Protein AF-A0A369H3X3-F1 (afdb_monomer)

Radius of gyration: 37.8 Å; Cα contacts (8 Å, |Δi|>4): 1428; chains: 1; bounding box: 108×85×91 Å

pLDDT: mean 88.39, std 18.22, range [22.45, 98.88]

Structure (mmCIF, N/CA/C/O backbone):
data_AF-A0A369H3X3-F1
#
_entry.id   AF-A0A369H3X3-F1
#
loop_
_atom_site.group_PDB
_atom_site.id
_atom_site.type_symbol
_atom_site.label_atom_id
_atom_site.label_alt_id
_atom_site.label_comp_id
_atom_site.label_asym_id
_atom_site.label_entity_id
_atom_site.label_seq_id
_atom_site.pdbx_PDB_ins_code
_atom_site.Cartn_x
_atom_site.Cartn_y
_atom_site.Cartn_z
_atom_site.occupancy
_atom_site.B_iso_or_equiv
_atom_site.auth_seq_id
_atom_site.auth_comp_id
_atom_site.auth_asym_id
_atom_site.auth_atom_id
_atom_site.pdbx_PDB_model_num
ATOM 1 N N . MET A 1 1 ? 18.665 -21.069 -15.492 1.00 64.50 1 MET A N 1
ATOM 2 C CA . MET A 1 1 ? 18.252 -19.798 -14.853 1.00 64.50 1 MET A CA 1
ATOM 3 C C . MET A 1 1 ? 17.034 -20.064 -13.994 1.00 64.50 1 MET A C 1
ATOM 5 O O . MET A 1 1 ? 16.116 -20.721 -14.472 1.00 64.50 1 MET A O 1
ATOM 9 N N . ASN A 1 2 ? 17.037 -19.568 -12.759 1.00 84.69 2 ASN A N 1
ATOM 10 C CA . ASN A 1 2 ? 15.910 -19.628 -11.833 1.00 84.69 2 ASN A CA 1
ATOM 11 C C . ASN A 1 2 ? 14.777 -18.683 -12.286 1.00 84.69 2 ASN A C 1
ATOM 13 O O . ASN A 1 2 ? 14.665 -17.558 -11.806 1.00 84.69 2 ASN A O 1
ATOM 17 N N . SER A 1 3 ? 13.961 -19.105 -13.256 1.00 85.12 3 SER A N 1
ATOM 18 C CA . SER A 1 3 ? 12.925 -18.252 -13.868 1.00 85.12 3 SER A CA 1
ATOM 19 C C . SER A 1 3 ? 11.786 -17.878 -12.917 1.00 85.12 3 SER A C 1
ATOM 21 O O . SER A 1 3 ? 11.139 -16.856 -13.122 1.00 85.12 3 SER A O 1
ATOM 23 N N . LEU A 1 4 ? 11.549 -18.686 -11.881 1.00 92.25 4 LEU A N 1
ATOM 24 C CA . LEU A 1 4 ? 10.555 -18.408 -10.842 1.00 92.25 4 LEU A CA 1
ATOM 25 C C . LEU A 1 4 ? 11.099 -17.494 -9.737 1.00 92.25 4 LEU A C 1
ATOM 27 O O . LEU A 1 4 ? 10.323 -17.048 -8.898 1.00 92.25 4 LEU A O 1
ATOM 31 N N . ASN A 1 5 ? 12.409 -17.220 -9.737 1.00 92.38 5 ASN A N 1
ATOM 32 C CA . ASN A 1 5 ? 13.097 -16.425 -8.721 1.00 92.38 5 ASN A CA 1
ATOM 33 C C . ASN A 1 5 ? 12.891 -16.960 -7.285 1.00 92.38 5 ASN A C 1
ATOM 35 O O . ASN A 1 5 ? 12.689 -16.193 -6.347 1.00 92.38 5 ASN A O 1
ATOM 39 N N . VAL A 1 6 ? 12.908 -18.289 -7.116 1.00 94.81 6 VAL A N 1
ATOM 40 C CA . VAL A 1 6 ? 12.736 -18.970 -5.819 1.00 94.81 6 VAL A CA 1
ATOM 41 C C . VAL A 1 6 ? 14.028 -19.690 -5.436 1.00 94.81 6 VAL A C 1
ATOM 43 O O . VAL A 1 6 ? 14.510 -20.517 -6.204 1.00 94.81 6 VAL A O 1
ATOM 46 N N . TYR A 1 7 ? 14.566 -19.419 -4.248 1.00 94.12 7 TYR A N 1
ATOM 47 C CA . TYR A 1 7 ? 15.800 -20.026 -3.727 1.00 94.12 7 TYR A CA 1
ATOM 48 C C . TYR A 1 7 ? 15.452 -20.944 -2.548 1.00 94.12 7 TYR A C 1
ATOM 50 O O . TYR A 1 7 ? 14.625 -20.577 -1.711 1.00 94.12 7 TYR A O 1
ATOM 58 N N . LYS A 1 8 ? 16.010 -22.159 -2.496 1.00 94.56 8 LYS A N 1
ATOM 59 C CA . LYS A 1 8 ? 15.656 -23.181 -1.492 1.00 94.56 8 LYS A CA 1
ATOM 60 C C . LYS A 1 8 ? 16.890 -23.932 -1.010 1.00 94.56 8 LYS A C 1
ATOM 62 O O . LYS A 1 8 ? 17.838 -24.109 -1.762 1.00 94.56 8 LYS A O 1
ATOM 67 N N . GLY A 1 9 ? 16.810 -24.454 0.210 1.00 95.31 9 GLY A N 1
ATOM 68 C CA . GLY A 1 9 ? 17.857 -25.279 0.807 1.00 95.31 9 GLY A CA 1
ATOM 69 C C . GLY A 1 9 ? 18.909 -24.476 1.581 1.00 95.31 9 GLY A C 1
ATOM 70 O O . GLY A 1 9 ? 18.766 -23.261 1.733 1.00 95.31 9 GLY A O 1
ATOM 71 N N . PRO A 1 10 ? 19.944 -25.157 2.101 1.00 92.62 10 PRO A N 1
ATOM 72 C CA . PRO A 1 10 ? 20.971 -24.548 2.951 1.00 92.62 10 PRO A CA 1
ATOM 73 C C . PRO A 1 10 ? 21.755 -23.413 2.276 1.00 92.62 10 PRO A C 1
ATOM 75 O O . PRO A 1 10 ? 22.127 -22.453 2.944 1.00 92.62 10 PRO A O 1
ATOM 78 N N . ASP A 1 11 ? 21.940 -23.481 0.955 1.00 90.94 11 ASP A N 1
ATOM 79 C CA . ASP A 1 11 ? 22.675 -22.481 0.169 1.00 90.94 11 ASP A CA 1
ATOM 80 C C . ASP A 1 11 ? 21.780 -21.377 -0.425 1.00 90.94 11 ASP A C 1
ATOM 82 O O . ASP A 1 11 ? 22.256 -20.543 -1.192 1.00 90.94 11 ASP A O 1
ATOM 86 N N . ALA A 1 12 ? 20.496 -21.299 -0.050 1.00 94.81 12 ALA A N 1
ATOM 87 C CA . ALA A 1 12 ? 19.540 -20.375 -0.672 1.00 94.81 12 ALA A CA 1
ATOM 88 C C . ALA A 1 12 ? 19.992 -18.902 -0.657 1.00 94.81 12 ALA A C 1
ATOM 90 O O . ALA A 1 12 ? 19.755 -18.175 -1.618 1.00 94.81 12 ALA A O 1
ATOM 91 N N . ILE A 1 13 ? 20.656 -18.453 0.415 1.00 94.12 13 ILE A N 1
ATOM 92 C CA . ILE A 1 13 ? 21.187 -17.085 0.495 1.00 94.12 13 ILE A CA 1
ATOM 93 C C . ILE A 1 13 ? 22.413 -16.910 -0.409 1.00 94.12 13 ILE A C 1
ATOM 95 O O . ILE A 1 13 ? 22.545 -15.872 -1.051 1.00 94.12 13 ILE A O 1
ATOM 99 N N . ARG A 1 14 ? 23.289 -17.917 -0.509 1.00 91.88 14 ARG A N 1
ATOM 100 C CA . ARG A 1 14 ? 24.436 -17.894 -1.429 1.00 91.88 14 ARG A CA 1
ATOM 101 C C . ARG A 1 14 ? 23.948 -17.777 -2.873 1.00 91.88 14 ARG A C 1
ATOM 103 O O . ARG A 1 14 ? 24.397 -16.884 -3.587 1.00 91.88 14 ARG A O 1
ATOM 110 N N . ASP A 1 15 ? 22.970 -18.594 -3.255 1.00 93.31 15 ASP A N 1
ATOM 111 C CA . ASP A 1 15 ? 22.365 -18.570 -4.590 1.00 93.31 15 ASP A CA 1
ATOM 112 C C . ASP A 1 15 ? 21.629 -17.251 -4.873 1.00 93.31 15 ASP A C 1
ATOM 114 O O . ASP A 1 15 ? 21.667 -16.748 -5.994 1.00 93.31 15 ASP A O 1
ATOM 118 N N . TYR A 1 16 ? 20.990 -16.653 -3.860 1.00 94.75 16 TYR A N 1
ATOM 119 C CA . TYR A 1 16 ? 20.330 -15.349 -3.985 1.00 94.75 16 TYR A CA 1
ATOM 120 C C . TYR A 1 16 ? 21.316 -14.218 -4.315 1.00 94.75 16 TYR A C 1
ATOM 122 O O . TYR A 1 16 ? 20.969 -13.284 -5.037 1.00 94.75 16 TYR A O 1
ATOM 130 N N . TYR A 1 17 ? 22.554 -14.300 -3.818 1.00 93.88 17 TYR A N 1
ATOM 131 C CA . TYR A 1 17 ? 23.617 -13.338 -4.121 1.00 93.88 17 TYR A CA 1
ATOM 132 C C . TYR A 1 17 ? 24.414 -13.662 -5.389 1.00 93.88 17 TYR A C 1
ATOM 134 O O . TYR A 1 17 ? 25.068 -12.757 -5.910 1.00 93.88 17 TYR A O 1
ATOM 142 N N . ASP A 1 18 ? 24.353 -14.891 -5.912 1.00 92.00 18 ASP A N 1
ATOM 143 C CA . ASP A 1 18 ? 25.044 -15.274 -7.145 1.00 92.00 18 ASP A CA 1
ATOM 144 C C . ASP A 1 18 ? 24.314 -14.725 -8.395 1.00 92.00 18 ASP A C 1
ATOM 146 O O . ASP A 1 18 ? 23.192 -15.151 -8.715 1.00 92.00 18 ASP A O 1
ATOM 150 N N . PRO A 1 19 ? 24.946 -13.822 -9.175 1.00 92.00 19 PRO A N 1
ATOM 151 C CA . PRO A 1 19 ? 24.354 -13.283 -10.398 1.00 92.00 19 PRO A CA 1
ATOM 152 C C . PRO A 1 19 ? 24.110 -14.334 -11.490 1.00 92.00 19 PRO A C 1
ATOM 154 O O . PRO A 1 19 ? 23.346 -14.066 -12.417 1.00 92.00 19 PRO A O 1
ATOM 157 N N . ASN A 1 20 ? 24.754 -15.505 -11.416 1.00 91.00 20 ASN A N 1
ATOM 158 C CA . ASN A 1 20 ? 24.561 -16.600 -12.370 1.00 91.00 20 ASN A CA 1
ATOM 159 C C . ASN A 1 20 ? 23.358 -17.491 -12.020 1.00 91.00 20 ASN A C 1
ATOM 161 O O . ASN A 1 20 ? 22.746 -18.084 -12.915 1.00 91.00 20 ASN A O 1
ATOM 165 N N . ALA A 1 21 ? 23.014 -17.586 -10.733 1.00 90.50 21 ALA A N 1
ATOM 166 C CA . ALA A 1 21 ? 21.851 -18.330 -10.255 1.00 90.50 21 ALA A CA 1
ATOM 167 C C . ALA A 1 21 ? 20.553 -17.512 -10.396 1.00 90.50 21 ALA A C 1
ATOM 169 O O . ALA A 1 21 ? 19.482 -18.073 -10.660 1.00 90.50 21 ALA A O 1
ATOM 170 N N . SER A 1 22 ? 20.665 -16.185 -10.287 1.00 88.12 22 SER A N 1
ATOM 171 C CA . SER A 1 22 ? 19.552 -15.235 -10.335 1.00 88.12 22 SER A CA 1
ATOM 172 C C . SER A 1 22 ? 19.067 -14.912 -11.761 1.00 88.12 22 SER A C 1
ATOM 174 O O . SER A 1 22 ? 19.849 -14.943 -12.718 1.00 88.12 22 SER A O 1
ATOM 176 N N . PRO A 1 23 ? 17.778 -14.566 -11.954 1.00 91.50 23 PRO A N 1
ATOM 177 C CA . PRO A 1 23 ? 17.323 -13.981 -13.211 1.00 91.50 23 PRO A CA 1
ATOM 178 C C . PRO A 1 23 ? 17.985 -12.611 -13.455 1.00 91.50 23 PRO A C 1
ATOM 180 O O . PRO A 1 23 ? 18.415 -11.947 -12.507 1.00 91.50 23 PRO A O 1
ATOM 183 N N . PRO A 1 24 ? 18.058 -12.147 -14.718 1.00 93.62 24 PRO A N 1
ATOM 184 C CA . PRO A 1 24 ? 18.587 -10.829 -15.017 1.00 93.62 24 PRO A CA 1
ATOM 185 C C . PRO A 1 24 ? 17.888 -9.705 -14.252 1.00 93.62 24 PRO A C 1
ATOM 187 O O . PRO A 1 24 ? 16.658 -9.665 -14.213 1.00 93.62 24 PRO A O 1
ATOM 190 N N . LEU A 1 25 ? 18.656 -8.752 -13.713 1.00 96.31 25 LEU A N 1
ATOM 191 C CA . LEU A 1 25 ? 18.051 -7.576 -13.085 1.00 96.31 25 LEU A CA 1
ATOM 192 C C . LEU A 1 25 ? 17.230 -6.778 -14.107 1.00 96.31 25 LEU A C 1
ATOM 194 O O . LEU A 1 25 ? 17.640 -6.711 -15.276 1.00 96.31 25 LEU A O 1
ATOM 198 N N . PRO A 1 26 ? 16.129 -6.126 -13.695 1.00 97.88 26 PRO A N 1
ATOM 199 C CA . PRO A 1 26 ? 15.280 -5.381 -14.615 1.00 97.88 26 PRO A CA 1
ATOM 200 C C . PRO A 1 26 ? 16.050 -4.332 -15.427 1.00 97.88 26 PRO A C 1
ATOM 202 O O . PRO A 1 26 ? 16.914 -3.618 -14.909 1.00 97.88 26 PRO A O 1
ATOM 205 N N . LEU A 1 27 ? 15.713 -4.255 -16.711 1.00 98.44 27 LEU A N 1
ATOM 206 C CA . LEU A 1 27 ? 16.080 -3.177 -17.620 1.00 98.44 27 LEU A CA 1
ATOM 207 C C . LEU A 1 27 ? 14.763 -2.554 -18.081 1.00 98.44 27 LEU A C 1
ATOM 209 O O . LEU A 1 27 ? 13.955 -3.233 -18.708 1.00 98.44 27 LEU A O 1
ATOM 213 N N . VAL A 1 28 ? 14.510 -1.314 -17.673 1.00 98.44 28 VAL A N 1
ATOM 214 C CA . VAL A 1 28 ? 13.182 -0.698 -17.762 1.00 98.44 28 VAL A CA 1
ATOM 215 C C . VAL A 1 28 ? 13.254 0.518 -18.660 1.00 98.44 28 VAL A C 1
ATOM 217 O O . VAL A 1 28 ? 13.978 1.459 -18.357 1.00 98.44 28 VAL A O 1
ATOM 220 N N . GLU A 1 29 ? 12.499 0.526 -19.750 1.00 98.31 29 GLU A N 1
ATOM 221 C CA . GLU A 1 29 ? 12.371 1.727 -20.568 1.00 98.31 29 GLU A CA 1
ATOM 222 C C . GLU A 1 29 ? 11.602 2.814 -19.804 1.00 98.31 29 GLU A C 1
ATOM 224 O O . GLU A 1 29 ? 10.524 2.552 -19.264 1.00 98.31 29 GLU A O 1
ATOM 229 N N . ILE A 1 30 ? 12.144 4.032 -19.738 1.00 97.62 30 ILE A N 1
ATOM 230 C CA . ILE A 1 30 ? 11.473 5.132 -19.039 1.00 97.62 30 ILE A CA 1
ATOM 231 C C . ILE A 1 30 ? 10.346 5.719 -19.918 1.00 97.62 30 ILE A C 1
ATOM 233 O O . ILE A 1 30 ? 10.496 5.833 -21.142 1.00 97.62 30 ILE A O 1
ATOM 237 N N . PRO A 1 31 ? 9.199 6.094 -19.321 1.00 94.06 31 PRO A N 1
ATOM 238 C CA . PRO A 1 31 ? 8.046 6.606 -20.061 1.00 94.06 31 PRO A CA 1
ATOM 239 C C . PRO A 1 31 ? 8.319 7.984 -20.679 1.00 94.06 31 PRO A C 1
ATOM 241 O O . PRO A 1 31 ? 9.205 8.702 -20.231 1.00 94.06 31 PRO A O 1
ATOM 244 N N . ASP A 1 32 ? 7.499 8.394 -21.648 1.00 92.69 32 ASP A N 1
ATOM 245 C CA . ASP A 1 32 ? 7.627 9.648 -22.420 1.00 92.69 32 ASP A CA 1
ATOM 246 C C . ASP A 1 32 ? 7.758 10.889 -21.536 1.00 92.69 32 ASP A C 1
ATOM 248 O O . ASP A 1 32 ? 8.605 11.742 -21.772 1.00 92.69 32 ASP A O 1
ATOM 252 N N . ARG A 1 33 ? 6.982 10.941 -20.448 1.00 94.00 33 ARG A N 1
ATOM 253 C CA . ARG A 1 33 ? 7.038 12.011 -19.437 1.00 94.00 33 ARG A CA 1
ATOM 254 C C . ARG A 1 33 ? 8.411 12.172 -18.768 1.00 94.00 33 ARG A C 1
ATOM 256 O O . ARG A 1 33 ? 8.690 13.224 -18.215 1.00 94.00 33 ARG A O 1
ATOM 263 N N . LEU A 1 34 ? 9.248 11.135 -18.815 1.00 96.12 34 LEU A N 1
ATOM 264 C CA . LEU A 1 34 ? 10.629 11.125 -18.329 1.00 96.12 34 LEU A CA 1
ATOM 265 C C . LEU A 1 34 ? 11.662 11.056 -19.468 1.00 96.12 34 LEU A C 1
ATOM 267 O O . LEU A 1 34 ? 12.855 11.113 -19.194 1.00 96.12 34 LEU A O 1
ATOM 271 N N . ASN A 1 35 ? 11.242 10.913 -20.729 1.00 97.69 35 ASN A N 1
ATOM 272 C CA . ASN A 1 35 ? 12.119 10.867 -21.898 1.00 97.69 35 ASN A CA 1
ATOM 273 C C . ASN A 1 35 ? 11.710 11.948 -22.914 1.00 97.69 35 ASN A C 1
ATOM 275 O O . ASN A 1 35 ? 10.946 11.662 -23.843 1.00 97.69 35 ASN A O 1
ATOM 279 N N . PRO A 1 36 ? 12.270 13.167 -22.812 1.00 97.00 36 PRO A N 1
ATOM 280 C CA . PRO A 1 36 ? 11.958 14.248 -23.747 1.00 97.00 36 PRO A CA 1
ATOM 281 C C . PRO A 1 36 ? 12.526 14.013 -25.162 1.00 97.00 36 PRO A C 1
ATOM 283 O O . PRO A 1 36 ? 12.227 14.768 -26.087 1.00 97.00 36 PRO A O 1
ATOM 286 N N . TYR A 1 37 ? 13.329 12.963 -25.367 1.00 97.88 37 TYR A N 1
ATOM 287 C CA . TYR A 1 37 ? 14.036 12.685 -26.620 1.00 97.88 37 TYR A CA 1
ATOM 288 C C . TYR A 1 37 ? 13.394 11.594 -27.474 1.00 97.88 37 TYR A C 1
ATOM 290 O O . TYR A 1 37 ? 13.881 11.327 -28.572 1.00 97.88 37 TYR A O 1
ATOM 298 N N . ARG A 1 38 ? 12.276 11.001 -27.035 1.00 96.19 38 ARG A N 1
ATOM 299 C CA . ARG A 1 38 ? 11.594 9.939 -27.793 1.00 96.19 38 ARG A CA 1
ATOM 300 C C . ARG A 1 38 ? 11.219 10.376 -29.212 1.00 96.19 38 ARG A C 1
ATOM 302 O O . ARG A 1 38 ? 11.440 9.629 -30.155 1.00 96.19 38 ARG A O 1
ATOM 309 N N . GLY A 1 39 ? 10.745 11.614 -29.379 1.00 95.12 39 GLY A N 1
ATOM 310 C CA . GLY A 1 39 ? 10.425 12.186 -30.696 1.00 95.12 39 GLY A CA 1
ATOM 311 C C . GLY A 1 39 ? 11.629 12.370 -31.632 1.00 95.12 39 GLY A C 1
ATOM 312 O O . GLY A 1 39 ? 11.440 12.624 -32.814 1.00 95.12 39 GLY A O 1
ATOM 313 N N . HIS A 1 40 ? 12.855 12.225 -31.121 1.00 96.06 40 HIS A N 1
ATOM 314 C CA . HIS A 1 40 ? 14.099 12.281 -31.893 1.00 96.06 40 HIS A CA 1
ATOM 315 C C . HIS A 1 40 ? 14.688 10.881 -32.158 1.00 96.06 40 HIS A C 1
ATOM 317 O O . HIS A 1 40 ? 15.847 10.783 -32.557 1.00 96.06 40 HIS A O 1
ATOM 323 N N . GLY A 1 41 ? 13.918 9.811 -31.915 1.00 96.81 41 GLY A N 1
ATOM 324 C CA . GLY A 1 41 ? 14.362 8.421 -32.076 1.00 96.81 41 GLY A CA 1
ATOM 325 C C . GLY A 1 41 ? 15.158 7.874 -30.888 1.00 96.81 41 GLY A C 1
ATOM 326 O O . GLY A 1 41 ? 15.812 6.848 -31.012 1.00 96.81 41 GLY A O 1
ATOM 327 N N . VAL A 1 42 ? 15.155 8.537 -29.722 1.00 98.62 42 VAL A N 1
ATOM 328 C CA . VAL A 1 42 ? 15.941 8.084 -28.560 1.00 98.62 42 VAL A CA 1
ATOM 329 C C . VAL A 1 42 ? 15.086 7.264 -27.593 1.00 98.62 42 VAL A C 1
ATOM 331 O O . VAL A 1 42 ? 14.113 7.760 -27.018 1.00 98.62 42 VAL A O 1
ATOM 334 N N . ARG A 1 43 ? 15.494 6.019 -27.342 1.00 98.56 43 ARG A N 1
ATOM 335 C CA . ARG A 1 43 ? 14.914 5.103 -26.349 1.00 98.56 43 ARG A CA 1
ATOM 336 C C . ARG A 1 43 ? 15.831 5.065 -25.128 1.00 98.56 43 ARG A C 1
ATOM 338 O O . ARG A 1 43 ? 17.022 4.809 -25.269 1.00 98.56 43 ARG A O 1
ATOM 345 N N . ILE A 1 44 ? 15.313 5.330 -23.927 1.00 98.81 44 ILE A N 1
ATOM 346 C CA . ILE A 1 44 ? 16.135 5.402 -22.706 1.00 98.81 44 ILE A CA 1
ATOM 347 C C . ILE A 1 44 ? 15.698 4.330 -21.713 1.00 98.81 44 ILE A C 1
ATOM 349 O O . ILE A 1 44 ? 14.535 4.276 -21.319 1.00 98.81 44 ILE A O 1
ATOM 353 N N . TYR A 1 45 ? 16.650 3.514 -21.269 1.00 98.81 45 TYR A N 1
ATOM 354 C CA . TYR A 1 45 ? 16.432 2.400 -20.359 1.00 98.81 45 TYR A CA 1
ATOM 355 C C . TYR A 1 45 ? 17.206 2.584 -19.049 1.00 98.81 45 TYR A C 1
ATOM 357 O O . TYR A 1 45 ? 18.416 2.818 -19.034 1.00 98.81 45 TYR A O 1
ATOM 365 N N . ALA A 1 46 ? 16.502 2.419 -17.937 1.00 98.62 46 ALA A N 1
ATOM 366 C CA . ALA A 1 46 ? 17.027 2.353 -16.586 1.00 98.62 46 ALA A CA 1
ATOM 367 C C . ALA A 1 46 ? 17.447 0.915 -16.252 1.00 98.62 46 ALA A C 1
ATOM 369 O O . ALA A 1 46 ? 16.619 -0.000 -16.197 1.00 98.62 46 ALA A O 1
ATOM 370 N N . LYS A 1 47 ? 18.739 0.695 -16.001 1.00 98.69 47 LYS A N 1
ATOM 371 C CA . LYS A 1 47 ? 19.248 -0.592 -15.519 1.00 98.69 47 LYS A CA 1
ATOM 372 C C . LYS A 1 47 ? 19.191 -0.639 -13.991 1.00 98.69 47 LYS A C 1
ATOM 374 O O . LYS A 1 47 ? 19.996 0.009 -13.322 1.00 98.69 47 LYS A O 1
ATOM 379 N N . MET A 1 48 ? 18.263 -1.422 -13.441 1.00 98.12 48 MET A N 1
ATOM 380 C CA . MET A 1 48 ? 17.905 -1.416 -12.015 1.00 98.12 48 MET A CA 1
ATOM 381 C C . MET A 1 48 ? 18.901 -2.188 -11.139 1.00 98.12 48 MET A C 1
ATOM 383 O O . MET A 1 48 ? 18.587 -3.257 -10.622 1.00 98.12 48 MET A O 1
ATOM 387 N N . MET A 1 49 ? 20.107 -1.647 -10.937 1.00 97.44 49 MET A N 1
ATOM 388 C CA . MET A 1 49 ? 21.130 -2.262 -10.073 1.00 97.44 49 MET A CA 1
ATOM 389 C C . MET A 1 49 ? 20.753 -2.244 -8.587 1.00 97.44 49 MET A C 1
ATOM 391 O O . MET A 1 49 ? 21.277 -3.037 -7.806 1.00 97.44 49 MET A O 1
ATOM 395 N N . SER A 1 50 ? 19.815 -1.381 -8.193 1.00 95.31 50 SER A N 1
ATOM 396 C CA . SER A 1 50 ? 19.195 -1.387 -6.865 1.00 95.31 50 SER A CA 1
ATOM 397 C C . SER A 1 50 ? 18.367 -2.644 -6.567 1.00 95.31 50 SER A C 1
ATOM 399 O O . SER A 1 50 ? 17.918 -2.791 -5.442 1.00 95.31 50 SER A O 1
ATOM 401 N N . MET A 1 51 ? 18.184 -3.554 -7.531 1.00 96.25 51 MET A N 1
ATOM 402 C CA . MET A 1 51 ? 17.470 -4.828 -7.348 1.00 96.25 51 MET A CA 1
ATOM 403 C C . MET A 1 51 ? 18.397 -6.003 -7.001 1.00 96.25 51 MET A C 1
ATOM 405 O O . MET A 1 51 ? 17.943 -7.139 -6.895 1.00 96.25 51 MET A O 1
ATOM 409 N N . HIS A 1 52 ? 19.702 -5.763 -6.832 1.00 96.25 52 HIS A N 1
ATOM 410 C CA . HIS A 1 52 ? 20.561 -6.746 -6.173 1.00 96.25 52 HIS A CA 1
ATOM 411 C C . HIS A 1 52 ? 20.101 -6.986 -4.725 1.00 96.25 52 HIS A C 1
ATOM 413 O O . HIS A 1 52 ? 19.555 -6.071 -4.118 1.00 96.25 52 HIS A O 1
ATOM 419 N N . PRO A 1 53 ? 20.420 -8.137 -4.110 1.00 95.25 53 PRO A N 1
ATOM 420 C CA . PRO A 1 53 ? 20.094 -8.418 -2.707 1.00 95.25 53 PRO A CA 1
ATOM 421 C C . PRO A 1 53 ? 20.497 -7.340 -1.692 1.00 95.25 53 PRO A C 1
ATOM 423 O O . PRO A 1 53 ? 19.774 -7.086 -0.735 1.00 95.25 53 PRO A O 1
ATOM 426 N N . ALA A 1 54 ? 21.641 -6.674 -1.903 1.00 94.62 54 ALA A N 1
ATOM 427 C CA . ALA A 1 54 ? 22.098 -5.561 -1.060 1.00 94.62 54 ALA A CA 1
ATOM 428 C C . ALA A 1 54 ? 21.475 -4.200 -1.445 1.00 94.62 54 ALA A C 1
ATOM 430 O O . ALA A 1 54 ? 21.891 -3.152 -0.950 1.00 94.62 54 ALA A O 1
ATOM 431 N N . ASN A 1 55 ? 20.512 -4.200 -2.363 1.00 95.62 55 ASN A N 1
ATOM 432 C CA . ASN A 1 55 ? 19.797 -3.053 -2.911 1.00 95.62 55 ASN A CA 1
ATOM 433 C C . ASN A 1 55 ? 20.668 -1.966 -3.557 1.00 95.62 55 ASN A C 1
ATOM 435 O O . ASN A 1 55 ? 20.313 -0.783 -3.574 1.00 95.62 55 ASN A O 1
ATOM 439 N N . ASN A 1 56 ? 21.840 -2.339 -4.075 1.00 95.56 56 ASN A N 1
ATOM 440 C CA . ASN A 1 56 ? 22.742 -1.397 -4.719 1.00 95.56 56 ASN A CA 1
ATOM 441 C C . ASN A 1 56 ? 23.748 -2.073 -5.668 1.00 95.56 56 ASN A C 1
ATOM 443 O O . ASN A 1 56 ? 24.078 -3.252 -5.541 1.00 95.56 56 ASN A O 1
ATOM 447 N N . VAL A 1 57 ? 24.318 -1.274 -6.569 1.00 95.56 57 VAL A N 1
ATOM 448 C CA . VAL A 1 57 ? 25.296 -1.673 -7.589 1.00 95.56 57 VAL A CA 1
ATOM 449 C C . VAL A 1 57 ? 26.597 -2.228 -7.012 1.00 95.56 57 VAL A C 1
ATOM 451 O O . VAL A 1 57 ? 27.284 -2.984 -7.692 1.00 95.56 57 VAL A O 1
ATOM 454 N N . LYS A 1 58 ? 26.959 -1.868 -5.773 1.00 95.81 58 LYS A N 1
ATOM 455 C CA . LYS A 1 58 ? 28.194 -2.322 -5.122 1.00 95.81 58 LYS A CA 1
ATOM 456 C C . LYS A 1 58 ? 28.102 -3.756 -4.600 1.00 95.81 58 LYS A C 1
ATOM 458 O O . LYS A 1 58 ? 29.144 -4.300 -4.254 1.00 95.81 58 LYS A O 1
ATOM 463 N N . ALA A 1 59 ? 26.929 -4.395 -4.650 1.00 96.31 59 ALA A N 1
ATOM 464 C CA . ALA A 1 59 ? 26.785 -5.831 -4.404 1.00 96.31 59 ALA A CA 1
ATOM 465 C C . ALA A 1 59 ? 27.719 -6.665 -5.295 1.00 96.31 59 ALA A C 1
ATOM 467 O O . ALA A 1 59 ? 28.369 -7.590 -4.824 1.00 96.31 59 ALA A O 1
ATOM 468 N N . ILE A 1 60 ? 27.830 -6.283 -6.570 1.00 95.81 60 ILE A N 1
ATOM 469 C CA . ILE A 1 60 ? 28.623 -6.990 -7.577 1.00 95.81 60 ILE A CA 1
ATOM 470 C C . ILE A 1 60 ? 30.136 -6.901 -7.331 1.00 95.81 60 ILE A C 1
ATOM 472 O O . ILE A 1 60 ? 30.768 -7.949 -7.193 1.00 95.81 60 ILE A O 1
ATOM 476 N N . PRO A 1 61 ? 30.748 -5.705 -7.232 1.00 96.06 61 PRO A N 1
ATOM 477 C CA . PRO A 1 61 ? 32.162 -5.616 -6.901 1.00 96.06 61 PRO A CA 1
ATOM 478 C C . PRO A 1 61 ? 32.453 -6.153 -5.497 1.00 96.06 61 PRO A C 1
ATOM 480 O O . PRO A 1 61 ? 33.468 -6.808 -5.327 1.00 96.06 61 PRO A O 1
ATOM 483 N N . ALA A 1 62 ? 31.575 -5.958 -4.502 1.00 97.31 62 ALA A N 1
ATOM 484 C CA . ALA A 1 62 ? 31.785 -6.534 -3.171 1.00 97.31 62 ALA A CA 1
ATOM 485 C C . ALA A 1 62 ? 31.843 -8.069 -3.211 1.00 97.31 62 ALA A C 1
ATOM 487 O O . ALA A 1 62 ? 32.713 -8.651 -2.573 1.00 97.31 62 ALA A O 1
ATOM 488 N N . LEU A 1 63 ? 30.972 -8.718 -3.991 1.00 96.62 63 LEU A N 1
ATOM 489 C CA . LEU A 1 63 ? 30.996 -10.170 -4.169 1.00 96.62 63 LEU A CA 1
ATOM 490 C C . LEU A 1 63 ? 32.338 -10.654 -4.729 1.00 96.62 63 LEU A C 1
ATOM 492 O O . LEU A 1 63 ? 32.908 -11.602 -4.197 1.00 96.62 63 LEU A O 1
ATOM 496 N N . ASN A 1 64 ? 32.845 -9.996 -5.776 1.00 96.88 64 ASN A N 1
ATOM 497 C CA . ASN A 1 64 ? 34.094 -10.403 -6.419 1.00 96.88 64 ASN A CA 1
ATOM 498 C C . ASN A 1 64 ? 35.320 -10.112 -5.540 1.00 96.88 64 ASN A C 1
ATOM 500 O O . ASN A 1 64 ? 36.144 -10.991 -5.323 1.00 96.88 64 ASN A O 1
ATOM 504 N N . LEU A 1 65 ? 35.388 -8.909 -4.962 1.00 97.19 65 LEU A N 1
ATOM 505 C CA . LEU A 1 65 ? 36.483 -8.492 -4.087 1.00 97.19 65 LEU A CA 1
ATOM 506 C C . LEU A 1 65 ? 36.598 -9.380 -2.841 1.00 97.19 65 LEU A C 1
ATOM 508 O O . LEU A 1 65 ? 37.700 -9.725 -2.431 1.00 97.19 65 LEU A O 1
ATOM 512 N N . LEU A 1 66 ? 35.472 -9.768 -2.232 1.00 97.19 66 LEU A N 1
ATOM 513 C CA . LEU A 1 66 ? 35.489 -10.663 -1.073 1.00 97.19 66 LEU A CA 1
ATOM 514 C C . LEU A 1 66 ? 35.863 -12.098 -1.446 1.00 97.19 66 LEU A C 1
ATOM 516 O O . LEU A 1 66 ? 36.538 -12.750 -0.660 1.00 97.19 66 LEU A O 1
ATOM 520 N N . ALA A 1 67 ? 35.458 -12.579 -2.625 1.00 95.44 67 ALA A N 1
ATOM 521 C CA . ALA A 1 67 ? 35.857 -13.902 -3.106 1.00 95.44 67 ALA A CA 1
ATOM 522 C C . ALA A 1 67 ? 37.374 -14.013 -3.333 1.00 95.44 67 ALA A C 1
ATOM 524 O O . ALA A 1 67 ? 37.934 -15.091 -3.169 1.00 95.44 67 ALA A O 1
ATOM 525 N N . GLU A 1 68 ? 38.028 -12.909 -3.700 1.00 94.56 68 GLU A N 1
ATOM 526 C CA . GLU A 1 68 ? 39.485 -12.828 -3.849 1.00 94.56 68 GLU A CA 1
ATOM 527 C C . GLU A 1 68 ? 40.203 -12.623 -2.506 1.00 94.56 68 GLU A C 1
ATOM 529 O O . GLU A 1 68 ? 41.296 -13.146 -2.313 1.00 94.56 68 GLU A O 1
ATOM 534 N N . ALA A 1 69 ? 39.607 -11.850 -1.590 1.00 94.62 69 ALA A N 1
ATOM 535 C CA . ALA A 1 69 ? 40.265 -11.427 -0.355 1.00 94.62 69 ALA A CA 1
ATOM 536 C C . ALA A 1 69 ? 40.089 -12.393 0.827 1.00 94.62 69 ALA A C 1
ATOM 538 O O . ALA A 1 69 ? 40.982 -12.478 1.664 1.00 94.62 69 ALA A O 1
ATOM 539 N N . ILE A 1 70 ? 38.942 -13.069 0.957 1.00 95.94 70 ILE A N 1
ATOM 540 C CA . ILE A 1 70 ? 38.645 -13.904 2.129 1.00 95.94 70 ILE A CA 1
ATOM 541 C C . ILE A 1 70 ? 39.259 -15.297 1.969 1.00 95.94 70 ILE A C 1
ATOM 543 O O . ILE A 1 70 ? 38.943 -16.025 1.031 1.00 95.94 70 ILE A O 1
ATOM 547 N N . GLU A 1 71 ? 40.028 -15.716 2.974 1.00 94.69 71 GLU A N 1
ATOM 548 C CA . GLU A 1 71 ? 40.440 -17.104 3.175 1.00 94.69 71 GLU A CA 1
ATOM 549 C C . GLU A 1 71 ? 39.526 -17.766 4.228 1.00 94.69 71 GLU A C 1
ATOM 551 O O . GLU A 1 71 ? 39.615 -17.434 5.419 1.00 94.69 71 GLU A O 1
ATOM 556 N N . PRO A 1 72 ? 38.638 -18.707 3.841 1.00 90.50 72 PRO A N 1
ATOM 557 C CA . PRO A 1 72 ? 37.714 -19.351 4.773 1.00 90.50 72 PRO A CA 1
ATOM 558 C C . PRO A 1 72 ? 38.428 -20.002 5.963 1.00 90.50 72 PRO A C 1
ATOM 560 O O . PRO A 1 72 ? 39.372 -20.771 5.793 1.00 90.50 72 PRO A O 1
ATOM 563 N N . GLY A 1 73 ? 37.964 -19.699 7.177 1.00 88.31 73 GLY A N 1
ATOM 564 C CA . GLY A 1 73 ? 38.542 -20.216 8.423 1.00 88.31 73 GLY A CA 1
ATOM 565 C C . GLY A 1 73 ? 39.827 -19.521 8.889 1.00 88.31 73 GLY A C 1
ATOM 566 O O . GLY A 1 73 ? 40.336 -19.884 9.946 1.00 88.31 73 GLY A O 1
ATOM 567 N N . LYS A 1 74 ? 40.342 -18.534 8.142 1.00 94.69 74 LYS A N 1
ATOM 568 C CA . LYS A 1 74 ? 41.488 -17.701 8.549 1.00 94.69 74 LYS A CA 1
ATOM 569 C C . LYS A 1 74 ? 41.146 -16.220 8.650 1.00 94.69 74 LYS A C 1
ATOM 571 O O . LYS A 1 74 ? 41.636 -15.543 9.546 1.00 94.69 74 LYS A O 1
ATOM 576 N N . THR A 1 75 ? 40.340 -15.709 7.723 1.00 97.31 75 THR A N 1
ATOM 577 C CA . THR A 1 75 ? 39.892 -14.318 7.771 1.00 97.31 75 THR A CA 1
ATOM 578 C C . THR A 1 75 ? 38.821 -14.158 8.843 1.00 97.31 75 THR A C 1
ATOM 580 O O . THR A 1 75 ? 37.780 -14.809 8.789 1.00 97.31 75 THR A O 1
ATOM 583 N N . GLU A 1 76 ? 39.065 -13.257 9.786 1.00 97.00 76 GLU A N 1
ATOM 584 C CA . GLU A 1 76 ? 38.152 -12.927 10.883 1.00 97.00 76 GLU A CA 1
ATOM 585 C C . GLU A 1 76 ? 37.525 -11.546 10.699 1.00 97.00 76 GLU A C 1
ATOM 587 O O . GLU A 1 76 ? 36.371 -11.351 11.078 1.00 97.00 76 GLU A O 1
ATOM 592 N N . THR A 1 77 ? 38.252 -10.612 10.074 1.00 98.00 77 THR A N 1
ATOM 593 C CA . THR A 1 77 ? 37.828 -9.216 9.933 1.00 98.00 77 THR A CA 1
ATOM 594 C C . THR A 1 77 ? 37.954 -8.735 8.489 1.00 98.00 77 THR A C 1
ATOM 596 O O . THR A 1 77 ? 38.992 -8.896 7.846 1.00 98.00 77 THR A O 1
ATOM 599 N N . VAL A 1 78 ? 36.915 -8.062 7.989 1.00 98.12 78 VAL A N 1
ATOM 600 C CA . VAL A 1 78 ? 36.968 -7.280 6.743 1.00 98.12 78 VAL A CA 1
ATOM 601 C C . VAL A 1 78 ? 36.979 -5.799 7.096 1.00 98.12 78 VAL A C 1
ATOM 603 O O . VAL A 1 78 ? 36.063 -5.319 7.757 1.00 98.12 78 VAL A O 1
ATOM 606 N N . VAL A 1 79 ? 37.972 -5.051 6.621 1.00 97.38 79 VAL A N 1
ATOM 607 C CA . VAL A 1 79 ? 38.055 -3.598 6.822 1.00 97.38 79 VAL A CA 1
ATOM 608 C C . VAL A 1 79 ? 38.058 -2.863 5.487 1.00 97.38 79 VAL A C 1
ATOM 610 O O . VAL A 1 79 ? 38.761 -3.244 4.556 1.00 97.38 79 VAL A O 1
ATOM 613 N N . GLU A 1 80 ? 37.280 -1.789 5.366 1.00 96.25 80 GLU A N 1
ATOM 614 C CA . GLU A 1 8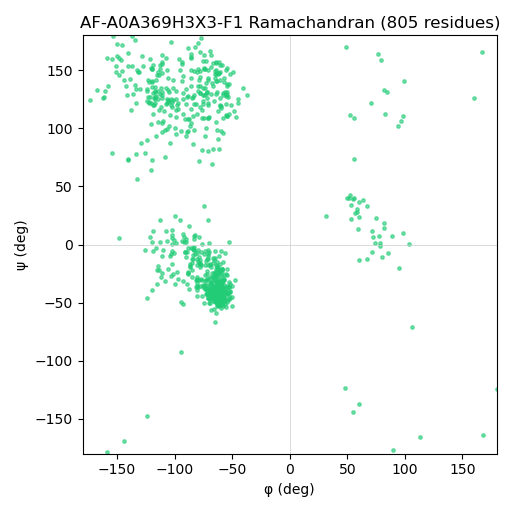0 ? 37.233 -0.974 4.146 1.00 96.25 80 GLU A CA 1
ATOM 615 C C . GLU A 1 80 ? 37.014 0.511 4.458 1.00 96.25 80 GLU A C 1
ATOM 617 O O . GLU A 1 80 ? 36.328 0.874 5.413 1.00 96.25 80 GLU A O 1
ATOM 622 N N . TYR A 1 81 ? 37.551 1.399 3.619 1.00 92.94 81 TYR A N 1
ATOM 623 C CA . TYR A 1 81 ? 37.102 2.785 3.604 1.00 92.94 81 TYR A CA 1
ATOM 624 C C . TYR A 1 81 ? 35.857 2.915 2.731 1.00 92.94 81 TYR A C 1
ATOM 626 O O . TYR A 1 81 ? 35.917 2.827 1.500 1.00 92.94 81 TYR A O 1
ATOM 634 N N . SER A 1 82 ? 34.710 3.178 3.345 1.00 89.56 82 SER A N 1
ATOM 635 C CA . SER A 1 82 ? 33.474 3.437 2.616 1.00 89.56 82 SER A CA 1
ATOM 636 C C . SER A 1 82 ? 32.466 4.150 3.500 1.00 89.56 82 SER A C 1
ATOM 638 O O . SER A 1 82 ? 32.173 3.722 4.609 1.00 89.56 82 SER A O 1
ATOM 640 N N . SER A 1 83 ? 31.870 5.214 2.971 1.00 72.75 83 SER A N 1
ATOM 641 C CA . SER A 1 83 ? 30.786 5.937 3.632 1.00 72.75 83 SER A CA 1
ATOM 642 C C . SER A 1 83 ? 29.402 5.468 3.173 1.00 72.75 83 SER A C 1
ATOM 644 O O . SER A 1 83 ? 28.457 6.248 3.248 1.00 72.75 83 SER A O 1
ATOM 646 N N . GLY A 1 84 ? 29.248 4.258 2.617 1.00 83.06 84 GLY A N 1
ATOM 647 C CA . GLY A 1 84 ? 27.956 3.808 2.085 1.00 83.06 84 GLY A CA 1
ATOM 648 C C . GLY A 1 84 ? 27.945 2.403 1.483 1.00 83.06 84 GLY A C 1
ATOM 649 O O . GLY A 1 84 ? 28.257 1.421 2.145 1.00 83.06 84 GLY A O 1
ATOM 650 N N . SER A 1 85 ? 27.523 2.302 0.223 1.00 91.31 85 SER A N 1
ATOM 651 C CA . SER A 1 85 ? 27.011 1.063 -0.374 1.00 91.31 85 SER A CA 1
ATOM 652 C C . SER A 1 85 ? 28.031 -0.080 -0.494 1.00 91.31 85 SER A C 1
ATOM 654 O O . SER A 1 85 ? 27.640 -1.245 -0.441 1.00 91.31 85 SER A O 1
ATOM 656 N N . THR A 1 86 ? 29.331 0.218 -0.614 1.00 93.50 86 THR A N 1
ATOM 657 C CA . THR A 1 86 ? 30.379 -0.817 -0.703 1.00 93.50 86 THR A CA 1
ATOM 658 C C . THR A 1 86 ? 30.486 -1.619 0.592 1.00 93.50 86 THR A C 1
ATOM 660 O O . THR A 1 86 ? 30.331 -2.835 0.551 1.00 93.50 86 THR A O 1
ATOM 663 N N . VAL A 1 87 ? 30.685 -0.961 1.743 1.00 94.81 87 VAL A N 1
ATOM 664 C CA . VAL A 1 87 ? 30.857 -1.677 3.021 1.00 94.81 87 VAL A CA 1
ATOM 665 C C . VAL A 1 87 ? 29.555 -2.300 3.523 1.00 94.81 87 VAL A C 1
ATOM 667 O O . VAL A 1 87 ? 29.582 -3.377 4.103 1.00 94.81 87 VAL A O 1
ATOM 670 N N . LEU A 1 88 ? 28.402 -1.700 3.202 1.00 95.56 88 LEU A N 1
ATOM 671 C CA . LEU A 1 88 ? 27.090 -2.328 3.405 1.00 95.56 88 LEU A CA 1
ATOM 672 C C . LEU A 1 88 ? 26.980 -3.661 2.657 1.00 95.56 88 LEU A C 1
ATOM 674 O O . LEU A 1 88 ? 26.615 -4.679 3.242 1.00 95.56 88 LEU A O 1
ATOM 678 N N . SER A 1 89 ? 27.348 -3.666 1.374 1.00 96.94 89 SER A N 1
ATOM 679 C CA . SER A 1 89 ? 27.340 -4.883 0.559 1.00 96.94 89 SER A CA 1
ATOM 680 C C . SER A 1 89 ? 28.348 -5.908 1.073 1.00 96.94 89 SER A C 1
ATOM 682 O O . SER A 1 89 ? 28.021 -7.089 1.151 1.00 96.94 89 SER A O 1
ATOM 684 N N . MET A 1 90 ? 29.543 -5.460 1.474 1.00 97.44 90 MET A N 1
ATOM 685 C CA . MET A 1 90 ? 30.554 -6.338 2.059 1.00 97.44 90 MET A CA 1
ATOM 686 C C . MET A 1 90 ? 30.082 -6.957 3.375 1.00 97.44 90 MET A C 1
ATOM 688 O O . MET A 1 90 ? 30.235 -8.158 3.531 1.00 97.44 90 MET A O 1
ATOM 692 N N . SER A 1 91 ? 29.453 -6.196 4.278 1.00 97.06 91 SER A N 1
ATOM 693 C CA . SER A 1 91 ? 28.939 -6.722 5.556 1.00 97.06 91 SER A CA 1
ATOM 694 C C . SER A 1 91 ? 27.929 -7.848 5.351 1.00 97.06 91 SER A C 1
ATOM 696 O O . SER A 1 91 ? 28.014 -8.897 5.990 1.00 97.06 91 SER A O 1
ATOM 698 N N . LEU A 1 92 ? 26.990 -7.655 4.420 1.00 96.75 92 LEU A N 1
ATOM 699 C CA . LEU A 1 92 ? 25.985 -8.667 4.105 1.00 96.75 92 LEU A CA 1
ATOM 700 C C . LEU A 1 92 ? 26.621 -9.916 3.484 1.00 96.75 92 LEU A C 1
ATOM 702 O O . LEU A 1 92 ? 26.348 -11.026 3.931 1.00 96.75 92 LEU A O 1
ATOM 706 N N . ILE A 1 93 ? 27.487 -9.737 2.483 1.00 96.88 93 ILE A N 1
ATOM 707 C CA . ILE A 1 93 ? 28.093 -10.844 1.732 1.00 96.88 93 ILE A CA 1
ATOM 708 C C . ILE A 1 93 ? 29.107 -11.614 2.585 1.00 96.88 93 ILE A C 1
ATOM 710 O O . ILE A 1 93 ? 29.062 -12.841 2.611 1.00 96.88 93 ILE A O 1
ATOM 714 N N . ALA A 1 94 ? 29.994 -10.921 3.305 1.00 96.75 94 ALA A N 1
ATOM 715 C CA . ALA A 1 94 ? 31.002 -11.527 4.176 1.00 96.75 94 ALA A CA 1
ATOM 716 C C . ALA A 1 94 ? 30.346 -12.447 5.215 1.00 96.75 94 ALA A C 1
ATOM 718 O O . ALA A 1 94 ? 30.732 -13.607 5.369 1.00 96.75 94 ALA A O 1
ATOM 719 N N . ARG A 1 95 ? 29.270 -11.964 5.844 1.00 93.88 95 ARG A N 1
ATOM 720 C CA . ARG A 1 95 ? 28.509 -12.723 6.835 1.00 93.88 95 ARG A CA 1
ATOM 721 C C . ARG A 1 95 ? 27.747 -13.885 6.205 1.00 93.88 95 ARG A C 1
ATOM 723 O O . ARG A 1 95 ? 27.819 -15.000 6.708 1.00 93.88 95 ARG A O 1
ATOM 730 N N . ALA A 1 96 ? 27.034 -13.634 5.109 1.00 92.31 96 ALA A N 1
ATOM 731 C CA . ALA A 1 96 ? 26.144 -14.618 4.503 1.00 92.31 96 ALA A CA 1
ATOM 732 C C . ALA A 1 96 ? 26.877 -15.751 3.769 1.00 92.31 96 ALA A C 1
ATOM 734 O O . ALA A 1 96 ? 26.417 -16.889 3.804 1.00 92.31 96 ALA A O 1
ATOM 735 N N . LEU A 1 97 ? 27.987 -15.458 3.085 1.00 93.81 97 LEU A N 1
ATOM 736 C CA . LEU A 1 97 ? 28.680 -16.430 2.228 1.00 93.81 97 LEU A CA 1
ATOM 737 C C . LEU A 1 97 ? 29.921 -17.038 2.888 1.00 93.81 97 LEU A C 1
ATOM 739 O O . LEU A 1 97 ? 30.303 -18.155 2.526 1.00 93.81 97 LEU A O 1
ATOM 743 N N . TYR A 1 98 ? 30.535 -16.321 3.835 1.00 94.69 98 TYR A N 1
ATOM 744 C CA . TYR A 1 98 ? 31.823 -16.697 4.424 1.00 94.69 98 TYR A CA 1
ATOM 745 C C . TYR A 1 98 ? 31.810 -16.783 5.956 1.00 94.69 98 TYR A C 1
ATOM 747 O O . TYR A 1 98 ? 32.807 -17.192 6.541 1.00 94.69 98 TYR A O 1
ATOM 755 N N . GLY A 1 99 ? 30.705 -16.421 6.620 1.00 93.38 99 GLY A N 1
ATOM 756 C CA . GLY A 1 99 ? 30.604 -16.450 8.084 1.00 93.38 99 GLY A CA 1
ATOM 757 C C . GLY A 1 99 ? 31.425 -15.371 8.800 1.00 93.38 99 GLY A C 1
ATOM 758 O O . GLY A 1 99 ? 31.560 -15.419 10.019 1.00 93.38 99 GLY A O 1
ATOM 759 N N . VAL A 1 100 ? 31.952 -14.383 8.070 1.00 96.69 100 VAL A N 1
ATOM 760 C CA . VAL A 1 100 ? 32.770 -13.299 8.629 1.00 96.69 100 VAL A CA 1
ATOM 761 C C . VAL A 1 100 ? 31.852 -12.175 9.111 1.00 96.69 100 VAL A C 1
ATOM 763 O O . VAL A 1 100 ? 31.300 -11.420 8.311 1.00 96.69 100 VAL A O 1
ATOM 766 N N . ALA A 1 101 ? 31.634 -12.103 10.426 1.00 95.06 101 ALA A N 1
ATOM 767 C CA . ALA A 1 101 ? 30.700 -11.154 11.037 1.00 95.06 101 ALA A CA 1
ATOM 768 C C . ALA A 1 101 ? 31.328 -9.794 11.393 1.00 95.06 101 ALA A C 1
ATOM 770 O O . ALA A 1 101 ? 30.594 -8.806 11.457 1.00 95.06 101 ALA A O 1
ATOM 771 N N . ASP A 1 10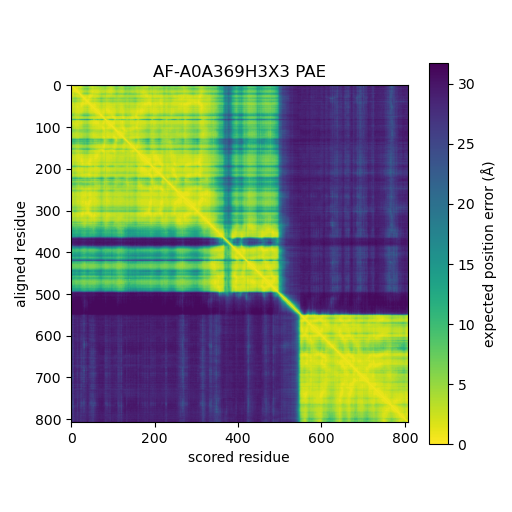2 ? 32.644 -9.743 11.626 1.00 97.50 102 ASP A N 1
ATOM 772 C CA . ASP A 1 102 ? 33.371 -8.512 11.950 1.00 97.50 102 ASP A CA 1
ATOM 773 C C . ASP A 1 102 ? 33.723 -7.754 10.663 1.00 97.50 102 ASP A C 1
ATOM 775 O O . ASP A 1 102 ? 34.677 -8.073 9.949 1.00 97.50 102 ASP A O 1
ATOM 779 N N . VAL A 1 103 ? 32.902 -6.755 10.341 1.00 97.88 103 VAL A N 1
ATOM 780 C CA . VAL A 1 103 ? 33.103 -5.872 9.191 1.00 97.88 103 VAL A CA 1
ATOM 781 C C . VAL A 1 103 ? 33.230 -4.444 9.693 1.00 97.88 103 VAL A C 1
ATOM 783 O O . VAL A 1 103 ? 32.310 -3.914 10.318 1.00 97.88 103 VAL A O 1
ATOM 786 N N . ARG A 1 104 ? 34.360 -3.807 9.382 1.00 97.31 104 ARG A N 1
ATOM 787 C CA . ARG A 1 104 ? 34.724 -2.476 9.871 1.00 97.31 104 ARG A CA 1
ATOM 788 C C . ARG A 1 104 ? 34.820 -1.463 8.739 1.00 97.31 104 ARG A C 1
ATOM 790 O O . ARG A 1 104 ? 35.314 -1.760 7.650 1.00 97.31 104 ARG A O 1
ATOM 797 N N . ALA A 1 105 ? 34.373 -0.244 9.005 1.00 96.06 105 ALA A N 1
ATOM 798 C CA . ALA A 1 105 ? 34.343 0.853 8.053 1.00 96.06 105 ALA A CA 1
ATOM 799 C C . ALA A 1 105 ? 35.115 2.068 8.570 1.00 96.06 105 ALA A C 1
ATOM 801 O O . ALA A 1 105 ? 34.798 2.613 9.627 1.00 96.06 105 ALA A O 1
ATOM 802 N N . PHE A 1 106 ? 36.054 2.565 7.766 1.00 94.19 106 PHE A N 1
ATOM 803 C CA . PHE A 1 106 ? 36.552 3.933 7.899 1.00 94.19 106 PHE A CA 1
ATOM 804 C C . PHE A 1 106 ? 35.716 4.875 7.028 1.00 94.19 106 PHE A C 1
ATOM 806 O O . PHE A 1 106 ? 35.476 4.605 5.849 1.00 94.19 106 PHE A O 1
ATOM 813 N N . LEU A 1 107 ? 35.296 6.016 7.577 1.00 92.12 107 LEU A N 1
ATOM 814 C CA . LEU A 1 107 ? 34.574 7.040 6.816 1.00 92.12 107 LEU A CA 1
ATOM 815 C C . LEU A 1 107 ? 34.735 8.440 7.404 1.00 92.12 107 LEU A C 1
ATOM 817 O O . LEU A 1 107 ? 35.060 8.613 8.571 1.00 92.12 107 LEU A O 1
ATOM 821 N N . SER A 1 108 ? 34.491 9.462 6.583 1.00 89.81 108 SER A N 1
ATOM 822 C CA . SER A 1 108 ? 34.584 10.862 7.010 1.00 89.81 108 SER A CA 1
ATOM 823 C C . SER A 1 108 ? 33.561 11.210 8.098 1.00 89.81 108 SER A C 1
ATOM 825 O O . SER A 1 108 ? 32.385 10.850 7.990 1.00 89.81 108 SER A O 1
ATOM 827 N N . ASN A 1 109 ? 33.981 12.020 9.073 1.00 89.25 109 ASN A N 1
ATOM 828 C CA . ASN A 1 109 ? 33.124 12.648 10.084 1.00 89.25 109 ASN A CA 1
ATOM 829 C C . ASN A 1 109 ? 32.056 13.603 9.506 1.00 89.25 109 ASN A C 1
ATOM 831 O O . ASN A 1 109 ? 31.158 14.018 10.226 1.00 89.25 109 ASN A O 1
ATOM 835 N N . LYS A 1 110 ? 32.124 13.929 8.208 1.00 87.31 110 LYS A N 1
ATOM 836 C CA . LYS A 1 110 ? 31.100 14.692 7.466 1.00 87.31 110 LYS A CA 1
ATOM 837 C C . LYS A 1 110 ? 29.935 13.822 6.970 1.00 87.31 110 LYS A C 1
ATOM 839 O O . LYS A 1 110 ? 29.097 14.287 6.198 1.00 87.31 110 LYS A O 1
ATOM 844 N N . THR A 1 111 ? 29.911 12.540 7.328 1.00 87.44 111 THR A N 1
ATOM 845 C CA . THR A 1 111 ? 28.812 11.627 6.992 1.00 87.44 111 THR A CA 1
ATOM 846 C C . THR A 1 111 ? 27.631 11.882 7.925 1.00 87.44 111 THR A C 1
ATOM 848 O O . THR A 1 111 ? 27.824 12.035 9.127 1.00 87.44 111 THR A O 1
ATOM 851 N N . SER A 1 112 ? 26.411 11.924 7.386 1.00 86.06 112 SER A N 1
ATOM 852 C CA . SER A 1 112 ? 25.210 12.191 8.182 1.00 86.06 112 SER A CA 1
ATOM 853 C C . SER A 1 112 ? 24.973 11.110 9.241 1.00 86.06 112 SER A C 1
ATOM 855 O O . SER A 1 112 ? 25.253 9.926 9.026 1.00 86.06 112 SER A O 1
ATOM 857 N N . LEU A 1 113 ? 24.399 11.509 10.380 1.00 88.38 113 LEU A N 1
ATOM 858 C CA . LEU A 1 113 ? 24.088 10.578 11.464 1.00 88.38 113 LEU A CA 1
ATOM 859 C C . LEU A 1 113 ? 23.127 9.474 11.006 1.00 88.38 113 LEU A C 1
ATOM 861 O O . LEU A 1 113 ? 23.326 8.318 11.361 1.00 88.38 113 LEU A O 1
ATOM 865 N N . ALA A 1 114 ? 22.139 9.804 10.169 1.00 86.44 114 ALA A N 1
ATOM 866 C CA . ALA A 1 114 ? 21.215 8.824 9.598 1.00 86.44 114 ALA A CA 1
ATOM 867 C C . ALA A 1 114 ? 21.959 7.704 8.851 1.00 86.44 114 ALA A C 1
ATOM 869 O O . ALA A 1 114 ? 21.669 6.524 9.041 1.00 86.44 114 ALA A O 1
ATOM 870 N N . LYS A 1 115 ? 22.983 8.055 8.066 1.00 87.88 115 LYS A N 1
ATOM 871 C CA . LYS A 1 115 ? 23.786 7.080 7.323 1.00 87.88 115 LYS A CA 1
ATOM 872 C C . LYS A 1 115 ? 24.695 6.255 8.235 1.00 87.88 115 LYS A C 1
ATOM 874 O O . LYS A 1 115 ? 24.840 5.056 8.018 1.00 87.88 115 LYS A O 1
ATOM 879 N N . ILE A 1 116 ? 25.259 6.870 9.278 1.00 91.69 116 ILE A N 1
ATOM 880 C CA . ILE A 1 116 ? 26.019 6.165 10.324 1.00 91.69 116 ILE A CA 1
ATOM 881 C C . ILE A 1 116 ? 25.125 5.137 11.028 1.00 91.69 116 ILE A C 1
ATOM 883 O O . ILE A 1 116 ? 25.496 3.970 11.124 1.00 91.69 116 ILE A O 1
ATOM 887 N N . ARG A 1 117 ? 23.918 5.536 11.452 1.00 93.12 117 ARG A N 1
ATOM 888 C CA . ARG A 1 117 ? 22.943 4.635 12.085 1.00 93.12 117 ARG A CA 1
ATOM 889 C C . ARG A 1 117 ? 22.496 3.516 11.150 1.00 93.12 117 ARG A C 1
ATOM 891 O O . ARG A 1 117 ? 22.371 2.383 11.599 1.00 93.12 117 ARG A O 1
ATOM 898 N N . LEU A 1 118 ? 22.334 3.803 9.858 1.00 91.44 118 LEU A N 1
ATOM 899 C CA . LEU A 1 118 ? 22.056 2.777 8.856 1.00 91.44 118 LEU A CA 1
ATOM 900 C C . LEU A 1 118 ? 23.179 1.733 8.793 1.00 91.44 118 LEU A C 1
ATOM 902 O O . LEU A 1 118 ? 22.897 0.545 8.790 1.00 91.44 118 LEU A O 1
ATOM 906 N N . MET A 1 119 ? 24.450 2.135 8.785 1.00 93.00 119 MET A N 1
ATOM 907 C CA . MET A 1 119 ? 25.560 1.169 8.789 1.00 93.00 119 MET A CA 1
ATOM 908 C C . MET A 1 119 ? 25.620 0.352 10.089 1.00 93.00 119 MET A C 1
ATOM 910 O O . MET A 1 119 ? 25.822 -0.860 10.026 1.00 93.00 119 MET A O 1
ATOM 914 N N . GLN A 1 120 ? 25.354 0.970 11.246 1.00 94.25 120 GLN A N 1
ATOM 915 C CA . GLN A 1 120 ? 25.248 0.245 12.521 1.00 94.25 120 GLN A CA 1
ATOM 916 C C . GLN A 1 120 ? 24.108 -0.780 12.515 1.00 94.25 120 GLN A C 1
ATOM 918 O O . GLN A 1 120 ? 24.280 -1.881 13.031 1.00 94.25 120 GLN A O 1
ATOM 923 N N . LEU A 1 121 ? 22.970 -0.455 11.888 1.00 94.81 121 LEU A N 1
ATOM 924 C CA . LEU A 1 121 ? 21.852 -1.388 11.713 1.00 94.81 121 LEU A CA 1
ATOM 925 C C . LEU A 1 121 ? 22.284 -2.663 10.969 1.00 94.81 121 LEU A C 1
ATOM 927 O O . LEU A 1 121 ? 21.816 -3.749 11.294 1.00 94.81 121 LEU A O 1
ATOM 931 N N . PHE A 1 122 ? 23.214 -2.549 10.017 1.00 93.81 122 PHE A N 1
ATOM 932 C CA . PHE A 1 122 ? 23.793 -3.685 9.288 1.00 93.81 122 PHE A CA 1
ATOM 933 C C . PHE A 1 122 ? 25.011 -4.317 9.986 1.00 93.81 122 PHE A C 1
ATOM 935 O O . PHE A 1 122 ? 25.759 -5.075 9.362 1.00 93.81 122 PHE A O 1
ATOM 942 N N . GLY A 1 123 ? 25.214 -4.023 11.274 1.00 94.81 123 GLY A N 1
ATOM 943 C CA . GLY A 1 123 ? 26.242 -4.642 12.108 1.00 94.81 123 GLY A CA 1
ATOM 944 C C . GLY A 1 123 ? 27.670 -4.291 11.697 1.00 94.81 123 GLY A C 1
ATOM 945 O O . GLY A 1 123 ? 28.538 -5.152 11.799 1.00 94.81 123 GLY A O 1
ATOM 946 N N . ILE A 1 124 ? 27.887 -3.078 11.181 1.00 97.31 124 ILE A N 1
ATOM 947 C CA . ILE A 1 124 ? 29.204 -2.573 10.778 1.00 97.31 124 ILE A CA 1
ATOM 948 C C . ILE A 1 124 ? 29.827 -1.803 11.943 1.00 97.31 124 ILE A C 1
ATOM 950 O O . ILE A 1 124 ? 29.188 -0.902 12.496 1.00 97.31 124 ILE A O 1
ATOM 954 N N . ASP A 1 125 ? 31.079 -2.119 12.272 1.00 96.81 125 ASP A N 1
ATOM 955 C CA . ASP A 1 125 ? 31.891 -1.336 13.206 1.00 96.81 125 ASP A CA 1
ATOM 956 C C . ASP A 1 125 ? 32.460 -0.100 12.494 1.00 96.81 125 ASP A C 1
ATOM 958 O O . ASP A 1 125 ? 32.961 -0.187 11.374 1.00 96.81 125 ASP A O 1
ATOM 962 N N . ILE A 1 126 ? 32.337 1.079 13.097 1.00 96.31 126 ILE A N 1
ATOM 963 C CA . ILE A 1 126 ? 32.552 2.358 12.414 1.00 96.31 126 ILE A CA 1
ATOM 964 C C . ILE A 1 126 ? 33.638 3.166 13.111 1.00 96.31 126 ILE A C 1
ATOM 966 O O . ILE A 1 126 ? 33.473 3.601 14.249 1.00 96.31 126 ILE A O 1
ATOM 970 N N . THR A 1 127 ? 34.669 3.510 12.342 1.00 95.44 127 THR A N 1
ATOM 971 C CA . THR A 1 127 ? 35.697 4.474 12.732 1.00 95.44 127 THR A CA 1
ATOM 972 C C . THR A 1 127 ? 35.540 5.756 11.921 1.00 95.44 127 THR A C 1
ATOM 974 O O . THR A 1 127 ? 35.716 5.781 10.697 1.00 95.44 127 THR A O 1
ATOM 977 N N . LEU A 1 128 ? 35.212 6.853 12.607 1.00 93.44 128 LEU A N 1
ATOM 978 C CA . LEU A 1 128 ? 35.129 8.171 11.984 1.00 93.44 128 LEU A CA 1
ATOM 979 C C . LEU A 1 128 ? 36.519 8.785 11.822 1.00 93.44 128 LEU A C 1
ATOM 981 O O . LEU A 1 128 ? 37.339 8.786 12.735 1.00 93.44 128 LEU A O 1
ATOM 985 N N . PHE A 1 129 ? 36.749 9.368 10.653 1.00 86.06 129 PHE A N 1
ATOM 986 C CA . PHE A 1 129 ? 37.992 10.019 10.278 1.00 86.06 129 PHE A CA 1
ATOM 987 C C . PHE A 1 129 ? 37.761 11.513 10.014 1.00 86.06 129 PHE A C 1
ATOM 989 O O . PHE A 1 129 ? 36.850 11.891 9.271 1.00 86.06 129 PHE A O 1
ATOM 996 N N . GLY A 1 130 ? 38.594 12.376 10.600 1.00 84.06 130 GLY A N 1
ATOM 997 C CA . GLY A 1 130 ? 38.575 13.816 10.334 1.00 84.06 130 GLY A CA 1
ATOM 998 C C . GLY A 1 130 ? 39.250 14.138 9.001 1.00 84.06 130 GLY A C 1
ATOM 999 O O . GLY A 1 130 ? 40.430 13.862 8.834 1.00 84.06 130 GLY A O 1
ATOM 1000 N N . GLY A 1 131 ? 38.527 14.715 8.037 1.00 81.50 131 GLY A N 1
ATOM 1001 C CA . GLY A 1 131 ? 39.100 14.991 6.714 1.00 81.50 131 GLY A CA 1
ATOM 1002 C C . GLY A 1 131 ? 38.080 15.382 5.639 1.00 81.50 131 GLY A C 1
ATOM 1003 O O . GLY A 1 131 ? 36.946 15.769 5.955 1.00 81.50 131 GLY A O 1
ATOM 1004 N N . PRO A 1 132 ? 38.452 15.339 4.348 1.00 79.81 132 PRO A N 1
ATOM 1005 C CA . PRO A 1 132 ? 37.511 15.562 3.252 1.00 79.81 132 PRO A CA 1
ATOM 1006 C C . PRO A 1 132 ? 36.425 14.473 3.217 1.00 79.81 132 PRO A C 1
ATOM 1008 O O . PRO A 1 132 ? 36.644 13.332 3.620 1.00 79.81 132 PRO A O 1
ATOM 1011 N N . SER A 1 133 ? 35.231 14.837 2.739 1.00 76.69 133 SER A N 1
ATOM 1012 C CA . SER A 1 133 ? 34.094 13.912 2.595 1.00 76.69 133 SER A CA 1
ATOM 1013 C C . SER A 1 133 ? 34.303 12.898 1.465 1.00 76.69 133 SER A C 1
ATOM 1015 O O . SER A 1 133 ? 33.803 11.777 1.540 1.00 76.69 133 SER A O 1
ATOM 1017 N N . GLN A 1 134 ? 35.058 13.285 0.436 1.00 79.31 134 GLN A N 1
ATOM 1018 C CA . GLN A 1 134 ? 35.574 12.417 -0.616 1.00 79.31 134 GLN A CA 1
ATOM 1019 C C . GLN A 1 134 ? 37.102 12.401 -0.494 1.00 79.31 134 GLN A C 1
ATOM 1021 O O . GLN A 1 134 ? 37.731 13.406 -0.820 1.00 79.31 134 GLN A O 1
ATOM 1026 N N . PRO A 1 135 ? 37.717 11.317 0.007 1.00 79.19 135 PRO A N 1
ATOM 1027 C CA . PRO A 1 135 ? 39.163 11.279 0.180 1.00 79.19 135 PRO A CA 1
ATOM 1028 C C . PRO A 1 135 ? 39.854 11.134 -1.169 1.00 79.19 135 PRO A C 1
ATOM 1030 O O . PRO A 1 135 ? 39.310 10.514 -2.091 1.00 79.19 135 PRO A O 1
ATOM 1033 N N . GLU A 1 136 ? 41.064 11.660 -1.254 1.00 83.69 136 GLU A N 1
ATOM 1034 C CA . GLU A 1 136 ? 41.983 11.327 -2.328 1.00 83.69 136 GLU A CA 1
ATOM 1035 C C . GLU A 1 136 ? 42.493 9.885 -2.126 1.00 83.69 136 GLU A C 1
ATOM 1037 O O . GLU A 1 136 ? 42.879 9.541 -1.006 1.00 83.69 136 GLU A O 1
ATOM 1042 N N . PRO A 1 137 ? 42.475 9.020 -3.160 1.00 82.31 137 PRO A N 1
ATOM 1043 C CA . PRO A 1 137 ? 42.870 7.615 -3.017 1.00 82.31 137 PRO A CA 1
ATOM 1044 C C . PRO A 1 137 ? 44.288 7.390 -2.475 1.00 82.31 137 PRO A C 1
ATOM 1046 O O . PRO A 1 137 ? 44.522 6.391 -1.802 1.00 82.31 137 PRO A O 1
ATOM 1049 N N . VAL A 1 138 ? 45.205 8.322 -2.748 1.00 83.50 138 VAL A N 1
ATOM 1050 C CA . VAL A 1 138 ? 46.638 8.217 -2.428 1.00 83.50 138 VAL A CA 1
ATOM 1051 C C . VAL A 1 138 ? 47.063 9.033 -1.197 1.00 83.50 138 VAL A C 1
ATOM 1053 O O . VAL A 1 138 ? 48.251 9.106 -0.895 1.00 83.50 138 VAL A O 1
ATOM 1056 N N . ASP A 1 139 ? 46.129 9.657 -0.468 1.00 86.62 139 ASP A N 1
ATOM 1057 C CA . ASP A 1 139 ? 46.476 10.424 0.737 1.00 86.62 139 ASP A CA 1
ATOM 1058 C C . ASP A 1 139 ? 46.892 9.481 1.876 1.00 86.62 139 ASP A C 1
ATOM 1060 O O . ASP A 1 139 ? 46.057 8.809 2.487 1.00 86.62 139 ASP A O 1
ATOM 1064 N N . GLU A 1 140 ? 48.186 9.473 2.204 1.00 86.06 140 GLU A N 1
ATOM 1065 C CA . GLU A 1 140 ? 48.779 8.651 3.272 1.00 86.06 140 GLU A CA 1
ATOM 1066 C C . GLU A 1 140 ? 48.166 8.915 4.660 1.00 86.06 140 GLU A C 1
ATOM 1068 O O . GLU A 1 140 ? 48.190 8.059 5.555 1.00 86.06 140 GLU A O 1
ATOM 1073 N N . ARG A 1 141 ? 47.572 10.099 4.846 1.00 86.88 141 ARG A N 1
ATOM 1074 C CA . ARG A 1 141 ? 46.880 10.473 6.084 1.00 86.88 141 ARG A CA 1
ATOM 1075 C C . ARG A 1 141 ? 45.436 9.983 6.098 1.00 86.88 141 ARG A C 1
ATOM 1077 O O . ARG A 1 141 ? 44.865 9.873 7.174 1.00 86.88 141 ARG A O 1
ATOM 1084 N N . GLY A 1 142 ? 44.848 9.708 4.934 1.00 86.19 142 GLY A N 1
ATOM 1085 C CA . GLY A 1 142 ? 43.423 9.466 4.750 1.00 86.19 142 GLY A CA 1
ATOM 1086 C C . GLY A 1 142 ? 42.933 8.105 5.250 1.00 86.19 142 GLY A C 1
ATOM 1087 O O . GLY A 1 142 ? 43.689 7.151 5.437 1.00 86.19 142 GLY A O 1
ATOM 1088 N N . GLY A 1 143 ? 41.613 7.991 5.415 1.00 89.31 143 GLY A N 1
ATOM 1089 C CA . GLY A 1 143 ? 40.982 6.764 5.909 1.00 89.31 143 GLY A CA 1
ATOM 1090 C C . GLY A 1 143 ? 41.149 5.537 4.997 1.00 89.31 143 GLY A C 1
ATOM 1091 O O . GLY A 1 143 ? 41.094 4.420 5.498 1.00 89.31 143 GLY A O 1
ATOM 1092 N N . ILE A 1 144 ? 41.390 5.719 3.689 1.00 91.00 144 ILE A N 1
ATOM 1093 C CA . ILE A 1 144 ? 41.723 4.612 2.767 1.00 91.00 144 ILE A CA 1
ATOM 1094 C C . ILE A 1 144 ? 43.027 3.951 3.213 1.00 91.00 144 ILE A C 1
ATOM 1096 O O . ILE A 1 144 ? 43.086 2.736 3.393 1.00 91.00 144 ILE A O 1
ATOM 1100 N N . ARG A 1 145 ? 44.056 4.760 3.481 1.00 91.50 145 ARG A N 1
ATOM 1101 C CA . ARG A 1 145 ? 45.338 4.257 3.958 1.00 91.50 145 ARG A CA 1
ATOM 1102 C C . ARG A 1 145 ? 45.253 3.679 5.367 1.00 91.50 145 ARG A C 1
ATOM 1104 O O . ARG A 1 145 ? 45.919 2.693 5.660 1.00 91.50 145 ARG A O 1
ATOM 1111 N N . ALA A 1 146 ? 44.412 4.249 6.230 1.00 92.19 146 ALA A N 1
ATOM 1112 C CA . ALA A 1 146 ? 44.162 3.696 7.561 1.00 92.19 146 ALA A CA 1
ATOM 1113 C C . ALA A 1 146 ? 43.568 2.276 7.504 1.00 92.19 146 ALA A C 1
ATOM 1115 O O . ALA A 1 146 ? 44.039 1.402 8.227 1.00 92.19 146 ALA A O 1
ATOM 1116 N N . ALA A 1 147 ? 42.608 2.024 6.604 1.00 93.94 147 ALA A N 1
ATOM 1117 C CA . ALA A 1 147 ? 42.060 0.684 6.382 1.00 93.94 147 ALA A CA 1
ATOM 1118 C C . ALA A 1 147 ? 43.135 -0.309 5.902 1.00 93.94 147 ALA A C 1
ATOM 1120 O O . ALA A 1 147 ? 43.199 -1.434 6.391 1.00 93.94 147 ALA A O 1
ATOM 1121 N N . GLN A 1 148 ? 44.018 0.122 4.994 1.00 94.06 148 GLN A N 1
ATOM 1122 C CA . GLN A 1 148 ? 45.142 -0.696 4.525 1.00 94.06 148 GLN A CA 1
ATOM 1123 C C . GLN A 1 148 ? 46.129 -1.030 5.652 1.00 94.06 148 GLN A C 1
ATOM 1125 O O . GLN A 1 148 ? 46.516 -2.186 5.790 1.00 94.06 148 GLN A O 1
ATOM 1130 N N . ARG A 1 149 ? 46.508 -0.045 6.480 1.00 94.25 149 ARG A N 1
ATOM 1131 C CA . ARG A 1 149 ? 47.398 -0.270 7.634 1.00 94.25 149 ARG A CA 1
ATOM 1132 C C . ARG A 1 149 ? 46.794 -1.259 8.628 1.00 94.25 149 ARG A C 1
ATOM 1134 O O . ARG A 1 149 ? 47.473 -2.190 9.034 1.00 94.25 149 ARG A O 1
ATOM 1141 N N . MET A 1 150 ? 45.503 -1.126 8.932 1.00 94.50 150 MET A N 1
ATOM 1142 C CA . MET A 1 150 ? 44.809 -2.051 9.833 1.00 94.50 150 MET A CA 1
ATOM 1143 C C . MET A 1 150 ? 44.837 -3.503 9.329 1.00 94.50 150 MET A C 1
ATOM 1145 O O . MET A 1 150 ? 44.973 -4.428 10.124 1.00 94.50 150 MET A O 1
ATOM 1149 N N . ALA A 1 151 ? 44.734 -3.716 8.013 1.00 94.94 151 ALA A N 1
ATOM 1150 C CA . ALA A 1 151 ? 44.883 -5.047 7.426 1.00 94.94 151 ALA A CA 1
ATOM 1151 C C . ALA A 1 151 ? 46.339 -5.5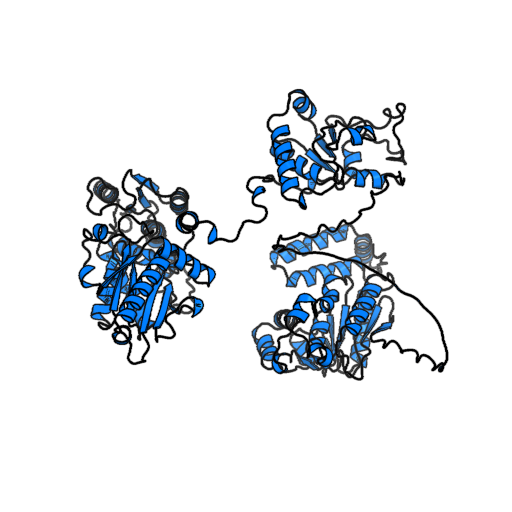50 7.438 1.00 94.94 151 ALA A C 1
ATOM 1153 O O . ALA A 1 151 ? 46.569 -6.744 7.551 1.00 94.94 151 ALA A O 1
ATOM 1154 N N . GLN A 1 152 ? 47.333 -4.663 7.359 1.00 94.31 152 GLN A N 1
ATOM 1155 C CA . GLN A 1 152 ? 48.752 -5.041 7.455 1.00 94.31 152 GLN A CA 1
ATOM 1156 C C . GLN A 1 152 ? 49.176 -5.415 8.884 1.00 94.31 152 GLN A C 1
ATOM 1158 O O . GLN A 1 152 ? 50.122 -6.179 9.062 1.00 94.31 152 GLN A O 1
ATOM 1163 N N . GLU A 1 153 ? 48.490 -4.885 9.897 1.00 93.88 153 GLU A N 1
ATOM 1164 C CA . GLU A 1 153 ? 48.781 -5.125 11.316 1.00 93.88 153 GLU A CA 1
ATOM 1165 C C . GLU A 1 153 ? 48.268 -6.482 11.833 1.00 93.88 153 GLU A C 1
ATOM 1167 O O . GLU A 1 153 ? 48.706 -6.934 12.891 1.00 93.88 153 GLU A O 1
ATOM 1172 N N . SER A 1 154 ? 47.366 -7.153 11.107 1.00 92.75 154 SER A N 1
ATOM 1173 C CA . SER A 1 154 ? 46.774 -8.432 11.519 1.00 92.75 154 SER A CA 1
ATOM 1174 C C . SER A 1 154 ? 46.705 -9.430 10.367 1.00 92.75 154 SER A C 1
ATOM 1176 O O . SER A 1 154 ? 46.132 -9.147 9.321 1.00 92.75 154 SER A O 1
ATOM 1178 N N . ALA A 1 155 ? 47.199 -10.649 10.598 1.00 91.38 155 ALA A N 1
ATOM 1179 C CA . ALA A 1 155 ? 47.135 -11.734 9.619 1.00 91.38 155 ALA A CA 1
ATOM 1180 C C . ALA A 1 155 ? 45.706 -12.268 9.367 1.00 91.38 155 ALA A C 1
ATOM 1182 O O . ALA A 1 155 ? 45.491 -12.941 8.362 1.00 91.38 155 ALA A O 1
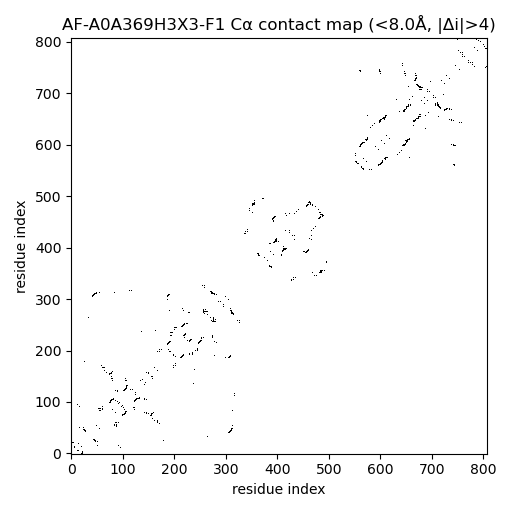ATOM 1183 N N . SER A 1 156 ? 44.739 -11.986 10.253 1.00 96.31 156 SER A N 1
ATOM 1184 C CA . SER A 1 156 ? 43.327 -12.381 10.095 1.00 96.31 156 SER A CA 1
ATOM 1185 C C . SER A 1 156 ? 42.429 -11.255 9.560 1.00 96.31 156 SER A C 1
ATOM 1187 O O . SER A 1 156 ? 41.229 -11.467 9.358 1.00 96.31 156 SER A O 1
ATOM 1189 N N . THR A 1 157 ? 42.991 -10.074 9.278 1.00 97.62 157 THR A N 1
ATOM 1190 C CA . THR A 1 157 ? 42.258 -8.914 8.755 1.00 97.62 157 THR A CA 1
ATOM 1191 C C . THR A 1 157 ? 42.568 -8.698 7.281 1.00 97.62 157 THR A C 1
ATOM 1193 O O . THR A 1 157 ? 43.726 -8.635 6.884 1.00 97.62 157 THR A O 1
ATOM 1196 N N . VAL A 1 158 ? 41.536 -8.496 6.460 1.00 97.56 158 VAL A N 1
ATOM 1197 C CA . VAL A 1 158 ? 41.705 -8.219 5.027 1.00 97.56 158 VAL A CA 1
ATOM 1198 C C . VAL A 1 158 ? 41.117 -6.865 4.648 1.00 97.56 158 VAL A C 1
ATOM 1200 O O . VAL A 1 158 ? 40.041 -6.482 5.114 1.00 97.56 158 VAL A O 1
ATOM 1203 N N . ASN A 1 159 ? 41.811 -6.145 3.763 1.00 97.12 159 ASN A N 1
ATOM 1204 C CA . ASN A 1 159 ? 41.289 -4.949 3.107 1.00 97.12 159 ASN A CA 1
ATOM 1205 C C . ASN A 1 159 ? 41.054 -5.244 1.619 1.00 97.12 159 ASN A C 1
ATOM 1207 O O . ASN A 1 159 ? 42.023 -5.305 0.863 1.00 97.12 159 ASN A O 1
ATOM 1211 N N . PRO A 1 160 ? 39.792 -5.396 1.170 1.00 95.69 160 PRO A N 1
ATOM 1212 C CA . PRO A 1 160 ? 39.503 -5.684 -0.236 1.00 95.69 160 PRO A CA 1
ATOM 1213 C C . PRO A 1 160 ? 39.918 -4.561 -1.207 1.00 95.69 160 PRO A C 1
ATOM 1215 O O . PRO A 1 160 ? 40.117 -4.822 -2.391 1.00 95.69 160 PRO A O 1
ATOM 1218 N N . ASN A 1 161 ? 40.071 -3.330 -0.704 1.00 93.25 161 ASN A N 1
ATOM 1219 C CA . ASN A 1 161 ? 40.599 -2.156 -1.402 1.00 93.25 161 ASN A CA 1
ATOM 1220 C C . ASN A 1 161 ? 39.867 -1.804 -2.710 1.00 93.25 161 ASN A C 1
ATOM 1222 O O . ASN A 1 161 ? 40.402 -1.927 -3.815 1.00 93.25 161 ASN A O 1
ATOM 1226 N N . GLN A 1 162 ? 38.653 -1.262 -2.592 1.00 90.62 162 GLN A N 1
ATOM 1227 C CA . GLN A 1 162 ? 37.819 -0.926 -3.754 1.00 90.62 162 GLN A CA 1
ATOM 1228 C C . GLN A 1 162 ? 38.439 0.055 -4.779 1.00 90.62 162 GLN A C 1
ATOM 1230 O O . GLN A 1 162 ? 37.874 0.196 -5.863 1.00 90.62 162 GLN A O 1
ATOM 1235 N N . TYR A 1 163 ? 39.521 0.776 -4.459 1.00 87.94 163 TYR A N 1
ATOM 1236 C CA . TYR A 1 163 ? 40.143 1.763 -5.360 1.00 87.94 163 TYR A CA 1
ATOM 1237 C C . TYR A 1 163 ? 41.349 1.225 -6.135 1.00 87.94 163 TYR A C 1
ATOM 1239 O O . TYR A 1 163 ? 41.663 1.784 -7.183 1.00 87.94 163 TYR A O 1
ATOM 1247 N N . GLY A 1 164 ? 42.011 0.182 -5.626 1.00 89.12 164 GLY A N 1
ATOM 1248 C CA . GLY A 1 164 ? 43.221 -0.392 -6.228 1.00 89.12 164 GLY A CA 1
ATOM 1249 C C . GLY A 1 164 ? 43.086 -1.853 -6.653 1.00 89.12 164 GLY A C 1
ATOM 1250 O O . GLY A 1 164 ? 44.009 -2.392 -7.245 1.00 89.12 164 GLY A O 1
ATOM 1251 N N . ASN A 1 165 ? 41.963 -2.510 -6.356 1.00 93.19 165 ASN A N 1
ATOM 1252 C CA . ASN A 1 165 ? 41.750 -3.904 -6.730 1.00 93.19 165 ASN A CA 1
ATOM 1253 C C . ASN A 1 165 ? 40.919 -4.030 -8.025 1.00 93.19 165 ASN A C 1
ATOM 1255 O O . ASN A 1 165 ? 39.762 -3.594 -8.087 1.00 93.19 165 ASN A O 1
ATOM 1259 N N . ASP A 1 166 ? 41.507 -4.664 -9.045 1.00 95.69 166 ASP A N 1
ATOM 1260 C CA . ASP A 1 166 ? 40.895 -4.923 -10.353 1.00 95.69 166 ASP A CA 1
ATOM 1261 C C . ASP A 1 166 ? 39.618 -5.768 -10.280 1.00 95.69 166 ASP A C 1
ATOM 1263 O O . ASP A 1 166 ? 38.715 -5.596 -11.110 1.00 95.69 166 ASP A O 1
ATOM 1267 N N . GLY A 1 167 ? 39.474 -6.589 -9.236 1.00 96.12 167 GLY A N 1
ATOM 1268 C CA . GLY A 1 167 ? 38.261 -7.341 -8.947 1.00 96.12 167 GLY A CA 1
ATOM 1269 C C . GLY A 1 167 ? 37.010 -6.456 -8.853 1.00 96.12 167 GLY A C 1
ATOM 1270 O O . GLY A 1 167 ? 35.899 -6.937 -9.086 1.00 96.12 167 GLY A O 1
ATOM 1271 N N . ASN A 1 168 ? 37.157 -5.147 -8.603 1.00 95.75 168 ASN A N 1
ATOM 1272 C CA . ASN A 1 168 ? 36.054 -4.185 -8.647 1.00 95.75 168 ASN A CA 1
ATOM 1273 C C . ASN A 1 168 ? 35.454 -4.058 -10.058 1.00 95.75 168 ASN A C 1
ATOM 1275 O O . ASN A 1 168 ? 34.260 -4.289 -10.264 1.00 95.75 168 ASN A O 1
ATOM 1279 N N . TRP A 1 169 ? 36.265 -3.674 -11.046 1.00 96.62 169 TRP A N 1
ATOM 1280 C CA . TRP A 1 169 ? 35.760 -3.409 -12.394 1.00 96.62 169 TRP A CA 1
ATOM 1281 C C . TRP A 1 169 ? 35.557 -4.696 -13.196 1.00 96.62 169 TRP A C 1
ATOM 1283 O O . TRP A 1 169 ? 34.626 -4.772 -14.003 1.00 96.62 169 TRP A O 1
ATOM 1293 N N . GLN A 1 170 ? 36.355 -5.735 -12.935 1.00 97.69 170 GLN A N 1
ATOM 1294 C CA . GLN A 1 170 ? 36.205 -7.043 -13.575 1.00 97.69 170 GLN A CA 1
ATOM 1295 C C . GLN A 1 170 ? 34.855 -7.693 -13.256 1.00 97.69 170 GLN A C 1
ATOM 1297 O O . GLN A 1 170 ? 34.267 -8.341 -14.122 1.00 97.69 170 GLN A O 1
ATOM 1302 N N . ALA A 1 171 ? 34.285 -7.437 -12.074 1.00 97.31 171 ALA A N 1
ATOM 1303 C CA . ALA A 1 171 ? 32.942 -7.898 -11.728 1.00 97.31 171 ALA A CA 1
ATOM 1304 C C . ALA A 1 171 ? 31.872 -7.390 -12.720 1.00 97.31 171 ALA A C 1
ATOM 1306 O O . ALA A 1 171 ? 30.938 -8.110 -13.085 1.00 97.31 171 ALA A O 1
ATOM 1307 N N . HIS A 1 172 ? 32.023 -6.161 -13.223 1.00 98.19 172 HIS A N 1
ATOM 1308 C CA . HIS A 1 172 ? 31.103 -5.585 -14.205 1.00 98.19 172 HIS A CA 1
ATOM 1309 C C . HIS A 1 172 ? 31.325 -6.118 -15.627 1.00 98.19 172 HIS A C 1
ATOM 1311 O O . HIS A 1 172 ? 30.347 -6.233 -16.369 1.00 98.19 172 HIS A O 1
ATOM 1317 N N . VAL A 1 173 ? 32.557 -6.502 -15.985 1.00 98.31 173 VAL A N 1
ATOM 1318 C CA . VAL A 1 173 ? 32.841 -7.259 -17.222 1.00 98.31 173 VAL A CA 1
ATOM 1319 C C . VAL A 1 173 ? 32.200 -8.641 -17.159 1.00 98.31 173 VAL A C 1
ATOM 1321 O O . VAL A 1 173 ? 31.603 -9.095 -18.129 1.00 98.31 173 VAL A O 1
ATOM 1324 N N . LYS A 1 174 ? 32.297 -9.292 -15.997 1.00 97.25 174 LYS A N 1
ATOM 1325 C CA . LYS A 1 174 ? 31.819 -10.655 -15.772 1.00 97.25 174 LYS A CA 1
ATOM 1326 C C . LYS A 1 174 ? 30.296 -10.763 -15.777 1.00 97.25 174 LYS A C 1
ATOM 1328 O O . LYS A 1 174 ? 29.766 -11.712 -16.344 1.00 97.25 174 LYS A O 1
ATOM 1333 N N . TRP A 1 175 ? 29.592 -9.815 -15.154 1.00 97.44 175 TRP A N 1
ATOM 1334 C CA . TRP A 1 175 ? 28.152 -9.964 -14.910 1.00 97.44 175 TRP A CA 1
ATOM 1335 C C . TRP A 1 175 ? 27.284 -8.839 -15.471 1.00 97.44 175 TRP A C 1
ATOM 1337 O O . TRP A 1 175 ? 26.260 -9.116 -16.091 1.00 97.44 175 TRP A O 1
ATOM 1347 N N . THR A 1 176 ? 27.650 -7.570 -15.277 1.00 98.00 176 THR A N 1
ATOM 1348 C CA . THR A 1 176 ? 26.753 -6.455 -15.637 1.00 98.00 176 THR A CA 1
ATOM 1349 C C . THR A 1 176 ? 26.684 -6.221 -17.147 1.00 98.00 176 THR A C 1
ATOM 1351 O O . THR A 1 176 ? 25.587 -6.158 -17.699 1.00 98.00 176 THR A O 1
ATOM 1354 N N . GLY A 1 177 ? 27.833 -6.121 -17.823 1.00 98.19 177 GLY A N 1
ATOM 1355 C CA . GLY A 1 177 ? 27.911 -5.913 -19.274 1.00 98.19 177 GLY A CA 1
ATOM 1356 C C . GLY A 1 177 ? 27.195 -7.004 -20.084 1.00 98.19 177 GLY A C 1
ATOM 1357 O O . GLY A 1 177 ? 26.297 -6.672 -20.864 1.00 98.19 177 GLY A O 1
ATOM 1358 N N . PRO A 1 178 ? 27.499 -8.299 -19.853 1.00 98.00 178 PRO A N 1
ATOM 1359 C CA . PRO A 1 178 ? 26.820 -9.411 -20.518 1.00 98.00 178 PRO A CA 1
ATOM 1360 C C . PRO A 1 178 ? 25.307 -9.399 -20.334 1.00 98.00 178 PRO A C 1
ATOM 1362 O O . PRO A 1 178 ? 24.561 -9.661 -21.276 1.00 98.00 178 PRO A O 1
ATOM 1365 N N . GLN A 1 179 ? 24.839 -9.062 -19.131 1.00 97.12 179 GLN A N 1
ATOM 1366 C CA . GLN A 1 179 ? 23.415 -9.006 -18.837 1.00 97.12 179 GLN A CA 1
ATOM 1367 C C . GLN A 1 179 ? 22.711 -7.902 -19.637 1.00 97.12 179 GLN A C 1
ATOM 1369 O O . GLN A 1 179 ? 21.651 -8.162 -20.198 1.00 97.12 179 GLN A O 1
ATOM 1374 N N . ILE A 1 180 ? 23.308 -6.708 -19.733 1.00 98.56 180 ILE A N 1
ATOM 1375 C CA . ILE A 1 180 ? 22.758 -5.602 -20.530 1.00 98.56 180 ILE A CA 1
ATOM 1376 C C . ILE A 1 180 ? 22.714 -5.982 -22.013 1.00 98.56 180 ILE A C 1
ATOM 1378 O O . ILE A 1 180 ? 21.651 -5.883 -22.616 1.00 98.56 180 ILE A O 1
ATOM 1382 N N . LEU A 1 181 ? 23.819 -6.475 -22.586 1.00 98.50 181 LEU A N 1
ATOM 1383 C CA . LEU A 1 181 ? 23.859 -6.841 -24.009 1.00 98.50 181 LEU A CA 1
ATOM 1384 C C . LEU A 1 181 ? 22.879 -7.975 -24.342 1.00 98.50 181 LEU A C 1
ATOM 1386 O O . LEU A 1 181 ? 22.276 -7.975 -25.408 1.00 98.50 181 LEU A O 1
ATOM 1390 N N . LYS A 1 182 ? 22.688 -8.928 -23.423 1.00 97.25 182 LYS A N 1
ATOM 1391 C CA . LYS A 1 182 ? 21.701 -10.000 -23.590 1.00 97.25 182 LYS A CA 1
ATOM 1392 C C . LYS A 1 182 ? 20.260 -9.479 -23.563 1.00 97.25 182 LYS A C 1
ATOM 1394 O O . LYS A 1 182 ? 19.414 -10.034 -24.253 1.00 97.25 182 LYS A O 1
ATOM 1399 N N . GLN A 1 183 ? 19.968 -8.481 -22.727 1.00 98.12 183 GLN A N 1
ATOM 1400 C CA . GLN A 1 183 ? 18.625 -7.909 -22.585 1.00 98.12 183 GLN A CA 1
ATOM 1401 C C . GLN A 1 183 ? 18.284 -6.897 -23.680 1.00 98.12 183 GLN A C 1
ATOM 1403 O O . GLN A 1 183 ? 17.110 -6.762 -24.001 1.00 98.12 183 GLN A O 1
ATOM 1408 N N . LEU A 1 184 ? 19.289 -6.199 -24.214 1.00 98.44 184 LEU A N 1
ATOM 1409 C CA . LEU A 1 184 ? 19.139 -5.152 -25.223 1.00 98.44 184 LEU A CA 1
ATOM 1410 C C . LEU A 1 184 ? 20.272 -5.241 -26.265 1.00 98.44 184 LEU A C 1
ATOM 1412 O O . LEU A 1 184 ? 21.210 -4.433 -26.228 1.00 98.44 184 LEU A O 1
ATOM 1416 N N . PRO A 1 185 ? 20.246 -6.242 -27.170 1.00 98.06 185 PRO A N 1
ATOM 1417 C CA . PRO A 1 185 ? 21.250 -6.403 -28.223 1.00 98.06 185 PRO A CA 1
ATOM 1418 C C . PRO A 1 185 ? 21.442 -5.168 -29.108 1.00 98.06 185 PRO A C 1
ATOM 1420 O O . PRO A 1 185 ? 22.524 -4.977 -29.660 1.00 98.06 185 PRO A O 1
ATOM 1423 N N . GLU A 1 186 ? 20.422 -4.326 -29.234 1.00 97.81 186 GLU A N 1
ATOM 1424 C CA . GLU A 1 186 ? 20.345 -3.107 -30.036 1.00 97.81 186 GLU A CA 1
ATOM 1425 C C . GLU A 1 186 ? 21.033 -1.888 -29.402 1.00 97.81 186 GLU A C 1
ATOM 1427 O O . GLU A 1 186 ? 21.300 -0.935 -30.120 1.00 97.81 186 GLU A O 1
ATOM 1432 N N . ILE A 1 187 ? 21.449 -1.949 -28.126 1.00 98.62 187 ILE A N 1
ATOM 1433 C CA . ILE A 1 187 ? 22.087 -0.839 -27.386 1.00 98.62 187 ILE A CA 1
ATOM 1434 C C . ILE A 1 187 ? 23.105 -0.029 -28.214 1.00 98.62 187 ILE A C 1
ATOM 1436 O O . ILE A 1 187 ? 23.986 -0.600 -28.867 1.00 98.62 187 ILE A O 1
ATOM 1440 N N . ASN A 1 188 ? 23.019 1.300 -28.118 1.00 98.62 188 ASN A N 1
ATOM 1441 C CA . ASN A 1 188 ? 23.891 2.266 -28.791 1.00 98.62 188 ASN A CA 1
ATOM 1442 C C . ASN A 1 188 ? 24.727 3.090 -27.810 1.00 98.62 188 ASN A C 1
ATOM 1444 O O . ASN A 1 188 ? 25.859 3.438 -28.126 1.00 98.62 188 ASN A O 1
ATOM 1448 N N . VAL A 1 189 ? 24.195 3.405 -26.624 1.00 98.81 189 VAL A N 1
ATOM 1449 C CA . VAL A 1 189 ? 24.879 4.242 -25.625 1.00 98.81 189 VAL A CA 1
ATOM 1450 C C . VAL A 1 189 ? 24.772 3.604 -24.244 1.00 98.81 189 VAL A C 1
ATOM 1452 O O . VAL A 1 189 ? 23.687 3.213 -23.818 1.00 98.81 189 VAL A O 1
ATOM 1455 N N . ILE A 1 190 ? 25.885 3.540 -23.515 1.00 98.69 190 ILE A N 1
ATOM 1456 C CA . ILE A 1 190 ? 25.929 3.148 -22.103 1.00 98.69 190 ILE A CA 1
ATOM 1457 C C . ILE A 1 190 ? 26.442 4.321 -21.261 1.00 98.69 190 ILE A C 1
ATOM 1459 O O . ILE A 1 190 ? 27.499 4.879 -21.548 1.00 98.69 190 ILE A O 1
ATOM 1463 N N . CYS A 1 191 ? 25.688 4.702 -20.228 1.00 98.44 191 CYS A N 1
ATOM 1464 C CA . CYS A 1 191 ? 25.969 5.853 -19.369 1.00 98.44 191 CYS A CA 1
ATOM 1465 C C . CYS A 1 191 ? 26.103 5.444 -17.897 1.00 98.44 191 CYS A C 1
ATOM 1467 O O . CYS A 1 191 ? 25.154 4.917 -17.308 1.00 98.44 191 CYS A O 1
ATOM 1469 N N . ALA A 1 192 ? 27.248 5.734 -17.273 1.00 97.31 192 ALA A N 1
ATOM 1470 C CA . ALA A 1 192 ? 27.440 5.509 -15.842 1.00 97.31 192 ALA A CA 1
ATOM 1471 C C . ALA A 1 192 ? 28.304 6.584 -15.166 1.00 97.31 192 ALA A C 1
ATOM 1473 O O . ALA A 1 192 ? 29.323 7.042 -15.684 1.00 97.31 192 ALA A O 1
ATOM 1474 N N . GLY A 1 193 ? 27.920 6.934 -13.941 1.00 93.69 193 GLY A N 1
ATOM 1475 C CA . GLY A 1 193 ? 28.640 7.865 -13.086 1.00 93.69 193 GLY A CA 1
ATOM 1476 C C . GLY A 1 193 ? 29.947 7.281 -12.563 1.00 93.69 193 GLY A C 1
ATOM 1477 O O . GLY A 1 193 ? 30.045 6.105 -12.193 1.00 93.69 193 GLY A O 1
ATOM 1478 N N . MET A 1 194 ? 30.968 8.126 -12.498 1.00 91.00 194 MET A N 1
ATOM 1479 C CA . MET A 1 194 ? 32.331 7.731 -12.175 1.00 91.00 194 MET A CA 1
ATOM 1480 C C . MET A 1 194 ? 32.634 8.010 -10.698 1.00 91.00 194 MET A C 1
ATOM 1482 O O . MET A 1 194 ? 32.975 9.122 -10.313 1.00 91.00 194 MET A O 1
ATOM 1486 N N . GLY A 1 195 ? 32.466 6.983 -9.855 1.00 84.00 195 GLY A N 1
ATOM 1487 C CA . GLY A 1 195 ? 32.822 6.995 -8.425 1.00 84.00 195 GLY A CA 1
ATOM 1488 C C . GLY A 1 195 ? 34.216 6.417 -8.173 1.00 84.00 195 GLY A C 1
ATOM 1489 O O . GLY A 1 195 ? 35.211 7.110 -8.309 1.00 84.00 195 GLY A O 1
ATOM 1490 N N . THR A 1 196 ? 34.325 5.113 -7.895 1.00 81.81 196 THR A N 1
ATOM 1491 C CA . THR A 1 196 ? 35.614 4.384 -7.981 1.00 81.81 196 THR A CA 1
ATOM 1492 C C . THR A 1 196 ? 36.087 4.200 -9.429 1.00 81.81 196 THR A C 1
ATOM 1494 O O . THR A 1 196 ? 37.068 3.513 -9.670 1.00 81.81 196 THR A O 1
ATOM 1497 N N . SER A 1 197 ? 35.343 4.720 -10.412 1.00 89.88 197 SER A N 1
ATOM 1498 C CA . SER A 1 197 ? 35.369 4.377 -11.845 1.00 89.88 197 SER A CA 1
ATOM 1499 C C . SER A 1 197 ? 35.038 2.918 -12.205 1.00 89.88 197 SER A C 1
ATOM 1501 O O . SER A 1 197 ? 34.700 2.663 -13.354 1.00 89.88 197 SER A O 1
ATOM 1503 N N . GLY A 1 198 ? 35.006 1.978 -11.250 1.00 93.38 198 GLY A N 1
ATOM 1504 C CA . GLY A 1 198 ? 34.924 0.538 -11.538 1.00 93.38 198 GLY A CA 1
ATOM 1505 C C . GLY A 1 198 ? 33.744 0.098 -12.417 1.00 93.38 198 GLY A C 1
ATOM 1506 O O . GLY A 1 198 ? 33.923 -0.693 -13.340 1.00 93.38 198 GLY A O 1
ATOM 1507 N N . THR A 1 199 ? 32.552 0.664 -12.205 1.00 95.56 199 THR A N 1
ATOM 1508 C CA . THR A 1 199 ? 31.370 0.366 -13.034 1.00 95.56 199 THR A CA 1
ATOM 1509 C C . THR A 1 199 ? 31.561 0.787 -14.488 1.00 95.56 199 THR A C 1
ATOM 1511 O O . THR A 1 199 ? 31.352 -0.024 -15.387 1.00 95.56 199 THR A O 1
ATOM 1514 N N . MET A 1 200 ? 32.009 2.021 -14.729 1.00 96.19 200 MET A N 1
ATOM 1515 C CA . MET A 1 200 ? 32.229 2.517 -16.088 1.00 96.19 200 MET A CA 1
ATOM 1516 C C . MET A 1 200 ? 33.444 1.845 -16.742 1.00 96.19 200 MET A C 1
ATOM 1518 O O . MET A 1 200 ? 33.371 1.475 -17.908 1.00 96.19 200 MET A O 1
ATOM 1522 N N . THR A 1 201 ? 34.521 1.586 -15.994 1.00 96.94 201 THR A N 1
ATOM 1523 C CA . THR A 1 201 ? 35.674 0.823 -16.491 1.00 96.94 201 THR A CA 1
ATOM 1524 C C . THR A 1 201 ? 35.259 -0.561 -16.974 1.00 96.94 201 THR A C 1
ATOM 1526 O O . THR A 1 201 ? 35.600 -0.947 -18.090 1.00 96.94 201 THR A O 1
ATOM 1529 N N . GLY A 1 202 ? 34.498 -1.306 -16.167 1.00 97.81 202 GLY A N 1
ATOM 1530 C CA . GLY A 1 202 ? 34.085 -2.660 -16.521 1.00 97.81 202 GLY A CA 1
ATOM 1531 C C . GLY A 1 202 ? 33.092 -2.700 -17.677 1.00 97.81 202 GLY A C 1
ATOM 1532 O O . GLY A 1 202 ? 33.294 -3.451 -18.628 1.00 97.81 202 GLY A O 1
ATOM 1533 N N . LEU A 1 203 ? 32.061 -1.850 -17.655 1.00 98.06 203 LEU A N 1
ATOM 1534 C CA . LEU A 1 203 ? 31.115 -1.746 -18.771 1.00 98.06 203 LEU A CA 1
ATOM 1535 C C . LEU A 1 203 ? 31.817 -1.318 -20.060 1.00 98.06 203 LEU A C 1
ATOM 1537 O O . LEU A 1 203 ? 31.626 -1.937 -21.103 1.00 98.06 203 LEU A O 1
ATOM 1541 N N . GLY A 1 204 ? 32.662 -0.293 -19.982 1.00 97.62 204 GLY A N 1
ATOM 1542 C CA . GLY A 1 204 ? 33.381 0.233 -21.128 1.00 97.62 204 GLY A CA 1
ATOM 1543 C C . GLY A 1 204 ? 34.376 -0.760 -21.723 1.00 97.62 204 GLY A C 1
ATOM 1544 O O . GLY A 1 204 ? 34.460 -0.864 -22.944 1.00 97.62 204 GLY A O 1
ATOM 1545 N N . THR A 1 205 ? 35.074 -1.530 -20.883 1.00 98.12 205 THR A N 1
ATOM 1546 C CA . THR A 1 205 ? 35.983 -2.605 -21.322 1.00 98.12 205 THR A CA 1
ATOM 1547 C C . THR A 1 205 ? 35.212 -3.750 -21.974 1.00 98.12 205 THR A C 1
ATOM 1549 O O . THR A 1 205 ? 35.602 -4.224 -23.038 1.00 98.12 205 THR A O 1
ATOM 1552 N N . TYR A 1 206 ? 34.090 -4.165 -21.378 1.00 98.56 206 TYR A N 1
ATOM 1553 C CA . TYR A 1 206 ? 33.238 -5.206 -21.948 1.00 98.56 206 TYR A CA 1
ATOM 1554 C C . TYR A 1 206 ? 32.694 -4.798 -23.321 1.00 98.56 206 TYR A C 1
ATOM 1556 O O . TYR A 1 206 ? 32.866 -5.531 -24.292 1.00 98.56 206 TYR A O 1
ATOM 1564 N N . PHE A 1 207 ? 32.080 -3.616 -23.432 1.00 98.38 207 PHE A N 1
ATOM 1565 C CA . PHE A 1 207 ? 31.486 -3.162 -24.690 1.00 98.38 207 PHE A CA 1
ATOM 1566 C C . PHE A 1 207 ? 32.532 -2.856 -25.762 1.00 98.38 207 PHE A C 1
ATOM 1568 O O . PHE A 1 207 ? 32.289 -3.159 -26.924 1.00 98.38 207 PHE A O 1
ATOM 1575 N N . GLN A 1 208 ? 33.725 -2.385 -25.388 1.00 96.75 208 GLN A N 1
ATOM 1576 C CA . GLN A 1 208 ? 34.836 -2.235 -26.333 1.00 96.75 208 GLN A CA 1
ATOM 1577 C C . GLN A 1 208 ? 35.198 -3.544 -27.044 1.00 96.75 208 GLN A C 1
ATOM 1579 O O . GLN A 1 208 ? 35.664 -3.500 -28.177 1.00 96.75 208 GLN A O 1
ATOM 1584 N N . GLN A 1 209 ? 35.002 -4.694 -26.394 1.00 96.75 209 GLN A N 1
ATOM 1585 C CA . GLN A 1 209 ? 35.287 -6.008 -26.970 1.00 96.75 209 GLN A CA 1
ATOM 1586 C C . GLN A 1 209 ? 34.042 -6.637 -27.607 1.00 96.75 209 GLN A C 1
ATOM 1588 O O . GLN A 1 209 ? 34.093 -7.101 -28.741 1.00 96.75 209 GLN A O 1
ATOM 1593 N N . ALA A 1 210 ? 32.920 -6.655 -26.883 1.00 97.81 210 ALA A N 1
ATOM 1594 C CA . ALA A 1 210 ? 31.723 -7.399 -27.266 1.00 97.81 210 ALA A CA 1
ATOM 1595 C C . ALA A 1 210 ? 30.852 -6.679 -28.308 1.00 97.81 210 ALA A C 1
ATOM 1597 O O . ALA A 1 210 ? 30.208 -7.334 -29.124 1.00 97.81 210 ALA A O 1
ATOM 1598 N N . LYS A 1 211 ? 30.803 -5.341 -28.275 1.00 97.50 211 LYS A N 1
ATOM 1599 C CA . LYS A 1 211 ? 30.049 -4.520 -29.234 1.00 97.50 211 LYS A CA 1
ATOM 1600 C C . LYS A 1 211 ? 30.676 -3.117 -29.328 1.00 97.50 211 LYS A C 1
ATOM 1602 O O . LYS A 1 211 ? 30.140 -2.176 -28.740 1.00 97.50 211 LYS A O 1
ATOM 1607 N N . PRO A 1 212 ? 31.796 -2.958 -30.064 1.00 96.62 212 PRO A N 1
ATOM 1608 C CA . PRO A 1 212 ? 32.581 -1.717 -30.083 1.00 96.62 212 PRO A CA 1
ATOM 1609 C C . PRO A 1 212 ? 31.815 -0.481 -30.576 1.00 96.62 212 PRO A C 1
ATOM 1611 O O . PRO A 1 212 ? 32.260 0.639 -30.357 1.00 96.62 212 PRO A O 1
ATOM 1614 N N . SER A 1 213 ? 30.675 -0.676 -31.249 1.00 96.06 213 SER A N 1
ATOM 1615 C CA . SER A 1 213 ? 29.794 0.402 -31.705 1.00 96.06 213 SER A CA 1
ATOM 1616 C C . SER A 1 213 ? 29.036 1.103 -30.572 1.00 96.06 213 SER A C 1
ATOM 1618 O O . SER A 1 213 ? 28.412 2.130 -30.818 1.00 96.06 213 SER A O 1
ATOM 1620 N N . VAL A 1 214 ? 29.022 0.546 -29.356 1.00 98.44 214 VAL A N 1
ATOM 1621 C CA . VAL A 1 214 ? 28.355 1.163 -28.204 1.00 98.44 214 VAL A CA 1
ATOM 1622 C C . VAL A 1 214 ? 29.192 2.327 -27.692 1.00 98.44 214 VAL A C 1
ATOM 1624 O O . VAL A 1 214 ? 30.322 2.134 -27.249 1.00 98.44 214 VAL A O 1
ATOM 1627 N N . PHE A 1 215 ? 28.611 3.522 -27.689 1.00 98.56 215 PHE A N 1
ATOM 1628 C CA . PHE A 1 215 ? 29.222 4.724 -27.143 1.00 98.56 215 PHE A CA 1
ATOM 1629 C C . PHE A 1 215 ? 29.239 4.687 -25.608 1.00 98.56 215 PHE A C 1
ATOM 1631 O O . PHE A 1 215 ? 28.213 4.446 -24.966 1.00 98.56 215 PHE A O 1
ATOM 1638 N N . ARG A 1 216 ? 30.401 4.942 -25.004 1.00 98.31 216 ARG A N 1
ATOM 1639 C CA . ARG A 1 216 ? 30.660 4.771 -23.567 1.00 98.31 216 ARG A CA 1
ATOM 1640 C C . ARG A 1 216 ? 30.771 6.133 -22.887 1.00 98.31 216 ARG A C 1
ATOM 1642 O O . ARG A 1 216 ? 31.821 6.772 -22.931 1.00 98.31 216 ARG A O 1
ATOM 1649 N N . LEU A 1 217 ? 29.685 6.569 -22.252 1.00 98.38 217 LEU A N 1
ATOM 1650 C CA . LEU A 1 217 ? 29.559 7.880 -21.617 1.00 98.38 217 LEU A CA 1
ATOM 1651 C C . LEU A 1 217 ? 29.831 7.805 -20.105 1.00 98.38 217 LEU A C 1
ATOM 1653 O O . LEU A 1 217 ? 29.081 7.180 -19.352 1.00 98.38 217 LEU A O 1
ATOM 1657 N N . GLY A 1 218 ? 30.881 8.491 -19.655 1.00 97.25 218 GLY A N 1
ATOM 1658 C CA . GLY A 1 218 ? 31.173 8.697 -18.237 1.00 97.25 218 GLY A CA 1
ATOM 1659 C C . GLY A 1 218 ? 30.566 9.999 -17.712 1.00 97.25 218 GLY A C 1
ATOM 1660 O O . GLY A 1 218 ? 30.543 11.008 -18.414 1.00 97.25 218 GLY A O 1
ATOM 1661 N N . VAL A 1 219 ? 30.108 10.007 -16.458 1.00 96.00 219 VAL A N 1
ATOM 1662 C CA . VAL A 1 219 ? 29.602 11.228 -15.798 1.00 96.00 219 VAL A CA 1
ATOM 1663 C C . VAL A 1 219 ? 30.416 11.523 -14.536 1.00 96.00 219 VAL A C 1
ATOM 1665 O O . VAL A 1 219 ? 30.545 10.658 -13.666 1.00 96.00 219 VAL A O 1
ATOM 1668 N N . CYS A 1 220 ? 30.948 12.739 -14.419 1.00 94.19 220 CYS A N 1
ATOM 1669 C CA . CYS A 1 220 ? 31.758 13.213 -13.290 1.00 94.19 220 CYS A CA 1
ATOM 1670 C C . CYS A 1 220 ? 31.099 14.409 -12.600 1.00 94.19 220 CYS A C 1
ATOM 1672 O O . CYS A 1 220 ? 30.328 15.149 -13.210 1.00 94.19 220 CYS A O 1
ATOM 1674 N N . THR A 1 221 ? 31.332 14.578 -11.299 1.00 91.12 221 THR A N 1
ATOM 1675 C CA . THR A 1 221 ? 30.744 15.709 -10.567 1.00 91.12 221 THR A CA 1
ATOM 1676 C C . THR A 1 221 ? 31.527 16.977 -10.859 1.00 91.12 221 THR A C 1
ATOM 1678 O O . THR A 1 221 ? 32.758 16.936 -10.951 1.00 91.12 221 THR A O 1
ATOM 1681 N N . ALA A 1 222 ? 30.837 18.113 -10.938 1.00 87.69 222 ALA A N 1
ATOM 1682 C CA . ALA A 1 222 ? 31.515 19.401 -10.985 1.00 87.69 222 ALA A CA 1
ATOM 1683 C C . ALA A 1 222 ? 32.433 19.577 -9.748 1.00 87.69 222 ALA A C 1
ATOM 1685 O O . ALA A 1 222 ? 32.094 19.115 -8.649 1.00 87.69 222 ALA A O 1
ATOM 1686 N N . PRO A 1 223 ? 33.613 20.211 -9.884 1.00 82.50 223 PRO A N 1
ATOM 1687 C CA . PRO A 1 223 ? 34.495 20.470 -8.750 1.00 82.50 223 PRO A CA 1
ATOM 1688 C C . PRO A 1 223 ? 33.776 21.230 -7.626 1.00 82.50 223 PRO A C 1
ATOM 1690 O O . PRO A 1 223 ? 33.152 22.259 -7.860 1.00 82.50 223 PRO A O 1
ATOM 1693 N N . GLY A 1 224 ? 33.864 20.723 -6.394 1.00 79.25 224 GLY A N 1
ATOM 1694 C CA . GLY A 1 224 ? 33.233 21.340 -5.220 1.00 79.25 224 GLY A CA 1
ATOM 1695 C C . GLY A 1 224 ? 31.737 21.049 -5.047 1.00 79.25 224 GLY A C 1
ATOM 1696 O O . GLY A 1 224 ? 31.217 21.284 -3.958 1.00 79.25 224 GLY A O 1
ATOM 1697 N N . ASP A 1 225 ? 31.062 20.472 -6.046 1.00 82.38 225 ASP A N 1
ATOM 1698 C CA . ASP A 1 225 ? 29.647 20.108 -5.963 1.00 82.38 225 ASP A CA 1
ATOM 1699 C C . ASP A 1 225 ? 29.463 18.595 -5.774 1.00 82.38 225 ASP A C 1
ATOM 1701 O O . ASP A 1 225 ? 29.773 17.773 -6.637 1.00 82.38 225 ASP A O 1
ATOM 1705 N N . ARG A 1 226 ? 28.995 18.204 -4.587 1.00 80.06 226 ARG A N 1
ATOM 1706 C CA . ARG A 1 226 ? 28.975 16.804 -4.148 1.00 80.06 226 ARG A CA 1
ATOM 1707 C C . ARG A 1 226 ? 27.690 16.090 -4.563 1.00 80.06 226 ARG A C 1
ATOM 1709 O O . ARG A 1 226 ? 26.605 16.474 -4.133 1.00 80.06 226 ARG A O 1
ATOM 1716 N N . VAL A 1 227 ? 27.856 14.939 -5.218 1.00 81.69 227 VAL A N 1
ATOM 1717 C CA . VAL A 1 227 ? 26.827 13.896 -5.380 1.00 81.69 227 VAL A CA 1
ATOM 1718 C C . VAL A 1 227 ? 27.293 12.610 -4.684 1.00 81.69 227 VAL A C 1
ATOM 1720 O O . VAL A 1 227 ? 28.461 12.235 -4.823 1.00 81.69 227 VAL A O 1
ATOM 1723 N N . PRO A 1 228 ? 26.444 11.909 -3.908 1.00 81.81 228 PRO A N 1
ATOM 1724 C CA . PRO A 1 228 ? 26.823 10.639 -3.294 1.00 81.81 228 PRO A CA 1
ATOM 1725 C C . PRO A 1 228 ? 27.224 9.577 -4.328 1.00 81.81 228 PRO A C 1
ATOM 1727 O O . PRO A 1 228 ? 26.408 9.145 -5.134 1.00 81.81 228 PRO A O 1
ATOM 1730 N N . GLY A 1 229 ? 28.481 9.124 -4.275 1.00 80.69 229 GLY A N 1
ATOM 1731 C CA . GLY A 1 229 ? 29.029 8.090 -5.160 1.00 80.69 229 GLY A CA 1
ATOM 1732 C C . GLY A 1 229 ? 29.981 8.647 -6.227 1.00 80.69 229 GLY A C 1
ATOM 1733 O O . GLY A 1 229 ? 31.182 8.384 -6.111 1.00 80.69 229 GLY A O 1
ATOM 1734 N N . PRO A 1 230 ? 29.490 9.379 -7.247 1.00 85.62 230 PRO A N 1
ATOM 1735 C CA . PRO A 1 230 ? 30.313 10.006 -8.282 1.00 85.62 230 PRO A CA 1
ATOM 1736 C C . PRO A 1 230 ? 31.342 11.007 -7.735 1.00 85.62 230 PRO A C 1
ATOM 1738 O O . PRO A 1 230 ? 31.171 11.578 -6.657 1.00 85.62 230 PRO A O 1
ATOM 1741 N N . ARG A 1 231 ? 32.433 11.207 -8.477 1.00 88.75 231 ARG A N 1
ATOM 1742 C CA . ARG A 1 231 ? 33.565 12.072 -8.120 1.00 88.75 231 ARG A CA 1
ATOM 1743 C C . ARG A 1 231 ? 33.886 13.045 -9.249 1.00 88.75 231 ARG A C 1
ATOM 1745 O O . ARG A 1 231 ? 33.497 12.827 -10.396 1.00 88.75 231 ARG A O 1
ATOM 1752 N N . SER A 1 232 ? 34.626 14.101 -8.920 1.00 90.00 232 SER A N 1
ATOM 1753 C CA . SER A 1 232 ? 35.156 15.021 -9.921 1.00 90.00 232 SER A CA 1
ATOM 1754 C C . SER A 1 232 ? 36.301 14.379 -10.691 1.00 90.00 232 SER A C 1
ATOM 1756 O O . SER A 1 232 ? 36.973 13.471 -10.193 1.00 90.00 232 SER A O 1
ATOM 1758 N N . TYR A 1 233 ? 36.565 14.885 -11.894 1.00 87.00 233 TYR A N 1
ATOM 1759 C CA . TYR A 1 233 ? 37.659 14.390 -12.728 1.00 87.00 233 TYR A CA 1
ATOM 1760 C C . TYR A 1 233 ? 39.012 14.416 -11.993 1.00 87.00 233 TYR A C 1
ATOM 1762 O O . TYR A 1 233 ? 39.766 13.445 -12.037 1.00 87.00 233 TYR A O 1
ATOM 1770 N N . ALA A 1 234 ? 39.289 15.483 -11.235 1.00 85.88 234 ALA A N 1
ATOM 1771 C CA . ALA A 1 234 ? 40.511 15.613 -10.439 1.00 85.88 234 ALA A CA 1
ATOM 1772 C C . ALA A 1 234 ? 40.665 14.495 -9.390 1.00 85.88 234 ALA A C 1
ATOM 1774 O O . ALA A 1 234 ? 41.759 13.976 -9.207 1.00 85.88 234 ALA A O 1
ATOM 1775 N N . LEU A 1 235 ? 39.569 14.073 -8.750 1.00 84.56 235 LEU A N 1
ATOM 1776 C CA . LEU A 1 235 ? 39.580 12.989 -7.759 1.00 84.56 235 LEU A CA 1
ATOM 1777 C C . LEU A 1 235 ? 39.632 11.587 -8.386 1.00 84.56 235 LEU A C 1
ATOM 1779 O O . LEU A 1 235 ? 39.915 10.619 -7.681 1.00 84.56 235 LEU A O 1
ATOM 1783 N N . LEU A 1 236 ? 39.342 11.465 -9.683 1.00 84.44 236 LEU A N 1
ATOM 1784 C CA . LEU A 1 236 ? 39.479 10.223 -10.451 1.00 84.44 236 LEU A CA 1
ATOM 1785 C C . LEU A 1 236 ? 40.874 10.059 -11.049 1.00 84.44 236 LEU A C 1
ATOM 1787 O O . LEU A 1 236 ? 41.293 8.934 -11.317 1.00 84.44 236 LEU A O 1
ATOM 1791 N N . ALA A 1 237 ? 41.593 11.163 -11.267 1.00 83.69 237 ALA A N 1
ATOM 1792 C CA . ALA A 1 237 ? 42.908 11.146 -11.891 1.00 83.69 237 ALA A CA 1
ATOM 1793 C C . ALA A 1 237 ? 43.905 10.168 -11.228 1.00 83.69 237 ALA A C 1
ATOM 1795 O O . ALA A 1 237 ? 44.577 9.478 -12.003 1.00 83.69 237 ALA A O 1
ATOM 1796 N N . PRO A 1 238 ? 43.959 10.040 -9.879 1.00 84.44 238 PRO A N 1
ATOM 1797 C CA . PRO A 1 238 ? 44.849 9.108 -9.178 1.00 84.44 238 PRO A CA 1
ATOM 1798 C C . PRO A 1 238 ? 44.368 7.648 -9.139 1.00 84.44 238 PRO A C 1
ATOM 1800 O O . PRO A 1 238 ? 45.072 6.801 -8.604 1.00 84.44 238 PRO A O 1
ATOM 1803 N N . VAL A 1 239 ? 43.166 7.331 -9.638 1.00 84.69 239 VAL A N 1
ATOM 1804 C CA . VAL A 1 239 ? 42.659 5.947 -9.661 1.00 84.69 239 VAL A CA 1
ATOM 1805 C C . VAL A 1 239 ? 43.359 5.163 -10.774 1.00 84.69 239 VAL A C 1
ATOM 1807 O O . VAL A 1 239 ? 43.360 5.599 -11.928 1.00 84.69 239 VAL A O 1
ATOM 1810 N N . GLU A 1 240 ? 43.911 3.997 -10.430 1.00 87.19 240 GLU A N 1
ATOM 1811 C CA . GLU A 1 240 ? 44.776 3.188 -11.308 1.00 87.19 240 GLU A CA 1
ATOM 1812 C C . GLU A 1 240 ? 44.021 2.385 -12.378 1.00 87.19 240 GLU A C 1
ATOM 1814 O O . GLU A 1 240 ? 44.614 1.958 -13.369 1.00 87.19 240 GLU A O 1
ATOM 1819 N N . PHE A 1 241 ? 42.706 2.204 -12.225 1.00 91.12 241 PHE A N 1
ATOM 1820 C CA . PHE A 1 241 ? 41.891 1.464 -13.189 1.00 91.12 241 PHE A CA 1
ATOM 1821 C C . PHE A 1 241 ? 42.015 2.034 -14.617 1.00 91.12 241 PHE A C 1
ATOM 1823 O O . PHE A 1 241 ? 42.140 3.251 -14.794 1.00 91.12 241 PHE A O 1
ATOM 1830 N N . PRO A 1 242 ? 41.873 1.206 -15.673 1.00 93.19 242 PRO A N 1
ATOM 1831 C CA . PRO A 1 242 ? 42.028 1.633 -17.070 1.00 93.19 242 PRO A CA 1
ATOM 1832 C C . PRO A 1 242 ? 40.843 2.460 -17.618 1.00 93.19 242 PRO A C 1
ATOM 1834 O O . PRO A 1 242 ? 40.526 2.407 -18.808 1.00 93.19 242 PRO A O 1
ATOM 1837 N N . TRP A 1 243 ? 40.188 3.265 -16.777 1.00 92.06 243 TRP A N 1
ATOM 1838 C CA . TRP A 1 243 ? 38.956 3.989 -17.098 1.00 92.06 243 TRP A CA 1
ATOM 1839 C C . TRP A 1 243 ? 39.103 4.940 -18.293 1.00 92.06 243 TRP A C 1
ATOM 1841 O O . TRP A 1 243 ? 38.171 5.074 -19.078 1.00 92.06 243 TRP A O 1
ATOM 1851 N N . ARG A 1 244 ? 40.284 5.544 -18.494 1.00 93.12 244 ARG A N 1
ATOM 1852 C CA . ARG A 1 244 ? 40.556 6.459 -19.624 1.00 93.12 244 ARG A CA 1
ATOM 1853 C C . ARG A 1 244 ? 40.403 5.789 -20.990 1.00 93.12 244 ARG A C 1
ATOM 1855 O O . ARG A 1 244 ? 40.039 6.451 -21.948 1.00 93.12 244 ARG A O 1
ATOM 1862 N N . LYS A 1 245 ? 40.690 4.485 -21.086 1.00 93.75 245 LYS A N 1
ATOM 1863 C CA . LYS A 1 245 ? 40.526 3.702 -22.326 1.00 93.75 245 LYS A CA 1
ATOM 1864 C C . LYS A 1 245 ? 39.107 3.142 -22.482 1.00 93.75 245 LYS A C 1
ATOM 1866 O O . LYS A 1 245 ? 38.707 2.754 -23.580 1.00 93.75 245 LYS A O 1
ATOM 1871 N N . ALA A 1 246 ? 38.367 3.080 -21.378 1.00 94.19 246 ALA A N 1
ATOM 1872 C CA . ALA A 1 246 ? 37.032 2.504 -21.299 1.00 94.19 246 ALA A CA 1
ATOM 1873 C C . ALA A 1 246 ? 35.908 3.530 -21.543 1.00 94.19 246 ALA A C 1
ATOM 1875 O O . ALA A 1 246 ? 34.747 3.140 -21.605 1.00 94.19 246 ALA A O 1
ATOM 1876 N N . VAL A 1 247 ? 36.227 4.819 -21.673 1.00 96.25 247 VAL A N 1
ATOM 1877 C CA . VAL A 1 247 ? 35.255 5.912 -21.821 1.00 96.25 247 VAL A CA 1
ATOM 1878 C C . VAL A 1 247 ? 35.546 6.691 -23.101 1.00 96.25 247 VAL A C 1
ATOM 1880 O O . VAL A 1 247 ? 36.698 7.023 -23.362 1.00 96.25 247 VAL A O 1
ATOM 1883 N N . ASP A 1 248 ? 34.507 6.979 -23.885 1.00 97.38 248 ASP A N 1
ATOM 1884 C CA . ASP A 1 248 ? 34.598 7.772 -25.117 1.00 97.38 248 ASP A CA 1
ATOM 1885 C C . ASP A 1 248 ? 34.456 9.274 -24.840 1.00 97.38 248 ASP A C 1
ATOM 1887 O O . ASP A 1 248 ? 35.143 10.096 -25.443 1.00 97.38 248 ASP A O 1
ATOM 1891 N N . GLU A 1 249 ? 33.578 9.645 -23.906 1.00 96.12 249 GLU A N 1
ATOM 1892 C CA . GLU A 1 249 ? 33.347 11.034 -23.509 1.00 96.12 249 GLU A CA 1
ATOM 1893 C C . GLU A 1 249 ? 32.966 11.115 -22.029 1.00 96.12 249 GLU A C 1
ATOM 1895 O O . GLU A 1 249 ? 32.299 10.227 -21.493 1.00 96.12 249 GLU A O 1
ATOM 1900 N N . ILE A 1 250 ? 33.393 12.193 -21.370 1.00 95.06 250 ILE A N 1
ATOM 1901 C CA . ILE A 1 250 ? 33.036 12.504 -19.986 1.00 95.06 250 ILE A CA 1
ATOM 1902 C C . ILE A 1 250 ? 32.249 13.806 -19.967 1.00 95.06 250 ILE A C 1
ATOM 1904 O O . ILE A 1 250 ? 32.672 14.804 -20.551 1.00 95.06 250 ILE A O 1
ATOM 1908 N N . VAL A 1 251 ? 31.124 13.798 -19.260 1.00 94.50 251 VAL A N 1
ATOM 1909 C CA . VAL A 1 251 ? 30.311 14.990 -19.008 1.00 94.50 251 VAL A CA 1
ATOM 1910 C C . VAL A 1 251 ? 30.294 15.323 -17.523 1.00 94.50 251 VAL A C 1
ATOM 1912 O O . VAL A 1 251 ? 30.318 14.436 -16.668 1.00 94.50 251 VAL A O 1
ATOM 1915 N N . GLU A 1 252 ? 30.246 16.616 -17.218 1.00 93.25 252 GLU A N 1
ATOM 1916 C CA . GLU A 1 252 ? 30.169 17.111 -15.847 1.00 93.25 252 GLU A CA 1
ATOM 1917 C C . GLU A 1 252 ? 28.746 17.536 -15.487 1.00 93.25 252 GLU A C 1
ATOM 1919 O O . GLU A 1 252 ? 28.081 18.241 -16.256 1.00 93.25 252 GLU A O 1
ATOM 1924 N N . MET A 1 253 ? 28.297 17.117 -14.302 1.00 93.56 253 MET A N 1
ATOM 1925 C CA . MET A 1 253 ? 26.967 17.418 -13.772 1.00 93.56 253 MET A CA 1
ATOM 1926 C C . MET A 1 253 ? 27.031 17.916 -12.325 1.00 93.56 253 MET A C 1
ATOM 1928 O O . MET A 1 253 ? 27.906 17.518 -11.548 1.00 93.56 253 MET A O 1
ATOM 1932 N N . GLY A 1 254 ? 26.084 18.786 -11.977 1.00 91.44 254 GLY A N 1
ATOM 1933 C CA . GLY A 1 254 ? 25.883 19.278 -10.617 1.00 91.44 254 GLY A CA 1
ATOM 1934 C C . GLY A 1 254 ? 24.940 18.394 -9.798 1.00 91.44 254 GLY A C 1
ATOM 1935 O O . GLY A 1 254 ? 24.266 17.500 -10.317 1.00 91.44 254 GLY A O 1
ATOM 1936 N N . SER A 1 255 ? 24.882 18.654 -8.496 1.00 92.88 255 SER A N 1
ATOM 1937 C CA . SER A 1 255 ? 24.025 17.930 -7.562 1.00 92.88 255 SER A CA 1
ATOM 1938 C C . SER A 1 255 ? 22.555 18.299 -7.704 1.00 92.88 255 SER A C 1
ATOM 1940 O O . SER A 1 255 ? 21.718 17.411 -7.606 1.00 92.88 255 SER A O 1
ATOM 1942 N N . HIS A 1 256 ? 22.221 19.549 -8.022 1.00 94.88 256 HIS A N 1
ATOM 1943 C CA . HIS A 1 256 ? 20.823 19.953 -8.188 1.00 94.88 256 HIS A CA 1
ATOM 1944 C C . HIS A 1 256 ? 20.091 19.083 -9.232 1.00 94.88 256 HIS A C 1
ATOM 1946 O O . HIS A 1 256 ? 19.106 18.425 -8.901 1.00 94.88 256 HIS A O 1
ATOM 1952 N N . ASP A 1 257 ? 20.629 18.968 -10.452 1.00 94.75 257 ASP A N 1
ATOM 1953 C CA . ASP A 1 257 ? 20.020 18.163 -11.527 1.00 94.75 257 ASP A CA 1
ATOM 1954 C C . ASP A 1 257 ? 19.951 16.670 -11.176 1.00 94.75 257 ASP A C 1
ATOM 1956 O O . ASP A 1 257 ? 18.995 15.974 -11.517 1.00 94.75 257 ASP A O 1
ATOM 1960 N N . SER A 1 258 ? 20.961 16.178 -10.455 1.00 96.50 258 SER A N 1
ATOM 1961 C CA . SER A 1 258 ? 21.021 14.799 -9.971 1.00 96.50 258 SER A CA 1
ATOM 1962 C C . SER A 1 258 ? 19.868 14.465 -9.029 1.00 96.50 258 SER A C 1
ATOM 1964 O O . SER A 1 258 ? 19.221 13.428 -9.200 1.00 96.50 258 SER A O 1
ATOM 1966 N N . PHE A 1 259 ? 19.606 15.327 -8.048 1.00 97.75 259 PHE A N 1
ATOM 1967 C CA . PHE A 1 259 ? 18.520 15.129 -7.094 1.00 97.75 259 PHE A CA 1
ATOM 1968 C C . PHE A 1 259 ? 17.155 15.388 -7.743 1.00 97.75 259 PHE A C 1
ATOM 1970 O O . PHE A 1 259 ? 16.232 14.611 -7.502 1.00 97.75 259 PHE A O 1
ATOM 1977 N N . ALA A 1 260 ? 17.036 16.392 -8.618 1.00 97.50 260 ALA A N 1
ATOM 1978 C CA . ALA A 1 260 ? 15.783 16.737 -9.290 1.00 97.50 260 ALA A CA 1
ATOM 1979 C C . ALA A 1 260 ? 15.294 15.596 -10.195 1.00 97.50 260 ALA A C 1
ATOM 1981 O O . ALA A 1 260 ? 14.195 15.079 -10.006 1.00 97.50 260 ALA A O 1
ATOM 1982 N N . LEU A 1 261 ? 16.146 15.105 -11.103 1.00 97.81 261 LEU A N 1
ATOM 1983 C CA . LEU A 1 261 ? 15.773 14.002 -11.997 1.00 97.81 261 LEU A CA 1
ATOM 1984 C C . LEU A 1 261 ? 15.564 12.685 -11.248 1.00 97.81 261 LEU A C 1
ATOM 1986 O O . LEU A 1 261 ? 14.736 11.867 -11.643 1.00 97.81 261 LEU A O 1
ATOM 1990 N N . SER A 1 262 ? 16.292 12.464 -10.152 1.00 98.31 262 SER A N 1
ATOM 1991 C CA . SER A 1 262 ? 16.032 11.319 -9.282 1.00 98.31 262 SER A CA 1
ATOM 1992 C C . SER A 1 262 ? 14.660 11.421 -8.605 1.00 98.31 262 SER A C 1
ATOM 1994 O O . SER A 1 262 ? 13.943 10.422 -8.558 1.00 98.31 262 SER A O 1
ATOM 1996 N N . LEU A 1 263 ? 14.265 12.606 -8.130 1.00 98.19 263 LEU A N 1
ATOM 1997 C CA . LEU A 1 263 ? 12.940 12.847 -7.555 1.00 98.19 263 LEU A CA 1
ATOM 1998 C C . LEU A 1 263 ? 11.829 12.627 -8.591 1.00 98.19 263 LEU A C 1
ATOM 2000 O O . LEU A 1 263 ? 10.827 11.978 -8.280 1.00 98.19 263 LEU A O 1
ATOM 2004 N N . ASP A 1 264 ? 12.030 13.087 -9.826 1.00 97.31 264 ASP A N 1
ATOM 2005 C CA . ASP A 1 264 ? 11.099 12.832 -10.925 1.00 97.31 264 ASP A CA 1
ATOM 2006 C C . ASP A 1 264 ? 10.986 11.336 -11.221 1.00 97.31 264 ASP A C 1
ATOM 2008 O O . ASP A 1 264 ? 9.877 10.803 -11.258 1.00 97.31 264 ASP A O 1
ATOM 2012 N N . LEU A 1 265 ? 12.105 10.614 -11.335 1.00 98.19 265 LEU A N 1
ATOM 2013 C CA . LEU A 1 265 ? 12.095 9.157 -11.498 1.00 98.19 265 LEU A CA 1
ATOM 2014 C C . LEU A 1 265 ? 11.275 8.468 -10.394 1.00 98.19 265 LEU A C 1
ATOM 2016 O O . LEU A 1 265 ? 10.396 7.660 -10.705 1.00 98.19 265 LEU A O 1
ATOM 2020 N N . ILE A 1 266 ? 11.491 8.839 -9.125 1.00 97.56 266 ILE A N 1
ATOM 2021 C CA . ILE A 1 266 ? 10.764 8.287 -7.969 1.00 97.56 266 ILE A CA 1
ATOM 2022 C C . ILE A 1 266 ? 9.256 8.528 -8.104 1.00 97.56 266 ILE A C 1
ATOM 2024 O O . ILE A 1 266 ? 8.472 7.581 -8.011 1.00 97.56 266 ILE A O 1
ATOM 2028 N N . ARG A 1 267 ? 8.841 9.772 -8.372 1.00 96.12 267 ARG A N 1
ATOM 2029 C CA . ARG A 1 267 ? 7.422 10.162 -8.501 1.00 96.12 267 ARG A CA 1
ATOM 2030 C C . ARG A 1 267 ? 6.704 9.468 -9.654 1.00 96.12 267 ARG A C 1
ATOM 2032 O O . ARG A 1 267 ? 5.480 9.361 -9.649 1.00 96.12 267 ARG A O 1
ATOM 2039 N N . HIS A 1 268 ? 7.462 8.969 -10.622 1.00 96.31 268 HIS A N 1
ATOM 2040 C CA . HIS A 1 268 ? 6.940 8.314 -11.811 1.00 96.31 268 HIS A CA 1
ATOM 2041 C C . HIS A 1 268 ? 7.152 6.787 -11.800 1.00 96.31 268 HIS A C 1
ATOM 2043 O O . HIS A 1 268 ? 6.871 6.138 -12.810 1.00 96.31 268 HIS A O 1
ATOM 2049 N N . GLY A 1 269 ? 7.555 6.214 -10.655 1.00 94.88 269 GLY A N 1
ATOM 2050 C CA . GLY A 1 269 ? 7.572 4.769 -10.388 1.00 94.88 269 GLY A CA 1
ATOM 2051 C C . GLY A 1 269 ? 8.949 4.096 -10.437 1.00 94.88 269 GLY A C 1
ATOM 2052 O O . GLY A 1 269 ? 9.037 2.893 -10.200 1.00 94.88 269 GLY A O 1
ATOM 2053 N N . ILE A 1 270 ? 10.025 4.840 -10.708 1.00 96.62 270 ILE A N 1
ATOM 2054 C CA . ILE A 1 270 ? 11.406 4.334 -10.734 1.00 96.62 270 ILE A CA 1
ATOM 2055 C C . ILE A 1 270 ? 12.132 4.785 -9.462 1.00 96.62 270 ILE A C 1
ATOM 2057 O O . ILE A 1 270 ? 12.794 5.822 -9.418 1.00 96.62 270 ILE A O 1
ATOM 2061 N N . VAL A 1 271 ? 12.006 3.992 -8.398 1.00 97.44 271 VAL A N 1
ATOM 2062 C CA . VAL A 1 271 ? 12.631 4.298 -7.103 1.00 97.44 271 VAL A CA 1
ATOM 2063 C C . VAL A 1 271 ? 14.149 4.126 -7.197 1.00 97.44 271 VAL A C 1
ATOM 2065 O O . VAL A 1 271 ? 14.661 3.008 -7.292 1.00 97.44 271 VAL A O 1
ATOM 2068 N N . CYS A 1 272 ? 14.879 5.239 -7.173 1.00 97.06 272 CYS A N 1
ATOM 2069 C CA . CYS A 1 272 ? 16.331 5.258 -7.311 1.00 97.06 272 CYS A CA 1
ATOM 2070 C C . CYS A 1 272 ? 16.953 6.451 -6.574 1.00 97.06 272 CYS A C 1
ATOM 2072 O O . CYS A 1 272 ? 16.293 7.464 -6.370 1.00 97.06 272 CYS A O 1
ATOM 2074 N N . GLY A 1 273 ? 18.211 6.320 -6.154 1.00 96.25 273 GLY A N 1
ATOM 2075 C CA . GLY A 1 273 ? 18.960 7.373 -5.468 1.00 96.25 273 GLY A CA 1
ATOM 2076 C C . GLY A 1 273 ? 19.540 8.444 -6.405 1.00 96.25 273 GLY A C 1
ATOM 2077 O O . GLY A 1 273 ? 19.529 8.276 -7.632 1.00 96.25 273 GLY A O 1
ATOM 2078 N N . PRO A 1 274 ? 20.131 9.518 -5.843 1.00 95.75 274 PRO A N 1
ATOM 2079 C CA . PRO A 1 274 ? 20.579 10.697 -6.590 1.00 95.75 274 PRO A CA 1
ATOM 2080 C C . PRO A 1 274 ? 21.638 10.373 -7.650 1.00 95.75 274 PRO A C 1
ATOM 2082 O O . PRO A 1 274 ? 21.630 10.952 -8.735 1.00 95.75 274 PRO A O 1
ATOM 2085 N N . SER A 1 275 ? 22.502 9.383 -7.403 1.00 94.75 275 SER A N 1
ATOM 2086 C CA . SER A 1 275 ? 23.496 8.917 -8.383 1.00 94.75 275 SER A CA 1
ATOM 2087 C C . SER A 1 275 ? 22.876 8.362 -9.677 1.00 94.75 275 SER A C 1
ATOM 2089 O O . SER A 1 275 ? 23.520 8.359 -10.722 1.00 94.75 275 SER A O 1
ATOM 2091 N N . SER A 1 276 ? 21.615 7.929 -9.631 1.00 97.06 276 SER A N 1
ATOM 2092 C CA . SER A 1 276 ? 20.863 7.462 -10.801 1.00 97.06 276 SER A CA 1
ATOM 2093 C C . SER A 1 276 ? 20.315 8.637 -11.609 1.00 97.06 276 SER A C 1
ATOM 2095 O O . SER A 1 276 ? 20.476 8.668 -12.828 1.00 97.06 276 SER A O 1
ATOM 2097 N N . GLY A 1 277 ? 19.746 9.640 -10.927 1.00 97.69 277 GLY A N 1
ATOM 2098 C CA . GLY A 1 277 ? 19.353 10.905 -11.556 1.00 97.69 277 GLY A CA 1
ATOM 2099 C C . GLY A 1 277 ? 20.551 11.636 -12.161 1.00 97.69 277 GLY A C 1
ATOM 2100 O O . GLY A 1 277 ? 20.449 12.181 -13.249 1.00 97.69 277 GLY A O 1
ATOM 2101 N N . PHE A 1 278 ? 21.724 11.539 -11.532 1.00 97.00 278 PHE A N 1
ATOM 2102 C CA . PHE A 1 278 ? 22.993 12.049 -12.057 1.00 97.00 278 PHE A CA 1
ATOM 2103 C C . PHE A 1 278 ? 23.395 11.406 -13.393 1.00 97.00 278 PHE A C 1
ATOM 2105 O O . PHE A 1 278 ? 23.785 12.107 -14.325 1.00 97.00 278 PHE A O 1
ATOM 2112 N N . ASN A 1 279 ? 23.263 10.080 -13.511 1.00 98.00 279 ASN A N 1
ATOM 2113 C CA . ASN A 1 279 ? 23.535 9.364 -14.761 1.00 98.00 279 ASN A CA 1
ATOM 2114 C C . ASN A 1 279 ? 22.560 9.789 -15.866 1.00 98.00 279 ASN A C 1
ATOM 2116 O O . ASN A 1 279 ? 22.973 10.005 -17.006 1.00 98.00 279 ASN A O 1
ATOM 2120 N N . LEU A 1 280 ? 21.277 9.942 -15.526 1.00 98.38 280 LEU A N 1
ATOM 2121 C CA . LEU A 1 280 ? 20.263 10.414 -16.467 1.00 98.38 280 LEU A CA 1
ATOM 2122 C C . LEU A 1 280 ? 20.530 11.861 -16.906 1.00 98.38 280 LEU A C 1
ATOM 2124 O O . LEU A 1 280 ? 20.479 12.154 -18.096 1.00 98.38 280 LEU A O 1
ATOM 2128 N N . ALA A 1 281 ? 20.902 12.739 -15.972 1.00 97.88 281 ALA A N 1
ATOM 2129 C CA . ALA A 1 281 ? 21.252 14.129 -16.252 1.00 97.88 281 ALA A CA 1
ATOM 2130 C C . ALA A 1 281 ? 22.446 14.231 -17.214 1.00 97.88 281 ALA A C 1
ATOM 2132 O O . ALA A 1 281 ? 22.407 14.976 -18.193 1.00 97.88 281 ALA A O 1
ATOM 2133 N N . GLY A 1 282 ? 23.491 13.431 -16.972 1.00 97.81 282 GLY A N 1
ATOM 2134 C CA . GLY A 1 282 ? 24.652 13.351 -17.857 1.00 97.81 282 GLY A CA 1
ATOM 2135 C C . GLY A 1 282 ? 24.280 12.855 -19.255 1.00 97.81 282 GLY A C 1
ATOM 2136 O O . GLY A 1 282 ? 24.719 13.431 -20.251 1.00 97.81 282 GLY A O 1
ATOM 2137 N N . LEU A 1 283 ? 23.414 11.842 -19.340 1.00 98.56 283 LEU A N 1
ATOM 2138 C CA . LEU A 1 283 ? 22.895 11.346 -20.614 1.00 98.56 283 LEU A CA 1
ATOM 2139 C C . LEU A 1 283 ? 22.091 12.423 -21.362 1.00 98.56 283 LEU A C 1
ATOM 2141 O O . LEU A 1 283 ? 22.308 12.611 -22.557 1.00 98.56 283 LEU A O 1
ATOM 2145 N N . PHE A 1 284 ? 21.219 13.167 -20.677 1.00 98.44 284 PHE A N 1
ATOM 2146 C CA . PHE A 1 284 ? 20.465 14.275 -21.277 1.00 98.44 284 PHE A CA 1
ATOM 2147 C C . PHE A 1 284 ? 21.394 15.361 -21.815 1.00 98.44 284 PHE A C 1
ATOM 2149 O O . PHE A 1 284 ? 21.263 15.770 -22.966 1.00 98.44 284 PHE A O 1
ATOM 2156 N N . ARG A 1 285 ? 22.399 15.769 -21.030 1.00 97.75 285 ARG A N 1
ATOM 2157 C CA . ARG A 1 285 ? 23.395 16.759 -21.458 1.00 97.75 285 ARG A CA 1
ATOM 2158 C C . ARG A 1 285 ? 24.171 16.301 -22.693 1.00 97.75 285 ARG A C 1
ATOM 2160 O O . ARG A 1 285 ? 24.420 17.103 -23.593 1.00 97.75 285 ARG A O 1
ATOM 2167 N N . PHE A 1 286 ? 24.545 15.025 -22.746 1.00 98.25 286 PHE A N 1
ATOM 2168 C CA . PHE A 1 286 ? 25.201 14.432 -23.909 1.00 98.25 286 PHE A CA 1
ATOM 2169 C C . PHE A 1 286 ? 24.296 14.446 -25.149 1.00 98.25 286 PHE A C 1
ATOM 2171 O O . PHE A 1 286 ? 24.733 14.887 -26.214 1.00 98.25 286 PHE A O 1
ATOM 2178 N N . ILE A 1 287 ? 23.035 14.025 -25.007 1.00 98.31 287 ILE A N 1
ATOM 2179 C CA . ILE A 1 287 ? 22.060 14.023 -26.104 1.00 98.31 287 ILE A CA 1
ATOM 2180 C C . ILE A 1 287 ? 21.837 15.447 -26.622 1.00 98.31 287 ILE A C 1
ATOM 2182 O O . ILE A 1 287 ? 21.948 15.663 -27.826 1.00 98.31 287 ILE A O 1
ATOM 2186 N N . GLU A 1 288 ? 21.605 16.431 -25.748 1.00 97.75 288 GLU A N 1
ATOM 2187 C CA . GLU A 1 288 ? 21.406 17.825 -26.173 1.00 97.75 288 GLU A CA 1
ATOM 2188 C C . GLU A 1 288 ? 22.630 18.395 -26.879 1.00 97.75 288 GLU A C 1
ATOM 2190 O O . GLU A 1 288 ? 22.494 19.045 -27.914 1.00 97.75 288 GLU A O 1
ATOM 2195 N N . LYS A 1 289 ? 23.838 18.108 -26.379 1.00 97.44 289 LYS A N 1
ATOM 2196 C CA . LYS A 1 289 ? 25.079 18.521 -27.042 1.00 97.44 289 LYS A CA 1
ATOM 2197 C C . LYS A 1 289 ? 25.167 17.946 -28.458 1.00 97.44 289 LYS A C 1
ATOM 2199 O O . LYS A 1 289 ? 25.487 18.673 -29.394 1.00 97.44 289 LYS A O 1
ATOM 2204 N N . ARG A 1 290 ? 24.868 16.656 -28.638 1.00 97.50 290 ARG A N 1
ATOM 2205 C CA . ARG A 1 290 ? 24.878 15.996 -29.956 1.00 97.50 290 ARG A CA 1
ATOM 2206 C C . ARG A 1 290 ? 23.788 16.541 -30.876 1.00 97.50 290 ARG A C 1
ATOM 2208 O O . ARG A 1 290 ? 24.043 16.709 -32.065 1.00 97.50 290 ARG A O 1
ATOM 2215 N N . LYS A 1 291 ? 22.608 16.851 -30.332 1.00 96.94 291 LYS A N 1
ATOM 2216 C CA . LYS A 1 291 ? 21.484 17.457 -31.059 1.00 96.94 291 LYS A CA 1
ATOM 2217 C C . LYS A 1 291 ? 21.831 18.862 -31.552 1.00 96.94 291 LYS A C 1
ATOM 2219 O O . LYS A 1 291 ? 21.614 19.166 -32.715 1.00 96.94 291 LYS A O 1
ATOM 2224 N N . ALA A 1 292 ? 22.442 19.685 -30.699 1.00 96.81 292 ALA A N 1
ATOM 2225 C CA . ALA A 1 292 ? 22.904 21.028 -31.054 1.00 96.81 292 ALA A CA 1
ATOM 2226 C C . ALA A 1 292 ? 24.003 21.023 -32.132 1.00 96.81 292 ALA A C 1
ATOM 2228 O O . ALA A 1 292 ? 24.128 21.982 -32.887 1.00 96.81 292 ALA A O 1
ATOM 2229 N N . LEU A 1 293 ? 24.789 19.946 -32.205 1.00 97.06 293 LEU A N 1
ATOM 2230 C CA . LEU A 1 293 ? 25.822 19.740 -33.222 1.00 97.06 293 LEU A CA 1
ATOM 2231 C C . LEU A 1 293 ? 25.322 18.982 -34.464 1.00 97.06 293 LEU A C 1
ATOM 2233 O O . LEU A 1 293 ? 26.135 18.676 -35.327 1.00 97.06 293 LEU A O 1
ATOM 2237 N N . ASP A 1 294 ? 24.033 18.631 -34.534 1.00 96.06 294 ASP A N 1
ATOM 2238 C CA . ASP A 1 294 ? 23.435 17.803 -35.595 1.00 96.06 294 ASP A CA 1
ATOM 2239 C C . ASP A 1 294 ? 24.158 16.457 -35.828 1.00 96.06 294 ASP A C 1
ATOM 2241 O O . ASP A 1 294 ? 24.267 15.932 -36.931 1.00 96.06 294 ASP A O 1
ATOM 2245 N N . THR A 1 295 ? 24.691 15.873 -34.751 1.00 97.00 295 THR A N 1
ATOM 2246 C CA . THR A 1 295 ? 25.425 14.593 -34.778 1.00 97.00 295 THR A CA 1
ATOM 2247 C C . THR A 1 295 ? 24.689 13.470 -34.058 1.00 97.00 295 THR A C 1
ATOM 2249 O O . THR A 1 295 ? 25.205 12.356 -33.979 1.00 97.00 295 THR A O 1
ATOM 2252 N N . LEU A 1 296 ? 23.488 13.721 -33.525 1.00 96.94 296 LEU A N 1
ATOM 2253 C CA . LEU A 1 296 ? 22.748 12.738 -32.728 1.00 96.94 296 LEU A CA 1
ATOM 2254 C C . LEU A 1 296 ? 22.477 11.446 -33.512 1.00 96.94 296 LEU A C 1
ATOM 2256 O O . LEU A 1 296 ? 22.759 10.363 -33.004 1.00 96.94 296 LEU A O 1
ATOM 2260 N N . GLN A 1 297 ? 22.052 11.557 -34.774 1.00 95.75 297 GLN A N 1
ATOM 2261 C CA . GLN A 1 297 ? 21.704 10.388 -35.591 1.00 95.75 297 GLN A CA 1
ATOM 2262 C C . GLN A 1 297 ? 22.894 9.536 -36.032 1.00 95.75 297 GLN A C 1
ATOM 2264 O O . GLN A 1 297 ? 22.705 8.416 -36.493 1.00 95.75 297 GLN A O 1
ATOM 2269 N N . THR A 1 298 ? 24.128 9.994 -35.804 1.00 96.31 298 THR A N 1
ATOM 2270 C CA . THR A 1 298 ? 25.319 9.144 -35.987 1.00 96.31 298 THR A CA 1
ATOM 2271 C C . THR A 1 298 ? 25.381 7.986 -34.986 1.00 96.31 298 THR A C 1
ATOM 2273 O O . THR A 1 298 ? 26.137 7.042 -35.198 1.00 96.31 298 THR A O 1
ATOM 2276 N N . LEU A 1 299 ? 24.596 8.048 -33.902 1.00 96.75 299 LEU A N 1
ATOM 2277 C CA . LEU A 1 299 ? 24.508 7.001 -32.883 1.00 96.75 299 LEU A CA 1
ATOM 2278 C C . LEU A 1 299 ? 23.426 5.953 -33.180 1.00 96.75 299 LEU A C 1
ATOM 2280 O O . LEU A 1 299 ? 23.378 4.945 -32.473 1.00 96.75 299 LEU A O 1
ATOM 2284 N N . ALA A 1 300 ? 22.551 6.187 -34.164 1.00 96.50 300 ALA A N 1
ATOM 2285 C CA . ALA A 1 300 ? 21.397 5.330 -34.426 1.00 96.50 300 ALA A CA 1
ATOM 2286 C C . ALA A 1 300 ? 21.813 3.917 -34.855 1.00 96.50 300 ALA A C 1
ATOM 2288 O O . ALA A 1 300 ? 22.796 3.718 -35.575 1.00 96.50 300 ALA A O 1
ATOM 2289 N N . GLY A 1 301 ? 21.069 2.926 -34.369 1.00 93.31 301 GLY A N 1
ATOM 2290 C CA . GLY A 1 301 ? 21.238 1.531 -34.742 1.00 93.31 301 GLY A CA 1
ATOM 2291 C C . GLY A 1 301 ? 20.652 1.217 -36.122 1.00 93.31 301 GLY A C 1
ATOM 2292 O O . GLY A 1 301 ? 20.045 2.073 -36.767 1.00 93.31 301 GLY A O 1
ATOM 2293 N N . PRO A 1 302 ? 20.795 -0.036 -36.590 1.00 92.88 302 PRO A N 1
ATOM 2294 C CA . PRO A 1 302 ? 20.186 -0.495 -37.842 1.00 92.88 302 PRO A CA 1
ATOM 2295 C C . PRO A 1 302 ? 18.654 -0.384 -37.885 1.00 92.88 302 PRO A C 1
ATOM 2297 O O . PRO A 1 302 ? 18.073 -0.380 -38.965 1.00 92.88 302 PRO A O 1
ATOM 2300 N N . ASP A 1 303 ? 18.004 -0.324 -36.724 1.00 95.19 303 ASP A N 1
ATOM 2301 C CA . ASP A 1 303 ? 16.563 -0.133 -36.552 1.00 95.19 303 ASP A CA 1
ATOM 2302 C C . ASP A 1 303 ? 16.127 1.342 -36.614 1.00 95.19 303 ASP A C 1
ATOM 2304 O O . ASP A 1 303 ? 14.931 1.624 -36.611 1.00 95.19 303 ASP A O 1
ATOM 2308 N N . GLY A 1 304 ? 17.077 2.277 -36.718 1.00 94.25 304 GLY A N 1
ATOM 2309 C CA . GLY A 1 304 ? 16.829 3.717 -36.810 1.00 94.25 304 GLY A CA 1
ATOM 2310 C C . GLY A 1 304 ? 16.661 4.424 -35.463 1.00 94.25 304 GLY A C 1
ATOM 2311 O O . GLY A 1 304 ? 16.645 5.653 -35.440 1.00 94.25 304 GLY A O 1
ATOM 2312 N N . ASP A 1 305 ? 16.599 3.677 -34.358 1.00 97.81 305 ASP A N 1
ATOM 2313 C CA . ASP A 1 305 ? 16.501 4.214 -33.001 1.00 97.81 305 ASP A CA 1
ATOM 2314 C C . ASP A 1 305 ? 17.890 4.305 -32.333 1.00 97.81 305 ASP A C 1
ATOM 2316 O O . ASP A 1 305 ? 18.859 3.642 -32.712 1.00 97.81 305 ASP A O 1
ATOM 2320 N N . ILE A 1 306 ? 17.996 5.146 -31.303 1.00 98.69 306 ILE A N 1
ATOM 2321 C CA . ILE A 1 306 ? 19.166 5.277 -30.429 1.00 98.69 306 ILE A CA 1
ATOM 2322 C C . ILE A 1 306 ? 18.789 4.737 -29.051 1.00 98.69 306 ILE A C 1
ATOM 2324 O O . ILE A 1 306 ? 18.104 5.399 -28.269 1.00 98.69 306 ILE A O 1
ATOM 2328 N N . HIS A 1 307 ? 19.269 3.541 -28.732 1.00 98.75 307 HIS A N 1
ATOM 2329 C CA . HIS A 1 307 ? 19.010 2.860 -27.469 1.00 98.75 307 HIS A CA 1
ATOM 2330 C C . HIS A 1 307 ? 20.077 3.202 -26.429 1.00 98.75 307 HIS A C 1
ATOM 2332 O O . HIS A 1 307 ? 21.224 2.751 -26.496 1.00 98.75 307 HIS A O 1
ATOM 2338 N N . CYS A 1 308 ? 19.690 3.996 -25.438 1.00 98.88 308 CYS A N 1
ATOM 2339 C CA . CYS A 1 308 ? 20.546 4.465 -24.358 1.00 98.88 308 CYS A CA 1
ATOM 2340 C C . CYS A 1 308 ? 20.236 3.727 -23.054 1.00 98.88 308 CYS A C 1
ATOM 2342 O O . CYS A 1 308 ? 19.088 3.686 -22.620 1.00 98.88 308 CYS A O 1
ATOM 2344 N N . VAL A 1 309 ? 21.257 3.220 -22.367 1.00 98.88 309 VAL A N 1
ATOM 2345 C CA . VAL A 1 309 ? 21.125 2.615 -21.036 1.00 98.88 309 VAL A CA 1
ATOM 2346 C C . VAL A 1 309 ? 21.842 3.480 -20.005 1.00 98.88 309 VAL A C 1
ATOM 2348 O O . VAL A 1 309 ? 23.017 3.798 -20.177 1.00 98.88 309 VAL A O 1
ATOM 2351 N N . PHE A 1 310 ? 21.168 3.815 -18.903 1.00 98.69 310 PHE A N 1
ATOM 2352 C CA . PHE A 1 310 ? 21.793 4.426 -17.727 1.00 98.69 310 PHE A CA 1
ATOM 2353 C C . PHE A 1 310 ? 21.617 3.543 -16.488 1.00 98.69 310 PHE A C 1
ATOM 2355 O O . PHE A 1 310 ? 20.664 2.769 -16.376 1.00 98.69 310 PHE A O 1
ATOM 2362 N N . LEU A 1 311 ? 22.561 3.624 -15.551 1.00 98.00 311 LEU A N 1
ATOM 2363 C CA . LEU A 1 311 ? 22.583 2.758 -14.370 1.00 98.00 311 LEU A CA 1
ATOM 2364 C C . LEU A 1 311 ? 21.783 3.388 -13.217 1.00 98.00 311 LEU A C 1
ATOM 2366 O O . LEU A 1 311 ? 22.074 4.510 -12.803 1.00 98.00 311 LEU A O 1
ATOM 2370 N N . CYS A 1 312 ? 20.833 2.642 -12.648 1.00 97.75 312 CYS A N 1
ATOM 2371 C CA . CYS A 1 312 ? 20.162 2.986 -11.393 1.00 97.75 312 CYS A CA 1
ATOM 2372 C C . CYS A 1 312 ? 20.876 2.301 -10.226 1.00 97.75 312 CYS A C 1
ATOM 2374 O O . CYS A 1 312 ? 20.685 1.108 -9.986 1.00 97.75 312 CYS A O 1
ATOM 2376 N N . CYS A 1 313 ? 21.750 3.038 -9.544 1.00 95.44 313 CYS A N 1
ATOM 2377 C CA . CYS A 1 313 ? 22.795 2.465 -8.698 1.00 95.44 313 CYS A CA 1
ATOM 2378 C C . CYS A 1 313 ? 22.330 2.022 -7.306 1.00 95.44 313 CYS A C 1
ATOM 2380 O O . CYS A 1 313 ? 22.882 1.061 -6.779 1.00 95.44 313 CYS A O 1
ATOM 2382 N N . ASP A 1 314 ? 21.399 2.731 -6.676 1.00 95.12 314 ASP A N 1
ATOM 2383 C CA . ASP A 1 314 ? 20.961 2.506 -5.294 1.00 95.12 314 ASP A CA 1
ATOM 2384 C C . ASP A 1 314 ? 19.568 3.103 -5.033 1.00 95.12 314 ASP A C 1
ATOM 2386 O O . ASP A 1 314 ? 18.918 3.611 -5.948 1.00 95.12 314 ASP A O 1
ATOM 2390 N N . LEU A 1 315 ? 19.091 2.987 -3.792 1.00 95.62 315 LEU A N 1
ATOM 2391 C CA . LEU A 1 315 ? 17.802 3.506 -3.327 1.00 95.62 315 LEU A CA 1
ATOM 2392 C C . LEU A 1 315 ? 17.941 4.910 -2.702 1.00 95.62 315 LEU A C 1
ATOM 2394 O O . LEU A 1 315 ? 19.009 5.241 -2.186 1.00 95.62 315 LEU A O 1
ATOM 2398 N N . PRO A 1 316 ? 16.869 5.728 -2.688 1.00 95.31 316 PRO A N 1
ATOM 2399 C CA . PRO A 1 316 ? 16.923 7.115 -2.213 1.00 95.31 316 PRO A CA 1
ATOM 2400 C C . PRO A 1 316 ? 16.944 7.264 -0.686 1.00 95.31 316 PRO A C 1
ATOM 2402 O O . PRO A 1 316 ? 17.315 8.317 -0.178 1.00 95.31 316 PRO A O 1
ATOM 2405 N N . TYR A 1 317 ? 16.561 6.226 0.061 1.00 92.31 317 TYR A N 1
ATOM 2406 C CA . TYR A 1 317 ? 16.329 6.297 1.509 1.00 92.31 317 TYR A CA 1
ATOM 2407 C C . TYR A 1 317 ? 17.501 6.831 2.353 1.00 92.31 317 TYR A C 1
ATOM 2409 O O . TYR A 1 317 ? 17.246 7.600 3.278 1.00 92.31 317 TYR A O 1
ATOM 2417 N N . PRO A 1 318 ? 18.780 6.514 2.062 1.00 88.56 318 PRO A N 1
ATOM 2418 C CA . PRO A 1 318 ? 19.902 7.079 2.815 1.00 88.56 318 PRO A CA 1
ATOM 2419 C C . PRO A 1 318 ? 20.083 8.591 2.626 1.00 88.56 318 PRO A C 1
ATOM 2421 O O . PRO A 1 318 ? 20.874 9.195 3.348 1.00 88.56 318 PRO A O 1
ATOM 2424 N N . TYR A 1 319 ? 19.392 9.184 1.650 1.00 90.94 319 TYR A N 1
ATOM 2425 C CA . TYR A 1 319 ? 19.608 10.547 1.181 1.00 90.94 319 TYR A CA 1
ATOM 2426 C C . TYR A 1 319 ? 18.385 11.446 1.365 1.00 90.94 319 TYR A C 1
ATOM 2428 O O . TYR A 1 319 ? 18.378 12.538 0.814 1.00 90.94 319 TYR A O 1
ATOM 2436 N N . VAL A 1 320 ? 17.362 11.020 2.121 1.00 92.31 320 VAL A N 1
ATOM 2437 C CA . VAL A 1 320 ? 16.098 11.771 2.273 1.00 92.31 320 VAL A CA 1
ATOM 2438 C C . VAL A 1 320 ? 16.357 13.232 2.636 1.00 92.31 320 VAL A C 1
ATOM 2440 O O . VAL A 1 320 ? 15.924 14.102 1.895 1.00 92.31 320 VAL A O 1
ATOM 2443 N N . ASN A 1 321 ? 17.147 13.505 3.679 1.00 89.88 321 ASN A N 1
ATOM 2444 C CA . ASN A 1 321 ? 17.480 14.882 4.070 1.00 89.88 321 ASN A CA 1
ATOM 2445 C C . ASN A 1 321 ? 18.216 15.647 2.957 1.00 89.88 321 ASN A C 1
ATOM 2447 O O . ASN A 1 321 ? 17.933 16.814 2.722 1.00 89.88 321 ASN A O 1
ATOM 2451 N N . GLU A 1 322 ? 19.107 14.972 2.223 1.00 91.06 322 GLU A N 1
ATOM 2452 C CA . GLU A 1 322 ? 19.872 15.596 1.140 1.00 91.06 322 GLU A CA 1
ATOM 2453 C C . GLU A 1 322 ? 18.964 16.035 -0.028 1.00 91.06 322 GLU A C 1
ATOM 2455 O O . GLU A 1 322 ? 19.297 17.001 -0.705 1.00 91.06 322 GLU A O 1
ATOM 2460 N N . TYR A 1 323 ? 17.805 15.392 -0.255 1.00 95.06 323 TYR A N 1
ATOM 2461 C CA . TYR A 1 323 ? 16.828 15.875 -1.246 1.00 95.06 323 TYR A CA 1
ATOM 2462 C C . TYR A 1 323 ? 16.261 17.245 -0.868 1.00 95.06 323 TYR A C 1
ATOM 2464 O O . TYR A 1 323 ? 16.168 18.114 -1.735 1.00 95.06 323 TYR A O 1
ATOM 2472 N N . PHE A 1 324 ? 15.919 17.451 0.405 1.00 93.81 324 PHE A N 1
ATOM 2473 C CA . PHE A 1 324 ? 15.422 18.739 0.891 1.00 93.81 324 PHE A CA 1
ATOM 2474 C C . PHE A 1 324 ? 16.531 19.796 0.861 1.00 93.81 324 PHE A C 1
ATOM 2476 O O . PHE A 1 324 ? 16.323 20.872 0.308 1.00 93.81 324 PHE A O 1
ATOM 2483 N N . ASP A 1 325 ? 17.740 19.452 1.323 1.00 91.81 325 ASP A N 1
ATOM 2484 C CA . ASP A 1 325 ? 18.893 20.364 1.319 1.00 91.81 325 ASP A CA 1
ATOM 2485 C C . ASP A 1 325 ? 19.273 20.844 -0.096 1.00 91.81 325 ASP A C 1
ATOM 2487 O O . ASP A 1 325 ? 19.762 21.962 -0.269 1.00 91.81 325 ASP A O 1
ATOM 2491 N N . LYS A 1 326 ? 19.109 19.989 -1.116 1.00 93.69 326 LYS A N 1
ATOM 2492 C CA . LYS A 1 326 ? 19.561 20.263 -2.491 1.00 93.69 326 LYS A CA 1
ATOM 2493 C C . LYS A 1 326 ? 18.512 20.900 -3.393 1.00 93.69 326 LYS A C 1
ATOM 2495 O O . LYS A 1 326 ? 18.900 21.641 -4.293 1.00 93.69 326 LYS A O 1
ATOM 2500 N N . LEU A 1 327 ? 17.232 20.594 -3.193 1.00 95.81 327 LEU A N 1
ATOM 2501 C CA . LEU A 1 327 ? 16.139 21.084 -4.044 1.00 95.81 327 LEU A CA 1
ATOM 2502 C C . LEU A 1 327 ? 15.343 22.220 -3.389 1.00 95.81 327 LEU A C 1
ATOM 2504 O O . LEU A 1 327 ? 14.786 23.065 -4.088 1.00 95.81 327 LEU A O 1
ATOM 2508 N N . GLY A 1 328 ? 15.314 22.262 -2.055 1.00 93.38 328 GLY A N 1
ATOM 2509 C CA . GLY A 1 328 ? 14.480 23.174 -1.279 1.00 93.38 328 GLY A CA 1
ATOM 2510 C C . GLY A 1 328 ? 13.008 22.752 -1.221 1.00 93.38 328 GLY A C 1
ATOM 2511 O O . GLY A 1 328 ? 12.524 21.951 -2.025 1.00 93.38 328 GLY A O 1
ATOM 2512 N N . ASP A 1 329 ? 12.274 23.334 -0.272 1.00 90.00 329 ASP A N 1
ATOM 2513 C CA . ASP A 1 329 ? 10.915 22.902 0.089 1.00 90.00 329 ASP A CA 1
ATOM 2514 C C . ASP A 1 329 ? 9.895 23.042 -1.048 1.00 90.00 329 ASP A C 1
ATOM 2516 O O . ASP A 1 329 ? 8.948 22.267 -1.123 1.00 90.00 329 ASP A O 1
ATOM 2520 N N . SER A 1 330 ? 10.123 23.961 -1.995 1.00 92.44 330 SER A N 1
ATOM 2521 C CA . SER A 1 330 ? 9.234 24.182 -3.151 1.00 92.44 330 SER A CA 1
ATOM 2522 C C . SER A 1 330 ? 9.039 22.954 -4.050 1.00 92.44 330 SER A C 1
ATOM 2524 O O . SER A 1 330 ? 8.045 22.870 -4.770 1.00 92.44 330 SER A O 1
ATOM 2526 N N . TYR A 1 331 ? 9.960 21.984 -4.007 1.00 94.50 331 TYR A N 1
ATOM 2527 C CA . TYR A 1 331 ? 9.820 20.729 -4.744 1.00 94.50 331 TYR A CA 1
ATOM 2528 C C . TYR A 1 331 ? 8.859 19.747 -4.072 1.00 94.50 331 TYR A C 1
ATOM 2530 O O . TYR A 1 331 ? 8.478 18.762 -4.710 1.00 94.50 331 TYR A O 1
ATOM 2538 N N . PHE A 1 332 ? 8.469 19.965 -2.816 1.00 95.06 332 PHE A N 1
ATOM 2539 C CA . PHE A 1 332 ? 7.683 19.045 -1.997 1.00 95.06 332 PHE A CA 1
ATOM 2540 C C . PHE A 1 332 ? 6.309 19.645 -1.675 1.00 95.06 332 PHE A C 1
ATOM 2542 O O . PHE A 1 332 ? 6.140 20.858 -1.600 1.00 95.06 332 PHE A O 1
ATOM 2549 N N . GLY A 1 333 ? 5.296 18.785 -1.538 1.00 90.19 333 GLY A N 1
ATOM 2550 C CA . GLY A 1 333 ? 3.969 19.243 -1.121 1.00 90.19 333 GLY A CA 1
ATOM 2551 C C . GLY A 1 333 ? 4.014 19.790 0.311 1.00 90.19 333 GLY A C 1
ATOM 2552 O O . GLY A 1 333 ? 4.789 19.263 1.114 1.00 90.19 333 GLY A O 1
ATOM 2553 N N . PRO A 1 334 ? 3.203 20.812 0.643 1.00 91.81 334 PRO A N 1
ATOM 2554 C CA . PRO A 1 334 ? 3.183 21.374 1.987 1.00 91.81 334 PRO A CA 1
ATOM 2555 C C . PRO A 1 334 ? 2.681 20.342 3.000 1.00 91.81 334 PRO A C 1
ATOM 2557 O O . PRO A 1 334 ? 1.835 19.498 2.690 1.00 91.81 334 PRO A O 1
ATOM 2560 N N . ILE A 1 335 ? 3.174 20.438 4.233 1.00 90.62 335 ILE A N 1
ATOM 2561 C CA . ILE A 1 335 ? 2.590 19.717 5.361 1.00 90.62 335 ILE A CA 1
ATOM 2562 C C . ILE A 1 335 ? 1.378 20.527 5.820 1.00 90.62 335 ILE A C 1
ATOM 2564 O O . ILE A 1 335 ? 1.510 21.640 6.319 1.00 90.62 335 ILE A O 1
ATOM 2568 N N . HIS A 1 336 ? 0.179 19.984 5.632 1.00 93.06 336 HIS A N 1
ATOM 2569 C CA . HIS A 1 336 ? -1.022 20.579 6.212 1.00 93.06 336 HIS A CA 1
ATOM 2570 C C . HIS A 1 336 ? -1.040 20.317 7.721 1.00 93.06 336 HIS A C 1
ATOM 2572 O O . HIS A 1 336 ? -0.796 19.187 8.148 1.00 93.06 336 HIS A O 1
ATOM 2578 N N . ASN A 1 337 ? -1.348 21.351 8.505 1.00 93.19 337 ASN A N 1
ATOM 2579 C CA . ASN A 1 337 ? -1.302 21.347 9.970 1.00 93.19 337 ASN A CA 1
ATOM 2580 C C . ASN A 1 337 ? 0.120 21.124 10.533 1.00 93.19 337 ASN A C 1
ATOM 2582 O O . ASN A 1 337 ? 0.302 20.410 11.522 1.00 93.19 337 ASN A O 1
ATOM 2586 N N . GLU A 1 338 ? 1.143 21.700 9.887 1.00 92.94 338 GLU A N 1
ATOM 2587 C CA . GLU A 1 338 ? 2.556 21.593 10.293 1.00 92.94 338 GLU A CA 1
ATOM 2588 C C . GLU A 1 338 ? 2.819 22.042 11.736 1.00 92.94 338 GLU A C 1
ATOM 2590 O O . GLU A 1 338 ? 3.746 21.564 12.387 1.00 92.94 338 GLU A O 1
ATOM 2595 N N . GLU A 1 339 ? 1.972 22.916 12.269 1.00 89.25 339 GLU A N 1
ATOM 2596 C CA . GLU A 1 339 ? 2.027 23.398 13.640 1.00 89.25 339 GLU A CA 1
ATOM 2597 C C . GLU A 1 339 ? 1.842 22.279 14.682 1.00 89.25 339 GLU A C 1
ATOM 2599 O O . GLU A 1 339 ? 2.238 22.455 15.837 1.00 89.25 339 GLU A O 1
ATOM 2604 N N . LEU A 1 340 ? 1.279 21.130 14.281 1.00 93.44 340 LEU A N 1
ATOM 2605 C CA . LEU A 1 340 ? 1.139 19.941 15.123 1.00 93.44 340 LEU A CA 1
ATOM 2606 C C . LEU A 1 340 ? 2.425 19.102 15.208 1.00 93.44 340 LEU A C 1
ATOM 2608 O O . LEU A 1 340 ? 2.496 18.163 16.001 1.00 93.44 340 LEU A O 1
ATOM 2612 N N . LEU A 1 341 ? 3.468 19.413 14.430 1.00 93.38 341 LEU A N 1
ATOM 2613 C CA . LEU A 1 341 ? 4.745 18.709 14.532 1.00 93.38 341 LEU A CA 1
ATOM 2614 C C . LEU A 1 341 ? 5.348 18.882 15.935 1.00 93.38 341 LEU A C 1
ATOM 2616 O O . LEU A 1 341 ? 5.650 19.987 16.380 1.00 93.38 341 LEU A O 1
ATOM 2620 N N . GLY A 1 342 ? 5.546 17.760 16.633 1.00 90.38 342 GLY A N 1
ATOM 2621 C CA . GLY A 1 342 ? 6.076 17.741 18.002 1.00 90.38 342 GLY A CA 1
ATOM 2622 C C . GLY A 1 342 ? 5.060 18.113 19.087 1.00 90.38 342 GLY A C 1
ATOM 2623 O O . GLY A 1 342 ? 5.435 18.226 20.253 1.00 90.38 342 GLY A O 1
ATOM 2624 N N . VAL A 1 343 ? 3.790 18.270 18.721 1.00 94.25 343 VAL A N 1
ATOM 2625 C CA . VAL A 1 343 ? 2.677 18.617 19.606 1.00 94.25 343 VAL A CA 1
ATOM 2626 C C . VAL A 1 343 ? 1.722 17.429 19.691 1.00 94.25 343 VAL A C 1
ATOM 2628 O O . VAL A 1 343 ? 1.655 16.621 18.770 1.00 94.25 343 VAL A O 1
ATOM 2631 N N . ASP A 1 344 ? 1.026 17.288 20.820 1.00 93.00 344 ASP A N 1
ATOM 2632 C CA . ASP A 1 344 ? 0.087 16.186 21.071 1.00 93.00 344 ASP A CA 1
ATOM 2633 C C . ASP A 1 344 ? 0.680 14.784 20.823 1.00 93.00 344 ASP A C 1
ATOM 2635 O O . ASP A 1 344 ? 0.063 13.876 20.273 1.00 93.00 344 ASP A O 1
ATOM 2639 N N . SER A 1 345 ? 1.940 14.609 21.223 1.00 91.94 345 SER A N 1
ATOM 2640 C CA . SER A 1 345 ? 2.715 13.388 20.960 1.00 91.94 345 SER A CA 1
ATOM 2641 C C . SER A 1 345 ? 2.474 12.263 21.971 1.00 91.94 345 SER A C 1
ATOM 2643 O O . SER A 1 345 ? 3.027 11.167 21.832 1.00 91.94 345 SER A O 1
ATOM 2645 N N . TYR A 1 346 ? 1.673 12.516 23.005 1.00 95.56 346 TYR A N 1
ATOM 2646 C CA . TYR A 1 346 ? 1.386 11.538 24.046 1.00 95.56 346 TYR A CA 1
ATOM 2647 C C . TYR A 1 346 ? 0.230 10.622 23.651 1.00 95.56 346 TYR A C 1
ATOM 2649 O O . TYR A 1 346 ? -0.675 10.973 22.898 1.00 95.56 346 TYR A O 1
ATOM 2657 N N . ARG A 1 347 ? 0.275 9.396 24.169 1.00 93.88 347 ARG A N 1
ATOM 2658 C CA . ARG A 1 347 ? -0.711 8.360 23.866 1.00 93.88 347 ARG A CA 1
ATOM 2659 C C . ARG A 1 347 ? -2.081 8.729 24.438 1.00 93.88 347 ARG A C 1
ATOM 2661 O O . ARG A 1 347 ? -2.163 9.066 25.607 1.00 93.88 347 ARG A O 1
ATOM 2668 N N . TYR A 1 348 ? -3.141 8.483 23.672 1.00 93.25 348 TYR A N 1
ATOM 2669 C CA . TYR A 1 348 ? -4.520 8.403 24.166 1.00 93.25 348 TYR A CA 1
ATOM 2670 C C . TYR A 1 348 ? -4.931 6.950 24.463 1.00 93.25 348 TYR A C 1
ATOM 2672 O O . TYR A 1 348 ? -4.473 6.015 23.798 1.00 93.25 348 TYR A O 1
ATOM 2680 N N . ASP A 1 349 ? -5.82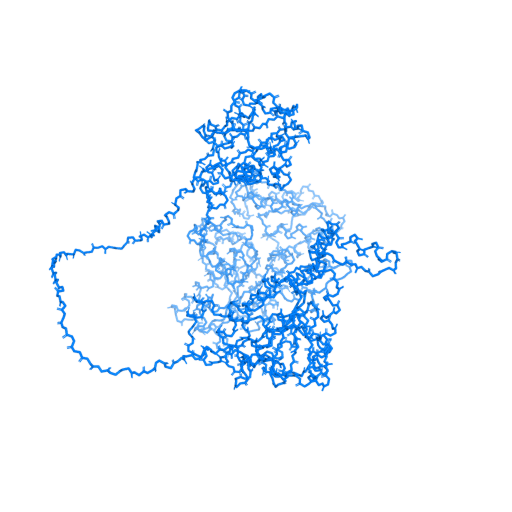7 6.746 25.431 1.00 92.00 349 ASP A N 1
ATOM 2681 C CA . ASP A 1 349 ? -6.444 5.446 25.722 1.00 92.00 349 ASP A CA 1
ATOM 2682 C C . ASP A 1 349 ? -7.924 5.645 26.076 1.00 92.00 349 ASP A C 1
ATOM 2684 O O . ASP A 1 349 ? -8.258 6.449 26.944 1.00 92.00 349 ASP A O 1
ATOM 2688 N N . GLU A 1 350 ? -8.817 4.898 25.422 1.00 90.38 350 GLU A N 1
ATOM 2689 C CA . GLU A 1 350 ? -10.262 4.965 25.682 1.00 90.38 350 GLU A CA 1
ATOM 2690 C C . GLU A 1 350 ? -10.616 4.579 27.122 1.00 90.38 350 GLU A C 1
ATOM 2692 O O . GLU A 1 350 ? -11.648 4.998 27.635 1.00 90.38 350 GLU A O 1
ATOM 2697 N N . LYS A 1 351 ? -9.762 3.807 27.808 1.00 93.19 351 LYS A N 1
ATOM 2698 C CA . LYS A 1 351 ? -9.979 3.438 29.214 1.00 93.19 351 LYS A CA 1
ATOM 2699 C C . LYS A 1 351 ? -9.911 4.627 30.168 1.00 93.19 351 LYS A C 1
ATOM 2701 O O . LYS A 1 351 ? -10.490 4.544 31.249 1.00 93.19 351 LYS A O 1
ATOM 2706 N N . TRP A 1 352 ? -9.204 5.692 29.788 1.00 96.00 352 TRP A N 1
ATOM 2707 C CA . TRP A 1 352 ? -9.119 6.928 30.569 1.00 96.00 352 TRP A CA 1
ATOM 2708 C C . TRP A 1 352 ? -10.315 7.843 30.312 1.00 96.00 352 TRP A C 1
ATOM 2710 O O . TRP A 1 352 ? -10.431 8.892 30.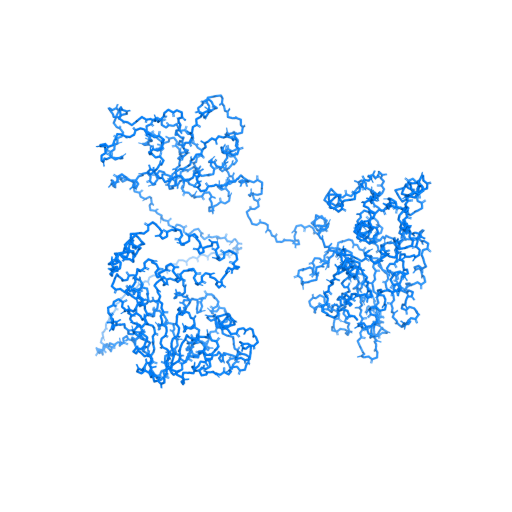930 1.00 96.00 352 TRP A O 1
ATOM 2720 N N . GLU A 1 353 ? -11.204 7.482 29.391 1.00 94.94 353 GLU A N 1
ATOM 2721 C CA . GLU A 1 353 ? -12.382 8.263 29.048 1.00 94.94 353 GLU A CA 1
ATOM 2722 C C . GLU A 1 353 ? -13.624 7.572 29.627 1.00 94.94 353 GLU A C 1
ATOM 2724 O O . GLU A 1 353 ? -14.133 6.572 29.116 1.00 94.94 353 GLU A O 1
ATOM 2729 N N . ARG A 1 354 ? -14.088 8.077 30.767 1.00 94.81 354 ARG A N 1
ATOM 2730 C CA . ARG A 1 354 ? -15.169 7.495 31.562 1.00 94.81 354 ARG A CA 1
ATOM 2731 C C . ARG A 1 354 ? -16.518 7.982 31.045 1.00 94.81 354 ARG A C 1
ATOM 2733 O O . ARG A 1 354 ? -16.671 9.148 30.683 1.00 94.81 354 ARG A O 1
ATOM 2740 N N . LYS A 1 355 ? -17.534 7.117 31.066 1.00 91.69 355 LYS A N 1
ATOM 2741 C CA . LYS A 1 355 ? -18.925 7.578 30.945 1.00 91.69 355 LYS A CA 1
ATOM 2742 C C . LYS A 1 355 ? -19.268 8.443 32.158 1.00 91.69 355 LYS A C 1
ATOM 2744 O O . LYS A 1 355 ? -18.797 8.157 33.254 1.00 91.69 355 LYS A O 1
ATOM 2749 N N . ALA A 1 356 ? -20.112 9.454 31.969 1.00 88.12 356 ALA A N 1
ATOM 2750 C CA . ALA A 1 356 ? -20.513 10.379 33.029 1.00 88.12 356 ALA A CA 1
ATOM 2751 C C . ALA A 1 356 ? -21.048 9.667 34.291 1.00 88.12 356 ALA A C 1
ATOM 2753 O O . ALA A 1 356 ? -20.614 9.986 35.394 1.00 88.12 356 ALA A O 1
ATOM 2754 N N . SER A 1 357 ? -21.900 8.646 34.134 1.00 84.25 357 SER A N 1
ATOM 2755 C CA . SER A 1 357 ? -22.420 7.834 35.248 1.00 84.25 357 SER A CA 1
ATOM 2756 C C . SER A 1 357 ? -21.313 7.122 36.025 1.00 84.25 357 SER A C 1
ATOM 2758 O O . SER A 1 357 ? -21.243 7.217 37.247 1.00 84.25 357 SER A O 1
ATOM 2760 N N . ASP A 1 358 ? -20.421 6.448 35.300 1.00 87.94 358 ASP A N 1
ATOM 2761 C CA . ASP A 1 358 ? -19.359 5.621 35.875 1.00 87.94 358 ASP A CA 1
ATOM 2762 C C . ASP A 1 358 ? -18.314 6.511 36.565 1.00 87.94 358 ASP A C 1
ATOM 2764 O O . ASP A 1 358 ? -17.761 6.154 37.600 1.00 87.94 358 ASP A O 1
ATOM 2768 N N . ALA A 1 359 ? -18.059 7.699 36.008 1.00 89.00 359 ALA A N 1
ATOM 2769 C CA . ALA A 1 359 ? -17.184 8.700 36.602 1.00 89.00 359 ALA A CA 1
ATOM 2770 C C . ALA A 1 359 ? -17.729 9.216 37.941 1.00 89.00 359 ALA A C 1
ATOM 2772 O O . ALA A 1 359 ? -16.977 9.306 38.909 1.00 89.00 359 ALA A O 1
ATOM 2773 N N . LEU A 1 360 ? -19.030 9.520 38.015 1.00 85.81 360 LEU A N 1
ATOM 2774 C CA . LEU A 1 360 ? -19.672 9.941 39.261 1.00 85.81 360 LEU A CA 1
ATOM 2775 C C . LEU A 1 360 ? -19.625 8.828 40.315 1.00 85.81 360 LEU A C 1
ATOM 2777 O O . LEU A 1 360 ? -19.234 9.087 41.451 1.00 85.81 360 LEU A O 1
ATOM 2781 N N . GLU A 1 361 ? -19.943 7.589 39.934 1.00 85.00 361 GLU A N 1
ATOM 2782 C CA . GLU A 1 361 ? -19.868 6.439 40.841 1.00 85.00 361 GLU A CA 1
ATOM 2783 C C . GLU A 1 361 ? -18.439 6.190 41.341 1.00 85.00 361 GLU A C 1
ATOM 2785 O O . GLU A 1 361 ? -18.241 5.855 42.509 1.00 85.00 361 GLU A O 1
ATOM 2790 N N . ASP A 1 362 ? -17.427 6.361 40.490 1.00 87.50 362 ASP A N 1
ATOM 2791 C CA . ASP A 1 362 ? -16.033 6.110 40.846 1.00 87.50 362 ASP A CA 1
ATOM 2792 C C . ASP A 1 362 ? -15.428 7.184 41.744 1.00 87.50 362 ASP A C 1
ATOM 2794 O O . ASP A 1 362 ? -14.619 6.835 42.607 1.00 87.50 362 ASP A O 1
ATOM 2798 N N . PHE A 1 363 ? -15.806 8.450 41.555 1.00 90.00 363 PHE A N 1
ATOM 2799 C CA . PHE A 1 363 ? -15.181 9.598 42.216 1.00 90.00 363 PHE A CA 1
ATOM 2800 C C . PHE A 1 363 ? -15.997 10.163 43.387 1.00 90.00 363 PHE A C 1
ATOM 2802 O O . PHE A 1 363 ? -15.420 10.829 44.245 1.00 90.00 363 PHE A O 1
ATOM 2809 N N . TYR A 1 364 ? -17.290 9.846 43.501 1.00 85.56 364 TYR A N 1
ATOM 2810 C CA . TYR A 1 364 ? -18.151 10.300 44.598 1.00 85.56 364 TYR A CA 1
ATOM 2811 C C . TYR A 1 364 ? -18.763 9.143 45.401 1.00 85.56 364 TYR A C 1
ATOM 2813 O O . TYR A 1 364 ? -18.974 8.034 44.914 1.00 85.56 364 TYR A O 1
ATOM 2821 N N . GLN A 1 365 ? -19.042 9.399 46.678 1.00 80.75 365 GLN A N 1
ATOM 2822 C CA . GLN A 1 365 ? -19.848 8.547 47.547 1.00 80.75 365 GLN A CA 1
ATOM 2823 C C . GLN A 1 365 ? -21.311 8.958 47.394 1.00 80.75 365 GLN A C 1
ATOM 2825 O O . GLN A 1 365 ? -21.754 9.926 48.009 1.00 80.75 365 GLN A O 1
ATOM 2830 N N . ILE A 1 366 ? -22.049 8.234 46.554 1.00 65.50 366 ILE A N 1
ATOM 2831 C CA . ILE A 1 366 ? -23.456 8.525 46.265 1.00 65.50 366 ILE A CA 1
ATOM 2832 C C . ILE A 1 366 ? -24.342 7.536 47.048 1.00 65.50 366 ILE A C 1
ATOM 2834 O O . ILE A 1 366 ? -24.183 6.320 46.891 1.00 65.50 366 ILE A O 1
ATOM 2838 N N . PRO A 1 367 ? -25.268 8.002 47.910 1.00 57.72 367 PRO A N 1
ATOM 2839 C CA . PRO A 1 367 ? -26.217 7.128 48.595 1.00 57.72 367 PRO A CA 1
ATOM 2840 C C . PRO A 1 367 ? -27.146 6.421 47.596 1.00 57.72 367 PRO A C 1
ATOM 2842 O O . PRO A 1 367 ? -27.776 7.069 46.767 1.00 57.72 367 PRO A O 1
ATOM 2845 N N . LYS A 1 368 ? -27.304 5.095 47.719 1.00 51.03 368 LYS A N 1
ATOM 2846 C CA . LYS A 1 368 ? -28.122 4.247 46.817 1.00 51.03 368 LYS A CA 1
ATOM 2847 C C . LYS A 1 368 ? -29.619 4.609 46.728 1.00 51.03 368 LYS A C 1
ATOM 2849 O O . LYS A 1 368 ? -30.333 3.978 45.961 1.00 51.03 368 LYS A O 1
ATOM 2854 N N . THR A 1 369 ? -30.105 5.554 47.532 1.00 45.09 369 THR A N 1
ATOM 2855 C CA . THR A 1 369 ? -31.520 5.957 47.626 1.00 45.09 369 THR A CA 1
ATOM 2856 C C . THR A 1 369 ? -31.822 7.320 46.991 1.00 45.09 369 THR A C 1
ATOM 2858 O O . THR A 1 369 ? -32.944 7.799 47.121 1.00 45.09 369 THR A O 1
ATOM 2861 N N . ALA A 1 370 ? -30.843 7.983 46.368 1.00 47.66 370 ALA A N 1
ATOM 2862 C CA . ALA A 1 370 ? -31.039 9.272 45.707 1.00 47.66 370 ALA A CA 1
ATOM 2863 C C . ALA A 1 370 ? -31.438 9.062 44.234 1.00 47.66 370 ALA A C 1
ATOM 2865 O O . ALA A 1 370 ? -30.575 8.904 43.377 1.00 47.66 370 ALA A O 1
ATOM 2866 N N . ASP A 1 371 ? -32.744 9.043 43.954 1.00 42.91 371 ASP A N 1
ATOM 2867 C CA . ASP A 1 371 ? -33.294 8.916 42.590 1.00 42.91 371 ASP A CA 1
ATOM 2868 C C . ASP A 1 371 ? -33.144 10.195 41.734 1.00 42.91 371 ASP A C 1
ATOM 2870 O O . ASP A 1 371 ? -33.408 10.156 40.537 1.00 42.91 371 ASP A O 1
ATOM 2874 N N . ASP A 1 372 ? -32.656 11.304 42.299 1.00 49.03 372 ASP A N 1
ATOM 2875 C CA . ASP A 1 372 ? -32.328 12.535 41.566 1.00 49.03 372 ASP A CA 1
ATOM 2876 C C . ASP A 1 372 ? -30.824 12.814 41.665 1.00 49.03 372 ASP A C 1
ATOM 2878 O O . ASP A 1 372 ? -30.343 13.418 42.624 1.00 49.03 372 ASP A O 1
ATOM 2882 N N . MET A 1 373 ? -30.051 12.351 40.677 1.00 51.09 373 MET A N 1
ATOM 2883 C CA . MET A 1 373 ? -28.593 12.523 40.690 1.00 51.09 373 MET A CA 1
ATOM 2884 C C . MET A 1 373 ? -28.133 13.958 40.391 1.00 51.09 373 MET A C 1
ATOM 2886 O O . MET A 1 373 ? -26.992 14.286 40.706 1.00 51.09 373 MET A O 1
ATOM 2890 N N . LEU A 1 374 ? -28.977 14.825 39.816 1.00 48.94 374 LEU A N 1
ATOM 2891 C CA . LEU A 1 374 ? -28.554 16.157 39.346 1.00 48.94 374 LEU A CA 1
ATOM 2892 C C . LEU A 1 374 ? -29.626 17.266 39.433 1.00 48.94 374 LEU A C 1
ATOM 2894 O O . LEU A 1 374 ? -29.340 18.392 39.036 1.00 48.94 374 LEU A O 1
ATOM 2898 N N . GLY A 1 375 ? -30.809 17.016 40.010 1.00 47.59 375 GLY A N 1
ATOM 2899 C CA . GLY A 1 375 ? -31.802 18.061 40.343 1.00 47.59 375 GLY A CA 1
ATOM 2900 C C . GLY A 1 375 ? -31.391 18.969 41.518 1.00 47.59 375 GLY A C 1
ATOM 2901 O O . GLY A 1 375 ? -32.226 19.573 42.185 1.00 47.59 375 GLY A O 1
ATOM 2902 N N . LEU A 1 376 ? -30.096 19.032 41.827 1.00 44.12 376 LEU A N 1
ATOM 2903 C CA . LEU A 1 376 ? -29.541 19.647 43.030 1.00 44.12 376 LEU A CA 1
ATOM 2904 C C . LEU A 1 376 ? -28.832 20.947 42.644 1.00 44.12 376 LEU A C 1
ATOM 2906 O O . LEU A 1 376 ? -27.608 21.032 42.551 1.00 44.12 376 LEU A O 1
ATOM 2910 N N . ALA A 1 377 ? -29.644 21.964 42.364 1.00 39.81 377 ALA A N 1
ATOM 2911 C CA . ALA A 1 377 ? -29.190 23.317 42.092 1.00 39.81 377 ALA A CA 1
ATOM 2912 C C . ALA A 1 377 ? -28.661 23.993 43.371 1.00 39.81 377 ALA A C 1
ATOM 2914 O O . ALA A 1 377 ? -29.389 24.115 44.350 1.00 39.81 377 ALA A O 1
ATOM 2915 N N . SER A 1 378 ? -27.393 24.420 43.321 1.00 44.78 378 SER A N 1
ATOM 2916 C CA . SER A 1 378 ? -26.739 25.595 43.942 1.00 44.78 378 SER A CA 1
ATOM 2917 C C . SER A 1 378 ? -27.205 26.151 45.303 1.00 44.78 378 SER A C 1
ATOM 2919 O O . SER A 1 378 ? -26.977 27.335 45.566 1.00 44.78 378 SER A O 1
ATOM 2921 N N . ASP A 1 379 ? -27.838 25.372 46.177 1.00 41.84 379 ASP A N 1
ATOM 2922 C CA . ASP A 1 379 ? -28.247 25.846 47.496 1.00 41.84 379 ASP A CA 1
ATOM 2923 C C . ASP A 1 379 ? -27.274 25.332 48.565 1.00 41.84 379 ASP A C 1
ATOM 2925 O O . ASP A 1 379 ? -27.125 24.129 48.791 1.00 41.84 379 ASP A O 1
ATOM 2929 N N . SER A 1 380 ? -26.615 26.274 49.245 1.00 44.75 380 SER A N 1
ATOM 2930 C CA . SER A 1 380 ? -25.560 26.106 50.272 1.00 44.75 380 SER A CA 1
ATOM 2931 C C . SER A 1 380 ? -25.881 25.165 51.454 1.00 44.75 380 SER A C 1
ATOM 2933 O O . SER A 1 380 ? -25.083 25.017 52.378 1.00 44.75 380 SER A O 1
ATOM 2935 N N . LYS A 1 381 ? -27.057 24.530 51.457 1.00 42.53 381 LYS A N 1
ATOM 2936 C CA . LYS A 1 381 ? -27.540 23.609 52.490 1.00 42.53 381 LYS A CA 1
ATOM 2937 C C . LYS A 1 381 ? -27.390 22.121 52.135 1.00 42.53 381 LYS A C 1
ATOM 2939 O O . LYS A 1 381 ? -27.623 21.300 53.021 1.00 42.53 381 LYS A O 1
ATOM 2944 N N . GLN A 1 382 ? -26.995 21.761 50.906 1.00 49.94 382 GLN A N 1
ATOM 2945 C CA . GLN A 1 382 ? -26.955 20.360 50.434 1.00 49.94 382 GLN A CA 1
ATOM 2946 C C . GLN A 1 382 ? -25.585 19.833 49.949 1.00 49.94 382 GLN A C 1
ATOM 2948 O O . GLN A 1 382 ? -25.497 18.657 49.597 1.00 49.94 382 GLN A O 1
ATOM 2953 N N . ASP A 1 383 ? -24.490 20.596 50.100 1.00 50.38 383 ASP A N 1
ATOM 2954 C CA . ASP A 1 383 ? -23.093 20.086 50.027 1.00 50.38 383 ASP A CA 1
ATOM 2955 C C . ASP A 1 383 ? -22.804 18.930 51.020 1.00 50.38 383 ASP A C 1
ATOM 2957 O O . ASP A 1 383 ? -21.745 18.303 51.005 1.00 50.38 383 ASP A O 1
ATOM 2961 N N . SER A 1 384 ? -23.753 18.634 51.909 1.00 51.94 384 SER A N 1
ATOM 2962 C CA . SER A 1 384 ? -23.700 17.604 52.943 1.00 51.94 384 SER A CA 1
ATOM 2963 C C . SER A 1 384 ? -24.070 16.187 52.474 1.00 51.94 384 SER A C 1
ATOM 2965 O O . SER A 1 384 ? -24.031 15.276 53.297 1.00 51.94 384 SER A O 1
ATOM 2967 N N . LEU A 1 385 ? -24.446 15.978 51.201 1.00 55.09 385 LEU A N 1
ATOM 2968 C CA . LEU A 1 385 ? -24.950 14.678 50.711 1.00 55.09 385 LEU A CA 1
ATOM 2969 C C . LEU A 1 385 ? -24.071 13.983 49.657 1.00 55.09 385 LEU A C 1
ATOM 2971 O O . LEU A 1 385 ? -24.170 12.765 49.512 1.00 55.09 385 LEU A O 1
ATOM 2975 N N . ILE A 1 386 ? -23.212 14.716 48.940 1.00 65.38 386 ILE A N 1
ATOM 2976 C CA . ILE A 1 386 ? -22.330 14.171 47.896 1.00 65.38 386 ILE A CA 1
ATOM 2977 C C . ILE A 1 386 ? -20.881 14.455 48.289 1.00 65.38 386 ILE A C 1
ATOM 2979 O O . ILE A 1 386 ? -20.393 15.577 48.168 1.00 65.38 386 ILE A O 1
ATOM 2983 N N . HIS A 1 387 ? -20.185 13.424 48.767 1.00 75.44 387 HIS A N 1
ATOM 2984 C CA . HIS A 1 387 ? -18.796 13.541 49.212 1.00 75.44 387 HIS A CA 1
ATOM 2985 C C . HIS A 1 387 ? -17.845 12.868 48.220 1.00 75.44 387 HIS A C 1
ATOM 2987 O O . HIS A 1 387 ? -18.124 11.741 47.804 1.00 75.44 387 HIS A O 1
ATOM 2993 N N . PRO A 1 388 ? -16.717 13.497 47.842 1.00 82.75 388 PRO A N 1
ATOM 2994 C CA . PRO A 1 388 ? -15.709 12.828 47.029 1.00 82.75 388 PRO A CA 1
ATOM 2995 C C . PRO A 1 388 ? -15.167 11.594 47.765 1.00 82.75 388 PRO A C 1
ATOM 2997 O O . PRO A 1 388 ? -15.108 11.547 49.000 1.00 82.75 388 PRO A O 1
ATOM 3000 N N . LYS A 1 389 ? -14.776 10.562 47.019 1.00 89.12 389 LYS A N 1
ATOM 3001 C CA . LYS A 1 389 ? -14.101 9.402 47.614 1.00 89.12 389 LYS A CA 1
ATOM 3002 C C . LYS A 1 389 ? -12.705 9.793 48.121 1.00 89.12 389 LYS A C 1
ATOM 3004 O O . LYS A 1 389 ? -12.096 10.711 47.564 1.00 89.12 389 LYS A O 1
ATOM 3009 N N . PRO A 1 390 ? -12.172 9.099 49.147 1.00 88.25 390 PRO A N 1
ATOM 3010 C CA . PRO A 1 390 ? -10.791 9.292 49.581 1.00 88.25 390 PRO A CA 1
ATOM 3011 C C . PRO A 1 390 ? -9.819 9.169 48.403 1.00 88.25 390 PRO A C 1
ATOM 3013 O O . PRO A 1 390 ? -10.072 8.402 47.476 1.00 88.25 390 PRO A O 1
ATOM 3016 N N . ASP A 1 391 ? -8.727 9.930 48.446 1.00 91.00 391 ASP A N 1
ATOM 3017 C CA . ASP A 1 391 ? -7.652 9.902 47.443 1.00 91.00 391 ASP A CA 1
ATOM 3018 C C . ASP A 1 391 ? -8.108 10.213 46.004 1.00 91.00 391 ASP A C 1
ATOM 3020 O O . ASP A 1 391 ? -7.485 9.789 45.030 1.00 91.00 391 ASP A O 1
ATOM 3024 N N . THR A 1 392 ? -9.184 10.992 45.852 1.00 93.81 392 THR A N 1
ATOM 3025 C CA . THR A 1 392 ? -9.660 11.480 44.550 1.00 93.81 392 THR A CA 1
ATOM 3026 C C . THR A 1 392 ? -9.644 13.004 44.456 1.00 93.81 392 THR A C 1
ATOM 3028 O O . THR A 1 392 ? -9.701 13.715 45.463 1.00 93.81 392 THR A O 1
ATOM 3031 N N . VAL A 1 393 ? -9.542 13.522 43.233 1.00 95.12 393 VAL A N 1
ATOM 3032 C CA . VAL A 1 393 ? -9.714 14.943 42.924 1.00 95.12 393 VAL A CA 1
ATOM 3033 C C . VAL A 1 393 ? -10.443 15.109 41.597 1.00 95.12 393 VAL A C 1
ATOM 3035 O O . VAL A 1 393 ? -10.142 14.427 40.620 1.00 95.12 393 VAL A O 1
ATOM 3038 N N . VAL A 1 394 ? -11.397 16.036 41.561 1.00 95.06 394 VAL A N 1
ATOM 3039 C CA . VAL A 1 394 ? -12.092 16.432 40.335 1.00 95.06 394 VAL A CA 1
ATOM 3040 C C . VAL A 1 394 ? -11.568 17.798 39.915 1.00 95.06 394 VAL A C 1
ATOM 3042 O O . VAL A 1 394 ? -11.625 18.752 40.689 1.00 95.06 394 VAL A O 1
ATOM 3045 N N . VAL A 1 395 ? -11.039 17.884 38.701 1.00 96.31 395 VAL A N 1
ATOM 3046 C CA . VAL A 1 395 ? -10.461 19.095 38.124 1.00 96.31 395 VAL A CA 1
ATOM 3047 C C . VAL A 1 395 ? -11.348 19.559 36.975 1.00 96.31 395 VAL A C 1
ATOM 3049 O O . VAL A 1 395 ? -11.518 18.856 35.979 1.00 96.31 395 VAL A O 1
ATOM 3052 N N . ASP A 1 396 ? -11.904 20.757 37.115 1.00 96.00 396 ASP A N 1
ATOM 3053 C CA . ASP A 1 396 ? -12.734 21.401 36.103 1.00 96.00 396 ASP A CA 1
ATOM 3054 C C . ASP A 1 396 ? -11.904 22.407 35.307 1.00 96.00 396 ASP A C 1
ATOM 3056 O O . ASP A 1 396 ? -11.417 23.401 35.849 1.00 96.00 396 ASP A O 1
ATOM 3060 N N . LEU A 1 397 ? -11.751 22.144 34.012 1.00 95.88 397 LEU A N 1
ATOM 3061 C CA . LEU A 1 397 ? -10.919 22.925 33.108 1.00 95.88 397 LEU A CA 1
ATOM 3062 C C . LEU A 1 397 ? -11.648 24.114 32.457 1.00 95.88 397 LEU A C 1
ATOM 3064 O O . LEU A 1 397 ? -11.030 24.850 31.682 1.00 95.88 397 LEU A O 1
ATOM 3068 N N . ARG A 1 398 ? -12.953 24.286 32.713 1.00 94.88 398 ARG A N 1
ATOM 3069 C CA . ARG A 1 398 ? -13.775 25.370 32.144 1.00 94.88 398 ARG A CA 1
ATOM 3070 C C . ARG A 1 398 ? -13.378 26.735 32.705 1.00 94.88 398 ARG A C 1
ATOM 3072 O O . ARG A 1 398 ? -12.678 26.837 33.711 1.00 94.88 398 ARG A O 1
ATOM 3079 N N . GLN A 1 399 ? -13.857 27.800 32.069 1.00 94.75 399 GLN A N 1
ATOM 3080 C CA . GLN A 1 399 ? -13.619 29.166 32.524 1.00 94.75 399 GLN A CA 1
ATOM 3081 C C . GLN A 1 399 ? -14.236 29.400 33.910 1.00 94.75 399 GLN A C 1
ATOM 3083 O O . GLN A 1 399 ? -15.299 28.866 34.231 1.00 94.75 399 GLN A O 1
ATOM 3088 N N . ALA A 1 400 ? -13.593 30.247 34.719 1.00 93.81 400 ALA A N 1
ATOM 3089 C CA . ALA A 1 400 ? -14.004 30.505 36.102 1.00 93.81 400 ALA A CA 1
ATOM 3090 C C . ALA A 1 400 ? -15.449 31.025 36.220 1.00 93.81 400 ALA A C 1
ATOM 3092 O O . ALA A 1 400 ? -16.134 30.741 37.200 1.00 93.81 400 ALA A O 1
ATOM 3093 N N . VAL A 1 401 ? -15.929 31.755 35.205 1.00 91.12 401 VAL A N 1
ATOM 3094 C CA . VAL A 1 401 ? -17.319 32.231 35.136 1.00 91.12 401 VAL A CA 1
ATOM 3095 C C . VAL A 1 401 ? -18.318 31.075 35.040 1.00 91.12 401 VAL A C 1
ATOM 3097 O O . VAL A 1 401 ? -19.316 31.081 35.753 1.00 91.12 401 VAL A O 1
ATOM 3100 N N . ASP A 1 402 ? -18.028 30.057 34.230 1.00 90.31 402 ASP A N 1
ATOM 3101 C CA . ASP A 1 402 ? -18.915 28.906 34.039 1.00 90.31 402 ASP A CA 1
ATOM 3102 C C . ASP A 1 402 ? -18.863 27.961 35.243 1.00 90.31 402 ASP A C 1
ATOM 3104 O O . ASP A 1 402 ? -19.886 27.414 35.655 1.00 90.31 402 ASP A O 1
ATOM 3108 N N . PHE A 1 403 ? -17.687 27.836 35.863 1.00 90.75 403 PHE A N 1
ATOM 3109 C CA . PHE A 1 403 ? -17.511 27.129 37.130 1.00 90.75 403 PHE A CA 1
ATOM 3110 C C . PHE A 1 403 ? -18.321 27.770 38.271 1.00 90.75 403 PHE A C 1
ATOM 3112 O O . PHE A 1 403 ? -18.945 27.069 39.070 1.00 90.75 403 PHE A O 1
ATOM 3119 N N . ALA A 1 404 ? -18.351 29.106 38.342 1.00 88.00 404 ALA A N 1
ATOM 3120 C CA . ALA A 1 404 ? -19.116 29.838 39.351 1.00 88.00 404 ALA A CA 1
ATOM 3121 C C . ALA A 1 404 ? -20.638 29.694 39.181 1.00 88.00 404 ALA A C 1
ATOM 3123 O O . ALA A 1 404 ? -21.360 29.771 40.173 1.00 88.00 404 ALA A O 1
ATOM 3124 N N . ILE A 1 405 ? -21.125 29.477 37.952 1.00 85.12 405 ILE A N 1
ATOM 3125 C CA . ILE A 1 405 ? -22.546 29.196 37.691 1.00 85.12 405 ILE A CA 1
ATOM 3126 C C . ILE A 1 405 ? -22.917 27.818 38.239 1.00 85.12 405 ILE A C 1
ATOM 3128 O O . ILE A 1 405 ? -23.909 27.682 38.952 1.00 85.12 405 ILE A O 1
ATOM 3132 N N . PHE A 1 406 ? -22.129 26.798 37.899 1.00 83.69 406 PHE A N 1
ATOM 3133 C CA . PHE A 1 406 ? -22.346 25.438 38.371 1.00 83.69 406 PHE A CA 1
ATOM 3134 C C . PHE A 1 406 ? -21.061 24.619 38.288 1.00 83.69 406 PHE A C 1
ATOM 3136 O O . PHE A 1 406 ? -20.380 24.620 37.262 1.00 83.69 406 PHE A O 1
ATOM 3143 N N . HIS A 1 407 ? -20.780 23.848 39.332 1.00 87.00 407 HIS A N 1
ATOM 3144 C CA . HIS A 1 407 ? -19.676 22.898 39.386 1.00 87.00 407 HIS A CA 1
ATOM 3145 C C . HIS A 1 407 ? -20.048 21.707 40.269 1.00 87.00 407 HIS A C 1
ATOM 3147 O O . HIS A 1 407 ? -20.960 21.790 41.092 1.00 87.00 407 HIS A O 1
ATOM 3153 N N . LEU A 1 408 ? -19.335 20.589 40.109 1.00 85.00 408 LEU A N 1
ATOM 3154 C CA . LEU A 1 408 ? -19.523 19.448 41.002 1.00 85.00 408 LEU A CA 1
ATOM 3155 C C . LEU A 1 408 ? -18.963 19.765 42.400 1.00 85.00 408 LEU A C 1
ATOM 3157 O O . LEU A 1 408 ? -17.899 20.393 42.487 1.00 85.00 408 LEU A O 1
ATOM 3161 N N . PRO A 1 409 ? -19.601 19.297 43.488 1.00 82.75 409 PRO A N 1
ATOM 3162 C CA . PRO A 1 409 ? -19.127 19.548 44.846 1.00 82.75 409 PRO A CA 1
ATOM 3163 C C . PRO A 1 409 ? -17.660 19.151 45.030 1.00 82.75 409 PRO A C 1
ATOM 3165 O O . PRO A 1 409 ? -17.223 18.096 44.562 1.00 82.75 409 PRO A O 1
ATOM 3168 N N . SER A 1 410 ? -16.892 19.988 45.731 1.00 85.69 410 SER A N 1
ATOM 3169 C CA . SER A 1 410 ? -15.455 19.781 45.996 1.00 85.69 410 SER A CA 1
ATOM 3170 C C . SER A 1 410 ? -14.546 19.679 44.754 1.00 85.69 410 SER A C 1
ATOM 3172 O O . SER A 1 410 ? -13.390 19.273 44.886 1.00 85.69 410 SER A O 1
ATOM 3174 N N . SER A 1 411 ? -15.028 20.038 43.557 1.00 91.25 411 SER A N 1
ATOM 3175 C CA . SER A 1 411 ? -14.170 20.150 42.369 1.00 91.25 411 SER A CA 1
ATOM 3176 C C . SER A 1 411 ? -13.294 21.407 42.421 1.00 91.25 411 SER A C 1
ATOM 3178 O O . SER A 1 411 ? -13.641 22.404 43.053 1.00 91.25 411 SER A O 1
ATOM 3180 N N . VAL A 1 412 ? -12.130 21.355 41.770 1.00 93.56 412 VAL A N 1
ATOM 3181 C CA . VAL A 1 412 ? -11.179 22.471 41.694 1.00 93.56 412 VAL A CA 1
ATOM 3182 C C . VAL A 1 412 ? -11.134 23.011 40.275 1.00 93.56 412 VAL A C 1
ATOM 3184 O O . VAL A 1 412 ? -10.920 22.255 39.329 1.00 93.56 412 VAL A O 1
ATOM 3187 N N . ASN A 1 413 ? -11.298 24.324 40.126 1.00 95.00 413 ASN A N 1
ATOM 3188 C CA . ASN A 1 413 ? -11.217 24.972 38.825 1.00 95.00 413 ASN A CA 1
ATOM 3189 C C . ASN A 1 413 ? -9.767 25.270 38.421 1.00 95.00 413 ASN A C 1
ATOM 3191 O O . ASN A 1 413 ? -9.022 25.897 39.174 1.00 95.00 413 ASN A O 1
ATOM 3195 N N . ILE A 1 414 ? -9.393 24.857 37.210 1.00 94.25 414 ILE A N 1
ATOM 3196 C CA . ILE A 1 414 ? -8.142 25.219 36.538 1.00 94.25 414 ILE A CA 1
ATOM 3197 C C . ILE A 1 414 ? -8.511 25.722 35.130 1.00 94.25 414 ILE A C 1
ATOM 3199 O O . ILE A 1 414 ? -8.561 24.925 34.194 1.00 94.25 414 ILE A O 1
ATOM 3203 N N . PRO A 1 415 ? -8.808 27.022 34.957 1.00 92.69 415 PRO A N 1
ATOM 3204 C CA . PRO A 1 415 ? -9.462 27.541 33.756 1.00 92.69 415 PRO A CA 1
ATOM 3205 C C . PRO A 1 415 ? -8.503 27.644 32.560 1.00 92.69 415 PRO A C 1
ATOM 3207 O O . PRO A 1 415 ? -7.967 28.707 32.258 1.00 92.69 415 PRO A O 1
ATOM 3210 N N . ILE A 1 416 ? -8.275 26.519 31.877 1.00 90.25 416 ILE A N 1
ATOM 3211 C CA . ILE A 1 416 ? -7.363 26.405 30.722 1.00 90.25 416 ILE A CA 1
ATOM 3212 C C . ILE A 1 416 ? -8.133 26.284 29.396 1.00 90.25 416 ILE A C 1
ATOM 3214 O O . ILE A 1 416 ? -7.579 26.566 28.335 1.00 90.25 416 ILE A O 1
ATOM 3218 N N . VAL A 1 417 ? -9.406 25.877 29.425 1.00 89.06 417 VAL A N 1
ATOM 3219 C CA . VAL A 1 417 ? -10.207 25.623 28.216 1.00 89.06 417 VAL A CA 1
ATOM 3220 C C . VAL A 1 417 ? -11.099 26.819 27.901 1.00 89.06 417 VAL A C 1
ATOM 3222 O O . VAL A 1 417 ? -11.885 27.255 28.744 1.00 89.06 417 VAL A O 1
ATOM 3225 N N . GLU A 1 418 ? -10.995 27.340 26.678 1.00 84.06 418 GLU A N 1
ATOM 3226 C CA . GLU A 1 418 ? -11.828 28.444 26.181 1.00 84.06 418 GLU A CA 1
ATOM 3227 C C . GLU A 1 418 ? -13.305 28.029 26.048 1.00 84.06 418 GLU A C 1
ATOM 3229 O O . GLU A 1 418 ? -13.629 26.847 25.941 1.00 84.06 418 GLU A O 1
ATOM 3234 N N . SER A 1 419 ? -14.224 28.996 26.087 1.00 75.38 419 SER A N 1
ATOM 3235 C CA . SER A 1 419 ? -15.676 28.746 26.132 1.00 75.38 419 SER A CA 1
ATOM 3236 C C . SER A 1 419 ? -16.341 28.507 24.770 1.00 75.38 419 SER A C 1
ATOM 3238 O O . SER A 1 419 ? -17.538 28.221 24.721 1.00 75.38 419 SER A O 1
ATOM 3240 N N . ASP A 1 420 ? -15.601 28.595 23.663 1.00 67.12 420 ASP A N 1
ATOM 3241 C CA . ASP A 1 420 ? -16.125 28.508 22.291 1.00 67.12 420 ASP A CA 1
ATOM 3242 C C . ASP A 1 420 ? -16.588 27.096 21.869 1.00 67.12 420 ASP A C 1
ATOM 3244 O O . ASP A 1 420 ? -17.217 26.949 20.819 1.00 67.12 420 ASP A O 1
ATOM 3248 N N . ARG A 1 421 ? -16.384 26.077 22.721 1.00 68.56 421 ARG A N 1
ATOM 3249 C CA . ARG A 1 421 ? -16.832 24.674 22.550 1.00 68.56 421 ARG A CA 1
ATOM 3250 C C . ARG A 1 421 ? -16.404 24.040 21.218 1.00 68.56 421 ARG A C 1
ATOM 3252 O O . ARG A 1 421 ? -17.037 23.088 20.761 1.00 68.56 421 ARG A O 1
ATOM 3259 N N . ILE A 1 422 ? -15.368 24.569 20.570 1.00 80.38 422 ILE A N 1
ATOM 3260 C CA . ILE A 1 422 ? -14.793 23.940 19.384 1.00 80.38 422 ILE A CA 1
ATOM 3261 C C . ILE A 1 422 ? -13.860 22.840 19.877 1.00 80.38 422 ILE A C 1
ATOM 3263 O O . ILE A 1 422 ? -12.912 23.103 20.616 1.00 80.38 422 ILE A O 1
ATOM 3267 N N . SER A 1 423 ? -14.131 21.602 19.465 1.00 88.38 423 SER A N 1
ATOM 3268 C CA . SER A 1 423 ? -13.260 20.482 19.808 1.00 88.38 423 SER A CA 1
ATOM 3269 C C . SER A 1 423 ? -11.839 20.750 19.302 1.00 88.38 423 SER A C 1
ATOM 3271 O O . SER A 1 423 ? -11.672 21.041 18.109 1.00 88.38 423 SER A O 1
ATOM 3273 N N . PRO A 1 424 ? -10.800 20.589 20.145 1.00 91.25 424 PRO A N 1
ATOM 3274 C CA . PRO A 1 424 ? -9.417 20.694 19.696 1.00 91.25 424 PRO A CA 1
ATOM 3275 C C . PRO A 1 424 ? -9.114 19.710 18.554 1.00 91.25 424 PRO A C 1
ATOM 3277 O O . PRO A 1 424 ? -8.285 19.993 17.702 1.00 91.25 424 PRO A O 1
ATOM 3280 N N . PHE A 1 425 ? -9.828 18.586 18.443 1.00 91.88 425 PHE A N 1
ATOM 3281 C CA . PHE A 1 425 ? -9.591 17.603 17.380 1.00 91.88 425 PHE A CA 1
ATOM 3282 C C . PHE A 1 425 ? -10.099 18.029 15.993 1.00 91.88 425 PHE A C 1
ATOM 3284 O O . PHE A 1 425 ? -9.806 17.349 15.009 1.00 91.88 425 PHE A O 1
ATOM 3291 N N . PHE A 1 426 ? -10.840 19.138 15.891 1.00 91.38 426 PHE A N 1
ATOM 3292 C CA . PHE A 1 426 ? -11.303 19.687 14.613 1.00 91.38 426 PHE A CA 1
ATOM 3293 C C . PHE A 1 426 ? -10.521 20.920 14.151 1.00 91.38 426 PHE A C 1
ATOM 3295 O O . PHE A 1 426 ? -10.677 21.318 12.997 1.00 91.38 426 PHE A O 1
ATOM 3302 N N . ASP A 1 427 ? -9.667 21.494 15.003 1.00 91.75 427 ASP A N 1
ATOM 3303 C CA . ASP A 1 427 ? -8.847 22.660 14.672 1.00 91.75 427 ASP A CA 1
ATOM 3304 C C . ASP A 1 427 ? -7.412 22.503 15.226 1.00 91.75 427 ASP A C 1
ATOM 3306 O O . ASP A 1 427 ? -7.206 22.467 16.446 1.00 91.75 427 ASP A O 1
ATOM 3310 N N . PRO A 1 428 ? -6.391 22.433 14.352 1.00 93.62 428 PRO A N 1
ATOM 3311 C CA . PRO A 1 428 ? -5.006 22.197 14.755 1.00 93.62 428 PRO A CA 1
ATOM 3312 C C . PRO A 1 428 ? -4.413 23.326 15.611 1.00 93.62 428 PRO A C 1
ATOM 3314 O O . PRO A 1 428 ? -3.577 23.058 16.477 1.00 93.62 428 PRO A O 1
ATOM 3317 N N . GLN A 1 429 ? -4.844 24.578 15.426 1.00 93.19 429 GLN A N 1
ATOM 3318 C CA . GLN A 1 429 ? -4.353 25.708 16.217 1.00 93.19 429 GLN A CA 1
ATOM 3319 C C . GLN A 1 429 ? -4.907 25.654 17.638 1.00 93.19 429 GLN A C 1
ATOM 3321 O O . GLN A 1 429 ? -4.172 25.913 18.598 1.00 93.19 429 GLN A O 1
ATOM 3326 N N . ILE A 1 430 ? -6.175 25.257 17.785 1.00 92.75 430 ILE A N 1
ATOM 3327 C CA . ILE A 1 430 ? -6.801 25.052 19.094 1.00 92.75 430 ILE A CA 1
ATOM 3328 C C . ILE A 1 430 ? -6.116 23.896 19.828 1.00 92.75 430 ILE A C 1
ATOM 3330 O O . ILE A 1 430 ? -5.686 24.089 20.969 1.00 92.75 430 ILE A O 1
ATOM 3334 N N . LEU A 1 431 ? -5.933 22.734 19.183 1.00 94.88 431 LEU A N 1
ATOM 3335 C CA . LEU A 1 431 ? -5.216 21.601 19.787 1.00 94.88 431 LEU A CA 1
ATOM 3336 C C . LEU A 1 431 ? -3.805 21.990 20.213 1.00 94.88 431 LEU A C 1
ATOM 3338 O O . LEU A 1 431 ? -3.393 21.696 21.335 1.00 94.88 431 LEU A O 1
ATOM 3342 N N . ARG A 1 432 ? -3.077 22.696 19.345 1.00 95.31 432 ARG A N 1
ATOM 3343 C CA . ARG A 1 432 ? -1.718 23.139 19.640 1.00 95.31 432 ARG A CA 1
ATOM 3344 C C . ARG A 1 432 ? -1.653 24.074 20.832 1.00 95.31 432 ARG A C 1
ATOM 3346 O O . ARG A 1 432 ? -0.846 23.858 21.734 1.00 95.31 432 ARG A O 1
ATOM 3353 N N . SER A 1 433 ? -2.483 25.111 20.830 1.00 94.38 433 SER A N 1
ATOM 3354 C CA . SER A 1 433 ? -2.542 26.083 21.919 1.00 94.38 433 SER A CA 1
ATOM 3355 C C . SER A 1 433 ? -2.913 25.408 23.241 1.00 94.38 433 SER A C 1
ATOM 3357 O O . SER A 1 433 ? -2.268 25.636 24.265 1.00 94.38 433 SER A O 1
ATOM 3359 N N . LEU A 1 434 ? -3.915 24.523 23.222 1.00 94.94 434 LEU A N 1
ATOM 3360 C CA . LEU A 1 434 ? -4.331 23.755 24.390 1.00 94.94 434 LEU A CA 1
ATOM 3361 C C . LEU A 1 434 ? -3.200 22.861 24.911 1.00 94.94 434 LEU A C 1
ATOM 3363 O O . LEU A 1 434 ? -2.853 22.951 26.086 1.00 94.94 434 LEU A O 1
ATOM 3367 N N . TRP A 1 435 ? -2.599 22.033 24.054 1.00 96.06 435 TRP A N 1
ATOM 3368 C CA . TRP A 1 435 ? -1.544 21.106 24.463 1.00 96.06 435 TRP A CA 1
ATOM 3369 C C . TRP A 1 435 ? -0.321 21.835 25.028 1.00 96.06 435 TRP A C 1
ATOM 3371 O O . TRP A 1 435 ? 0.198 21.424 26.061 1.00 96.06 435 TRP A O 1
ATOM 3381 N N . LEU A 1 436 ? 0.104 22.949 24.417 1.00 95.25 436 LEU A N 1
ATOM 3382 C CA . LEU A 1 436 ? 1.223 23.751 24.925 1.00 95.25 436 LEU A CA 1
ATOM 3383 C C . LEU A 1 436 ? 0.924 24.360 26.298 1.00 95.25 436 LEU A C 1
ATOM 3385 O O . LEU A 1 436 ? 1.784 24.316 27.174 1.00 95.25 436 LEU A O 1
ATOM 3389 N N . ARG A 1 437 ? -0.292 24.883 26.513 1.00 94.31 437 ARG A N 1
ATOM 3390 C CA . ARG A 1 437 ? -0.713 25.394 27.829 1.00 94.31 437 ARG A CA 1
ATOM 3391 C C . ARG A 1 437 ? -0.742 24.291 28.884 1.00 94.31 437 ARG A C 1
ATOM 3393 O O . ARG A 1 437 ? -0.286 24.506 30.004 1.00 94.31 437 ARG A O 1
ATOM 3400 N N . LEU A 1 438 ? -1.253 23.112 28.532 1.00 95.38 438 LEU A N 1
ATOM 3401 C CA . LEU A 1 438 ? -1.288 21.954 29.426 1.00 95.38 438 LEU A CA 1
ATOM 3402 C C . LEU A 1 438 ? 0.127 21.463 29.759 1.00 95.38 438 LEU A C 1
ATOM 3404 O O . LEU A 1 438 ? 0.425 21.221 30.926 1.00 95.38 438 LEU A O 1
ATOM 3408 N N . GLU A 1 439 ? 1.012 21.355 28.765 1.00 95.19 439 GLU A N 1
ATOM 3409 C CA . GLU A 1 439 ? 2.415 21.008 28.996 1.00 95.19 439 GLU A CA 1
ATOM 3410 C C . GLU A 1 439 ? 3.099 22.015 29.915 1.00 95.19 439 GLU A C 1
ATOM 3412 O O . GLU A 1 439 ? 3.745 21.599 30.870 1.00 95.19 439 GLU A O 1
ATOM 3417 N N . ASP A 1 440 ? 2.946 23.317 29.671 1.00 93.56 440 ASP A N 1
ATOM 3418 C CA . ASP A 1 440 ? 3.537 24.357 30.520 1.00 93.56 440 ASP A CA 1
ATOM 3419 C C . ASP A 1 440 ? 3.025 24.259 31.967 1.00 93.56 440 ASP A C 1
ATOM 3421 O O . ASP A 1 440 ? 3.813 24.213 32.913 1.00 93.56 440 ASP A O 1
ATOM 3425 N N . THR A 1 441 ? 1.710 24.077 32.127 1.00 93.12 441 THR A N 1
ATOM 3426 C CA . THR A 1 441 ? 1.052 23.948 33.435 1.00 93.12 441 THR A CA 1
ATOM 3427 C C . THR A 1 441 ? 1.537 22.723 34.217 1.00 93.12 441 THR A C 1
ATOM 3429 O O . THR A 1 441 ? 1.806 22.809 35.416 1.00 93.12 441 THR A O 1
ATOM 3432 N N . PHE A 1 442 ? 1.635 21.559 33.567 1.00 92.44 442 PHE A N 1
ATOM 3433 C CA . PHE A 1 442 ? 1.839 20.279 34.258 1.00 92.44 442 PHE A CA 1
ATOM 3434 C C . PHE A 1 442 ? 3.268 19.736 34.185 1.00 92.44 442 PHE A C 1
ATOM 3436 O O . PHE A 1 442 ? 3.590 18.773 34.883 1.00 92.44 442 PHE A O 1
ATOM 3443 N N . LYS A 1 443 ? 4.161 20.339 33.393 1.00 89.19 443 LYS A N 1
ATOM 3444 C CA . LYS A 1 443 ? 5.583 19.959 33.363 1.00 89.19 443 LYS A CA 1
ATOM 3445 C C . LYS A 1 443 ? 6.294 20.303 34.670 1.00 89.19 443 LYS A C 1
ATOM 3447 O O . LYS A 1 443 ? 7.087 19.505 35.164 1.00 89.19 443 LYS A O 1
ATOM 3452 N N . THR A 1 444 ? 5.994 21.467 35.238 1.00 87.44 444 THR A N 1
ATOM 3453 C CA . THR A 1 444 ? 6.522 21.927 36.531 1.00 87.44 444 THR A CA 1
ATOM 3454 C C . THR A 1 444 ? 5.406 22.641 37.292 1.00 87.44 444 THR A C 1
ATOM 3456 O O . THR A 1 444 ? 5.423 23.866 37.385 1.00 87.44 444 THR A O 1
ATOM 3459 N N . PRO A 1 445 ? 4.419 21.889 37.817 1.00 88.06 445 PRO A N 1
ATOM 3460 C CA . PRO A 1 445 ? 3.262 22.491 38.461 1.00 88.06 445 PRO A CA 1
ATOM 3461 C C . PRO A 1 445 ? 3.689 23.246 39.719 1.00 88.06 445 PRO A C 1
ATOM 3463 O O . PRO A 1 445 ? 4.574 22.791 40.455 1.00 88.06 445 PRO A O 1
ATOM 3466 N N . GLU A 1 446 ? 3.033 24.377 39.980 1.00 90.44 446 GLU A N 1
ATOM 3467 C CA . GLU A 1 446 ? 3.216 25.133 41.218 1.00 90.44 446 GLU A CA 1
ATOM 3468 C C . GLU A 1 446 ? 2.979 24.238 42.451 1.00 90.44 446 GLU A C 1
ATOM 3470 O O . GLU A 1 446 ? 2.184 23.295 42.379 1.00 90.44 446 GLU A O 1
ATOM 3475 N N . PRO A 1 447 ? 3.611 24.513 43.610 1.00 91.06 447 PRO A N 1
ATOM 3476 C CA . PRO A 1 447 ? 3.522 23.642 44.787 1.00 91.06 447 PRO A CA 1
ATOM 3477 C C . PRO A 1 447 ? 2.087 23.309 45.222 1.00 91.06 447 PRO A C 1
ATOM 3479 O O . PRO A 1 447 ? 1.813 22.176 45.618 1.00 91.06 447 PRO A O 1
ATOM 3482 N N . ALA A 1 448 ? 1.166 24.271 45.105 1.00 89.62 448 ALA A N 1
ATOM 3483 C CA . ALA A 1 448 ? -0.248 24.076 45.415 1.00 89.62 448 ALA A CA 1
ATOM 3484 C C . ALA A 1 448 ? -0.917 23.078 44.456 1.00 89.62 448 ALA A C 1
ATOM 3486 O O . ALA A 1 448 ? -1.586 22.148 44.905 1.00 89.62 448 ALA A O 1
ATOM 3487 N N . LEU A 1 449 ? -0.681 23.222 43.147 1.00 90.50 449 LEU A N 1
ATOM 3488 C CA . LEU A 1 449 ? -1.205 22.312 42.131 1.00 90.50 449 LEU A CA 1
ATOM 3489 C C . LEU A 1 449 ? -0.569 20.921 42.238 1.00 90.50 449 LEU A C 1
ATOM 3491 O O . LEU A 1 449 ? -1.263 19.917 42.123 1.00 90.50 449 LEU A O 1
ATOM 3495 N N . ARG A 1 450 ? 0.732 20.832 42.530 1.00 91.81 450 ARG A N 1
ATOM 3496 C CA . ARG A 1 450 ? 1.389 19.541 42.774 1.00 91.81 450 ARG A CA 1
ATOM 3497 C C . ARG A 1 450 ? 0.741 18.803 43.944 1.00 91.81 450 ARG A C 1
ATOM 3499 O O . ARG A 1 450 ? 0.333 17.660 43.776 1.00 91.81 450 ARG A O 1
ATOM 3506 N N . SER A 1 451 ? 0.596 19.476 45.085 1.00 91.75 451 SER A N 1
ATOM 3507 C CA . SER A 1 451 ? -0.039 18.922 46.290 1.00 91.75 451 SER A CA 1
ATOM 3508 C C . SER A 1 451 ? -1.498 18.513 46.049 1.00 91.75 451 SER A C 1
ATOM 3510 O O . SER A 1 451 ? -1.992 17.541 46.619 1.00 91.75 451 SER A O 1
ATOM 3512 N N . LEU A 1 452 ? -2.198 19.226 45.159 1.00 91.69 452 LEU A N 1
ATOM 3513 C CA . LEU A 1 452 ? -3.564 18.884 44.783 1.00 91.69 452 LEU A CA 1
ATOM 3514 C C . LEU A 1 452 ? -3.655 17.519 44.082 1.00 91.69 452 LEU A C 1
ATOM 3516 O O . LEU A 1 452 ? -4.603 16.785 44.364 1.00 91.69 452 LEU A O 1
ATOM 3520 N N . LEU A 1 453 ? -2.706 17.209 43.192 1.00 94.19 453 LEU A N 1
ATOM 3521 C CA . LEU A 1 453 ? -2.749 16.056 42.282 1.00 94.19 453 LEU A CA 1
ATOM 3522 C C . LEU A 1 453 ? -1.974 14.829 42.789 1.00 94.19 453 LEU A C 1
ATOM 3524 O O . LEU A 1 453 ? -2.300 13.699 42.433 1.00 94.19 453 LEU A O 1
ATOM 3528 N N . GLU A 1 454 ? -0.914 15.036 43.569 1.00 92.94 454 GLU A N 1
ATOM 3529 C CA . GLU A 1 454 ? 0.016 13.978 43.967 1.00 92.94 454 GLU A CA 1
ATOM 3530 C C . GLU A 1 454 ? -0.661 12.905 44.834 1.00 92.94 454 GLU A C 1
ATOM 3532 O O . GLU A 1 454 ? -1.350 13.204 45.808 1.00 92.94 454 GLU A O 1
ATOM 3537 N N . GLY A 1 455 ? -0.478 11.636 44.453 1.00 91.00 455 GLY A N 1
ATOM 3538 C CA . GLY A 1 455 ? -1.051 10.484 45.156 1.00 91.00 455 GLY A CA 1
ATOM 3539 C C . GLY A 1 455 ? -2.562 10.292 44.986 1.00 91.00 455 GLY A C 1
ATOM 3540 O O . GLY A 1 455 ? -3.114 9.411 45.640 1.00 91.00 455 GLY A O 1
ATOM 3541 N N . LYS A 1 456 ? -3.232 11.074 44.126 1.00 94.69 456 LYS A N 1
ATOM 3542 C CA . LYS A 1 456 ? -4.686 10.999 43.919 1.00 94.69 456 LYS A CA 1
ATOM 3543 C C . LYS A 1 456 ? -5.068 10.489 42.533 1.00 94.69 456 LYS A C 1
ATOM 3545 O O . LYS A 1 456 ? -4.344 10.690 41.558 1.00 94.69 456 LYS A O 1
ATOM 3550 N N . ARG A 1 457 ? -6.265 9.905 42.440 1.00 96.38 457 ARG A N 1
ATOM 3551 C CA . ARG A 1 457 ? -6.970 9.683 41.170 1.00 96.38 457 ARG A CA 1
ATOM 3552 C C . ARG A 1 457 ? -7.611 10.992 40.723 1.00 96.38 457 ARG A C 1
ATOM 3554 O O . ARG A 1 457 ? -8.301 11.634 41.513 1.00 96.38 457 ARG A O 1
ATOM 3561 N N . ILE A 1 458 ? -7.400 11.385 39.473 1.00 97.50 458 ILE A N 1
ATOM 3562 C CA . ILE A 1 458 ? -7.824 12.678 38.926 1.00 97.50 458 ILE A CA 1
ATOM 3563 C C . ILE A 1 458 ? -8.943 12.447 37.912 1.00 97.50 458 ILE A C 1
ATOM 3565 O O . ILE A 1 458 ? -8.758 11.691 36.962 1.00 97.50 458 ILE A O 1
ATOM 3569 N N . LEU A 1 459 ? -10.076 13.124 38.081 1.00 97.31 459 LEU A N 1
ATOM 3570 C CA . LEU A 1 459 ? -11.130 13.198 37.074 1.00 97.31 459 LEU A CA 1
ATOM 3571 C C . LEU A 1 459 ? -11.136 14.583 36.441 1.00 97.31 459 LEU A C 1
ATOM 3573 O O . LEU A 1 459 ? -11.316 15.584 37.128 1.00 97.31 459 LEU A O 1
ATOM 3577 N N . LEU A 1 460 ? -10.965 14.632 35.130 1.00 97.69 460 LEU A N 1
ATOM 3578 C CA . LEU A 1 460 ? -10.919 15.851 34.344 1.00 97.69 460 LEU A CA 1
ATOM 3579 C C . LEU A 1 460 ? -12.271 16.116 33.695 1.00 97.69 460 LEU A C 1
ATOM 3581 O O . LEU A 1 460 ? -12.860 15.247 33.043 1.00 97.69 460 LEU A O 1
ATOM 3585 N N . LEU A 1 461 ? -12.723 17.356 33.830 1.00 94.81 461 LEU A N 1
ATOM 3586 C CA . LEU A 1 461 ? -13.953 17.854 33.241 1.00 94.81 461 LEU A CA 1
ATOM 3587 C C . LEU A 1 461 ? -13.668 19.065 32.361 1.00 94.81 461 LEU A C 1
ATOM 3589 O O . LEU A 1 461 ? -12.858 19.924 32.691 1.00 94.81 461 LEU A O 1
ATOM 3593 N N . CYS A 1 462 ? -14.366 19.144 31.237 1.00 94.12 462 CYS A N 1
ATOM 3594 C CA . CYS A 1 462 ? -14.495 20.357 30.437 1.00 94.12 462 CYS A CA 1
ATOM 3595 C C . CYS A 1 462 ? -15.914 20.407 29.850 1.00 94.12 462 CYS A C 1
ATOM 3597 O O . CYS A 1 462 ? -16.777 19.633 30.265 1.00 94.12 462 CYS A O 1
ATOM 3599 N N . TYR A 1 463 ? -16.185 21.310 28.907 1.00 92.94 463 TYR A N 1
ATOM 3600 C CA . TYR A 1 463 ? -17.527 21.472 28.337 1.00 92.94 463 TYR A CA 1
ATOM 3601 C C . TYR A 1 463 ? -18.052 20.194 27.659 1.00 92.94 463 TYR A C 1
ATOM 3603 O O . TYR A 1 463 ? -19.118 19.706 28.027 1.00 92.94 463 TYR A O 1
ATOM 3611 N N . ASP A 1 464 ? -17.296 19.642 26.708 1.00 90.88 464 ASP A N 1
ATOM 3612 C CA . ASP A 1 464 ? -17.681 18.524 25.828 1.00 90.88 464 ASP A CA 1
ATOM 3613 C C . ASP A 1 464 ? -16.830 17.253 26.014 1.00 90.88 464 ASP A C 1
ATOM 3615 O O . ASP A 1 464 ? -17.111 16.218 25.417 1.00 90.88 464 ASP A O 1
ATOM 3619 N N . GLY A 1 465 ? -15.815 17.305 26.877 1.00 92.69 465 GLY A N 1
ATOM 3620 C CA . GLY A 1 465 ? -14.914 16.196 27.197 1.00 92.69 465 GLY A CA 1
ATOM 3621 C C . GLY A 1 465 ? -13.618 16.171 26.383 1.00 92.69 465 GLY A C 1
ATOM 3622 O O . GLY A 1 465 ? -12.630 15.609 26.854 1.00 92.69 465 GLY A O 1
ATOM 3623 N N . ASP A 1 466 ? -13.555 16.833 25.227 1.00 94.50 466 ASP A N 1
ATOM 3624 C CA . ASP A 1 466 ? -12.426 16.672 24.303 1.00 94.50 466 ASP A CA 1
ATOM 3625 C C . ASP A 1 466 ? -11.147 17.332 24.829 1.00 94.50 466 ASP A C 1
ATOM 3627 O O . ASP A 1 466 ? -10.076 16.725 24.829 1.00 94.50 466 ASP A O 1
ATOM 3631 N N . SER A 1 467 ? -11.240 18.538 25.389 1.00 95.38 467 SER A N 1
ATOM 3632 C CA . SER A 1 467 ? -10.078 19.185 26.013 1.00 95.38 467 SER A CA 1
ATOM 3633 C C . SER A 1 467 ? -9.618 18.477 27.295 1.00 95.38 467 SER A C 1
ATOM 3635 O O . SER A 1 467 ? -8.421 18.416 27.584 1.00 95.38 467 SER A O 1
ATOM 3637 N N . ALA A 1 468 ? -10.555 17.896 28.052 1.00 96.19 468 ALA A N 1
ATOM 3638 C CA . ALA A 1 468 ? -10.245 17.069 29.217 1.00 96.19 468 ALA A CA 1
ATOM 3639 C C . ALA A 1 468 ? -9.517 15.785 28.807 1.00 96.19 468 ALA A C 1
ATOM 3641 O O . ALA A 1 468 ? -8.589 15.357 29.492 1.00 96.19 468 ALA A O 1
ATOM 3642 N N . ARG A 1 469 ? -9.869 15.215 27.652 1.00 96.75 469 ARG A N 1
ATOM 3643 C CA . ARG A 1 469 ? -9.171 14.073 27.063 1.00 96.75 469 ARG A CA 1
ATOM 3644 C C . ARG A 1 469 ? -7.721 14.408 26.691 1.00 96.75 469 ARG A C 1
ATOM 3646 O O . ARG A 1 469 ? -6.832 13.611 26.993 1.00 96.75 469 ARG A O 1
ATOM 3653 N N . VAL A 1 470 ? -7.453 15.579 26.101 1.00 96.94 470 VAL A N 1
ATOM 3654 C CA . VAL A 1 470 ? -6.071 16.052 25.844 1.00 96.94 470 VAL A CA 1
ATOM 3655 C C . VAL A 1 470 ? -5.299 16.205 27.162 1.00 96.94 470 VAL A C 1
ATOM 3657 O O . VAL A 1 470 ? -4.171 15.728 27.295 1.00 96.94 470 VAL A O 1
ATOM 3660 N N . CYS A 1 471 ? -5.923 16.804 28.180 1.00 97.19 471 CYS A N 1
ATOM 3661 C CA . CYS A 1 471 ? -5.315 16.959 29.503 1.00 97.19 471 CYS A CA 1
ATOM 3662 C C . CYS A 1 471 ? -5.009 15.614 30.181 1.00 97.19 471 CYS A C 1
ATOM 3664 O O . CYS A 1 471 ? -3.935 15.462 30.768 1.00 97.19 471 CYS A O 1
ATOM 3666 N N . ALA A 1 472 ? -5.882 14.612 30.033 1.00 97.88 472 ALA A N 1
ATOM 3667 C CA . ALA A 1 472 ? -5.653 13.269 30.559 1.00 97.88 472 ALA A CA 1
ATOM 3668 C C . ALA A 1 472 ? -4.383 12.654 29.959 1.00 97.88 472 ALA A C 1
ATOM 3670 O O . ALA A 1 472 ? -3.558 12.115 30.693 1.00 97.88 472 ALA A O 1
ATOM 3671 N N . SER A 1 473 ? -4.191 12.792 28.642 1.00 97.94 473 SER A N 1
ATOM 3672 C CA . SER A 1 473 ? -2.987 12.326 27.937 1.00 97.94 473 SER A CA 1
ATOM 3673 C C . SER A 1 473 ? -1.710 12.977 28.488 1.00 97.94 473 SER A C 1
ATOM 3675 O O . SER A 1 473 ? -0.743 12.285 28.822 1.00 97.94 473 SER A O 1
ATOM 3677 N N . VAL A 1 474 ? -1.732 14.301 28.683 1.00 97.31 474 VAL A N 1
ATOM 3678 C CA . VAL A 1 474 ? -0.616 15.063 29.268 1.00 97.31 474 VAL A CA 1
ATOM 3679 C C . VAL A 1 474 ? -0.301 14.601 30.694 1.00 97.31 474 VAL A C 1
ATOM 3681 O O . VAL A 1 474 ? 0.847 14.273 30.995 1.00 97.31 474 VAL A O 1
ATOM 3684 N N . LEU A 1 475 ? -1.304 14.517 31.570 1.00 97.00 475 LEU A N 1
ATOM 3685 C CA . LEU A 1 475 ? -1.116 14.097 32.962 1.00 97.00 475 LEU A CA 1
ATOM 3686 C C . LEU A 1 475 ? -0.633 12.644 33.071 1.00 97.00 475 LEU A C 1
ATOM 3688 O O . LEU A 1 475 ? 0.281 12.358 33.848 1.00 97.00 475 LEU A O 1
ATOM 3692 N N . ARG A 1 476 ? -1.169 11.736 32.246 1.00 96.88 476 ARG A N 1
ATOM 3693 C CA . ARG A 1 476 ? -0.729 10.332 32.174 1.00 96.88 476 ARG A CA 1
ATOM 3694 C C . ARG A 1 476 ? 0.731 10.222 31.738 1.00 96.88 476 ARG A C 1
ATOM 3696 O O . ARG A 1 476 ? 1.478 9.444 32.327 1.00 96.88 476 ARG A O 1
ATOM 3703 N N . ALA A 1 477 ? 1.174 11.035 30.778 1.00 96.00 477 ALA A N 1
ATOM 3704 C CA . ALA A 1 477 ? 2.581 11.095 30.374 1.00 96.00 477 ALA A CA 1
ATOM 3705 C C . ALA A 1 477 ? 3.512 11.619 31.485 1.00 96.00 477 ALA A C 1
ATOM 3707 O O . ALA A 1 477 ? 4.701 11.302 31.491 1.00 96.00 477 ALA A O 1
ATOM 3708 N N . LYS A 1 478 ? 2.980 12.389 32.443 1.00 94.69 478 LYS A N 1
ATOM 3709 C CA . LYS A 1 478 ? 3.694 12.861 33.642 1.00 94.69 478 LYS A CA 1
ATOM 3710 C C . LYS A 1 478 ? 3.551 11.926 34.853 1.00 94.69 478 LYS A C 1
ATOM 3712 O O . LYS A 1 478 ? 4.052 12.246 35.925 1.00 94.69 478 LYS A O 1
ATOM 3717 N N . GLY A 1 479 ? 2.930 10.758 34.676 1.00 94.69 479 GLY A N 1
ATOM 3718 C CA . GLY A 1 479 ? 2.836 9.710 35.695 1.00 94.69 479 GLY A CA 1
ATOM 3719 C C . GLY A 1 479 ? 1.627 9.812 36.627 1.00 94.69 479 GLY A C 1
ATOM 3720 O O . GLY A 1 479 ? 1.543 9.037 37.576 1.00 94.69 479 GLY A O 1
ATOM 3721 N N . TYR A 1 480 ? 0.685 10.720 36.367 1.00 96.19 480 TYR A N 1
ATOM 3722 C CA . TYR A 1 480 ? -0.532 10.842 37.166 1.00 96.19 480 TYR A CA 1
ATOM 3723 C C . TYR A 1 480 ? -1.615 9.848 36.727 1.00 96.19 480 TYR A C 1
ATOM 3725 O O . TYR A 1 480 ? -1.742 9.513 35.545 1.00 96.19 480 TYR A O 1
ATOM 3733 N N . GLU A 1 481 ? -2.449 9.406 37.671 1.00 96.50 481 GLU A N 1
ATOM 3734 C CA . GLU A 1 481 ? -3.647 8.624 37.369 1.00 96.50 481 GLU A CA 1
ATOM 3735 C C . GLU A 1 481 ? -4.806 9.562 37.012 1.00 96.50 481 GLU A C 1
ATOM 3737 O O . GLU A 1 481 ? -5.577 9.961 37.879 1.00 96.50 481 GLU A O 1
ATOM 3742 N N . ALA A 1 482 ? -4.902 9.937 35.734 1.00 97.50 482 ALA A N 1
ATOM 3743 C CA . ALA A 1 482 ? -5.918 10.864 35.241 1.00 97.50 482 ALA A CA 1
ATOM 3744 C C . ALA A 1 482 ? -6.900 10.209 34.268 1.00 97.50 482 ALA A C 1
ATOM 3746 O O . ALA A 1 482 ? -6.498 9.551 33.305 1.00 97.50 482 ALA A O 1
ATOM 3747 N N . ASP A 1 483 ? -8.179 10.452 34.511 1.00 97.69 483 ASP A N 1
ATOM 3748 C CA . ASP A 1 483 ? -9.302 10.076 33.669 1.00 97.69 483 ASP A CA 1
ATOM 3749 C C . ASP A 1 483 ? -10.078 11.342 33.266 1.00 97.69 483 ASP A C 1
ATOM 3751 O O . ASP A 1 483 ? -9.979 12.379 33.912 1.00 97.69 483 ASP A O 1
ATOM 3755 N N . SER A 1 484 ? -10.856 11.279 32.193 1.00 97.25 484 SER A N 1
ATOM 3756 C CA . SER A 1 484 ? -11.693 12.367 31.674 1.00 97.25 484 SER A CA 1
ATOM 3757 C C . SER A 1 484 ? -13.125 11.882 31.491 1.00 97.25 484 SER A C 1
ATOM 3759 O O . SER A 1 484 ? -13.350 10.687 31.296 1.00 97.25 484 SER A O 1
ATOM 3761 N N . VAL A 1 485 ? -14.104 12.783 31.550 1.00 95.75 485 VAL A N 1
ATOM 3762 C CA . VAL A 1 485 ? -15.505 12.423 31.283 1.00 95.75 485 VAL A CA 1
ATOM 3763 C C . VAL A 1 485 ? -15.836 12.595 29.806 1.00 95.75 485 VAL A C 1
ATOM 3765 O O . VAL A 1 485 ? -15.778 13.703 29.269 1.00 95.75 485 VAL A O 1
ATOM 3768 N N . ARG A 1 486 ? -16.259 11.503 29.162 1.00 93.31 486 ARG A N 1
ATOM 3769 C CA . ARG A 1 486 ? -16.774 11.516 27.789 1.00 93.31 486 ARG A CA 1
ATOM 3770 C C . ARG A 1 486 ? -18.007 12.411 27.701 1.00 93.31 486 ARG A C 1
ATOM 3772 O O . ARG A 1 486 ? -18.975 12.185 28.425 1.00 93.31 486 ARG A O 1
ATOM 3779 N N . GLY A 1 487 ? -17.998 13.374 26.781 1.00 88.56 487 GLY A N 1
ATOM 3780 C CA . GLY A 1 487 ? -19.090 14.339 26.628 1.00 88.56 487 GLY A CA 1
ATOM 3781 C C . GLY A 1 487 ? -19.071 15.475 27.662 1.00 88.56 487 GLY A C 1
ATOM 3782 O O . GLY A 1 487 ? -19.960 16.326 27.630 1.00 88.56 487 GLY A O 1
ATOM 3783 N N . GLY A 1 488 ? -18.078 15.497 28.563 1.00 91.75 488 GLY A N 1
ATOM 3784 C CA . GLY A 1 488 ? -17.845 16.570 29.527 1.00 91.75 488 GLY A CA 1
ATOM 3785 C C . GLY A 1 488 ? -19.056 16.889 30.402 1.00 91.75 488 GLY A C 1
ATOM 3786 O O . GLY A 1 488 ? -19.838 16.011 30.774 1.00 91.75 488 GLY A O 1
ATOM 3787 N N . PHE A 1 489 ? -19.221 18.173 30.711 1.00 88.50 489 PHE A N 1
ATOM 3788 C CA . PHE A 1 489 ? -20.384 18.680 31.434 1.00 88.50 489 PHE A CA 1
ATOM 3789 C C . PHE A 1 489 ? -21.699 18.468 30.682 1.00 88.50 489 PHE A C 1
ATOM 3791 O O . PHE A 1 489 ? -22.704 18.196 31.328 1.00 88.50 489 PHE A O 1
ATOM 3798 N N . GLY A 1 490 ? -21.707 18.500 29.346 1.00 85.50 490 GLY A N 1
ATOM 3799 C CA . GLY A 1 490 ? -22.928 18.224 28.580 1.00 85.50 490 GLY A CA 1
ATOM 3800 C C . GLY A 1 490 ? -23.483 16.812 28.819 1.00 85.50 490 GLY A C 1
ATOM 3801 O O . GLY A 1 490 ? -24.696 16.619 28.886 1.00 85.50 490 GLY A O 1
ATOM 3802 N N . ALA A 1 491 ? -22.607 15.818 28.999 1.00 85.38 491 ALA A N 1
ATOM 3803 C CA . ALA A 1 491 ? -23.022 14.461 29.357 1.00 85.38 491 ALA A CA 1
ATOM 3804 C C . ALA A 1 491 ? -23.481 14.339 30.817 1.00 85.38 491 ALA A C 1
ATOM 3806 O O . ALA A 1 491 ? -24.360 13.525 31.096 1.00 85.38 491 ALA A O 1
ATOM 3807 N N . LEU A 1 492 ? -22.917 15.137 31.731 1.00 81.81 492 LEU A N 1
ATOM 3808 C CA . LEU A 1 492 ? -23.418 15.234 33.102 1.00 81.81 492 LEU A CA 1
ATOM 3809 C C . LEU A 1 492 ? -24.823 15.847 33.113 1.00 81.81 492 LEU A C 1
ATOM 3811 O O . LEU A 1 492 ? -25.722 15.242 33.670 1.00 81.81 492 LEU A O 1
ATOM 3815 N N . GLU A 1 493 ? -25.055 16.968 32.428 1.00 76.44 493 GLU A N 1
ATOM 3816 C CA . GLU A 1 493 ? -26.384 17.595 32.326 1.00 76.44 493 GLU A CA 1
ATOM 3817 C C . GLU A 1 493 ? -27.437 16.641 31.743 1.00 76.44 493 GLU A C 1
ATOM 3819 O O . GLU A 1 493 ? -28.561 16.579 32.228 1.00 76.44 493 GLU A O 1
ATOM 3824 N N . ALA A 1 494 ? -27.080 15.829 30.746 1.00 73.31 494 ALA A N 1
ATOM 3825 C CA . ALA A 1 494 ? -28.013 14.875 30.146 1.00 73.31 494 ALA A CA 1
ATOM 3826 C C . ALA A 1 494 ? -28.512 13.785 31.121 1.00 73.31 494 ALA A C 1
ATOM 3828 O O . ALA A 1 494 ? -29.553 13.178 30.868 1.00 73.31 494 ALA A O 1
ATOM 3829 N N . LEU A 1 495 ? -27.795 13.530 32.222 1.00 67.69 495 LEU A N 1
ATOM 3830 C CA . LEU A 1 495 ? -28.207 12.582 33.262 1.00 67.69 495 LEU A CA 1
ATOM 3831 C C . LEU A 1 495 ? -29.243 13.171 34.239 1.00 67.69 495 LEU A C 1
ATOM 3833 O O . LEU A 1 495 ? -29.834 12.405 34.994 1.00 67.69 495 LEU A O 1
ATOM 3837 N N . SER A 1 496 ? -29.476 14.492 34.242 1.00 58.03 496 SER A N 1
ATOM 3838 C CA . SER A 1 496 ? -30.313 15.173 35.244 1.00 58.03 496 SER A CA 1
ATOM 3839 C C . SER A 1 496 ? -31.808 15.183 34.963 1.00 58.03 496 SER A C 1
ATOM 3841 O O . SER A 1 496 ? -32.580 15.557 35.837 1.00 58.03 496 SER A O 1
ATOM 3843 N N . GLY A 1 497 ? -32.239 14.816 33.755 1.00 42.88 497 GLY A N 1
ATOM 3844 C CA . GLY A 1 497 ? -33.655 14.829 33.372 1.00 42.88 497 GLY A CA 1
ATOM 3845 C C . GLY A 1 497 ? -34.308 16.221 33.276 1.00 42.88 497 GLY A C 1
ATOM 3846 O O . GLY A 1 497 ? -35.376 16.331 32.673 1.00 42.88 497 GLY A O 1
ATOM 3847 N N . GLU A 1 498 ? -33.683 17.292 33.775 1.00 40.53 498 GLU A N 1
ATOM 3848 C CA . GLU A 1 498 ? -34.189 18.660 33.667 1.00 40.53 498 GLU A CA 1
ATOM 3849 C C . GLU A 1 498 ? -33.630 19.378 32.434 1.00 40.53 498 GLU A C 1
ATOM 3851 O O . GLU A 1 498 ? -32.425 19.555 32.258 1.00 40.53 498 GLU A O 1
ATOM 3856 N N . GLN A 1 499 ? -34.536 19.897 31.600 1.00 35.50 499 GLN A N 1
ATOM 3857 C CA . GLN A 1 499 ? -34.241 20.991 30.675 1.00 35.50 499 GLN A CA 1
ATOM 3858 C C . GLN A 1 499 ? -33.968 22.280 31.473 1.00 35.50 499 GLN A C 1
ATOM 3860 O O . GLN A 1 499 ? -34.761 23.221 31.444 1.00 35.50 499 GLN A O 1
ATOM 3865 N N . ALA A 1 500 ? -32.848 22.347 32.192 1.00 33.84 500 ALA A N 1
ATOM 3866 C CA . ALA A 1 500 ? -32.343 23.605 32.718 1.00 33.84 500 ALA A CA 1
ATOM 3867 C C . ALA A 1 500 ? -31.840 24.438 31.529 1.00 33.84 500 ALA A C 1
ATOM 3869 O O . ALA A 1 500 ? -30.886 24.085 30.837 1.00 33.84 500 ALA A O 1
ATOM 3870 N N . GLY A 1 501 ? -32.564 25.514 31.224 1.00 33.03 501 GLY A N 1
ATOM 3871 C CA . GLY A 1 501 ? -32.361 26.343 30.045 1.00 33.03 501 GLY A CA 1
ATOM 3872 C C . GLY A 1 501 ? -30.999 27.034 29.999 1.00 33.03 501 GLY A C 1
ATOM 3873 O O . GLY A 1 501 ? -30.879 28.193 30.375 1.00 33.03 501 GLY A O 1
ATOM 3874 N N . TRP A 1 502 ? -30.009 26.382 29.397 1.00 32.72 502 TRP A N 1
ATOM 3875 C CA . TRP A 1 502 ? -29.014 27.070 28.584 1.00 32.72 502 TRP A CA 1
ATOM 3876 C C . TRP A 1 502 ? -29.548 27.110 27.160 1.00 32.72 502 TRP A C 1
ATOM 3878 O O . TRP A 1 502 ? -29.462 26.147 26.396 1.00 32.72 502 TRP A O 1
ATOM 3888 N N . SER A 1 503 ? -30.168 28.231 26.795 1.00 26.92 503 SER A N 1
ATOM 3889 C CA . SER A 1 503 ? -30.498 28.500 25.401 1.00 26.92 503 SER A CA 1
ATOM 3890 C C . SER A 1 503 ? -29.238 28.308 24.562 1.00 26.92 503 SER A C 1
ATOM 3892 O O . SER A 1 503 ? -28.257 29.024 24.773 1.00 26.92 503 SER A O 1
ATOM 3894 N N . LYS A 1 504 ? -29.269 27.383 23.591 1.00 26.17 504 LYS A N 1
ATOM 3895 C CA . LYS A 1 504 ? -28.322 27.408 22.471 1.00 26.17 504 LYS A CA 1
ATOM 3896 C C . LYS A 1 504 ? -28.241 28.861 21.990 1.00 26.17 504 LYS A C 1
ATOM 3898 O O . LYS A 1 504 ? -29.287 29.395 21.598 1.00 26.17 504 LYS A O 1
ATOM 3903 N N . PRO A 1 505 ? -27.066 29.516 21.980 1.00 25.88 505 PRO A N 1
ATOM 3904 C CA . PRO A 1 505 ? -26.913 30.683 21.138 1.00 25.88 505 PRO A CA 1
ATOM 3905 C C . PRO A 1 505 ? -27.279 30.212 19.737 1.00 25.88 505 PRO A C 1
ATOM 3907 O O . PRO A 1 505 ? -26.813 29.161 19.285 1.00 25.88 505 PRO A O 1
ATOM 3910 N N . LYS A 1 506 ? -28.191 30.933 19.085 1.00 28.48 506 LYS A N 1
ATOM 3911 C CA . LYS A 1 506 ? -28.485 30.714 17.675 1.00 28.48 506 LYS A CA 1
ATOM 3912 C C . LYS A 1 506 ? -27.144 30.675 16.953 1.00 28.48 506 LYS A C 1
ATOM 3914 O O . LYS A 1 506 ? -26.441 31.679 16.918 1.00 28.48 506 LYS A O 1
ATOM 3919 N N . THR A 1 507 ? -26.803 29.528 16.384 1.00 28.23 507 THR A N 1
ATOM 3920 C CA . THR A 1 507 ? -25.809 29.460 15.326 1.00 28.23 507 THR A CA 1
ATOM 3921 C C . THR A 1 507 ? -26.409 30.190 14.131 1.00 28.23 507 THR A C 1
ATOM 3923 O O . THR A 1 507 ? -27.006 29.602 13.233 1.00 28.23 507 THR A O 1
ATOM 3926 N N . GLU A 1 508 ? -26.298 31.519 14.135 1.00 26.22 508 GLU A N 1
ATOM 3927 C CA . GLU A 1 508 ? -26.169 32.253 12.890 1.00 26.22 508 GLU A CA 1
ATOM 3928 C C . GLU A 1 508 ? -24.899 31.717 12.243 1.00 26.22 508 GLU A C 1
ATOM 3930 O O . GLU A 1 508 ? -23.779 32.075 12.596 1.00 26.22 508 GLU A O 1
ATOM 3935 N N . THR A 1 509 ? -25.078 30.782 11.315 1.00 28.62 509 THR A N 1
ATOM 3936 C CA . THR A 1 509 ? -24.069 30.448 10.322 1.00 28.62 509 THR A CA 1
ATOM 3937 C C . THR A 1 509 ? -23.825 31.699 9.485 1.00 28.62 509 THR A C 1
ATOM 3939 O O . THR A 1 509 ? -24.393 31.870 8.404 1.00 28.62 509 THR A O 1
ATOM 3942 N N . ALA A 1 510 ? -22.988 32.595 10.003 1.00 25.73 510 ALA A N 1
ATOM 3943 C CA . ALA A 1 510 ? -22.267 33.555 9.202 1.00 25.73 510 ALA A CA 1
ATOM 3944 C C . ALA A 1 510 ? -21.347 32.739 8.292 1.00 25.73 510 ALA A C 1
ATOM 3946 O O . ALA A 1 510 ? -20.288 32.259 8.689 1.00 25.73 510 ALA A O 1
ATOM 3947 N N . ARG A 1 511 ? -21.796 32.541 7.050 1.00 26.61 511 ARG A N 1
ATOM 3948 C CA . ARG A 1 511 ? -20.915 32.206 5.936 1.00 26.61 511 ARG A CA 1
ATOM 3949 C C . ARG A 1 511 ? -19.884 33.328 5.828 1.00 26.61 511 ARG A C 1
ATOM 3951 O O . ARG A 1 511 ? -20.149 34.348 5.196 1.00 26.61 511 ARG A O 1
ATOM 3958 N N . VAL A 1 512 ? -18.717 33.136 6.432 1.00 25.52 512 VAL A N 1
ATOM 3959 C CA . VAL A 1 512 ? -17.513 33.855 6.028 1.00 25.52 512 VAL A CA 1
ATOM 3960 C C . VAL A 1 512 ? -17.087 33.223 4.712 1.00 25.52 512 VAL A C 1
ATOM 3962 O O . VAL A 1 512 ? -16.450 32.176 4.659 1.00 25.52 512 VAL A O 1
ATOM 3965 N N . ALA A 1 513 ? -17.550 33.837 3.627 1.00 25.98 513 ALA A N 1
ATOM 3966 C CA . ALA A 1 513 ? -16.933 33.675 2.330 1.00 25.98 513 ALA A CA 1
ATOM 3967 C C . ALA A 1 513 ? -15.492 34.183 2.445 1.00 25.98 513 ALA A C 1
ATOM 3969 O O . ALA A 1 513 ? -15.274 35.355 2.760 1.00 25.98 513 ALA A O 1
ATOM 3970 N N . ALA A 1 514 ? -14.529 33.301 2.189 1.00 25.98 514 ALA A N 1
ATOM 3971 C CA . ALA A 1 514 ? -13.181 33.704 1.837 1.00 25.98 514 ALA A CA 1
ATOM 3972 C C . ALA A 1 514 ? -13.279 34.639 0.622 1.00 25.98 514 ALA A C 1
ATOM 3974 O O . ALA A 1 514 ? -13.707 34.237 -0.461 1.00 25.98 514 ALA A O 1
ATOM 3975 N N . LYS A 1 515 ? -12.965 35.917 0.838 1.00 24.61 515 LYS A N 1
ATOM 3976 C CA . LYS A 1 515 ? -12.626 36.843 -0.235 1.00 24.61 515 LYS A CA 1
ATOM 3977 C C . LYS A 1 515 ? -11.138 36.673 -0.493 1.00 24.61 515 LYS A C 1
ATOM 3979 O O . LYS A 1 515 ? -10.330 37.161 0.288 1.00 24.61 515 LYS A O 1
ATOM 3984 N N . ASP A 1 516 ? -10.824 35.999 -1.590 1.00 27.00 516 ASP A N 1
ATOM 3985 C CA . ASP A 1 516 ? -9.623 36.319 -2.345 1.00 27.00 516 ASP A CA 1
ATOM 3986 C C . ASP A 1 516 ? -9.791 37.724 -2.927 1.00 27.00 516 ASP A C 1
ATOM 3988 O O . ASP A 1 516 ? -10.762 38.032 -3.631 1.00 27.00 516 ASP A O 1
ATOM 3992 N N . ASP A 1 517 ? -8.829 38.574 -2.591 1.00 25.27 517 ASP A N 1
ATOM 3993 C CA . ASP A 1 517 ? -8.597 39.857 -3.224 1.00 25.27 517 ASP A CA 1
ATOM 3994 C C . ASP A 1 517 ? -8.241 39.636 -4.698 1.00 25.27 517 ASP A C 1
ATOM 3996 O O . ASP A 1 517 ? -7.184 39.113 -5.048 1.00 25.27 517 ASP A O 1
ATOM 4000 N N . SER A 1 518 ? -9.113 40.105 -5.586 1.00 27.27 518 SER A N 1
ATOM 4001 C CA . SER A 1 518 ? -8.713 40.493 -6.934 1.00 27.27 518 SER A CA 1
ATOM 4002 C C . SER A 1 518 ? -9.135 41.937 -7.185 1.00 27.27 518 SER A C 1
ATOM 4004 O O . SER A 1 518 ? -10.240 42.372 -6.859 1.00 27.27 518 SER A O 1
ATOM 4006 N N . CYS A 1 519 ? -8.162 42.684 -7.702 1.00 23.72 519 CYS A N 1
ATOM 4007 C CA . CYS A 1 519 ? -8.134 44.113 -7.961 1.00 23.72 519 CYS A CA 1
ATOM 4008 C C . CYS A 1 519 ? -9.449 44.728 -8.463 1.00 23.72 519 CYS A C 1
ATOM 4010 O O . CYS A 1 519 ? -9.981 44.356 -9.507 1.00 23.72 519 CYS A O 1
ATOM 4012 N N . LEU A 1 520 ? -9.875 45.796 -7.786 1.00 23.08 520 LEU A N 1
ATOM 4013 C CA . LEU A 1 520 ? -10.841 46.769 -8.287 1.00 23.08 520 LEU A CA 1
ATOM 4014 C C . LEU A 1 520 ? -10.085 47.924 -8.957 1.00 23.08 520 LEU A C 1
ATOM 4016 O O . LEU A 1 520 ? -9.413 48.716 -8.296 1.00 23.08 520 LEU A O 1
ATOM 4020 N N . VAL A 1 521 ? -10.233 48.030 -10.277 1.00 24.41 521 VAL A N 1
ATOM 4021 C CA . VAL A 1 521 ? -10.065 49.287 -11.012 1.00 24.41 521 VAL A CA 1
ATOM 4022 C C . VAL A 1 521 ? -11.401 50.036 -10.968 1.00 24.41 521 VAL A C 1
ATOM 4024 O O . VAL A 1 521 ? -12.472 49.449 -11.092 1.00 24.41 521 VAL A O 1
ATOM 4027 N N . MET A 1 522 ? -11.300 51.340 -10.726 1.00 22.45 522 MET A N 1
ATOM 4028 C CA . MET A 1 522 ? -12.362 52.325 -10.510 1.00 22.45 522 MET A CA 1
ATOM 4029 C C . MET A 1 522 ? -13.503 52.323 -11.548 1.00 22.45 522 MET A C 1
ATOM 4031 O O . MET A 1 522 ? -13.242 52.140 -12.730 1.00 22.45 522 MET A O 1
ATOM 4035 N N . MET A 1 523 ? -14.737 52.671 -11.138 1.00 24.09 523 MET A N 1
ATOM 4036 C CA . MET A 1 523 ? -15.350 54.017 -11.296 1.00 24.09 523 MET A CA 1
ATOM 4037 C C . MET A 1 523 ? -16.900 53.997 -11.200 1.00 24.09 523 MET A C 1
ATOM 4039 O O . MET A 1 523 ? -17.579 53.323 -11.960 1.00 24.09 523 MET A O 1
ATOM 4043 N N . ASN A 1 524 ? -17.431 54.840 -10.305 1.00 24.08 524 ASN A N 1
ATOM 4044 C CA . ASN A 1 524 ? -18.614 55.714 -10.429 1.00 24.08 524 ASN A CA 1
ATOM 4045 C C . ASN A 1 524 ? -20.016 55.206 -10.875 1.00 24.08 524 ASN A C 1
ATOM 4047 O O . ASN A 1 524 ? -20.323 55.093 -12.052 1.00 24.08 524 ASN A O 1
ATOM 4051 N N . ALA A 1 525 ? -20.926 55.250 -9.887 1.00 24.38 525 ALA A N 1
ATOM 4052 C CA . ALA A 1 525 ? -22.070 56.181 -9.794 1.00 24.38 525 ALA A CA 1
ATOM 4053 C C . ALA A 1 525 ? -23.429 55.895 -10.497 1.00 24.38 525 ALA A C 1
ATOM 4055 O O . ALA A 1 525 ? -23.533 55.789 -11.710 1.00 24.38 525 ALA A O 1
ATOM 4056 N N . ARG A 1 526 ? -24.481 56.060 -9.665 1.00 25.66 526 ARG A N 1
ATOM 4057 C CA . ARG A 1 526 ? -25.840 56.611 -9.919 1.00 25.66 526 ARG A CA 1
ATOM 4058 C C . ARG A 1 526 ? -27.027 55.675 -10.276 1.00 25.66 526 ARG A C 1
ATOM 4060 O O . ARG A 1 526 ? -27.260 55.346 -11.423 1.00 25.66 526 ARG A O 1
ATOM 4067 N N . ILE A 1 527 ? -27.870 55.439 -9.253 1.00 25.25 527 ILE A N 1
ATOM 4068 C CA . ILE A 1 527 ? -29.182 56.108 -9.017 1.00 25.25 527 ILE A CA 1
ATOM 4069 C C . ILE A 1 527 ? -30.388 55.792 -9.960 1.00 25.25 527 ILE A C 1
ATOM 4071 O O . ILE A 1 527 ? -30.393 56.154 -11.127 1.00 25.25 527 ILE A O 1
ATOM 4075 N N . LEU A 1 528 ? -31.474 55.307 -9.312 1.00 23.55 528 LEU A N 1
ATOM 4076 C CA . LEU A 1 528 ? -32.931 55.568 -9.500 1.00 23.55 528 LEU A CA 1
ATOM 4077 C C . LEU A 1 528 ? -33.857 54.616 -10.312 1.00 23.55 528 LEU A C 1
ATOM 4079 O O . LEU A 1 528 ? -33.942 54.673 -11.527 1.00 23.55 528 LEU A O 1
ATOM 4083 N N . ARG A 1 529 ? -34.735 53.962 -9.523 1.00 24.23 529 ARG A N 1
ATOM 4084 C CA . ARG A 1 529 ? -36.222 54.065 -9.473 1.00 24.23 529 ARG A CA 1
ATOM 4085 C C . ARG A 1 529 ? -37.151 53.316 -10.456 1.00 24.23 529 ARG A C 1
ATOM 4087 O O . ARG A 1 529 ? -37.135 53.518 -11.656 1.00 24.23 529 ARG A O 1
ATOM 4094 N N . GLN A 1 530 ? -38.148 52.714 -9.784 1.00 24.41 530 GLN A N 1
ATOM 4095 C CA . GLN A 1 530 ? -39.609 52.768 -10.004 1.00 24.41 530 GLN A CA 1
ATOM 4096 C C . GLN A 1 530 ? -40.316 51.655 -10.805 1.00 24.41 530 GLN A C 1
ATOM 4098 O O . GLN A 1 530 ? -40.334 51.620 -12.027 1.00 24.41 530 GLN A O 1
ATOM 4103 N N . LEU A 1 531 ? -41.035 50.827 -10.034 1.00 29.98 531 LEU A N 1
ATOM 4104 C CA . LEU A 1 531 ? -42.348 50.226 -10.332 1.00 29.98 531 LEU A CA 1
ATOM 4105 C C . LEU A 1 531 ? -43.410 51.336 -10.547 1.00 29.98 531 LEU A C 1
ATOM 4107 O O . LEU A 1 531 ? -43.243 52.405 -9.947 1.00 29.98 531 LEU A O 1
ATOM 4111 N N . PRO A 1 532 ? -44.516 51.123 -11.306 1.00 29.58 532 PRO A N 1
ATOM 4112 C CA . PRO A 1 532 ? -45.704 50.474 -10.723 1.00 29.58 532 PRO A CA 1
ATOM 4113 C C . PRO A 1 532 ? -46.646 49.696 -11.683 1.00 29.58 532 PRO A C 1
ATOM 4115 O O . PRO A 1 532 ? -46.450 49.561 -12.883 1.00 29.58 532 PRO A O 1
ATOM 4118 N N . THR A 1 533 ? -47.672 49.152 -11.032 1.00 25.33 533 THR A N 1
ATOM 4119 C CA . THR A 1 533 ? -48.690 48.130 -11.336 1.00 25.33 533 THR A CA 1
ATOM 4120 C C . THR A 1 533 ? -49.947 48.550 -12.138 1.00 25.33 533 THR A C 1
ATOM 4122 O O . THR A 1 533 ? -50.298 49.725 -12.108 1.00 25.33 533 THR A O 1
ATOM 4125 N N . ARG A 1 534 ? -50.727 47.517 -12.565 1.00 26.20 534 ARG A N 1
ATOM 4126 C CA . ARG A 1 534 ? -52.205 47.408 -12.852 1.00 26.20 534 ARG A CA 1
ATOM 4127 C C . ARG A 1 534 ? -52.626 47.515 -14.341 1.00 26.20 534 ARG A C 1
ATOM 4129 O O . ARG A 1 534 ? -52.076 48.345 -15.036 1.00 26.20 534 ARG A O 1
ATOM 4136 N N . LEU A 1 535 ? -53.595 46.775 -14.923 1.00 25.47 535 LEU A N 1
ATOM 4137 C CA . LEU A 1 535 ? -54.657 45.831 -14.491 1.00 25.47 535 LEU A CA 1
ATOM 4138 C C . LEU A 1 535 ? -55.242 45.083 -15.743 1.00 25.47 535 LEU A C 1
ATOM 4140 O O . LEU A 1 535 ? -55.564 45.766 -16.704 1.00 25.47 535 LEU A O 1
ATOM 4144 N N . SER A 1 536 ? -55.387 43.737 -15.674 1.00 25.92 536 SER A N 1
ATOM 4145 C CA . SER A 1 536 ? -56.480 42.810 -16.143 1.00 25.92 536 SER A CA 1
ATOM 4146 C C . SER A 1 536 ? -57.098 42.863 -17.585 1.00 25.92 536 SER A C 1
ATOM 4148 O O . SER A 1 536 ? -56.898 43.844 -18.287 1.00 25.92 536 SER A O 1
ATOM 4150 N N . PRO A 1 537 ? -57.944 41.893 -18.066 1.00 36.06 537 PRO A N 1
ATOM 4151 C CA . PRO A 1 537 ? -58.229 40.487 -17.680 1.00 36.06 537 PRO A CA 1
ATOM 4152 C C . PRO A 1 537 ? -58.365 39.453 -18.860 1.00 36.06 537 PRO A C 1
ATOM 4154 O O . PRO A 1 537 ? -58.425 39.801 -20.033 1.00 36.06 537 PRO A O 1
ATOM 4157 N N . ARG A 1 538 ? -58.613 38.182 -18.473 1.00 25.12 538 ARG A N 1
ATOM 4158 C CA . ARG A 1 538 ? -59.229 37.032 -19.200 1.00 25.12 538 ARG A CA 1
ATOM 4159 C C . ARG A 1 538 ? -58.344 36.186 -20.130 1.00 25.12 538 ARG A C 1
ATOM 4161 O O . ARG A 1 538 ? -58.087 36.588 -21.250 1.00 25.12 538 ARG A O 1
ATOM 4168 N N . LEU A 1 539 ? -58.111 34.919 -19.750 1.00 25.39 539 LEU A N 1
ATOM 4169 C CA . LEU A 1 539 ? -58.529 33.744 -20.542 1.00 25.39 539 LEU A CA 1
ATOM 4170 C C . LEU A 1 539 ? -58.274 32.407 -19.808 1.00 25.39 539 LEU A C 1
ATOM 4172 O O . LEU A 1 539 ? -57.155 32.085 -19.440 1.00 25.39 539 LEU A O 1
ATOM 4176 N N . ARG A 1 540 ? -59.369 31.643 -19.685 1.00 25.11 540 ARG A N 1
ATOM 4177 C CA . ARG A 1 540 ? -59.509 30.175 -19.604 1.00 25.11 540 ARG A CA 1
ATOM 4178 C C . ARG A 1 540 ? -58.756 29.390 -18.521 1.00 25.11 540 ARG A C 1
ATOM 4180 O O . ARG A 1 540 ? -57.581 29.064 -18.632 1.00 25.11 540 ARG A O 1
ATOM 4187 N N . VAL A 1 541 ? -59.561 28.908 -17.574 1.00 28.59 541 VAL A N 1
ATOM 4188 C CA . VAL A 1 541 ? -59.350 27.656 -16.842 1.00 28.59 541 VAL A CA 1
ATOM 4189 C C . VAL A 1 541 ? -59.194 26.518 -17.856 1.00 28.59 541 VAL A C 1
ATOM 4191 O O . VAL A 1 541 ? -60.160 26.140 -18.513 1.00 28.59 541 VAL A O 1
ATOM 4194 N N . ASN A 1 542 ? -57.985 25.974 -17.973 1.00 27.47 542 ASN A N 1
ATOM 4195 C CA . ASN A 1 542 ? -57.785 24.589 -18.375 1.00 27.47 542 ASN A CA 1
ATOM 4196 C C . ASN A 1 542 ? -57.408 23.824 -17.112 1.00 27.47 542 ASN A C 1
ATOM 4198 O O . ASN A 1 542 ? -56.464 24.196 -16.415 1.00 27.47 542 ASN A O 1
ATOM 4202 N N . ALA A 1 543 ? -58.193 22.791 -16.817 1.00 29.73 543 ALA A N 1
ATOM 4203 C CA . ALA A 1 543 ? -57.974 21.866 -15.723 1.00 29.73 543 ALA A CA 1
ATOM 4204 C C . ALA A 1 543 ? -56.499 21.449 -15.667 1.00 29.73 543 ALA A C 1
ATOM 4206 O O . ALA A 1 543 ? -55.941 20.967 -16.657 1.00 29.73 543 ALA A O 1
ATOM 4207 N N . ALA A 1 544 ? -55.876 21.648 -14.505 1.00 30.17 544 ALA A N 1
ATOM 4208 C CA . ALA A 1 544 ? -54.594 21.047 -14.202 1.00 30.17 544 ALA A CA 1
ATOM 4209 C C . ALA A 1 544 ? -54.740 19.535 -14.406 1.00 30.17 544 ALA A C 1
ATOM 4211 O O . ALA A 1 544 ? -55.451 18.861 -13.661 1.00 30.17 544 ALA A O 1
ATOM 4212 N N . ARG A 1 545 ? -54.085 19.003 -15.443 1.00 30.34 545 ARG A N 1
ATOM 4213 C CA . ARG A 1 545 ? -53.747 17.584 -15.485 1.00 30.34 545 ARG A CA 1
ATOM 4214 C C . ARG A 1 545 ? -52.915 17.328 -14.238 1.00 30.34 545 ARG A C 1
ATOM 4216 O O . ARG A 1 545 ? -51.781 17.793 -14.145 1.00 30.34 545 ARG A O 1
ATOM 4223 N N . THR A 1 546 ? -53.500 16.617 -13.287 1.00 27.62 546 THR A N 1
ATOM 4224 C CA . THR A 1 546 ? -52.780 15.901 -12.245 1.00 27.62 546 THR A CA 1
ATOM 4225 C C . THR A 1 546 ? -51.649 15.125 -12.918 1.00 27.62 546 THR A C 1
ATOM 4227 O O . THR A 1 546 ? -51.881 14.193 -13.690 1.00 27.62 546 THR A O 1
ATOM 4230 N N . TYR A 1 547 ? -50.408 15.557 -12.695 1.00 30.38 547 TYR A N 1
ATOM 4231 C CA . TYR A 1 547 ? -49.246 14.740 -13.006 1.00 30.38 547 TYR A CA 1
ATOM 4232 C C . TYR A 1 547 ? -49.330 13.522 -12.088 1.00 30.38 547 TYR A C 1
ATOM 4234 O O . TYR A 1 547 ? -49.115 13.634 -10.886 1.00 30.38 547 TYR A O 1
ATOM 4242 N N . SER A 1 548 ? -49.694 12.370 -12.650 1.00 36.31 548 SER A N 1
ATOM 4243 C CA . SER A 1 548 ? -49.483 11.078 -12.003 1.00 36.31 548 SER A CA 1
ATOM 4244 C C . SER A 1 548 ? -48.008 11.007 -11.615 1.00 36.31 548 SER A C 1
ATOM 4246 O O . SER A 1 548 ? -47.148 10.975 -12.501 1.00 36.31 548 SER A O 1
ATOM 4248 N N . SER A 1 549 ? -47.699 11.008 -10.317 1.00 48.00 549 SER A N 1
ATOM 4249 C CA . SER A 1 549 ? -46.375 10.617 -9.841 1.00 48.00 549 SER A CA 1
ATOM 4250 C C . SER A 1 549 ? -46.105 9.216 -10.393 1.00 48.00 549 SER A C 1
ATOM 4252 O O . SER A 1 549 ? -46.914 8.301 -10.236 1.00 48.00 549 SER A O 1
ATOM 4254 N N . LYS A 1 550 ? -45.029 9.059 -11.166 1.00 69.12 550 LYS A N 1
ATOM 4255 C CA . LYS A 1 550 ? -44.599 7.731 -11.605 1.00 69.12 550 LYS A CA 1
ATOM 4256 C C . LYS A 1 550 ? -43.960 7.069 -10.394 1.00 69.12 550 LYS A C 1
ATOM 4258 O O . LYS A 1 550 ? -42.900 7.512 -9.984 1.00 69.12 550 LYS A O 1
ATOM 4263 N N . HIS A 1 551 ? -44.636 6.074 -9.842 1.00 88.12 551 HIS A N 1
ATOM 4264 C CA . HIS A 1 551 ? -44.151 5.237 -8.754 1.00 88.12 551 HIS A CA 1
ATOM 4265 C C . HIS A 1 551 ? -43.303 4.101 -9.336 1.00 88.12 551 HIS A C 1
ATOM 4267 O O . HIS A 1 551 ? -43.760 3.419 -10.258 1.00 88.12 551 HIS A O 1
ATOM 4273 N N . TYR A 1 552 ? -42.070 3.938 -8.857 1.00 95.50 552 TYR A N 1
ATOM 4274 C CA . TYR A 1 552 ? -41.092 2.990 -9.402 1.00 95.50 552 TYR A CA 1
ATOM 4275 C C . TYR A 1 552 ? -40.784 1.814 -8.478 1.00 95.50 552 TYR A C 1
ATOM 4277 O O . TYR A 1 552 ? -40.111 0.883 -8.922 1.00 95.50 552 TYR A O 1
ATOM 4285 N N . ILE A 1 553 ? -41.239 1.844 -7.228 1.00 97.50 553 ILE A N 1
ATOM 4286 C CA . ILE A 1 553 ? -40.933 0.831 -6.216 1.00 97.50 553 ILE A CA 1
ATOM 4287 C C . ILE A 1 553 ? -42.202 0.428 -5.486 1.00 97.50 553 ILE A C 1
ATOM 4289 O O . ILE A 1 553 ? -42.806 1.273 -4.850 1.00 97.50 553 ILE A O 1
ATOM 4293 N N . ASP A 1 554 ? -42.551 -0.853 -5.509 1.00 97.12 554 ASP A N 1
ATOM 4294 C CA . ASP A 1 554 ? -43.647 -1.392 -4.699 1.00 97.12 554 ASP A CA 1
ATOM 4295 C C . ASP A 1 554 ? -43.100 -2.117 -3.460 1.00 97.12 554 ASP A C 1
ATOM 4297 O O . ASP A 1 554 ? -42.075 -2.804 -3.545 1.00 97.12 554 ASP A O 1
ATOM 4301 N N . THR A 1 555 ? -43.767 -1.977 -2.313 1.00 97.75 555 THR A N 1
ATOM 4302 C CA . THR A 1 555 ? -43.374 -2.620 -1.050 1.00 97.75 555 THR A CA 1
ATOM 4303 C C . THR A 1 555 ? -44.493 -3.493 -0.494 1.00 97.75 555 THR A C 1
ATOM 4305 O O . THR A 1 555 ? -45.665 -3.134 -0.520 1.00 97.75 555 THR A O 1
ATOM 4308 N N . SER A 1 556 ? -44.140 -4.661 0.043 1.00 97.56 556 SER A N 1
ATOM 4309 C CA . SER A 1 556 ? -45.105 -5.584 0.660 1.00 97.56 556 SER A CA 1
ATOM 4310 C C . SER A 1 556 ? -44.474 -6.411 1.782 1.00 97.56 556 SER A C 1
ATOM 4312 O O . SER A 1 556 ? -43.263 -6.360 1.995 1.00 97.56 556 SER A O 1
ATOM 4314 N N . THR A 1 557 ? -45.290 -7.173 2.511 1.00 97.38 557 THR A N 1
ATOM 4315 C CA . THR A 1 557 ? -44.858 -8.091 3.578 1.00 97.38 557 THR A CA 1
ATOM 4316 C C . THR A 1 557 ? -45.390 -9.509 3.316 1.00 97.38 557 THR A C 1
ATOM 4318 O O . THR A 1 557 ? -46.406 -9.918 3.877 1.00 97.38 557 THR A O 1
ATOM 4321 N N . PRO A 1 558 ? -44.758 -10.282 2.411 1.00 95.94 558 PRO A N 1
ATOM 4322 C CA . PRO A 1 558 ? -45.314 -11.548 1.912 1.00 95.94 558 PRO A CA 1
ATOM 4323 C C . PRO A 1 558 ? -45.312 -12.697 2.935 1.00 95.94 558 PRO A C 1
ATOM 4325 O O . PRO A 1 558 ? -46.005 -13.700 2.735 1.00 95.94 558 PRO A O 1
ATOM 4328 N N . ARG A 1 559 ? -44.511 -12.584 4.000 1.00 96.88 559 ARG A N 1
ATOM 4329 C CA . ARG A 1 559 ? -44.400 -13.537 5.115 1.00 96.88 559 ARG A CA 1
ATOM 4330 C C . ARG A 1 559 ? -44.095 -12.774 6.415 1.00 96.88 559 ARG A C 1
ATOM 4332 O O . ARG A 1 559 ? -43.577 -11.656 6.342 1.00 96.88 559 ARG A O 1
ATOM 4339 N N . PRO A 1 560 ? -44.376 -13.348 7.599 1.00 94.50 560 PRO A N 1
ATOM 4340 C CA . PRO A 1 560 ? -44.014 -12.735 8.876 1.00 94.50 560 PRO A CA 1
ATOM 4341 C C . PRO A 1 560 ? -42.517 -12.405 8.950 1.00 94.50 560 PRO A C 1
ATOM 4343 O O . PRO A 1 560 ? -41.677 -13.243 8.628 1.00 94.50 560 PRO A O 1
ATOM 4346 N N . GLY A 1 561 ? -42.171 -11.182 9.360 1.00 95.75 561 GLY A N 1
ATOM 4347 C CA . GLY A 1 561 ? -40.772 -10.758 9.474 1.00 95.75 561 GLY A CA 1
ATOM 4348 C C . GLY A 1 561 ? -40.060 -10.471 8.145 1.00 95.75 561 GLY A C 1
ATOM 4349 O O . GLY A 1 561 ? -38.879 -10.113 8.164 1.00 95.75 561 GLY A O 1
ATOM 4350 N N . VAL A 1 562 ? -40.740 -10.601 7.000 1.00 98.44 562 VAL A N 1
ATOM 4351 C CA . VAL A 1 562 ? -40.157 -10.419 5.663 1.00 98.44 562 VAL A CA 1
ATOM 4352 C C . VAL A 1 562 ? -40.766 -9.195 4.990 1.00 98.44 562 VAL A C 1
ATOM 4354 O O . VAL A 1 562 ? -41.955 -9.178 4.682 1.00 98.44 562 VAL A O 1
ATOM 4357 N N . GLY A 1 563 ? -39.940 -8.184 4.725 1.00 98.50 563 GLY A N 1
ATOM 4358 C CA . GLY A 1 563 ? -40.291 -7.055 3.866 1.00 98.50 563 GLY A CA 1
ATOM 4359 C C . GLY A 1 563 ? -39.828 -7.312 2.435 1.00 98.50 563 GLY A C 1
ATOM 4360 O O . GLY A 1 563 ? -38.743 -7.841 2.227 1.00 98.50 563 GLY A O 1
ATOM 4361 N N . GLN A 1 564 ? -40.615 -6.932 1.436 1.00 98.62 564 GLN A N 1
ATOM 4362 C CA . GLN A 1 564 ? -40.250 -7.043 0.027 1.00 98.62 564 GLN A CA 1
ATOM 4363 C C . GLN A 1 564 ? -40.236 -5.671 -0.639 1.00 98.62 564 GLN A C 1
ATOM 4365 O O . GLN A 1 564 ? -41.135 -4.863 -0.422 1.00 98.62 564 GLN A O 1
ATOM 4370 N N . VAL A 1 565 ? -39.241 -5.458 -1.495 1.00 98.50 565 VAL A N 1
ATOM 4371 C CA . VAL A 1 565 ? -39.117 -4.330 -2.415 1.00 98.50 565 VAL A CA 1
ATOM 4372 C C . VAL A 1 565 ? -39.134 -4.868 -3.845 1.00 98.50 565 VAL A C 1
ATOM 4374 O O . VAL A 1 565 ? -38.320 -5.721 -4.201 1.00 98.50 565 VAL A O 1
ATOM 4377 N N . THR A 1 566 ? -40.044 -4.360 -4.674 1.00 98.38 566 THR A N 1
ATOM 4378 C CA . THR A 1 566 ? -40.197 -4.765 -6.077 1.00 98.38 566 THR A CA 1
ATOM 4379 C C . THR A 1 566 ? -39.924 -3.586 -7.004 1.00 98.38 566 THR A C 1
ATOM 4381 O O . THR A 1 566 ? -40.604 -2.562 -6.935 1.00 98.38 566 THR A O 1
ATOM 4384 N N . LEU A 1 567 ? -38.952 -3.730 -7.908 1.00 98.06 567 LEU A N 1
ATOM 4385 C CA . LEU A 1 567 ? -38.666 -2.735 -8.943 1.00 98.06 567 LEU A CA 1
ATOM 4386 C C . LEU A 1 567 ? -39.791 -2.720 -9.996 1.00 98.06 567 LEU A C 1
ATOM 4388 O O . LEU A 1 567 ? -40.036 -3.725 -10.671 1.00 98.06 567 LEU A O 1
ATOM 4392 N N . LEU A 1 568 ? -40.448 -1.569 -10.167 1.00 93.88 568 LEU A N 1
ATOM 4393 C CA . LEU A 1 568 ? -41.660 -1.387 -10.972 1.00 93.88 568 LEU A CA 1
ATOM 4394 C C . LEU A 1 568 ? -41.455 -0.370 -12.109 1.00 93.88 568 LEU A C 1
ATOM 4396 O O . LEU A 1 568 ? -42.099 0.675 -12.203 1.00 93.88 568 LEU A O 1
ATOM 4400 N N . ARG A 1 569 ? -40.573 -0.704 -13.054 1.00 94.19 569 ARG A N 1
ATOM 4401 C CA . ARG A 1 569 ? -40.406 0.025 -14.323 1.00 94.19 569 ARG A CA 1
ATOM 4402 C C . ARG A 1 569 ? -40.360 -0.939 -15.523 1.00 94.19 569 ARG A C 1
ATOM 4404 O O . ARG A 1 569 ? -39.428 -0.899 -16.334 1.00 94.19 569 ARG A O 1
ATOM 4411 N N . PRO A 1 570 ? -41.397 -1.780 -15.712 1.00 89.12 570 PRO A N 1
ATOM 4412 C CA . PRO A 1 570 ? -41.359 -2.916 -16.640 1.00 89.12 570 PRO A CA 1
ATOM 4413 C C . PRO A 1 570 ? -41.169 -2.514 -18.110 1.00 89.12 570 PRO A C 1
ATOM 4415 O O . PRO A 1 570 ? -40.503 -3.220 -18.864 1.00 89.12 570 PRO A O 1
ATOM 4418 N N . LYS A 1 571 ? -41.687 -1.347 -18.529 1.00 90.88 571 LYS A N 1
ATOM 4419 C CA . LYS A 1 571 ? -41.528 -0.841 -19.909 1.00 90.88 571 LYS A CA 1
ATOM 4420 C C . LYS A 1 571 ? -40.070 -0.576 -20.297 1.00 90.88 571 LYS A C 1
ATOM 4422 O O . LYS A 1 571 ? -39.758 -0.577 -21.481 1.00 90.88 571 LYS A O 1
ATOM 4427 N N . ALA A 1 572 ? -39.207 -0.331 -19.314 1.00 93.44 572 ALA A N 1
ATOM 4428 C CA . ALA A 1 572 ? -37.775 -0.129 -19.501 1.00 93.44 572 ALA A CA 1
ATOM 4429 C C . ALA A 1 572 ? -36.957 -1.269 -18.876 1.00 93.44 572 ALA A C 1
ATOM 4431 O O . ALA A 1 572 ? -35.793 -1.062 -18.551 1.00 93.44 572 ALA A O 1
ATOM 4432 N N . LEU A 1 573 ? -37.570 -2.444 -18.661 1.00 95.62 573 LEU A N 1
ATOM 4433 C CA . LEU A 1 573 ? -36.934 -3.608 -18.032 1.00 95.62 573 LEU A CA 1
ATOM 4434 C C . LEU A 1 573 ? -36.225 -3.251 -16.714 1.00 95.62 573 LEU A C 1
ATOM 4436 O O . LEU A 1 573 ? -35.116 -3.708 -16.452 1.00 95.62 573 LEU A O 1
ATOM 4440 N N . ASN A 1 574 ? -36.851 -2.387 -15.909 1.00 96.81 574 ASN A N 1
ATOM 4441 C CA . ASN A 1 574 ? -36.305 -1.915 -14.638 1.00 96.81 574 ASN A CA 1
ATOM 4442 C C . ASN A 1 574 ? -34.936 -1.218 -14.750 1.00 96.81 574 ASN A C 1
ATOM 4444 O O . ASN A 1 574 ? -34.148 -1.256 -13.810 1.00 96.81 574 ASN A O 1
ATOM 4448 N N . ALA A 1 575 ? -34.650 -0.555 -15.878 1.00 96.06 575 ALA A N 1
ATOM 4449 C CA . ALA A 1 575 ? -33.450 0.268 -16.002 1.00 96.06 575 ALA A CA 1
ATOM 4450 C C . ALA A 1 575 ? -33.423 1.373 -14.926 1.00 96.06 575 ALA A C 1
ATOM 4452 O O . ALA A 1 575 ? -34.404 2.114 -14.766 1.00 96.06 575 ALA A O 1
ATOM 4453 N N . LEU A 1 576 ? -32.301 1.447 -14.211 1.00 95.19 576 LEU A N 1
ATOM 4454 C CA . LEU A 1 576 ? -32.061 2.255 -13.022 1.00 95.19 576 LEU A CA 1
ATOM 4455 C C . LEU A 1 576 ? -31.846 3.721 -13.409 1.00 95.19 576 LEU A C 1
ATOM 4457 O O . LEU A 1 576 ? -30.818 4.084 -13.978 1.00 95.19 576 LEU A O 1
ATOM 4461 N N . CYS A 1 577 ? -32.834 4.553 -13.091 1.00 93.81 577 CYS A N 1
ATOM 4462 C CA . CYS A 1 577 ? -32.760 6.008 -13.190 1.00 93.81 577 CYS A CA 1
ATOM 4463 C C . CYS A 1 577 ? -32.758 6.637 -11.791 1.00 93.81 577 CYS A C 1
ATOM 4465 O O . CYS A 1 577 ? -33.299 6.038 -10.856 1.00 93.81 577 CYS A O 1
ATOM 4467 N N . THR A 1 578 ? -32.244 7.860 -11.641 1.00 91.56 578 THR A N 1
ATOM 4468 C CA . THR A 1 578 ? -32.122 8.525 -10.327 1.00 91.56 578 THR A CA 1
ATOM 4469 C C . THR A 1 578 ? -33.416 8.511 -9.491 1.00 91.56 578 THR A C 1
ATOM 4471 O O . THR A 1 578 ? -33.344 8.149 -8.317 1.00 91.56 578 THR A O 1
ATOM 4474 N N . PRO A 1 579 ? -34.619 8.803 -10.037 1.00 93.31 579 PRO A N 1
ATOM 4475 C CA . PRO A 1 579 ? -35.861 8.725 -9.258 1.00 93.31 579 PRO A CA 1
ATOM 4476 C C . PRO A 1 579 ? -36.157 7.332 -8.686 1.00 93.31 579 PRO A C 1
ATOM 4478 O O . PRO A 1 579 ? -36.558 7.220 -7.533 1.00 93.31 579 PRO A O 1
ATOM 4481 N N . LEU A 1 580 ? -35.910 6.275 -9.468 1.00 95.06 580 LEU A N 1
ATOM 4482 C CA . LEU A 1 580 ? -36.118 4.891 -9.037 1.00 95.06 580 LEU A CA 1
ATOM 4483 C C . LEU A 1 580 ? -35.151 4.535 -7.909 1.00 95.06 580 LEU A C 1
ATOM 4485 O O . LEU A 1 580 ? -35.570 3.947 -6.919 1.00 95.06 580 LEU A O 1
ATOM 4489 N N . VAL A 1 581 ? -33.877 4.920 -8.026 1.00 94.69 581 VAL A N 1
ATOM 4490 C CA . VAL A 1 581 ? -32.879 4.651 -6.979 1.00 94.69 581 VAL A CA 1
ATOM 4491 C C . VAL A 1 581 ? -33.185 5.429 -5.697 1.00 94.69 581 VAL A C 1
ATOM 4493 O O . VAL A 1 581 ? -33.028 4.896 -4.601 1.00 94.69 581 VAL A O 1
ATOM 4496 N N . ASN A 1 582 ? -33.688 6.659 -5.808 1.00 93.88 582 ASN A N 1
ATOM 4497 C CA . ASN A 1 582 ? -34.122 7.428 -4.644 1.00 93.88 582 ASN A CA 1
ATOM 4498 C C . ASN A 1 582 ? -35.310 6.763 -3.932 1.00 93.88 582 ASN A C 1
ATOM 4500 O O . ASN A 1 582 ? -35.270 6.615 -2.712 1.00 93.88 582 ASN A O 1
ATOM 4504 N N . GLU A 1 583 ? -36.331 6.318 -4.673 1.00 96.25 583 GLU A N 1
ATOM 4505 C CA . GLU A 1 583 ? -37.453 5.555 -4.105 1.00 96.25 583 GLU A CA 1
ATOM 4506 C C . GLU A 1 583 ? -36.982 4.225 -3.495 1.00 96.25 583 GLU A C 1
ATOM 4508 O O . GLU A 1 583 ? -37.434 3.847 -2.415 1.00 96.25 583 GLU A O 1
ATOM 4513 N N . LEU A 1 584 ? -36.026 3.543 -4.137 1.00 96.94 584 LEU A N 1
ATOM 4514 C CA . LEU A 1 584 ? -35.456 2.287 -3.649 1.00 96.94 584 LEU A CA 1
ATOM 4515 C C . LEU A 1 584 ? -34.762 2.499 -2.302 1.00 96.94 584 LEU A C 1
ATOM 4517 O O . LEU A 1 584 ? -35.034 1.778 -1.347 1.00 96.94 584 LEU A O 1
ATOM 4521 N N . ASN A 1 585 ? -33.908 3.517 -2.203 1.00 96.00 585 ASN A N 1
ATOM 4522 C CA . ASN A 1 585 ? -33.211 3.855 -0.965 1.00 96.00 585 ASN A CA 1
ATOM 4523 C C . ASN A 1 585 ? -34.186 4.245 0.156 1.00 96.00 585 ASN A C 1
ATOM 4525 O O . ASN A 1 585 ? -33.983 3.856 1.305 1.00 96.00 585 ASN A O 1
ATOM 4529 N N . GLN A 1 586 ? -35.264 4.968 -0.164 1.00 96.12 586 GLN A N 1
ATOM 4530 C CA . GLN A 1 586 ? -36.314 5.298 0.804 1.00 96.12 586 GLN A CA 1
ATOM 4531 C C . GLN A 1 586 ? -37.034 4.042 1.310 1.00 96.12 586 GLN A C 1
ATOM 4533 O O . GLN A 1 586 ? -37.172 3.870 2.522 1.00 96.12 586 GLN A O 1
ATOM 4538 N N . ALA A 1 587 ? -37.438 3.146 0.406 1.00 97.44 587 ALA A N 1
ATOM 4539 C CA . ALA A 1 587 ? -38.096 1.888 0.753 1.00 97.44 587 ALA A CA 1
ATOM 4540 C C . ALA A 1 587 ? -37.191 0.987 1.608 1.00 97.44 587 ALA A C 1
ATOM 4542 O O . ALA A 1 587 ? -37.612 0.490 2.653 1.00 97.44 587 ALA A O 1
ATOM 4543 N N . LEU A 1 588 ? -35.926 0.829 1.210 1.00 97.56 588 LEU A N 1
ATOM 4544 C CA . LEU A 1 588 ? -34.934 0.059 1.957 1.00 97.56 588 LEU A CA 1
ATOM 4545 C C . LEU A 1 588 ? -34.698 0.638 3.353 1.00 97.56 588 LEU A C 1
ATOM 4547 O O . LEU A 1 588 ? -34.690 -0.114 4.324 1.00 97.56 588 LEU A O 1
ATOM 4551 N N . ASN A 1 589 ? -34.547 1.959 3.479 1.00 96.00 589 ASN A N 1
ATOM 4552 C CA . ASN A 1 589 ? -34.347 2.603 4.776 1.00 96.00 589 ASN A CA 1
ATOM 4553 C C . ASN A 1 589 ? -35.578 2.458 5.685 1.00 96.00 589 ASN A C 1
ATOM 4555 O O . ASN A 1 589 ? -35.437 2.197 6.879 1.00 96.00 589 ASN A O 1
ATOM 4559 N N . HIS A 1 590 ? -36.783 2.561 5.119 1.00 97.06 590 HIS A N 1
ATOM 4560 C CA . HIS A 1 590 ? -38.025 2.340 5.854 1.00 97.06 590 HIS A CA 1
ATOM 4561 C C . HIS A 1 590 ? -38.114 0.908 6.408 1.00 97.06 590 HIS A C 1
ATOM 4563 O O . HIS A 1 590 ? -38.313 0.720 7.608 1.00 97.06 590 HIS A O 1
ATOM 4569 N N . LEU A 1 591 ? -37.882 -0.108 5.570 1.00 97.44 591 LEU A N 1
ATOM 4570 C CA . LEU A 1 591 ? -37.889 -1.512 6.005 1.00 97.44 591 LEU A CA 1
ATOM 4571 C C . LEU A 1 591 ? -36.740 -1.823 6.979 1.00 97.44 591 LEU A C 1
ATOM 4573 O O . LEU A 1 591 ? -36.909 -2.591 7.928 1.00 97.44 591 LEU A O 1
ATOM 4577 N N . ASN A 1 592 ? -35.578 -1.193 6.802 1.00 96.31 592 ASN A N 1
ATOM 4578 C CA . ASN A 1 592 ? -34.448 -1.303 7.723 1.00 96.31 592 ASN A CA 1
ATOM 4579 C C . ASN A 1 592 ? -34.790 -0.770 9.125 1.00 96.31 592 ASN A C 1
ATOM 4581 O O . ASN A 1 592 ? -34.353 -1.358 10.109 1.00 96.31 592 ASN A O 1
ATOM 4585 N N . GLY A 1 593 ? -35.610 0.281 9.224 1.00 95.50 593 GLY A N 1
ATOM 4586 C CA . GLY A 1 593 ? -36.073 0.848 10.496 1.00 95.50 593 GLY A CA 1
ATOM 4587 C C . GLY A 1 593 ? -37.311 0.180 11.111 1.00 95.50 593 GLY A C 1
ATOM 4588 O O . GLY A 1 593 ? -37.576 0.395 12.285 1.00 95.50 593 GLY A O 1
ATOM 4589 N N . SER A 1 594 ? -38.071 -0.620 10.355 1.00 96.12 594 SER A N 1
ATOM 4590 C CA . SER A 1 594 ? -39.325 -1.230 10.834 1.00 96.12 594 SER A CA 1
ATOM 4591 C C . SER A 1 594 ? -39.097 -2.388 11.813 1.00 96.12 594 SER A C 1
ATOM 4593 O O . SER A 1 594 ? -38.393 -3.341 11.488 1.00 96.12 594 SER A O 1
ATOM 4595 N N . ASP A 1 595 ? -39.744 -2.375 12.976 1.00 93.75 595 ASP A N 1
ATOM 4596 C CA . ASP A 1 595 ? -39.646 -3.478 13.941 1.00 93.75 595 ASP A CA 1
ATOM 4597 C C . ASP A 1 595 ? -40.366 -4.762 13.515 1.00 93.75 595 ASP A C 1
ATOM 4599 O O . ASP A 1 595 ? -40.091 -5.819 14.077 1.00 93.75 595 ASP A O 1
ATOM 4603 N N . ASP A 1 596 ? -41.206 -4.715 12.484 1.00 94.25 596 ASP A N 1
ATOM 4604 C CA . ASP A 1 596 ? -41.925 -5.886 11.967 1.00 94.25 596 ASP A CA 1
ATOM 4605 C C . ASP A 1 596 ? -41.137 -6.643 10.890 1.00 94.25 596 ASP A C 1
ATOM 4607 O O . ASP A 1 596 ? -41.551 -7.707 10.430 1.00 94.25 596 ASP A O 1
ATOM 4611 N N . VAL A 1 597 ? -39.995 -6.099 10.464 1.00 97.00 597 VAL A N 1
ATOM 4612 C CA . VAL A 1 597 ? -39.163 -6.653 9.394 1.00 97.00 597 VAL A CA 1
ATOM 4613 C C . VAL A 1 597 ? -37.814 -7.067 9.962 1.00 97.00 597 VAL A C 1
ATOM 4615 O O . VAL A 1 597 ? -37.112 -6.262 10.567 1.00 97.00 597 VAL A O 1
ATOM 4618 N N . SER A 1 598 ? -37.407 -8.306 9.715 1.00 96.62 598 SER A N 1
ATOM 4619 C CA . SER A 1 598 ? -36.080 -8.828 10.057 1.00 96.62 598 SER A CA 1
ATOM 4620 C C . SER A 1 598 ? -35.229 -9.098 8.814 1.00 96.62 598 SER A C 1
ATOM 4622 O O . SER A 1 598 ? -34.007 -9.039 8.908 1.00 96.62 598 SER A O 1
ATOM 4624 N N . VAL A 1 599 ? -35.851 -9.339 7.653 1.00 98.31 599 VAL A N 1
ATOM 4625 C CA . VAL A 1 599 ? -35.179 -9.643 6.376 1.00 98.31 599 VAL A CA 1
ATOM 4626 C C . VAL A 1 599 ? -35.871 -8.914 5.232 1.00 98.31 599 VAL A C 1
ATOM 4628 O O . VAL A 1 599 ? -37.097 -8.796 5.224 1.00 98.31 599 VAL A O 1
ATOM 4631 N N . ILE A 1 600 ? -35.095 -8.436 4.260 1.00 98.75 600 ILE A N 1
ATOM 4632 C CA . ILE A 1 600 ? -35.604 -7.743 3.076 1.00 98.75 600 ILE A CA 1
ATOM 4633 C C . ILE A 1 600 ? -35.388 -8.614 1.834 1.00 98.75 600 ILE A C 1
ATOM 4635 O O . ILE A 1 600 ? -34.287 -9.097 1.594 1.00 98.75 600 ILE A O 1
ATOM 4639 N N . VAL A 1 601 ? -36.418 -8.785 1.011 1.00 98.81 601 VAL A N 1
ATOM 4640 C CA . VAL A 1 601 ? -36.316 -9.373 -0.330 1.00 98.81 601 VAL A CA 1
ATOM 4641 C C . VAL A 1 601 ? -36.348 -8.248 -1.358 1.00 98.81 601 VAL A C 1
ATOM 4643 O O . VAL A 1 601 ? -37.287 -7.458 -1.377 1.00 98.81 601 VAL A O 1
ATOM 4646 N N . LEU A 1 602 ? -35.342 -8.173 -2.224 1.00 98.75 602 LEU A N 1
ATOM 4647 C CA . LEU A 1 602 ? -35.309 -7.264 -3.367 1.00 98.75 602 LEU A CA 1
ATOM 4648 C C . LEU A 1 602 ? -35.536 -8.065 -4.649 1.00 98.75 602 LEU A C 1
ATOM 4650 O O . LEU A 1 602 ? -34.814 -9.019 -4.934 1.00 98.75 602 LEU A O 1
ATOM 4654 N N . THR A 1 603 ? -36.526 -7.680 -5.447 1.00 98.56 603 THR A N 1
ATOM 4655 C CA . THR A 1 603 ? -36.822 -8.360 -6.712 1.00 98.56 603 THR A CA 1
ATOM 4656 C C . THR A 1 603 ? -37.313 -7.394 -7.789 1.00 98.56 603 THR A C 1
ATOM 4658 O O . THR A 1 603 ? -37.551 -6.212 -7.543 1.00 98.56 603 THR A O 1
ATOM 4661 N N . GLY A 1 604 ? -37.441 -7.902 -9.011 1.00 97.00 604 GLY A N 1
ATOM 4662 C CA . GLY A 1 604 ? -38.096 -7.227 -10.123 1.00 97.00 604 GLY A CA 1
ATOM 4663 C C . GLY A 1 604 ? -39.214 -8.094 -10.691 1.00 97.00 604 GLY A C 1
ATOM 4664 O O . GLY A 1 604 ? -39.864 -8.859 -9.984 1.00 97.00 604 GLY A O 1
ATOM 4665 N N . SER A 1 605 ? -39.432 -7.984 -11.996 1.00 95.31 605 SER A N 1
ATOM 4666 C CA . SER A 1 605 ? -40.385 -8.837 -12.711 1.00 95.31 605 SER A CA 1
ATOM 4667 C C . SER A 1 605 ? -39.737 -10.151 -13.156 1.00 95.31 605 SER A C 1
ATOM 4669 O O . SER A 1 605 ? -38.520 -10.215 -13.306 1.00 95.31 605 SER A O 1
ATOM 4671 N N . GLN A 1 606 ? -40.549 -11.151 -13.515 1.00 94.62 606 GLN A N 1
ATOM 4672 C CA . GLN A 1 606 ? -40.079 -12.384 -14.167 1.00 94.62 606 GLN A CA 1
ATOM 4673 C C . GLN A 1 606 ? -39.206 -12.116 -15.409 1.00 94.62 606 GLN A C 1
ATOM 4675 O O . GLN A 1 606 ? -38.269 -12.848 -15.697 1.00 94.62 606 GLN A O 1
ATOM 4680 N N . LYS A 1 607 ? -39.488 -11.042 -16.158 1.00 95.06 607 LYS A N 1
ATOM 4681 C CA . LYS A 1 607 ? -38.730 -10.696 -17.370 1.00 95.06 607 LYS A CA 1
ATOM 4682 C C . LYS A 1 607 ? -37.414 -9.968 -17.074 1.00 95.06 607 LYS A C 1
ATOM 4684 O O . LYS A 1 607 ? -36.497 -9.996 -17.896 1.00 95.06 607 LYS A O 1
ATOM 4689 N N . ALA A 1 608 ? -37.338 -9.246 -15.962 1.00 96.69 608 ALA A N 1
ATOM 4690 C CA . ALA A 1 608 ? -36.173 -8.452 -15.605 1.00 96.69 608 ALA A CA 1
ATOM 4691 C C . ALA A 1 608 ? -36.180 -8.094 -14.122 1.00 96.69 608 ALA A C 1
ATOM 4693 O O . ALA A 1 608 ? -37.114 -7.437 -13.644 1.00 96.69 608 ALA A O 1
ATOM 4694 N N . PHE A 1 609 ? -35.075 -8.423 -13.458 1.00 98.31 609 PHE A N 1
ATOM 4695 C CA . PHE A 1 609 ? -34.660 -7.794 -12.218 1.00 98.31 609 PHE A CA 1
ATOM 4696 C C . PHE A 1 609 ? -34.341 -6.318 -12.487 1.00 98.31 609 PHE A C 1
ATOM 4698 O O . PHE A 1 609 ? -35.119 -5.455 -12.083 1.00 98.31 609 PHE A O 1
ATOM 4705 N N . ALA A 1 610 ? -33.284 -6.043 -13.262 1.00 97.56 610 ALA A N 1
ATOM 4706 C CA . ALA A 1 610 ? -32.909 -4.719 -13.760 1.00 97.56 610 ALA A CA 1
ATOM 4707 C C . ALA A 1 610 ? -31.948 -4.815 -14.961 1.00 97.56 610 ALA A C 1
ATOM 4709 O O . ALA A 1 610 ? -30.889 -5.436 -14.891 1.00 97.56 610 ALA A O 1
ATOM 4710 N N . ALA A 1 611 ? -32.277 -4.151 -16.070 1.00 93.44 611 ALA A N 1
ATOM 4711 C CA . ALA A 1 611 ? -31.478 -4.181 -17.301 1.00 93.44 611 ALA A CA 1
ATOM 4712 C C . ALA A 1 611 ? -30.232 -3.267 -17.299 1.00 93.44 611 ALA A C 1
ATOM 4714 O O . ALA A 1 611 ? -29.583 -3.133 -18.336 1.00 93.44 611 ALA A O 1
ATOM 4715 N N . GLY A 1 612 ? -29.901 -2.640 -16.168 1.00 93.25 612 GLY A N 1
ATOM 4716 C CA . GLY A 1 612 ? -28.754 -1.738 -16.032 1.00 93.25 612 GLY A CA 1
ATOM 4717 C C . GLY A 1 612 ? -29.145 -0.298 -15.777 1.00 93.25 612 GLY A C 1
ATOM 4718 O O . GLY A 1 612 ? -30.280 -0.012 -15.408 1.00 93.25 612 GLY A O 1
ATOM 4719 N N . ALA A 1 613 ? -28.191 0.609 -15.944 1.00 93.44 613 ALA A N 1
ATOM 4720 C CA . ALA A 1 613 ? -28.425 2.037 -15.801 1.00 93.44 613 ALA A CA 1
ATOM 4721 C C . ALA A 1 613 ? -29.264 2.605 -16.957 1.00 93.44 613 ALA A C 1
ATOM 4723 O O . ALA A 1 613 ? -29.208 2.112 -18.087 1.00 93.44 613 ALA A O 1
ATOM 4724 N N . ASP A 1 614 ? -30.049 3.652 -16.695 1.00 93.62 614 ASP A N 1
ATOM 4725 C CA . ASP A 1 614 ? -30.808 4.327 -17.745 1.00 93.62 614 ASP A CA 1
ATOM 4726 C C . ASP A 1 614 ? -29.878 5.156 -18.641 1.00 93.62 614 ASP A C 1
ATOM 4728 O O . ASP A 1 614 ? -29.497 6.285 -18.331 1.00 93.62 614 ASP A O 1
ATOM 4732 N N . ILE A 1 615 ? -29.543 4.598 -19.804 1.00 92.56 615 ILE A N 1
ATOM 4733 C CA . ILE A 1 615 ? -28.647 5.236 -20.775 1.00 92.56 615 ILE A CA 1
ATOM 4734 C C . ILE A 1 615 ? -29.176 6.593 -21.250 1.00 92.56 615 ILE A C 1
ATOM 4736 O O . ILE A 1 615 ? -28.380 7.470 -21.575 1.00 92.56 615 ILE A O 1
ATOM 4740 N N . LYS A 1 616 ? -30.497 6.820 -21.255 1.00 91.69 616 LYS A N 1
ATOM 4741 C CA . LYS A 1 616 ? -31.052 8.129 -21.640 1.00 91.69 616 LYS A CA 1
ATOM 4742 C C . LYS A 1 616 ? -30.736 9.212 -20.613 1.00 91.69 616 LYS A C 1
ATOM 4744 O O . LYS A 1 616 ? -30.662 10.377 -20.984 1.00 91.69 616 LYS A O 1
ATOM 4749 N N . GLU A 1 617 ? -30.567 8.830 -19.350 1.00 89.69 617 GLU A N 1
ATOM 4750 C CA . GLU A 1 617 ? -30.128 9.727 -18.283 1.00 89.69 617 GLU A CA 1
ATOM 4751 C C . GLU A 1 617 ? -28.610 9.943 -18.321 1.00 89.69 617 GLU A C 1
ATOM 4753 O O . GLU A 1 617 ? -28.150 11.057 -18.094 1.00 89.69 617 GLU A O 1
ATOM 4758 N N . MET A 1 618 ? -27.840 8.903 -18.658 1.00 91.38 618 MET A N 1
ATOM 4759 C CA . MET A 1 618 ? -26.373 8.947 -18.648 1.00 91.38 618 MET A CA 1
ATOM 4760 C C . MET A 1 618 ? -25.743 9.610 -19.872 1.00 91.38 618 MET A C 1
ATOM 4762 O O . MET A 1 618 ? -24.749 10.314 -19.732 1.00 91.38 618 MET A O 1
ATOM 4766 N N . ALA A 1 619 ? -26.291 9.382 -21.069 1.00 93.44 619 ALA A N 1
ATOM 4767 C CA . ALA A 1 619 ? -25.695 9.825 -22.330 1.00 93.44 619 ALA A CA 1
ATOM 4768 C C . ALA A 1 619 ? -25.330 11.326 -22.411 1.00 93.44 619 ALA A C 1
ATOM 4770 O O . ALA A 1 619 ? -24.314 11.626 -23.037 1.00 93.44 619 ALA A O 1
ATOM 4771 N N . PRO A 1 620 ? -26.095 12.277 -21.830 1.00 93.19 620 PRO A N 1
ATOM 4772 C CA . PRO A 1 620 ? -25.731 13.693 -21.882 1.00 93.19 620 PRO A CA 1
ATOM 4773 C C . PRO A 1 620 ? -24.705 14.127 -20.822 1.00 93.19 620 PRO A C 1
ATOM 4775 O O . PRO A 1 620 ? -24.265 15.272 -20.874 1.00 93.19 620 PRO A O 1
ATOM 4778 N N . LEU A 1 621 ? -24.351 13.276 -19.850 1.00 91.00 621 LEU A N 1
ATOM 4779 C CA . LEU A 1 621 ? -23.490 13.676 -18.736 1.00 91.00 621 LEU A CA 1
ATOM 4780 C C . LEU A 1 621 ? -22.042 13.888 -19.187 1.00 91.00 621 LEU A C 1
ATOM 4782 O O . LEU A 1 621 ? -21.424 13.021 -19.806 1.00 91.00 621 LEU A O 1
ATOM 4786 N N . THR A 1 622 ? -21.469 15.023 -18.795 1.00 92.69 622 THR A N 1
ATOM 4787 C CA . THR A 1 622 ? -20.023 15.260 -18.882 1.00 92.69 622 THR A CA 1
ATOM 4788 C C . THR A 1 622 ? -19.292 14.711 -17.652 1.00 92.69 622 THR A C 1
ATOM 4790 O O . THR A 1 622 ? -19.893 14.523 -16.593 1.00 92.69 622 THR A O 1
ATOM 4793 N N . PHE A 1 623 ? -17.969 14.513 -17.748 1.00 88.88 623 PHE A N 1
ATOM 4794 C CA . PHE A 1 623 ? -17.145 14.137 -16.587 1.00 88.88 623 PHE A CA 1
ATOM 4795 C C . PHE A 1 623 ? -17.340 15.103 -15.411 1.00 88.88 623 PHE A C 1
ATOM 4797 O O . PHE A 1 623 ? -17.559 14.664 -14.287 1.00 88.88 623 PHE A O 1
ATOM 4804 N N . SER A 1 624 ? -17.300 16.416 -15.674 1.00 90.88 624 SER A N 1
ATOM 4805 C CA . SER A 1 624 ? -17.433 17.437 -14.631 1.00 90.88 624 SER A CA 1
ATOM 4806 C C . SER A 1 624 ? -18.777 17.336 -13.910 1.00 90.88 624 SER A C 1
ATOM 4808 O O . SER A 1 624 ? -18.808 17.371 -12.683 1.00 90.88 624 SER A O 1
ATOM 4810 N N . GLU A 1 625 ? -19.881 17.149 -14.636 1.00 89.56 625 GLU A N 1
ATOM 4811 C CA . GLU A 1 625 ? -21.207 17.010 -14.029 1.00 89.56 625 GLU A CA 1
ATOM 4812 C C . GLU A 1 625 ? -21.362 15.706 -13.251 1.00 89.56 625 GLU A C 1
ATOM 4814 O O . GLU A 1 625 ? -21.893 15.732 -12.143 1.00 89.56 625 GLU A O 1
ATOM 4819 N N . ALA A 1 626 ? -20.893 14.584 -13.804 1.00 88.44 626 ALA A N 1
ATOM 4820 C CA . ALA A 1 626 ? -20.948 13.296 -13.121 1.00 88.44 626 ALA A CA 1
ATOM 4821 C C . ALA A 1 626 ? -20.118 13.315 -11.827 1.00 88.44 626 ALA A C 1
ATOM 4823 O O . ALA A 1 626 ? -20.592 12.852 -10.792 1.00 88.44 626 ALA A O 1
ATOM 4824 N N . TYR A 1 627 ? -18.921 13.907 -11.872 1.00 87.50 627 TYR A N 1
ATOM 4825 C CA . TYR A 1 627 ? -18.017 14.016 -10.729 1.00 87.50 627 TYR A CA 1
ATOM 4826 C C . TYR A 1 627 ? -18.536 14.993 -9.664 1.00 87.50 627 TYR A C 1
ATOM 4828 O O . TYR A 1 627 ? -18.630 14.640 -8.495 1.00 87.50 627 TYR A O 1
ATOM 4836 N N . THR A 1 628 ? -18.927 16.212 -10.050 1.00 86.06 628 THR A N 1
ATOM 4837 C CA . THR A 1 628 ? -19.350 17.258 -9.091 1.00 86.06 628 THR A CA 1
ATOM 4838 C C . THR A 1 628 ? -20.713 16.998 -8.453 1.00 86.06 628 THR A C 1
ATOM 4840 O O . THR A 1 628 ? -20.986 17.527 -7.378 1.00 86.06 628 THR A O 1
ATOM 4843 N N . LYS A 1 629 ? -21.576 16.200 -9.095 1.00 86.69 629 LYS A N 1
ATOM 4844 C CA . LYS A 1 629 ? -22.892 15.813 -8.563 1.00 86.69 629 LYS A CA 1
ATOM 4845 C C . LYS A 1 629 ? -22.911 14.399 -7.982 1.00 86.69 629 LYS A C 1
ATOM 4847 O O . LYS A 1 629 ? -24.000 13.910 -7.684 1.00 86.69 629 LYS A O 1
ATOM 4852 N N . SER A 1 630 ? -21.753 13.743 -7.854 1.00 84.06 630 SER A N 1
ATOM 4853 C CA . SER A 1 630 ? -21.655 12.384 -7.312 1.00 84.06 630 SER A CA 1
ATOM 4854 C C . SER A 1 630 ? -22.596 11.385 -8.007 1.00 84.06 630 SER A C 1
ATOM 4856 O O . SER A 1 630 ? -23.285 10.588 -7.362 1.00 84.06 630 SER A O 1
ATOM 4858 N N . PHE A 1 631 ? -22.690 11.449 -9.340 1.00 84.62 631 PHE A N 1
ATOM 4859 C CA . PHE A 1 631 ? -23.568 10.558 -10.100 1.00 84.62 631 PHE A CA 1
ATOM 4860 C C . PHE A 1 631 ? -23.223 9.092 -9.787 1.00 84.62 631 PHE A C 1
ATOM 4862 O O . PHE A 1 631 ? -22.056 8.728 -9.830 1.00 84.62 631 PHE A O 1
ATOM 4869 N N . ILE A 1 632 ? -24.246 8.284 -9.474 1.00 84.62 632 ILE A N 1
ATOM 4870 C CA . ILE A 1 632 ? -24.220 6.884 -8.986 1.00 84.62 632 ILE A CA 1
ATOM 4871 C C . ILE A 1 632 ? -23.747 6.633 -7.545 1.00 84.62 632 ILE A C 1
ATOM 4873 O O . ILE A 1 632 ? -23.896 5.510 -7.067 1.00 84.62 632 ILE A O 1
ATOM 4877 N N . GLU A 1 633 ? -23.259 7.631 -6.801 1.00 85.00 633 GLU A N 1
ATOM 4878 C CA . GLU A 1 633 ? -22.809 7.413 -5.413 1.00 85.00 633 GLU A CA 1
ATOM 4879 C C . GLU A 1 633 ? -23.956 6.903 -4.521 1.00 85.00 633 GLU A C 1
ATOM 4881 O O . GLU A 1 633 ? -23.801 5.936 -3.768 1.00 85.00 633 GLU A O 1
ATOM 4886 N N . SER A 1 634 ? -25.158 7.465 -4.697 1.00 86.00 634 SER A N 1
ATOM 4887 C CA . SER A 1 634 ? -26.358 7.061 -3.954 1.00 86.00 634 SER A CA 1
ATOM 4888 C C . SER A 1 634 ? -26.803 5.617 -4.216 1.00 86.00 634 SER A C 1
ATOM 4890 O O . SER A 1 634 ? -27.592 5.073 -3.444 1.00 86.00 634 SER A O 1
ATOM 4892 N N . TRP A 1 635 ? -26.304 4.965 -5.271 1.00 85.44 635 TRP A N 1
ATOM 4893 C CA . TRP A 1 635 ? -26.658 3.581 -5.598 1.00 85.44 635 TRP A CA 1
ATOM 4894 C C . TRP A 1 635 ? -26.030 2.603 -4.606 1.00 85.44 635 TRP A C 1
ATOM 4896 O O . TRP A 1 635 ? -26.571 1.527 -4.373 1.00 85.44 635 TRP A O 1
ATOM 4906 N N . SER A 1 636 ? -24.919 2.994 -3.977 1.00 84.12 636 SER A N 1
ATOM 4907 C CA . SER A 1 636 ? -24.194 2.149 -3.026 1.00 84.12 636 SER A CA 1
ATOM 4908 C C . SER A 1 636 ? -24.740 2.229 -1.594 1.00 84.12 636 SER A C 1
ATOM 4910 O O . SER A 1 636 ? -24.266 1.489 -0.730 1.00 84.12 636 SER A O 1
ATOM 4912 N N . LEU A 1 637 ? -25.753 3.067 -1.322 1.00 89.19 637 LEU A N 1
ATOM 4913 C CA . LEU A 1 637 ? -26.296 3.280 0.030 1.00 89.19 637 LEU A CA 1
ATOM 4914 C C . LEU A 1 637 ? -26.887 2.014 0.662 1.00 89.19 637 LEU A C 1
ATOM 4916 O O . LEU A 1 637 ? -26.819 1.857 1.880 1.00 89.19 637 LEU A O 1
ATOM 4920 N N . LEU A 1 638 ? -27.398 1.076 -0.144 1.00 91.56 638 LEU A N 1
ATOM 4921 C CA . LEU A 1 638 ? -27.823 -0.249 0.323 1.00 91.56 638 LEU A CA 1
ATOM 4922 C C . LEU A 1 638 ? -26.716 -0.940 1.142 1.00 91.56 638 LEU A C 1
ATOM 4924 O O . LEU A 1 638 ? -26.998 -1.539 2.177 1.00 91.56 638 LEU A O 1
ATOM 4928 N N . THR A 1 639 ? -25.459 -0.818 0.710 1.00 89.88 639 THR A N 1
ATOM 4929 C CA . THR A 1 639 ? -24.321 -1.527 1.318 1.00 89.88 639 THR A CA 1
ATOM 4930 C C . THR A 1 639 ? -23.822 -0.903 2.619 1.00 89.88 639 THR A C 1
ATOM 4932 O O . THR A 1 639 ? -23.154 -1.579 3.395 1.00 89.88 639 THR A O 1
ATOM 4935 N N . THR A 1 640 ? -24.154 0.364 2.878 1.00 86.38 640 THR A N 1
ATOM 4936 C CA . THR A 1 640 ? -23.659 1.112 4.044 1.00 86.38 640 THR A CA 1
ATOM 4937 C C . THR A 1 640 ? -24.750 1.432 5.065 1.00 86.38 640 THR A C 1
ATOM 4939 O O . THR A 1 640 ? -24.450 1.548 6.251 1.00 86.38 640 THR A O 1
ATOM 4942 N N . LEU A 1 641 ? -26.013 1.558 4.642 1.00 89.31 641 LEU A N 1
ATOM 4943 C CA . LEU A 1 641 ? -27.124 1.958 5.514 1.00 89.31 641 LEU A CA 1
ATOM 4944 C C . LEU A 1 641 ? -27.979 0.783 6.006 1.00 89.31 641 LEU A C 1
ATOM 4946 O O . LEU A 1 641 ? -28.504 0.827 7.123 1.00 89.31 641 LEU A O 1
ATOM 4950 N N . VAL A 1 642 ? -28.156 -0.260 5.189 1.00 96.19 642 VAL A N 1
ATOM 4951 C CA . VAL A 1 642 ? -29.095 -1.348 5.492 1.00 96.19 642 VAL A CA 1
ATOM 4952 C C . VAL A 1 642 ? -28.403 -2.428 6.314 1.00 96.19 642 VAL A C 1
ATOM 4954 O O . VAL A 1 642 ? -27.588 -3.198 5.806 1.00 96.19 642 VAL A O 1
ATOM 4957 N N . LYS A 1 643 ? -28.759 -2.511 7.597 1.00 95.31 643 LYS A N 1
ATOM 4958 C CA . LYS A 1 643 ? -28.150 -3.448 8.549 1.00 95.31 643 LYS A CA 1
ATOM 4959 C C . LYS A 1 643 ? -28.842 -4.810 8.570 1.00 95.31 643 LYS A C 1
ATOM 4961 O O . LYS A 1 643 ? -28.223 -5.797 8.950 1.00 95.31 643 LYS A O 1
ATOM 4966 N N . LYS A 1 644 ? -30.111 -4.879 8.158 1.00 96.75 644 LYS A N 1
ATOM 4967 C CA . LYS A 1 644 ? -30.844 -6.148 8.013 1.00 96.75 644 LYS A CA 1
ATOM 4968 C C . LYS A 1 644 ? -30.380 -6.913 6.765 1.00 96.75 644 LYS A C 1
ATOM 4970 O O . LYS A 1 644 ? -29.957 -6.265 5.802 1.00 96.75 644 LYS A O 1
ATOM 4975 N N . PRO A 1 645 ? -30.440 -8.257 6.745 1.00 98.00 645 PRO A N 1
ATOM 4976 C CA . PRO A 1 645 ? -30.111 -9.033 5.554 1.00 98.00 645 PRO A CA 1
ATOM 4977 C C . PRO A 1 645 ? -31.022 -8.700 4.379 1.00 98.00 645 PRO A C 1
ATOM 4979 O O . PRO A 1 645 ? -32.229 -8.514 4.553 1.00 98.00 645 PRO A O 1
ATOM 4982 N N . VAL A 1 646 ? -30.433 -8.668 3.188 1.00 98.62 646 VAL A N 1
ATOM 4983 C CA . VAL A 1 646 ? -31.120 -8.414 1.927 1.00 98.62 646 VAL A CA 1
ATOM 4984 C C . VAL A 1 646 ? -30.860 -9.566 0.964 1.00 98.62 646 VAL A C 1
ATOM 4986 O O . VAL A 1 646 ? -29.711 -9.876 0.654 1.00 98.62 646 VAL A O 1
ATOM 4989 N N . ILE A 1 647 ? -31.933 -10.185 0.477 1.00 98.81 647 ILE A N 1
ATOM 4990 C CA . ILE A 1 647 ? -31.893 -11.283 -0.490 1.00 98.81 647 ILE A CA 1
ATOM 4991 C C . ILE A 1 647 ? -32.372 -10.756 -1.842 1.00 98.81 647 ILE A C 1
ATOM 4993 O O . ILE A 1 647 ? -33.505 -10.292 -1.956 1.00 98.81 647 ILE A O 1
ATOM 4997 N N . ALA A 1 648 ? -31.537 -10.842 -2.874 1.00 98.81 648 ALA A N 1
ATOM 4998 C CA . ALA A 1 648 ? -31.946 -10.587 -4.247 1.00 98.81 648 ALA A CA 1
ATOM 4999 C C . ALA A 1 648 ? -32.585 -11.849 -4.847 1.00 98.81 648 ALA A C 1
ATOM 5001 O O . ALA A 1 648 ? -31.927 -12.884 -4.947 1.00 98.81 648 ALA A O 1
ATOM 5002 N N . ALA A 1 649 ? -33.840 -11.751 -5.291 1.00 98.75 649 ALA A N 1
ATOM 5003 C CA . ALA A 1 649 ? -34.486 -12.761 -6.131 1.00 98.75 649 ALA A CA 1
ATOM 5004 C C . ALA A 1 649 ? -34.449 -12.299 -7.591 1.00 98.75 649 ALA A C 1
ATOM 5006 O O . ALA A 1 649 ? -35.233 -11.438 -8.007 1.00 98.75 649 ALA A O 1
ATOM 5007 N N . VAL A 1 650 ? -33.507 -12.846 -8.360 1.00 98.81 650 VAL A N 1
ATOM 5008 C CA . VAL A 1 650 ? -33.161 -12.379 -9.706 1.00 98.81 650 VAL A CA 1
ATOM 5009 C C . VAL A 1 650 ? -33.742 -13.290 -10.784 1.00 98.81 650 VAL A C 1
ATOM 5011 O O . VAL A 1 650 ? -33.388 -14.459 -10.889 1.00 98.81 650 VAL A O 1
ATOM 5014 N N . SER A 1 651 ? -34.582 -12.736 -11.653 1.00 98.25 651 SER A N 1
ATOM 5015 C CA . SER A 1 651 ? -35.071 -13.425 -12.850 1.00 98.25 651 SER A CA 1
ATOM 5016 C C . SER A 1 651 ? -34.960 -12.525 -14.077 1.00 98.25 651 SER A C 1
ATOM 5018 O O . SER A 1 651 ? -35.001 -11.294 -13.972 1.00 98.25 651 SER A O 1
ATOM 5020 N N . GLY A 1 652 ? -34.765 -13.138 -15.243 1.00 97.56 652 GLY A N 1
ATOM 5021 C CA . GLY A 1 652 ? -34.532 -12.421 -16.491 1.00 97.56 652 GLY A CA 1
ATOM 5022 C C . GLY A 1 652 ? -33.278 -11.542 -16.438 1.00 97.56 652 GLY A C 1
ATOM 5023 O O . GLY A 1 652 ? -32.227 -11.971 -15.968 1.00 97.56 652 GLY A O 1
ATOM 5024 N N . TYR A 1 653 ? -33.357 -10.315 -16.956 1.00 98.31 653 TYR A N 1
ATOM 5025 C CA . TYR A 1 653 ? -32.189 -9.431 -17.070 1.00 98.31 653 TYR A CA 1
ATOM 5026 C C . TYR A 1 653 ? -31.703 -8.861 -15.727 1.00 98.31 653 TYR A C 1
ATOM 5028 O O . TYR A 1 653 ? -32.456 -8.179 -15.029 1.00 98.31 653 TYR A O 1
ATOM 5036 N N . ALA A 1 654 ? -30.413 -9.058 -15.443 1.00 98.25 654 ALA A N 1
ATOM 5037 C CA . ALA A 1 654 ? -29.633 -8.393 -14.401 1.00 98.25 654 ALA A CA 1
ATOM 5038 C C . ALA A 1 654 ? -28.292 -7.942 -15.004 1.00 98.25 654 ALA A C 1
ATOM 5040 O O . ALA A 1 654 ? -27.272 -8.608 -14.858 1.00 98.25 654 ALA A O 1
ATOM 5041 N N . LEU A 1 655 ? -28.300 -6.841 -15.757 1.00 97.56 655 LEU A N 1
ATOM 5042 C CA . LEU A 1 655 ? -27.151 -6.400 -16.561 1.00 97.56 655 LEU A CA 1
ATOM 5043 C C . LEU A 1 655 ? -26.572 -5.089 -16.038 1.00 97.56 655 LEU A C 1
ATOM 5045 O O . LEU A 1 655 ? -27.320 -4.241 -15.563 1.00 97.56 655 LEU A O 1
ATOM 5049 N N . GLY A 1 656 ? -25.256 -4.923 -16.142 1.00 96.31 656 GLY A N 1
ATOM 5050 C CA . GLY A 1 656 ? -24.525 -3.729 -15.719 1.00 96.31 656 GLY A CA 1
ATOM 5051 C C . GLY A 1 656 ? -24.918 -3.275 -14.317 1.00 96.31 656 GLY A C 1
ATOM 5052 O O . GLY A 1 656 ? -24.960 -4.097 -13.403 1.00 96.31 656 GLY A O 1
ATOM 5053 N N . GLY A 1 657 ? -25.371 -2.027 -14.171 1.00 95.00 657 GLY A N 1
ATOM 5054 C CA . GLY A 1 657 ? -25.931 -1.498 -12.917 1.00 95.00 657 GLY A CA 1
ATOM 5055 C C . GLY A 1 657 ? -26.974 -2.386 -12.208 1.00 95.00 657 GLY A C 1
ATOM 5056 O O . GLY A 1 657 ? -27.038 -2.401 -10.983 1.00 95.00 657 GLY A O 1
ATOM 5057 N N . GLY A 1 658 ? -27.763 -3.180 -12.940 1.00 96.81 658 GLY A N 1
ATOM 5058 C CA . GLY A 1 658 ? -28.699 -4.147 -12.358 1.00 96.81 658 GLY A CA 1
ATOM 5059 C C . GLY A 1 658 ? -28.011 -5.397 -11.799 1.00 96.81 658 GLY A C 1
ATOM 5060 O O . GLY A 1 658 ? -28.401 -5.893 -10.745 1.00 96.81 658 GLY A O 1
ATOM 5061 N N . CYS A 1 659 ? -26.952 -5.869 -12.466 1.00 97.94 659 CYS A N 1
ATOM 5062 C CA . CYS A 1 659 ? -26.061 -6.903 -11.933 1.00 97.94 659 CYS A CA 1
ATOM 5063 C C . CYS A 1 659 ? -25.322 -6.394 -10.689 1.00 97.94 659 CYS A C 1
ATOM 5065 O O . CYS A 1 659 ? -25.157 -7.130 -9.719 1.00 97.94 659 CYS A O 1
ATOM 5067 N N . GLU A 1 660 ? -24.870 -5.137 -10.721 1.00 97.00 660 GLU A N 1
ATOM 5068 C CA . GLU A 1 660 ? -24.198 -4.480 -9.598 1.00 97.00 660 GLU A CA 1
ATOM 5069 C C . GLU A 1 660 ? -25.129 -4.369 -8.390 1.00 97.00 660 GLU A C 1
ATOM 5071 O O . GLU A 1 660 ? -24.726 -4.757 -7.297 1.00 97.00 660 GLU A O 1
ATOM 5076 N N . LEU A 1 661 ? -26.384 -3.950 -8.592 1.00 97.50 661 LEU A N 1
ATOM 5077 C CA . LEU A 1 661 ? -27.398 -3.897 -7.538 1.00 97.50 661 LEU A CA 1
ATOM 5078 C C . LEU A 1 661 ? -27.670 -5.276 -6.920 1.00 97.50 661 LEU A C 1
ATOM 5080 O O . LEU A 1 661 ? -27.745 -5.387 -5.701 1.00 97.50 661 LEU A O 1
ATOM 5084 N N . ALA A 1 662 ? -27.775 -6.334 -7.731 1.00 98.12 662 ALA A N 1
ATOM 5085 C CA . ALA A 1 662 ? -27.948 -7.690 -7.208 1.00 98.12 662 ALA A CA 1
ATOM 5086 C C . ALA A 1 662 ? -26.756 -8.118 -6.331 1.00 98.12 662 ALA A C 1
ATOM 5088 O O . ALA A 1 662 ? -26.955 -8.641 -5.241 1.00 98.12 662 ALA A O 1
ATOM 5089 N N . MET A 1 663 ? -25.521 -7.830 -6.763 1.00 97.31 663 MET A N 1
ATOM 5090 C CA . MET A 1 663 ? -24.296 -8.121 -5.998 1.00 97.31 663 MET A CA 1
ATOM 5091 C C . MET A 1 663 ? -24.094 -7.233 -4.763 1.00 97.31 663 MET A C 1
ATOM 5093 O O . MET A 1 663 ? -23.192 -7.500 -3.974 1.00 97.31 663 MET A O 1
ATOM 5097 N N . MET A 1 664 ? -24.884 -6.171 -4.586 1.00 96.25 664 MET A N 1
ATOM 5098 C CA . MET A 1 664 ? -24.910 -5.397 -3.340 1.00 96.25 664 MET A CA 1
ATOM 5099 C C . MET A 1 664 ? -25.772 -6.054 -2.253 1.00 96.25 664 MET A C 1
ATOM 5101 O O . MET A 1 664 ? -25.645 -5.680 -1.088 1.00 96.25 664 MET A O 1
ATOM 5105 N N . CYS A 1 665 ? -26.654 -6.991 -2.614 1.00 97.69 665 CYS A N 1
ATOM 5106 C CA . CYS A 1 665 ? -27.408 -7.795 -1.655 1.00 97.69 665 CYS A CA 1
ATOM 5107 C C . CYS A 1 665 ? -26.517 -8.873 -1.020 1.00 97.69 665 CYS A C 1
ATOM 5109 O O . CYS A 1 665 ? -25.504 -9.273 -1.588 1.00 97.69 665 CYS A O 1
ATOM 5111 N N . ASP A 1 666 ? -26.912 -9.364 0.155 1.00 97.38 666 ASP A N 1
ATOM 5112 C CA . ASP A 1 666 ? -26.116 -10.327 0.927 1.00 97.38 666 ASP A CA 1
ATOM 5113 C C . ASP A 1 666 ? -26.241 -11.756 0.372 1.00 97.38 666 ASP A C 1
ATOM 5115 O O . ASP A 1 666 ? -25.319 -12.561 0.478 1.00 97.38 666 ASP A O 1
ATOM 5119 N N . ILE A 1 667 ? -27.396 -12.081 -0.218 1.00 98.50 667 ILE A N 1
ATOM 5120 C CA . ILE A 1 667 ? -27.684 -13.382 -0.833 1.00 98.50 667 ILE A CA 1
ATOM 5121 C C . ILE A 1 667 ? -28.346 -13.141 -2.185 1.00 98.50 667 ILE A C 1
ATOM 5123 O O . ILE A 1 667 ? -29.255 -12.321 -2.287 1.00 98.50 667 ILE A O 1
ATOM 5127 N N . ILE A 1 668 ? -27.940 -13.889 -3.211 1.00 98.81 668 ILE A N 1
ATOM 5128 C CA . ILE A 1 668 ? -28.605 -13.888 -4.518 1.00 98.81 668 ILE A CA 1
ATOM 5129 C C . ILE A 1 668 ? -29.149 -15.284 -4.799 1.00 98.81 668 ILE A C 1
ATOM 5131 O O . ILE A 1 668 ? -28.383 -16.244 -4.886 1.00 98.81 668 ILE A O 1
ATOM 5135 N N . TYR A 1 669 ? -30.460 -15.384 -4.987 1.00 98.88 669 TYR A N 1
ATOM 5136 C CA . TYR A 1 669 ? -31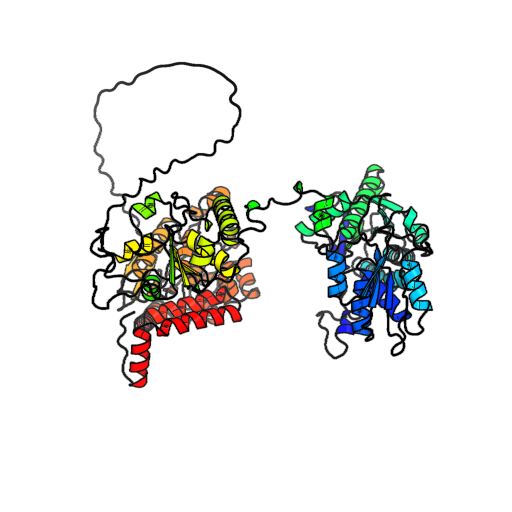.117 -16.520 -5.626 1.00 98.88 669 TYR A CA 1
ATOM 5137 C C . TYR A 1 669 ? -31.564 -16.101 -7.024 1.00 98.88 669 TYR A C 1
ATOM 5139 O O . TYR A 1 669 ? -31.967 -14.955 -7.234 1.00 98.88 669 TYR A O 1
ATOM 5147 N N . CYS A 1 670 ? -31.483 -17.008 -7.996 1.00 98.81 670 CYS A N 1
ATOM 5148 C CA . CYS A 1 670 ? -31.833 -16.675 -9.375 1.00 98.81 670 CYS A CA 1
ATOM 5149 C C . CYS A 1 670 ? -32.589 -17.780 -10.112 1.00 98.81 670 CYS A C 1
ATOM 5151 O O . CYS A 1 670 ? -32.625 -18.919 -9.654 1.00 98.81 670 CYS A O 1
ATOM 5153 N N . THR A 1 671 ? -33.207 -17.452 -11.249 1.00 98.81 671 THR A N 1
ATOM 5154 C CA . THR A 1 671 ? -33.664 -18.482 -12.192 1.00 98.81 671 THR A CA 1
ATOM 5155 C C . THR A 1 671 ? -32.490 -19.015 -13.011 1.00 98.81 671 THR A C 1
ATOM 5157 O O . THR A 1 671 ? -31.545 -18.279 -13.283 1.00 98.81 671 THR A O 1
ATOM 5160 N N . GLU A 1 672 ? -32.526 -20.283 -13.420 1.00 98.56 672 GLU A N 1
ATOM 5161 C CA . GLU A 1 672 ? -31.469 -20.917 -14.229 1.00 98.56 672 GLU A CA 1
ATOM 5162 C C . GLU A 1 672 ? -31.165 -20.133 -15.519 1.00 98.56 672 GLU A C 1
ATOM 5164 O O . GLU A 1 672 ? -30.007 -20.007 -15.928 1.00 98.56 672 GLU A O 1
ATOM 5169 N N . ASP A 1 673 ? -32.202 -19.547 -16.118 1.00 97.31 673 ASP A N 1
ATOM 5170 C CA . ASP A 1 673 ? -32.162 -18.743 -17.338 1.00 97.31 673 ASP A CA 1
ATOM 5171 C C . ASP A 1 673 ? -31.935 -17.237 -17.098 1.00 97.31 673 ASP A C 1
ATOM 5173 O O . ASP A 1 673 ? -31.953 -16.453 -18.052 1.00 97.31 673 ASP A O 1
ATOM 5177 N N . ALA A 1 674 ? -31.708 -16.811 -15.849 1.00 98.44 674 ALA A N 1
ATOM 5178 C CA . ALA A 1 674 ? -31.393 -15.420 -15.541 1.00 98.44 674 ALA A CA 1
ATOM 5179 C C . ALA A 1 674 ? -30.147 -14.966 -16.317 1.00 98.44 674 ALA A C 1
ATOM 5181 O O . ALA A 1 674 ? -29.176 -15.705 -16.465 1.00 98.44 674 ALA A O 1
ATOM 5182 N N . ASN A 1 675 ? -30.175 -13.734 -16.818 1.00 98.38 675 ASN A N 1
ATOM 5183 C CA . ASN A 1 675 ? -29.155 -13.200 -17.708 1.00 98.38 675 ASN A CA 1
ATOM 5184 C C . ASN A 1 675 ? -28.351 -12.106 -17.001 1.00 98.38 675 ASN A C 1
ATOM 5186 O O . ASN A 1 675 ? -28.765 -10.940 -16.966 1.00 98.38 675 ASN A O 1
ATOM 5190 N N . PHE A 1 676 ? -27.204 -12.498 -16.455 1.00 98.69 676 PHE A N 1
ATOM 5191 C CA . PHE A 1 676 ? -26.268 -11.631 -15.749 1.00 98.69 676 PHE A CA 1
ATOM 5192 C C . PHE A 1 676 ? -25.173 -11.099 -16.674 1.00 98.69 676 PHE A C 1
ATOM 5194 O O . PHE A 1 676 ? -24.849 -11.705 -17.694 1.00 98.69 676 PHE A O 1
ATOM 5201 N N . GLY A 1 677 ? -24.549 -9.972 -16.331 1.00 97.38 677 GLY A N 1
ATOM 5202 C CA . GLY A 1 677 ? -23.372 -9.504 -17.065 1.00 97.38 677 GLY A CA 1
ATOM 5203 C C . GLY A 1 677 ? -22.965 -8.071 -16.763 1.00 97.38 677 GLY A C 1
ATOM 5204 O O . GLY A 1 677 ? -23.748 -7.297 -16.221 1.00 97.38 677 GLY A O 1
ATOM 5205 N N . GLN A 1 678 ? -21.749 -7.722 -17.185 1.00 97.62 678 GLN A N 1
ATOM 5206 C CA . GLN A 1 678 ? -21.157 -6.381 -17.094 1.00 97.62 678 GLN A CA 1
ATOM 5207 C C . GLN A 1 678 ? -20.827 -5.862 -18.513 1.00 97.62 678 GLN A C 1
ATOM 5209 O O . GLN A 1 678 ? -19.672 -5.919 -18.944 1.00 97.62 678 GLN A O 1
ATOM 5214 N N . PRO A 1 679 ? -21.839 -5.478 -19.322 1.00 96.88 679 PRO A N 1
ATOM 5215 C CA . PRO A 1 679 ? -21.666 -5.140 -20.734 1.00 96.88 679 PRO A CA 1
ATOM 5216 C C . PRO A 1 679 ? -21.178 -3.702 -20.991 1.00 96.88 679 PRO A C 1
ATOM 5218 O O . PRO A 1 679 ? -21.152 -3.287 -22.148 1.00 96.88 679 PRO A O 1
ATOM 5221 N N . GLU A 1 680 ? -20.802 -2.937 -19.963 1.00 96.75 680 GLU A N 1
ATOM 5222 C CA . GLU A 1 680 ? -20.431 -1.514 -20.022 1.00 96.75 680 GLU A CA 1
ATOM 5223 C C . GLU A 1 680 ? -19.355 -1.199 -21.066 1.00 96.75 680 GLU A C 1
ATOM 5225 O O . GLU A 1 680 ? -19.409 -0.145 -21.702 1.00 96.75 680 GLU A O 1
ATOM 5230 N N . VAL A 1 681 ? -18.431 -2.135 -21.317 1.00 97.06 681 VAL A N 1
ATOM 5231 C CA . VAL A 1 681 ? -17.384 -1.980 -22.340 1.00 97.06 681 VAL A CA 1
ATOM 5232 C C . VAL A 1 681 ? -17.972 -1.729 -23.735 1.00 97.06 681 VAL A C 1
ATOM 5234 O O . VAL A 1 681 ? -17.401 -0.982 -24.525 1.00 97.06 681 VAL A O 1
ATOM 5237 N N . LYS A 1 682 ? -19.164 -2.273 -24.024 1.00 95.75 682 LYS A N 1
ATOM 5238 C CA . LYS A 1 682 ? -19.892 -2.063 -25.290 1.00 95.75 682 LYS A CA 1
ATOM 5239 C C . LYS A 1 682 ? -20.420 -0.634 -25.437 1.00 95.75 682 LYS A C 1
ATOM 5241 O O . LYS A 1 682 ? -20.760 -0.226 -26.541 1.00 95.75 682 LYS A O 1
ATOM 5246 N N . LEU A 1 683 ? -20.498 0.108 -24.334 1.00 94.88 683 LEU A N 1
ATOM 5247 C CA . LEU A 1 683 ? -20.890 1.516 -24.276 1.00 94.88 683 LEU A CA 1
ATOM 5248 C C . LEU A 1 683 ? -19.676 2.450 -24.145 1.00 94.88 683 LEU A C 1
ATOM 5250 O O . LEU A 1 683 ? -19.855 3.655 -24.003 1.00 94.88 683 LEU A O 1
ATOM 5254 N N . GLY A 1 684 ? -18.450 1.912 -24.178 1.00 94.31 684 GLY A N 1
ATOM 5255 C CA . GLY A 1 684 ? -17.224 2.691 -24.008 1.00 94.31 684 GLY A CA 1
ATOM 5256 C C . GLY A 1 684 ? -16.952 3.123 -22.565 1.00 94.31 684 GLY A C 1
ATOM 5257 O O . GLY A 1 684 ? -16.242 4.101 -22.353 1.00 94.31 684 GLY A O 1
ATOM 5258 N N . THR A 1 685 ? -17.510 2.421 -21.573 1.00 93.81 685 THR A N 1
ATOM 5259 C CA . THR A 1 685 ? -17.291 2.707 -20.147 1.00 93.81 685 THR A CA 1
ATOM 5260 C C . THR A 1 685 ? -17.009 1.428 -19.351 1.00 93.81 685 THR A C 1
ATOM 5262 O O . THR A 1 685 ? -17.010 0.324 -19.894 1.00 93.81 685 THR A O 1
ATOM 5265 N N . THR A 1 686 ? -16.720 1.562 -18.061 1.00 95.62 686 THR A N 1
ATOM 5266 C CA . THR A 1 686 ? -16.487 0.445 -17.136 1.00 95.62 686 THR A CA 1
ATOM 5267 C C . THR A 1 686 ? -17.662 0.284 -16.171 1.00 95.62 686 THR A C 1
ATOM 5269 O O . THR A 1 686 ? -18.372 1.263 -15.936 1.00 95.62 686 THR A O 1
ATOM 5272 N N . PRO A 1 687 ? -17.837 -0.890 -15.531 1.00 95.25 687 PRO A N 1
ATOM 5273 C CA . PRO A 1 687 ? -18.750 -1.021 -14.393 1.00 95.25 687 PRO A CA 1
ATOM 5274 C C . PRO A 1 687 ? -18.423 0.022 -13.317 1.00 95.25 687 PRO A C 1
ATOM 5276 O O . PRO A 1 687 ? -17.258 0.143 -12.916 1.00 95.25 687 PRO A O 1
ATOM 5279 N N . GLY A 1 688 ? -19.428 0.790 -12.894 1.00 91.44 688 GLY A N 1
ATOM 5280 C CA . GLY A 1 688 ? -19.251 2.014 -12.103 1.00 91.44 688 GLY A CA 1
ATOM 5281 C C . GLY A 1 688 ? -19.799 1.950 -10.676 1.00 91.44 688 GLY A C 1
ATOM 5282 O O . GLY A 1 688 ? -19.311 2.676 -9.817 1.00 91.44 688 GLY A O 1
ATOM 5283 N N . ALA A 1 689 ? -20.748 1.056 -10.387 1.00 92.38 689 ALA A N 1
ATOM 5284 C CA . ALA A 1 689 ? -21.342 0.873 -9.058 1.00 92.38 689 ALA A CA 1
ATOM 5285 C C . ALA A 1 689 ? -20.732 -0.327 -8.292 1.00 92.38 689 ALA A C 1
ATOM 5287 O O . ALA A 1 689 ? -21.334 -0.907 -7.385 1.00 92.38 689 ALA A O 1
ATOM 5288 N N . GLY A 1 690 ? -19.495 -0.704 -8.631 1.00 92.12 690 GLY A N 1
ATOM 5289 C CA . GLY A 1 690 ? -18.705 -1.724 -7.934 1.00 92.12 690 GLY A CA 1
ATOM 5290 C C . GLY A 1 690 ? -18.719 -3.120 -8.566 1.00 92.12 690 GLY A C 1
ATOM 5291 O O . GLY A 1 690 ? -18.195 -4.060 -7.971 1.00 92.12 690 GLY A O 1
ATOM 5292 N N . GLY A 1 691 ? -19.247 -3.275 -9.776 1.00 94.31 691 GLY A N 1
ATOM 5293 C CA . GLY A 1 691 ? -19.288 -4.525 -10.535 1.00 94.31 691 GLY A CA 1
ATOM 5294 C C . GLY A 1 691 ? -17.910 -5.083 -10.851 1.00 94.31 691 GLY A C 1
ATOM 5295 O O . GLY A 1 691 ? -17.681 -6.278 -10.691 1.00 94.31 691 GLY A O 1
ATOM 5296 N N . SER A 1 692 ? -16.951 -4.215 -11.183 1.00 95.75 692 SER A N 1
ATOM 5297 C CA . SER A 1 692 ? -15.546 -4.600 -11.381 1.00 95.75 692 SER A CA 1
ATOM 5298 C C . SER A 1 692 ? -14.891 -5.138 -10.103 1.00 95.75 692 SER A C 1
ATOM 5300 O O . SER A 1 692 ? -13.962 -5.942 -10.178 1.00 95.75 692 SER A O 1
ATOM 5302 N N . GLN A 1 693 ? -15.394 -4.742 -8.931 1.00 96.44 693 GLN A N 1
ATOM 5303 C CA . GLN A 1 693 ? -14.839 -5.101 -7.627 1.00 96.44 693 GLN A CA 1
ATOM 5304 C C . GLN A 1 693 ? -15.496 -6.360 -7.052 1.00 96.44 693 GLN A C 1
ATOM 5306 O O . GLN A 1 693 ? -14.794 -7.298 -6.671 1.00 96.44 693 GLN A O 1
ATOM 5311 N N . ARG A 1 694 ? -16.834 -6.395 -7.008 1.00 95.69 694 ARG A N 1
ATOM 5312 C CA . ARG A 1 694 ? -17.614 -7.492 -6.410 1.00 95.69 694 ARG A CA 1
ATOM 5313 C C . ARG A 1 694 ? -17.577 -8.753 -7.264 1.00 95.69 694 ARG A C 1
ATOM 5315 O O . ARG A 1 694 ? -17.321 -9.827 -6.731 1.00 95.69 694 ARG A O 1
ATOM 5322 N N . LEU A 1 695 ? -17.700 -8.623 -8.590 1.00 97.19 695 LEU A N 1
ATOM 5323 C CA . LEU A 1 695 ? -17.598 -9.775 -9.489 1.00 97.19 695 LEU A CA 1
ATOM 5324 C C . LEU A 1 695 ? -16.208 -10.414 -9.399 1.00 97.19 695 LEU A C 1
ATOM 5326 O O . LEU A 1 695 ? -16.091 -11.625 -9.257 1.00 97.19 695 LEU A O 1
ATOM 5330 N N . THR A 1 696 ? -15.148 -9.600 -9.411 1.00 97.31 696 THR A N 1
ATOM 5331 C CA . THR A 1 696 ? -13.764 -10.089 -9.301 1.00 97.31 696 THR A CA 1
ATOM 5332 C C . THR A 1 696 ? -13.508 -10.831 -7.990 1.00 97.31 696 THR A C 1
ATOM 5334 O O . THR A 1 696 ? -12.807 -11.842 -8.005 1.00 97.31 696 THR A O 1
ATOM 5337 N N . ARG A 1 697 ? -14.079 -10.363 -6.872 1.00 95.00 697 ARG A N 1
ATOM 5338 C CA . ARG A 1 697 ? -14.006 -11.065 -5.581 1.00 95.00 697 ARG A CA 1
ATOM 5339 C C . ARG A 1 697 ? -14.764 -12.394 -5.599 1.00 95.00 697 ARG A C 1
ATOM 5341 O O . ARG A 1 697 ? -14.251 -13.363 -5.055 1.00 95.00 697 ARG A O 1
ATOM 5348 N N . ALA A 1 698 ? -15.919 -12.453 -6.264 1.00 95.31 698 ALA A N 1
ATOM 5349 C CA . ALA A 1 698 ? -16.727 -13.669 -6.350 1.00 95.31 698 ALA A CA 1
ATOM 5350 C C . ALA A 1 698 ? -16.077 -14.767 -7.214 1.00 95.31 698 ALA A C 1
ATOM 5352 O O . ALA A 1 698 ? -16.016 -15.917 -6.795 1.00 95.31 698 ALA A O 1
ATOM 5353 N N . ILE A 1 699 ? -15.564 -14.426 -8.405 1.00 97.06 699 ILE A N 1
ATOM 5354 C CA . ILE A 1 699 ? -15.180 -15.431 -9.424 1.00 97.06 699 ILE A CA 1
ATOM 5355 C C . ILE A 1 699 ? -13.696 -15.409 -9.821 1.00 97.06 699 ILE A C 1
ATOM 5357 O O . ILE A 1 699 ? -13.261 -16.152 -10.705 1.00 97.06 699 ILE A O 1
ATOM 5361 N N . GLY A 1 700 ? -12.905 -14.535 -9.197 1.00 96.38 700 GLY A N 1
ATOM 5362 C CA . GLY A 1 700 ? -11.485 -14.358 -9.479 1.00 96.38 700 GLY A CA 1
ATOM 5363 C C . GLY A 1 700 ? -11.180 -13.522 -10.730 1.00 96.38 700 GLY A C 1
ATOM 5364 O O . GLY A 1 700 ? -11.976 -13.378 -11.662 1.00 96.38 700 GLY A O 1
ATOM 5365 N N . LYS A 1 701 ? -9.954 -12.980 -10.767 1.00 97.75 701 LYS A N 1
ATOM 5366 C CA . LYS A 1 701 ? -9.496 -12.003 -11.775 1.00 97.75 701 LYS A CA 1
ATOM 5367 C C . LYS A 1 701 ? -9.679 -12.466 -13.220 1.00 97.75 701 LYS A C 1
ATOM 5369 O O . LYS A 1 701 ? -10.180 -11.704 -14.038 1.00 97.75 701 LYS A O 1
ATOM 5374 N N . ALA A 1 702 ? -9.236 -13.678 -13.557 1.00 97.81 702 ALA A N 1
ATOM 5375 C CA . ALA A 1 702 ? -9.203 -14.128 -14.950 1.00 97.81 702 ALA A CA 1
ATOM 5376 C C . ALA A 1 702 ? -10.611 -14.237 -15.554 1.00 97.81 702 ALA A C 1
ATOM 5378 O O . ALA A 1 702 ? -10.847 -13.767 -16.665 1.00 97.81 702 ALA A O 1
ATOM 5379 N N . LYS A 1 703 ? -11.559 -14.804 -14.799 1.00 97.94 703 LYS A N 1
ATOM 5380 C CA . LYS A 1 703 ? -12.944 -14.960 -15.249 1.00 97.94 703 LYS A CA 1
ATOM 5381 C C . LYS A 1 703 ? -13.678 -13.621 -15.291 1.00 97.94 703 LYS A C 1
ATOM 5383 O O . LYS A 1 703 ? -14.360 -13.343 -16.271 1.00 97.94 703 LYS A O 1
ATOM 5388 N N . ALA A 1 704 ? -13.475 -12.764 -14.289 1.00 97.88 704 ALA A N 1
ATOM 5389 C CA . ALA A 1 704 ? -14.033 -11.416 -14.300 1.00 97.88 704 ALA A CA 1
ATOM 5390 C C . ALA A 1 704 ? -13.530 -10.595 -15.499 1.00 97.88 704 ALA A C 1
ATOM 5392 O O . ALA A 1 704 ? -14.331 -9.943 -16.162 1.00 97.88 704 ALA A O 1
ATOM 5393 N N . MET A 1 705 ? -12.239 -10.683 -15.839 1.00 98.00 705 MET A N 1
ATOM 5394 C CA . MET A 1 705 ? -11.681 -10.025 -17.027 1.00 98.00 705 MET A CA 1
ATOM 5395 C C . MET A 1 705 ? -12.300 -10.541 -18.326 1.00 98.00 705 MET A C 1
ATOM 5397 O O . MET A 1 705 ? -12.643 -9.734 -19.181 1.00 98.00 705 MET A O 1
ATOM 5401 N N . GLU A 1 706 ? -12.492 -11.855 -18.474 1.00 98.00 706 GLU A N 1
ATOM 5402 C CA . GLU A 1 706 ? -13.175 -12.416 -19.647 1.00 98.00 706 GLU A CA 1
ATOM 5403 C C . GLU A 1 706 ? -14.570 -11.804 -19.822 1.00 98.00 706 GLU A C 1
ATOM 5405 O O . GLU A 1 706 ? -14.903 -11.353 -20.915 1.00 98.00 706 GLU A O 1
ATOM 5410 N N . LEU A 1 707 ? -15.367 -11.734 -18.752 1.00 98.06 707 LEU A N 1
ATOM 5411 C CA . LEU A 1 707 ? -16.732 -11.206 -18.804 1.00 98.06 707 LEU A CA 1
ATOM 5412 C C . LEU A 1 707 ? -16.765 -9.687 -19.028 1.00 98.06 707 LEU A C 1
ATOM 5414 O O . LEU A 1 707 ? -17.505 -9.221 -19.890 1.00 98.06 707 LEU A O 1
ATOM 5418 N N . ILE A 1 708 ? -15.945 -8.923 -18.298 1.00 98.00 708 ILE A N 1
ATOM 5419 C CA . ILE A 1 708 ? -15.938 -7.451 -18.346 1.00 98.00 708 ILE A CA 1
ATOM 5420 C C . ILE A 1 708 ? -15.341 -6.942 -19.664 1.00 98.00 708 ILE A C 1
ATOM 5422 O O . ILE A 1 708 ? -15.897 -6.030 -20.267 1.00 98.00 708 ILE A O 1
ATOM 5426 N N . LEU A 1 709 ? -14.239 -7.529 -20.146 1.00 97.75 709 LEU A N 1
ATOM 5427 C CA . LEU A 1 709 ? -13.576 -7.068 -21.373 1.00 97.75 709 LEU A CA 1
ATOM 5428 C C . LEU A 1 709 ? -14.322 -7.491 -22.644 1.00 97.75 709 LEU A C 1
ATOM 5430 O O . LEU A 1 709 ? -14.277 -6.772 -23.638 1.00 97.75 709 LEU A O 1
ATOM 5434 N N . SER A 1 710 ? -15.016 -8.635 -22.629 1.00 97.56 710 SER A N 1
ATOM 5435 C CA . SER A 1 710 ? -15.856 -9.055 -23.764 1.00 97.56 710 SER A CA 1
ATOM 5436 C C . SER A 1 710 ? -17.280 -8.486 -23.706 1.00 97.56 710 SER A C 1
ATOM 5438 O O . SER A 1 710 ? -18.006 -8.500 -24.704 1.00 97.56 710 SER A O 1
ATOM 5440 N N . GLY A 1 711 ? -17.720 -8.029 -22.529 1.00 96.88 711 GLY A N 1
ATOM 5441 C CA . GLY A 1 711 ? -19.113 -7.689 -22.256 1.00 96.88 711 GLY A CA 1
ATOM 5442 C C . GLY A 1 711 ? -20.072 -8.874 -22.437 1.00 96.88 711 GLY A C 1
ATOM 5443 O O . GLY A 1 711 ? -21.250 -8.660 -22.753 1.00 96.88 711 GLY A O 1
ATOM 5444 N N . ARG A 1 712 ? -19.575 -10.118 -22.337 1.00 96.94 712 ARG A N 1
ATOM 5445 C CA . ARG A 1 712 ? -20.367 -11.356 -22.407 1.00 96.94 712 ARG A CA 1
ATOM 5446 C C . ARG A 1 712 ? -21.294 -11.451 -21.198 1.00 96.94 712 ARG A C 1
ATOM 5448 O O . ARG A 1 712 ? -20.877 -11.235 -20.063 1.00 96.94 712 ARG A O 1
ATOM 5455 N N . SER A 1 713 ? -22.535 -11.846 -21.458 1.00 97.69 713 SER A N 1
ATOM 5456 C CA . SER A 1 713 ? -23.472 -12.245 -20.413 1.00 97.69 713 SER A CA 1
ATOM 5457 C C . SER A 1 713 ? -23.319 -13.721 -20.034 1.00 97.69 713 SER A C 1
ATOM 5459 O O . SER A 1 713 ? -22.768 -14.520 -20.799 1.00 97.69 713 SER A O 1
ATOM 5461 N N . PHE A 1 714 ? -23.816 -14.079 -18.857 1.00 98.44 714 PHE A N 1
ATOM 5462 C CA . PHE A 1 714 ? -23.799 -15.432 -18.315 1.00 98.44 714 PHE A CA 1
ATOM 5463 C C . PHE A 1 714 ? -25.142 -15.790 -17.672 1.00 98.44 714 PHE A C 1
ATOM 5465 O O . PHE A 1 714 ? -25.906 -14.917 -17.259 1.00 98.44 714 PHE A O 1
ATOM 5472 N N . THR A 1 715 ? -25.428 -17.087 -17.642 1.00 98.69 715 THR A N 1
ATOM 5473 C CA . THR A 1 715 ? -26.691 -17.661 -17.153 1.00 98.69 715 THR A CA 1
ATOM 5474 C C . THR A 1 715 ? -26.762 -17.703 -15.625 1.00 98.69 715 THR A C 1
ATOM 5476 O O . THR A 1 715 ? -25.737 -17.603 -14.947 1.00 98.69 715 THR A O 1
ATOM 5479 N N . GLY A 1 716 ? -27.952 -17.923 -15.063 1.00 98.56 716 GLY A N 1
ATOM 5480 C CA . GLY A 1 716 ? -28.123 -18.162 -13.629 1.00 98.56 716 GLY A CA 1
ATOM 5481 C C . GLY A 1 716 ? -27.417 -19.435 -13.158 1.00 98.56 716 GLY A C 1
ATOM 5482 O O . GLY A 1 716 ? -26.809 -19.441 -12.091 1.00 98.56 716 GLY A O 1
ATOM 5483 N N . VAL A 1 717 ? -27.380 -20.476 -13.997 1.00 98.62 717 VAL A N 1
ATOM 5484 C CA . VAL A 1 717 ? -26.598 -21.701 -13.732 1.00 98.62 717 VAL A CA 1
ATOM 5485 C C . VAL A 1 717 ? -25.100 -21.400 -13.622 1.00 98.62 717 VAL A C 1
ATOM 5487 O O . VAL A 1 717 ? -24.418 -21.894 -12.724 1.00 98.62 717 VAL A O 1
ATOM 5490 N N . GLU A 1 718 ? -24.562 -20.575 -14.525 1.00 98.50 718 GLU A N 1
ATOM 5491 C CA . GLU A 1 718 ? -23.174 -20.108 -14.428 1.00 98.50 718 GLU A CA 1
ATOM 5492 C C . GLU A 1 718 ? -22.962 -19.255 -13.166 1.00 98.50 718 GLU A C 1
ATOM 5494 O O . GLU A 1 718 ? -21.963 -19.444 -12.471 1.00 98.50 718 GLU A O 1
ATOM 5499 N N . ALA A 1 719 ? -23.908 -18.367 -12.837 1.00 98.56 719 ALA A N 1
ATOM 5500 C CA . ALA A 1 719 ? -23.847 -17.516 -11.652 1.00 98.56 719 ALA A CA 1
ATOM 5501 C C . ALA A 1 719 ? -23.770 -18.337 -10.354 1.00 98.56 719 ALA A C 1
ATOM 5503 O O . ALA A 1 719 ? -22.928 -18.044 -9.506 1.00 98.56 719 ALA A O 1
ATOM 5504 N N . GLU A 1 720 ? -24.597 -19.377 -10.216 1.00 98.56 720 GLU A N 1
ATOM 5505 C CA . GLU A 1 720 ? -24.544 -20.317 -9.091 1.00 98.56 720 GLU A CA 1
ATOM 5506 C C . GLU A 1 720 ? -23.208 -21.063 -9.058 1.00 98.56 720 GLU A C 1
ATOM 5508 O O . GLU A 1 720 ? -22.494 -21.047 -8.055 1.00 98.56 720 GLU A O 1
ATOM 5513 N N . ARG A 1 721 ? -22.821 -21.673 -10.185 1.00 98.25 721 ARG A N 1
ATOM 5514 C CA . ARG A 1 721 ? -21.603 -22.485 -10.277 1.00 98.25 721 ARG A CA 1
ATOM 5515 C C . ARG A 1 721 ? -20.337 -21.702 -9.928 1.00 98.25 721 ARG A C 1
ATOM 5517 O O . ARG A 1 721 ? -19.369 -22.294 -9.452 1.00 98.25 721 ARG A O 1
ATOM 5524 N N . TRP A 1 722 ? -20.306 -20.405 -10.220 1.00 97.88 722 TRP A N 1
ATOM 5525 C CA . TRP A 1 722 ? -19.154 -19.549 -9.943 1.00 97.88 722 TRP A CA 1
ATOM 5526 C C . TRP A 1 722 ? -19.208 -18.869 -8.572 1.00 97.88 722 TRP A C 1
ATOM 5528 O O . TRP A 1 722 ? -18.226 -18.237 -8.198 1.00 97.88 722 TRP A O 1
ATOM 5538 N N . GLY A 1 723 ? -20.310 -18.991 -7.827 1.00 94.62 723 GLY A N 1
ATOM 5539 C CA . GLY A 1 723 ? -20.474 -18.349 -6.520 1.00 94.62 723 GLY A CA 1
ATOM 5540 C C . GLY A 1 723 ? -20.893 -16.877 -6.582 1.00 94.62 723 GLY A C 1
ATOM 5541 O O . GLY A 1 723 ? -20.731 -16.160 -5.600 1.00 94.62 723 GLY A O 1
ATOM 5542 N N . VAL A 1 724 ? -21.430 -16.410 -7.716 1.00 98.00 724 VAL A N 1
ATOM 5543 C CA . VAL A 1 724 ? -22.112 -15.103 -7.807 1.00 98.00 724 VAL A CA 1
ATOM 5544 C C . VAL A 1 724 ? -23.502 -15.199 -7.182 1.00 98.00 724 VAL A C 1
ATOM 5546 O O . VAL A 1 724 ? -23.898 -14.322 -6.422 1.00 98.00 724 VAL A O 1
ATOM 5549 N N . ALA A 1 725 ? -24.235 -16.270 -7.494 1.00 98.62 725 ALA A N 1
ATOM 5550 C CA . ALA A 1 725 ? -25.496 -16.617 -6.854 1.00 98.62 725 ALA A CA 1
ATOM 5551 C C . ALA A 1 725 ? -25.303 -17.809 -5.915 1.00 98.62 725 ALA A C 1
ATOM 5553 O O . ALA A 1 725 ? -24.453 -18.663 -6.146 1.00 98.62 725 ALA A O 1
ATOM 5554 N N . ALA A 1 726 ? -26.100 -17.877 -4.853 1.00 98.38 726 ALA A N 1
ATOM 5555 C CA . ALA A 1 726 ? -26.055 -18.990 -3.915 1.00 98.38 726 ALA A CA 1
ATOM 5556 C C . ALA A 1 726 ? -26.780 -20.229 -4.463 1.00 98.38 726 ALA A C 1
ATOM 5558 O O . ALA A 1 726 ? -26.350 -21.343 -4.182 1.00 98.38 726 ALA A O 1
ATOM 5559 N N . ARG A 1 727 ? -27.884 -20.038 -5.207 1.00 98.44 727 ARG A N 1
ATOM 5560 C CA . ARG A 1 727 ? -28.686 -21.107 -5.835 1.00 98.44 727 ARG A CA 1
ATOM 5561 C C . ARG A 1 727 ? -29.381 -20.614 -7.108 1.00 98.44 727 ARG A C 1
ATOM 5563 O O . ARG A 1 727 ? -29.792 -19.447 -7.168 1.00 98.44 727 ARG A O 1
ATOM 5570 N N . ALA A 1 728 ? -29.562 -21.511 -8.077 1.00 98.62 728 ALA A N 1
ATOM 5571 C CA . ALA A 1 728 ? -30.411 -21.307 -9.249 1.00 98.62 728 ALA A CA 1
ATOM 5572 C C . ALA A 1 728 ? -31.659 -22.213 -9.203 1.00 98.62 728 ALA A C 1
ATOM 5574 O O . ALA A 1 728 ? -31.621 -23.317 -8.661 1.00 98.62 728 ALA A O 1
ATOM 5575 N N . PHE A 1 729 ? -32.779 -21.734 -9.754 1.00 98.69 729 PHE A N 1
ATOM 5576 C CA . PHE A 1 729 ? -34.073 -22.426 -9.737 1.00 98.69 729 PHE A CA 1
ATOM 5577 C C . PHE A 1 729 ? -34.713 -22.487 -11.132 1.00 98.69 729 PHE A C 1
ATOM 5579 O O . PHE A 1 729 ? -34.575 -21.546 -11.914 1.00 98.69 729 PHE A O 1
ATOM 5586 N N . PRO A 1 730 ? -35.482 -23.543 -11.450 1.00 97.88 730 PRO A N 1
ATOM 5587 C CA . PRO A 1 730 ? -35.978 -23.777 -12.810 1.00 97.88 730 PRO A CA 1
ATOM 5588 C C . PRO A 1 730 ? -37.095 -22.819 -13.260 1.00 97.88 730 PRO A C 1
ATOM 5590 O O . PRO A 1 730 ? -37.430 -22.778 -14.440 1.00 97.88 730 PRO A O 1
ATOM 5593 N N . SER A 1 731 ? -37.724 -22.074 -12.345 1.00 98.06 731 SER A N 1
ATOM 5594 C CA . SER A 1 731 ? -38.813 -21.136 -12.662 1.00 98.06 731 SER A CA 1
ATOM 5595 C C . SER A 1 731 ? -38.851 -19.955 -11.694 1.00 98.06 731 SER A C 1
ATOM 5597 O O . SER A 1 731 ? -38.290 -20.020 -10.597 1.00 98.06 731 SER A O 1
ATOM 5599 N N . TYR A 1 732 ? -39.540 -18.882 -12.091 1.00 97.81 732 TYR A N 1
ATOM 5600 C CA . TYR A 1 732 ? -39.732 -17.693 -11.257 1.00 97.81 732 TYR A CA 1
ATOM 5601 C C . TYR A 1 732 ? -40.538 -18.008 -9.995 1.00 97.81 732 TYR A C 1
ATOM 5603 O O . TYR A 1 732 ? -40.194 -17.556 -8.909 1.00 97.81 732 TYR A O 1
ATOM 5611 N N . GLU A 1 733 ? -41.570 -18.837 -10.112 1.00 98.00 733 GLU A N 1
ATOM 5612 C CA . GLU A 1 733 ? -42.413 -19.251 -8.994 1.00 98.00 733 GLU A CA 1
ATOM 5613 C C . GLU A 1 733 ? -41.601 -20.049 -7.966 1.00 98.00 733 GLU A C 1
ATOM 5615 O O . GLU A 1 733 ? -41.684 -19.776 -6.768 1.00 98.00 733 GLU A O 1
ATOM 5620 N N . ALA A 1 734 ? -40.761 -20.983 -8.432 1.00 98.38 734 ALA A N 1
ATOM 5621 C CA . ALA A 1 734 ? -39.856 -21.737 -7.565 1.00 98.38 734 ALA A CA 1
ATOM 5622 C C . ALA A 1 734 ? -38.815 -20.827 -6.893 1.00 98.38 734 ALA A C 1
ATOM 5624 O O . ALA A 1 734 ? -38.581 -20.954 -5.693 1.00 98.38 734 ALA A O 1
ATOM 5625 N N . LEU A 1 735 ? -38.233 -19.884 -7.644 1.00 98.69 735 LEU A N 1
ATOM 5626 C CA . LEU A 1 735 ? -37.317 -18.876 -7.110 1.00 98.69 735 LEU A CA 1
ATOM 5627 C C . LEU A 1 735 ? -37.967 -18.072 -5.975 1.00 98.69 735 LEU A C 1
ATOM 5629 O O . LEU A 1 735 ? -37.368 -17.924 -4.908 1.00 98.69 735 LEU A O 1
ATOM 5633 N N . MET A 1 736 ? -39.170 -17.538 -6.199 1.00 98.56 736 MET A N 1
ATOM 5634 C CA . MET A 1 736 ? -39.848 -16.690 -5.217 1.00 98.56 736 MET A CA 1
ATOM 5635 C C . MET A 1 736 ? -40.222 -17.478 -3.963 1.00 98.56 736 MET A C 1
ATOM 5637 O O . MET A 1 736 ? -39.942 -17.024 -2.855 1.00 98.56 736 MET A O 1
ATOM 5641 N N . GLU A 1 737 ? -40.782 -18.678 -4.117 1.00 98.44 737 GLU A N 1
ATOM 5642 C CA . GLU A 1 737 ? -41.157 -19.520 -2.979 1.00 98.44 737 GLU A CA 1
ATOM 5643 C C . GLU A 1 737 ? -39.940 -19.923 -2.130 1.00 98.44 737 GLU A C 1
ATOM 5645 O O . GLU A 1 737 ? -39.962 -19.788 -0.907 1.00 98.44 737 GLU A O 1
ATOM 5650 N N . GLU A 1 738 ? -38.840 -20.350 -2.755 1.00 98.62 738 GLU A N 1
ATOM 5651 C CA . GLU A 1 738 ? -37.617 -20.720 -2.030 1.00 98.62 738 GLU A CA 1
ATOM 5652 C C . GLU A 1 738 ? -36.918 -19.504 -1.404 1.00 98.62 738 GLU A C 1
ATOM 5654 O O . GLU A 1 738 ? -36.357 -19.608 -0.310 1.00 98.62 738 GLU A O 1
ATOM 5659 N N . THR A 1 739 ? -37.012 -18.330 -2.036 1.00 98.75 739 THR A N 1
ATOM 5660 C CA . THR A 1 739 ? -36.555 -17.067 -1.439 1.00 98.75 739 THR A CA 1
ATOM 5661 C C . THR A 1 739 ? -37.351 -16.742 -0.178 1.00 98.75 739 THR A C 1
ATOM 5663 O O . THR A 1 739 ? -36.759 -16.404 0.848 1.00 98.75 739 THR A O 1
ATOM 5666 N N . TYR A 1 740 ? -38.681 -16.874 -0.215 1.00 98.62 740 TYR A N 1
ATOM 5667 C CA . TYR A 1 740 ? -39.525 -16.614 0.950 1.00 98.62 740 TYR A CA 1
ATOM 5668 C C . TYR A 1 740 ? -39.274 -17.595 2.090 1.00 98.62 740 TYR A C 1
ATOM 5670 O O . TYR A 1 740 ? -39.198 -17.158 3.235 1.00 98.62 740 TYR A O 1
ATOM 5678 N N . LYS A 1 741 ? -39.075 -18.886 1.800 1.00 98.50 741 LYS A N 1
ATOM 5679 C CA . LYS A 1 741 ? -38.716 -19.878 2.827 1.00 98.50 741 LYS A CA 1
ATOM 5680 C C . LYS A 1 741 ? -37.399 -19.539 3.520 1.00 98.50 741 LYS A C 1
ATOM 5682 O O . LYS A 1 741 ? -37.309 -19.617 4.747 1.00 98.50 741 LYS A O 1
ATOM 5687 N N . LEU A 1 742 ? -36.378 -19.143 2.755 1.00 98.56 742 LEU A N 1
ATOM 5688 C CA . LEU A 1 742 ? -35.106 -18.707 3.330 1.00 98.56 742 LEU A CA 1
ATOM 5689 C C . LEU A 1 742 ? -35.292 -17.439 4.173 1.00 98.56 742 LEU A C 1
ATOM 5691 O O . LEU A 1 742 ? -34.805 -17.376 5.301 1.00 98.56 742 LEU A O 1
ATOM 5695 N N . ALA A 1 743 ? -36.017 -16.450 3.646 1.00 98.50 743 ALA A N 1
ATOM 5696 C CA . ALA A 1 743 ? -36.275 -15.196 4.342 1.00 98.50 743 ALA A CA 1
ATOM 5697 C C . ALA A 1 743 ? -37.031 -15.416 5.662 1.00 98.50 743 ALA A C 1
ATOM 5699 O O . ALA A 1 743 ? -36.635 -14.858 6.680 1.00 98.50 743 ALA A O 1
ATOM 5700 N N . GLU A 1 744 ? -38.059 -16.267 5.671 1.00 97.75 744 GLU A N 1
ATOM 5701 C CA . GLU A 1 744 ? -38.827 -16.637 6.866 1.00 97.75 744 GLU A CA 1
ATOM 5702 C C . GLU A 1 744 ? -37.964 -17.396 7.883 1.00 97.75 744 GLU A C 1
ATOM 5704 O O . GLU A 1 744 ? -38.032 -17.126 9.081 1.00 97.75 744 GLU A O 1
ATOM 5709 N N . THR A 1 745 ? -37.084 -18.286 7.412 1.00 97.75 745 THR A N 1
ATOM 5710 C CA . THR A 1 745 ? -36.125 -18.983 8.281 1.00 97.75 745 THR A CA 1
ATOM 5711 C C . THR A 1 745 ? -35.203 -17.991 8.988 1.00 97.75 745 THR A C 1
ATOM 5713 O O . THR A 1 745 ? -35.065 -18.043 10.208 1.00 97.75 745 THR A O 1
ATOM 5716 N N . ILE A 1 746 ? -34.605 -17.056 8.242 1.00 98.25 746 ILE A N 1
ATOM 5717 C CA . ILE A 1 746 ? 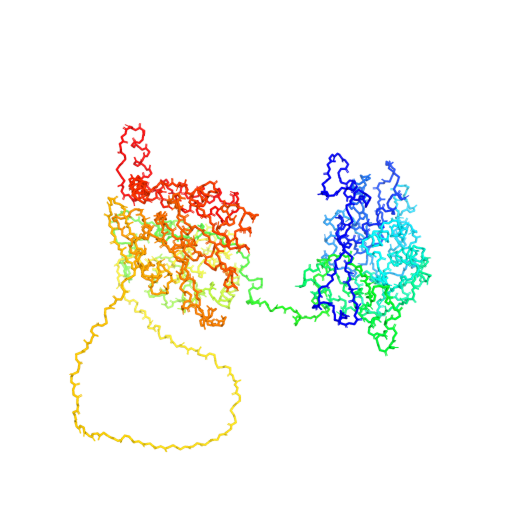-33.717 -16.031 8.807 1.00 98.25 746 ILE A CA 1
ATOM 5718 C C . ILE A 1 746 ? -34.501 -15.088 9.734 1.00 98.25 746 ILE A C 1
ATOM 5720 O O . ILE A 1 746 ? -34.019 -14.748 10.815 1.00 98.25 746 ILE A O 1
ATOM 5724 N N . ALA A 1 747 ? -35.721 -14.698 9.353 1.00 97.12 747 ALA A N 1
ATOM 5725 C CA . ALA A 1 747 ? -36.593 -13.856 10.168 1.00 97.12 747 ALA A CA 1
ATOM 5726 C C . ALA A 1 747 ? -37.020 -14.532 11.482 1.00 97.12 747 ALA A C 1
ATOM 5728 O O . ALA A 1 747 ? -37.297 -13.841 12.461 1.00 97.12 747 ALA A O 1
ATOM 5729 N N . GLY A 1 748 ? -37.026 -15.868 11.520 1.00 95.94 748 GLY A N 1
ATOM 5730 C CA . GLY A 1 748 ? -37.291 -16.676 12.707 1.00 95.94 748 GLY A CA 1
ATOM 5731 C C . GLY A 1 748 ? -36.138 -16.763 13.714 1.00 95.94 748 GLY A C 1
ATOM 5732 O O . GLY A 1 748 ? -36.297 -17.443 14.731 1.00 95.94 748 GLY A O 1
ATOM 5733 N N . TYR A 1 749 ? -34.994 -16.115 13.466 1.00 97.00 749 TYR A N 1
ATOM 5734 C CA . TYR A 1 749 ? -33.851 -16.049 14.384 1.00 97.00 749 TYR A CA 1
ATOM 5735 C C . TYR A 1 749 ? -33.741 -14.697 15.107 1.00 97.00 749 TYR A C 1
ATOM 5737 O O . TYR A 1 749 ? -34.476 -13.746 14.840 1.00 97.00 749 TYR A O 1
ATOM 5745 N N . SER A 1 750 ? -32.792 -14.596 16.044 1.00 96.75 750 SER A N 1
ATOM 5746 C CA . SER A 1 750 ? -32.456 -13.324 16.688 1.00 96.75 750 SER A CA 1
ATOM 5747 C C . SER A 1 750 ? -31.986 -12.298 15.656 1.00 96.75 750 SER A C 1
ATOM 5749 O O . SER A 1 750 ? -30.943 -12.474 15.023 1.00 96.75 750 SER A O 1
ATOM 5751 N N . ARG A 1 751 ? -32.714 -11.180 15.546 1.00 95.19 751 ARG A N 1
ATOM 5752 C CA . ARG A 1 751 ? -32.336 -10.035 14.708 1.00 95.19 751 ARG A CA 1
ATOM 5753 C C . ARG A 1 751 ? -30.935 -9.517 15.040 1.00 95.19 751 ARG A C 1
ATOM 5755 O O . ARG A 1 751 ? -30.175 -9.226 14.124 1.00 95.19 751 ARG A O 1
ATOM 5762 N N . VAL A 1 752 ? -30.581 -9.447 16.326 1.00 96.00 752 VAL A N 1
ATOM 5763 C CA . VAL A 1 752 ? -29.258 -8.988 16.781 1.00 96.00 752 VAL A CA 1
ATOM 5764 C C . VAL A 1 752 ? -28.159 -9.899 16.229 1.00 96.00 752 VAL A C 1
ATOM 5766 O O . VAL A 1 752 ? -27.204 -9.415 15.624 1.00 96.00 752 VAL A O 1
ATOM 5769 N N . ALA A 1 753 ? -28.321 -11.219 16.369 1.00 97.19 753 ALA A N 1
ATOM 5770 C CA . ALA A 1 753 ? -27.345 -12.185 15.870 1.00 97.19 753 ALA A CA 1
ATOM 5771 C C . ALA A 1 753 ? -27.244 -12.167 14.337 1.00 97.19 753 ALA A C 1
ATOM 5773 O O . ALA A 1 753 ? -26.148 -12.149 13.788 1.00 97.19 753 ALA A O 1
ATOM 5774 N N . VAL A 1 754 ? -28.381 -12.119 13.641 1.00 97.31 754 VAL A N 1
ATOM 5775 C CA . VAL A 1 754 ? -28.438 -12.093 12.174 1.00 97.31 754 VAL A CA 1
ATOM 5776 C C . VAL A 1 754 ? -27.768 -10.836 11.602 1.00 97.31 754 VAL A C 1
ATOM 5778 O O . VAL A 1 754 ? -26.996 -10.931 10.646 1.00 97.31 754 VAL A O 1
ATOM 5781 N N . MET A 1 755 ? -28.012 -9.665 12.201 1.00 97.00 755 MET A N 1
ATOM 5782 C CA . MET A 1 755 ? -27.348 -8.414 11.816 1.00 97.00 755 MET A CA 1
ATOM 5783 C C . MET A 1 755 ? -25.834 -8.482 12.057 1.00 97.00 755 MET A C 1
ATOM 5785 O O . MET A 1 755 ? -25.063 -8.086 11.185 1.00 97.00 755 MET A O 1
ATOM 5789 N N . ALA A 1 756 ? -25.404 -9.050 13.187 1.00 97.44 756 ALA A N 1
ATOM 5790 C CA . ALA A 1 756 ? -23.988 -9.259 13.481 1.00 97.44 756 ALA A CA 1
ATOM 5791 C C . ALA A 1 756 ? -23.316 -10.222 12.485 1.00 97.44 756 ALA A C 1
ATOM 5793 O O . ALA A 1 756 ? -22.205 -9.954 12.033 1.00 97.44 756 ALA A O 1
ATOM 5794 N N . CYS A 1 757 ? -23.992 -11.307 12.082 1.00 97.88 757 CYS A N 1
ATOM 5795 C CA . CYS A 1 757 ? -23.493 -12.224 11.052 1.00 97.88 757 CYS A CA 1
ATOM 5796 C C . CYS A 1 757 ? -23.269 -11.510 9.713 1.00 97.88 757 CYS A C 1
ATOM 5798 O O . CYS A 1 757 ? -22.214 -11.673 9.101 1.00 97.88 757 CYS A O 1
ATOM 5800 N N . LYS A 1 758 ? -24.230 -10.688 9.273 1.00 97.06 758 LYS A N 1
ATOM 5801 C CA . LYS A 1 758 ? -24.072 -9.860 8.069 1.00 97.06 758 LYS A CA 1
ATOM 5802 C C . LYS A 1 758 ? -22.868 -8.923 8.189 1.00 97.06 758 LYS A C 1
ATOM 5804 O O . LYS A 1 758 ? -22.073 -8.823 7.258 1.00 97.06 758 LYS A O 1
ATOM 5809 N N . GLU A 1 759 ? -22.724 -8.253 9.331 1.00 96.12 759 GLU A N 1
ATOM 5810 C CA . GLU A 1 759 ? -21.642 -7.297 9.574 1.00 96.12 759 GLU A CA 1
ATOM 5811 C C . GLU A 1 759 ? -20.256 -7.946 9.450 1.00 96.12 759 GLU A C 1
ATOM 5813 O O . GLU A 1 759 ? -19.406 -7.434 8.719 1.00 96.12 759 GLU A O 1
ATOM 5818 N N . VAL A 1 760 ? -20.031 -9.096 10.097 1.00 97.44 760 VAL A N 1
ATOM 5819 C CA . VAL A 1 760 ? -18.719 -9.770 10.070 1.00 97.44 760 VAL A CA 1
ATOM 5820 C C . VAL A 1 760 ? -18.384 -10.357 8.699 1.00 97.44 760 VAL A C 1
ATOM 5822 O O . VAL A 1 760 ? -17.244 -10.229 8.250 1.00 97.44 760 VAL A O 1
ATOM 5825 N N . VAL A 1 761 ? -19.366 -10.934 7.995 1.00 96.38 761 VAL A N 1
ATOM 5826 C CA . VAL A 1 761 ? -19.155 -11.509 6.656 1.00 96.38 761 VAL A CA 1
ATOM 5827 C C . VAL A 1 761 ? -18.864 -10.413 5.635 1.00 96.38 761 VAL A C 1
ATOM 5829 O O . VAL A 1 761 ? -17.904 -10.526 4.876 1.00 96.38 761 VAL A O 1
ATOM 5832 N N . ASN A 1 762 ? -19.622 -9.314 5.644 1.00 94.12 762 ASN A N 1
ATOM 5833 C CA . ASN A 1 762 ? -19.365 -8.210 4.719 1.00 94.12 762 ASN A CA 1
ATOM 5834 C C . ASN A 1 762 ? -18.001 -7.562 4.989 1.00 94.12 762 ASN A C 1
ATOM 5836 O O . ASN A 1 762 ? -17.264 -7.267 4.047 1.00 94.12 762 ASN A O 1
ATOM 5840 N N . LYS A 1 763 ? -17.601 -7.430 6.262 1.00 94.69 763 LYS A N 1
ATOM 5841 C CA . LYS A 1 763 ? -16.290 -6.876 6.623 1.00 94.69 763 LYS A CA 1
ATOM 5842 C C . LYS A 1 763 ? -15.114 -7.741 6.154 1.00 94.69 763 LYS A C 1
ATOM 5844 O O . LYS A 1 763 ? -14.027 -7.211 5.913 1.00 94.69 763 LYS A O 1
ATOM 5849 N N . SER A 1 764 ? -15.316 -9.048 5.960 1.00 94.31 764 SER A N 1
ATOM 5850 C CA . SER A 1 764 ? -14.272 -9.958 5.469 1.00 94.31 764 SER A CA 1
ATOM 5851 C C . SER A 1 764 ? -13.790 -9.620 4.052 1.00 94.31 764 SER A C 1
ATOM 5853 O O . SER A 1 764 ? -12.727 -10.080 3.647 1.00 94.31 764 SER A O 1
ATOM 5855 N N . GLN A 1 765 ? -14.562 -8.842 3.285 1.00 90.69 765 GLN A N 1
ATOM 5856 C CA . GLN A 1 765 ? -14.205 -8.423 1.925 1.00 90.69 765 GLN A CA 1
ATOM 5857 C C . GLN A 1 765 ? -13.210 -7.248 1.890 1.00 90.69 765 GLN A C 1
ATOM 5859 O O . GLN A 1 765 ? -12.616 -6.977 0.833 1.00 90.69 765 GLN A O 1
ATOM 5864 N N . ASP A 1 766 ? -13.024 -6.586 3.037 1.00 90.44 766 ASP A N 1
ATOM 5865 C CA . ASP A 1 766 ? -12.229 -5.364 3.201 1.00 90.44 766 ASP A CA 1
ATOM 5866 C C . ASP A 1 766 ? -10.984 -5.562 4.078 1.00 90.44 766 ASP A C 1
ATOM 5868 O O . ASP A 1 766 ? -10.073 -4.736 4.048 1.00 90.44 766 ASP A O 1
ATOM 5872 N N . LEU A 1 767 ? -10.941 -6.634 4.875 1.00 93.44 767 LEU A N 1
ATOM 5873 C CA . LEU A 1 767 ? -9.875 -6.896 5.841 1.00 93.44 767 LEU A CA 1
ATOM 5874 C C . LEU A 1 767 ? -8.998 -8.083 5.438 1.00 93.44 767 LEU A C 1
ATOM 5876 O O . LEU A 1 767 ? -9.426 -9.005 4.744 1.00 93.44 767 LEU A O 1
ATOM 5880 N N . SER A 1 768 ? -7.756 -8.083 5.930 1.00 94.19 768 SER A N 1
ATOM 5881 C CA . SER A 1 768 ? -6.920 -9.282 5.899 1.00 94.19 768 SER A CA 1
ATOM 5882 C C . SER A 1 768 ? -7.551 -10.382 6.762 1.00 94.19 768 SER A C 1
ATOM 5884 O O . SER A 1 768 ? -8.298 -10.090 7.696 1.00 94.19 768 SER A O 1
ATOM 5886 N N . LEU A 1 769 ? -7.234 -11.654 6.495 1.00 93.50 769 LEU A N 1
ATOM 5887 C CA . LEU A 1 769 ? -7.826 -12.771 7.242 1.00 93.50 769 LEU A CA 1
ATOM 5888 C C . LEU A 1 769 ? -7.628 -12.630 8.759 1.00 93.50 769 LEU A C 1
ATOM 5890 O O . LEU A 1 769 ? -8.560 -12.865 9.523 1.00 93.50 769 LEU A O 1
ATOM 5894 N N . ARG A 1 770 ? -6.429 -12.231 9.203 1.00 96.50 770 ARG A N 1
ATOM 5895 C CA . ARG A 1 770 ? -6.144 -12.059 10.631 1.00 96.50 770 ARG A CA 1
ATOM 5896 C C . ARG A 1 770 ? -7.013 -10.957 11.236 1.00 96.50 770 ARG A C 1
ATOM 5898 O O . ARG A 1 770 ? -7.663 -11.203 12.248 1.00 96.50 770 ARG A O 1
ATOM 5905 N N . ASP A 1 771 ? -7.037 -9.784 10.609 1.00 96.31 771 ASP A N 1
ATOM 5906 C CA . ASP A 1 771 ? -7.782 -8.629 11.121 1.00 96.31 771 ASP A CA 1
ATOM 5907 C C . ASP A 1 771 ? -9.294 -8.887 11.084 1.00 96.31 771 ASP A C 1
ATOM 5909 O O . ASP A 1 771 ? -10.013 -8.518 12.010 1.00 96.31 771 ASP A O 1
ATOM 5913 N N . GLY A 1 772 ? -9.775 -9.590 10.054 1.00 97.38 772 GLY A N 1
ATOM 5914 C CA . GLY A 1 772 ? -11.163 -10.031 9.933 1.00 97.38 772 GLY A CA 1
ATOM 5915 C C . GLY A 1 772 ? -11.575 -10.992 11.047 1.00 97.38 772 GLY A C 1
ATOM 5916 O O . GLY A 1 772 ? -12.614 -10.788 11.667 1.00 97.38 772 GLY A O 1
ATOM 5917 N N . VAL A 1 773 ? -10.741 -11.986 11.370 1.00 97.12 773 VAL A N 1
ATOM 5918 C CA . VAL A 1 773 ? -10.989 -12.909 12.495 1.00 97.12 773 VAL A CA 1
ATOM 5919 C C . VAL A 1 773 ? -10.926 -12.179 13.842 1.00 97.12 773 VAL A C 1
ATOM 5921 O O . VAL A 1 773 ? -11.682 -12.489 14.764 1.00 97.12 773 VAL A O 1
ATOM 5924 N N . GLU A 1 774 ? -10.029 -11.203 13.998 1.00 97.69 774 GLU A N 1
ATOM 5925 C CA . GLU A 1 774 ? -9.990 -10.369 15.201 1.00 97.69 774 GLU A CA 1
ATOM 5926 C C . GLU A 1 774 ? -11.264 -9.516 15.340 1.00 97.69 774 GLU A C 1
ATOM 5928 O O . GLU A 1 774 ? -11.840 -9.487 16.430 1.00 97.69 774 GLU A O 1
ATOM 5933 N N . PHE A 1 775 ? -11.745 -8.901 14.254 1.00 97.81 775 PHE A N 1
ATOM 5934 C CA . PHE A 1 775 ? -13.010 -8.161 14.208 1.00 97.81 775 PHE A CA 1
ATOM 5935 C C . PHE A 1 775 ? -14.214 -9.059 14.526 1.00 97.81 775 PHE A C 1
ATOM 5937 O O . PHE A 1 775 ? -14.979 -8.752 15.443 1.00 97.81 775 PHE A O 1
ATOM 5944 N N . GLU A 1 776 ? -14.331 -10.204 13.845 1.00 98.00 776 GLU A N 1
ATOM 5945 C CA . GLU A 1 776 ? -15.371 -11.212 14.083 1.00 98.00 776 GLU A CA 1
ATOM 5946 C C . GLU A 1 776 ? -15.423 -11.604 15.559 1.00 98.00 776 GLU A C 1
ATOM 5948 O O . GLU A 1 776 ? -16.491 -11.600 16.167 1.00 98.00 776 GLU A O 1
ATOM 5953 N N . ARG A 1 777 ? -14.265 -11.858 16.178 1.00 98.06 777 ARG A N 1
ATOM 5954 C CA . ARG A 1 777 ? -14.189 -12.223 17.595 1.00 98.06 777 ARG A CA 1
ATOM 5955 C C . ARG A 1 777 ? -14.728 -11.125 18.513 1.00 98.06 777 ARG A C 1
ATOM 5957 O O . ARG A 1 777 ? -15.357 -11.441 19.520 1.00 98.06 777 ARG A O 1
ATOM 5964 N N . ARG A 1 778 ? -14.494 -9.843 18.207 1.00 98.06 778 ARG A N 1
ATOM 5965 C CA . ARG A 1 778 ? -15.025 -8.728 19.017 1.00 98.06 778 ARG A CA 1
ATOM 5966 C C . ARG A 1 778 ? -16.538 -8.605 18.889 1.00 98.06 778 ARG A C 1
ATOM 5968 O O . ARG A 1 778 ? -17.195 -8.445 19.916 1.00 98.06 778 ARG A O 1
ATOM 5975 N N . VAL A 1 779 ? -17.075 -8.749 17.679 1.00 97.75 779 VAL A N 1
ATOM 5976 C CA . VAL A 1 779 ? -18.526 -8.772 17.445 1.00 97.75 779 VAL A CA 1
ATOM 5977 C C . VAL A 1 779 ? -19.159 -9.997 18.117 1.00 97.75 779 VAL A C 1
ATOM 5979 O O . VAL A 1 779 ? -20.148 -9.877 18.828 1.00 97.75 779 VAL A O 1
ATOM 5982 N N . PHE A 1 780 ? -18.546 -11.175 18.003 1.00 97.69 780 PHE A N 1
ATOM 5983 C CA . PHE A 1 780 ? -19.008 -12.382 18.686 1.00 97.69 780 PHE A CA 1
ATOM 5984 C C . PHE A 1 780 ? -19.025 -12.217 20.214 1.00 97.69 780 PHE A C 1
ATOM 5986 O O . PHE A 1 780 ? -20.014 -12.558 20.860 1.00 97.69 780 PHE A O 1
ATOM 5993 N N . HIS A 1 781 ? -17.965 -11.659 20.810 1.00 97.88 781 HIS A N 1
ATOM 5994 C CA . HIS A 1 781 ? -17.926 -11.398 22.251 1.00 97.88 781 HIS A CA 1
ATOM 5995 C C . HIS A 1 781 ? -19.005 -10.403 22.696 1.00 97.88 781 HIS A C 1
ATOM 5997 O O . HIS A 1 781 ? -19.580 -10.587 23.769 1.00 97.88 781 HIS A O 1
ATOM 6003 N N . SER A 1 782 ? -19.303 -9.369 21.901 1.00 95.56 782 SER A N 1
ATOM 6004 C CA . SER A 1 782 ? -20.320 -8.378 22.272 1.00 95.56 782 SER A CA 1
ATOM 6005 C C . SER A 1 782 ? -21.731 -8.975 22.308 1.00 95.56 782 SER A C 1
ATOM 6007 O O . SER A 1 782 ? -22.536 -8.569 23.148 1.00 95.56 782 SER A O 1
ATOM 6009 N N . LEU A 1 783 ? -22.014 -10.009 21.500 1.00 96.81 783 LEU A N 1
ATOM 6010 C CA . LEU A 1 783 ? -23.302 -10.712 21.516 1.00 96.81 783 LEU A CA 1
ATOM 6011 C C . LEU A 1 783 ? -23.624 -11.367 22.867 1.00 96.81 783 LEU A C 1
ATOM 6013 O O . LEU A 1 783 ? -24.804 -11.520 23.182 1.00 96.81 783 LEU A O 1
ATOM 6017 N N . PHE A 1 784 ? -22.629 -11.689 23.705 1.00 95.50 784 PHE A N 1
ATOM 6018 C CA . PHE A 1 784 ? -22.863 -12.197 25.069 1.00 95.50 784 PHE A CA 1
ATOM 6019 C C . PHE A 1 784 ? -23.527 -11.174 26.002 1.00 95.50 784 PHE A C 1
ATOM 6021 O O . PHE A 1 784 ? -23.996 -11.553 27.080 1.00 95.50 784 PHE A O 1
ATOM 6028 N N . GLY A 1 785 ? -23.572 -9.902 25.592 1.00 94.12 785 GLY A N 1
ATOM 6029 C CA . GLY A 1 785 ? -24.342 -8.848 26.247 1.00 94.12 785 GLY A CA 1
ATOM 6030 C C . GLY A 1 785 ? -25.816 -8.778 25.825 1.00 94.12 785 GLY A C 1
ATOM 6031 O O . GLY A 1 785 ? -26.583 -8.094 26.494 1.00 94.12 785 GLY A O 1
ATOM 6032 N N . SER A 1 786 ? -26.231 -9.470 24.755 1.00 95.94 786 SER A N 1
ATOM 6033 C CA . SER A 1 786 ? -27.632 -9.474 24.299 1.00 95.94 786 SER A CA 1
ATOM 6034 C C . SER A 1 786 ? -28.500 -10.437 25.114 1.00 95.94 786 SER A C 1
ATOM 6036 O O . SER A 1 786 ? -28.041 -11.497 25.558 1.00 95.94 786 SER A O 1
ATOM 6038 N N . ARG A 1 787 ? -29.786 -10.106 25.285 1.00 95.69 787 ARG A N 1
ATOM 6039 C CA . ARG A 1 787 ? -30.757 -11.008 25.931 1.00 95.69 787 ARG A CA 1
ATOM 6040 C C . ARG A 1 787 ? -31.047 -12.209 25.040 1.00 95.69 787 ARG A C 1
ATOM 6042 O O . ARG A 1 787 ? -31.173 -13.327 25.540 1.00 95.69 787 ARG A O 1
ATOM 6049 N N . ASP A 1 788 ? -31.103 -11.989 23.729 1.00 96.62 788 ASP A N 1
ATOM 6050 C CA . ASP A 1 788 ? -31.329 -13.049 22.747 1.00 96.62 788 ASP A CA 1
ATOM 6051 C C . ASP A 1 788 ? -30.256 -14.148 22.819 1.00 96.62 788 ASP A C 1
ATOM 6053 O O . ASP A 1 788 ? -30.594 -15.327 22.730 1.00 96.62 788 ASP A O 1
ATOM 6057 N N . GLN A 1 789 ? -28.983 -13.808 23.059 1.00 96.56 789 GLN A N 1
ATOM 6058 C CA . GLN A 1 789 ? -27.926 -14.810 23.246 1.00 96.56 789 GLN A CA 1
ATOM 6059 C C . GLN A 1 789 ? -28.227 -15.747 24.423 1.00 96.56 789 GLN A C 1
ATOM 6061 O O . GLN A 1 789 ? -28.091 -16.965 24.276 1.00 96.56 789 GLN A O 1
ATOM 6066 N N . LYS A 1 790 ? -28.653 -15.202 25.574 1.00 95.38 790 LYS A N 1
ATOM 6067 C CA . LYS A 1 790 ? -29.003 -15.998 26.765 1.00 95.38 790 LYS A CA 1
ATOM 6068 C C . LYS A 1 790 ? -30.177 -16.921 26.476 1.00 95.38 790 LYS A C 1
ATOM 6070 O O . LYS A 1 790 ? -30.042 -18.134 26.616 1.00 95.38 790 LYS A O 1
ATOM 6075 N N . LYS A 1 791 ? -31.270 -16.359 25.957 1.00 95.06 791 LYS A N 1
ATOM 6076 C CA . LYS A 1 791 ? -32.473 -17.117 25.596 1.00 95.06 791 LYS A CA 1
ATOM 6077 C C . LYS A 1 791 ? -32.191 -18.221 24.584 1.00 95.06 791 LYS A C 1
ATOM 6079 O O . LYS A 1 791 ? -32.676 -19.336 24.741 1.00 95.06 791 LYS A O 1
ATOM 6084 N N . GLY A 1 792 ? -31.398 -17.924 23.555 1.00 95.56 792 GLY A N 1
ATOM 6085 C CA . GLY A 1 792 ? -31.039 -18.887 22.519 1.00 95.56 792 GLY A CA 1
ATOM 6086 C C . GLY A 1 792 ? -30.245 -20.069 23.070 1.00 95.56 792 GLY A C 1
ATOM 6087 O O . GLY A 1 792 ? -30.575 -21.217 22.779 1.00 95.56 792 GLY A O 1
ATOM 6088 N N . MET A 1 793 ? -29.228 -19.803 23.897 1.00 97.00 793 MET A N 1
ATOM 6089 C CA . MET A 1 793 ? -28.420 -20.867 24.502 1.00 97.00 793 MET A CA 1
ATOM 6090 C C . MET A 1 793 ? -29.199 -21.680 25.545 1.00 97.00 793 MET A C 1
ATOM 6092 O O . MET A 1 793 ? -29.067 -22.902 25.571 1.00 97.00 793 MET A O 1
ATOM 6096 N N . GLU A 1 794 ? -30.040 -21.038 26.360 1.00 96.50 794 GLU A N 1
ATOM 6097 C CA . GLU A 1 794 ? -30.913 -21.719 27.327 1.00 96.50 794 GLU A CA 1
ATOM 6098 C C . GLU A 1 794 ? -31.946 -22.611 26.632 1.00 96.50 794 GLU A C 1
ATOM 6100 O O . GLU A 1 794 ? -32.083 -23.785 26.976 1.00 96.50 794 GLU A O 1
ATOM 6105 N N . ALA A 1 795 ? -32.634 -22.091 25.611 1.00 95.94 795 ALA A N 1
ATOM 6106 C CA . ALA A 1 795 ? -33.596 -22.862 24.831 1.00 95.94 795 ALA A CA 1
ATOM 6107 C C . ALA A 1 795 ? -32.926 -24.066 24.153 1.00 95.94 795 ALA A C 1
ATOM 6109 O O . ALA A 1 795 ? -33.461 -25.173 24.205 1.00 95.94 795 ALA A O 1
ATOM 6110 N N . PHE A 1 796 ? -31.727 -23.886 23.588 1.00 95.25 796 PHE A N 1
ATOM 6111 C CA . PHE A 1 796 ? -30.963 -24.983 22.992 1.00 95.25 796 PHE A CA 1
ATOM 6112 C C . PHE A 1 796 ? -30.586 -26.056 24.024 1.00 95.25 796 PHE A C 1
ATOM 6114 O O . PHE A 1 796 ? -30.838 -27.240 23.792 1.00 95.25 796 PHE A O 1
ATOM 6121 N N . ALA A 1 797 ? -30.044 -25.657 25.180 1.00 95.75 797 ALA A N 1
ATOM 6122 C CA . ALA A 1 797 ? -29.684 -26.580 26.259 1.00 95.75 797 ALA A CA 1
ATOM 6123 C C . ALA A 1 797 ? -30.897 -27.383 26.767 1.00 95.75 797 ALA A C 1
ATOM 6125 O O . ALA A 1 797 ? -30.781 -28.578 27.042 1.00 95.75 797 ALA A O 1
ATOM 6126 N N . ASN A 1 798 ? -32.072 -26.748 26.811 1.00 95.56 798 ASN A N 1
ATOM 6127 C CA . ASN A 1 798 ? -33.328 -27.345 27.263 1.00 95.56 798 ASN A CA 1
ATOM 6128 C C . ASN A 1 798 ? -34.148 -28.017 26.144 1.00 95.56 798 ASN A C 1
ATOM 6130 O O . ASN A 1 798 ? -35.237 -28.523 26.413 1.00 95.56 798 ASN A O 1
ATOM 6134 N N . LYS A 1 799 ? -33.647 -28.048 24.898 1.00 93.62 799 LYS A N 1
ATOM 6135 C CA . LYS A 1 799 ? -34.345 -28.581 23.707 1.00 93.62 799 LYS A CA 1
ATOM 6136 C C . LYS A 1 799 ? -35.722 -27.943 23.459 1.00 93.62 799 LYS A C 1
ATOM 6138 O O . LYS A 1 799 ? -36.674 -28.619 23.073 1.00 93.62 799 LYS A O 1
ATOM 6143 N N . GLN A 1 800 ? -35.822 -26.638 23.674 1.00 95.12 800 GLN A N 1
ATOM 6144 C CA . GLN A 1 800 ? -37.016 -25.827 23.445 1.00 95.12 800 GLN A CA 1
ATOM 6145 C C . GLN A 1 800 ? -36.810 -24.863 22.270 1.00 95.12 800 GLN A C 1
ATOM 6147 O O . GLN A 1 800 ? -35.684 -24.603 21.842 1.00 95.12 800 GLN A O 1
ATOM 6152 N N . LYS A 1 801 ? -37.909 -24.317 21.736 1.00 91.50 801 LYS A N 1
ATOM 6153 C CA . LYS A 1 801 ? -37.850 -23.244 20.737 1.00 91.50 801 LYS A CA 1
ATOM 6154 C C . LYS A 1 801 ? -37.558 -21.921 21.447 1.00 91.50 801 LYS A C 1
ATOM 6156 O O . LYS A 1 801 ? -38.221 -21.596 22.424 1.00 91.50 801 LYS A O 1
ATOM 6161 N N . ALA A 1 802 ? -36.576 -21.171 20.957 1.00 93.31 802 ALA A N 1
ATOM 6162 C CA . ALA A 1 802 ? -36.247 -19.864 21.512 1.00 93.31 802 ALA A CA 1
ATOM 6163 C C . ALA A 1 802 ? -37.308 -18.813 21.144 1.00 93.31 802 ALA A C 1
ATOM 6165 O O . ALA A 1 802 ? -37.768 -18.758 20.001 1.00 93.31 802 ALA A O 1
ATOM 6166 N N . GLU A 1 803 ? -37.649 -17.956 22.107 1.00 93.25 803 GLU A N 1
ATOM 6167 C CA . GLU A 1 803 ? -38.510 -16.787 21.911 1.00 93.25 803 GLU A CA 1
ATOM 6168 C C . GLU A 1 803 ? -37.670 -15.506 21.910 1.00 93.25 803 GLU A C 1
ATOM 6170 O O . GLU A 1 803 ? -37.246 -15.009 22.960 1.00 93.25 803 GLU A O 1
ATOM 6175 N N . TRP A 1 804 ? -37.411 -14.975 20.719 1.00 94.44 804 TRP A N 1
ATOM 6176 C CA . TRP A 1 804 ? -36.536 -13.820 20.524 1.00 94.44 804 TRP A CA 1
ATOM 6177 C C . TRP A 1 804 ? -37.212 -12.517 20.951 1.00 94.44 804 TRP A C 1
ATOM 6179 O O . TRP A 1 804 ? -38.361 -12.263 20.606 1.00 94.44 804 TRP A O 1
ATOM 6189 N N . THR A 1 805 ? -36.483 -11.674 21.681 1.00 92.75 805 THR A N 1
ATOM 6190 C CA . THR A 1 805 ? -36.895 -10.296 22.001 1.00 92.75 805 THR A CA 1
ATOM 6191 C C . THR A 1 805 ? -36.196 -9.255 21.141 1.00 92.75 805 THR A C 1
ATOM 6193 O O . THR A 1 805 ? -36.539 -8.082 21.239 1.00 92.75 805 THR A O 1
ATOM 6196 N N . HIS A 1 806 ? -35.243 -9.670 20.300 1.00 92.31 806 HIS A N 1
ATOM 6197 C CA . HIS A 1 806 ? -34.493 -8.787 19.405 1.00 92.31 806 HIS A CA 1
ATOM 6198 C C . HIS A 1 806 ? -33.708 -7.704 20.164 1.00 92.31 806 HIS A C 1
ATOM 6200 O O . HIS A 1 806 ? -33.582 -6.575 19.692 1.00 92.31 806 HIS A O 1
ATOM 6206 N N . SER A 1 807 ? -33.179 -8.071 21.338 1.00 88.06 807 SER A N 1
ATOM 6207 C CA . SER A 1 807 ? -32.540 -7.178 22.320 1.00 88.06 807 SER A CA 1
ATOM 6208 C C . SER A 1 807 ? -31.296 -7.781 22.950 1.00 88.06 807 SER A C 1
ATOM 6210 O O . SER A 1 807 ? -31.354 -8.998 23.257 1.00 88.06 807 SER A O 1
#

Sequence (807 aa):
MNSLNVYKGPDAIRDYYDPNASPPLPLVEIPDRLNPYRGHGVRIYAKMMSMHPANNVKAIPALNLLAEAIEPGKTETVVEYSSGSTVLSMSLIARALYGVADVRAFLSNKTSLAKIRLMQLFGIDITLFGGPSQPEPVDERGGIRAAQRMAQESASTVNPNQYGNDGNWQAHVKWTGPQILKQLPEINVICAGMGTSGTMTGLGTYFQQAKPSVFRLGVCTAPGDRVPGPRSYALLAPVEFPWRKAVDEIVEMGSHDSFALSLDLIRHGIVCGPSSGFNLAGLFRFIEKRKALDTLQTLAGPDGDIHCVFLCCDLPYPYVNEYFDKLGDSYFGPIHNEELLGVDSYRYDEKWERKASDALEDFYQIPKTADDMLGLASDSKQDSLIHPKPDTVVVDLRQAVDFAIFHLPSSVNIPIVESDRISPFFDPQILRSLWLRLEDTFKTPEPALRSLLEGKRILLLCYDGDSARVCASVLRAKGYEADSVRGGFGALEALSGEQAGWSKPKTETARVAAKDDSCLVMMNARILRQLPTRLSPRLRVNAARTYSSKHYIDTSTPRPGVGQVTLLRPKALNALCTPLVNELNQALNHLNGSDDVSVIVLTGSQKAFAAGADIKEMAPLTFSEAYTKSFIESWSLLTTLVKKPVIAAVSGYALGGGCELAMMCDIIYCTEDANFGQPEVKLGTTPGAGGSQRLTRAIGKAKAMELILSGRSFTGVEAERWGVAARAFPSYEALMEETYKLAETIAGYSRVAVMACKEVVNKSQDLSLRDGVEFERRVFHSLFGSRDQKKGMEAFANKQKAEWTHS

Nearest PDB structures (foldseek):
  8h4h-assembly1_A-2  TM=9.585E-01  e=2.862E-65  Pyrenophora teres f. teres 0-1
  8h4q-assembly1_A-2  TM=9.590E-01  e=3.312E-63  Pyrenophora teres f. teres 0-1
  8h4q-assembly1_N-2  TM=9.440E-01  e=1.542E-63  Pyrenophora teres f. teres 0-1
  8h4h-assembly1_N-2  TM=9.388E-01  e=3.867E-62  Pyrenophora teres f. teres 0-1
  5xzd-assembly1_A  TM=9.805E-01  e=4.584E-26  Roseovarius nubinhibens ISM

Foldseek 3Di:
DPPVQDADDPCSVVLLLDLVSGDFQDWAWDDCVLPVCVVVQAIETERQQCPRPLRFVLLQLLLQLCVVWDDAPQAQEEEAEDLDSNQSSNCSCCCSPRVRNHYEYEAEPPRDPLSVVVCVVSNYHYDYDHDDRQDQCPPCRDPRVVRVVVQVVDRNYTYSRCQADLSLQCSCLVRVQVSVCVVCVQALEEFAADFSPSNLLNNLVNCCPPPVNHAREYEAEDPPADDPRHHHPVSNPPRPRPNVNSHPYYDYDHQLQLLVSQVVCVVSPNFAASSQSRRVSSVVVVCVVCVVVVNNQVRHGPVSHHYYYYYRGGGHVSCVVVSCVRHNCVVDDDDVLCLCVVFLPFDFDCVLADALVVVLVQFKDAPPPPPFPDPDPDDPPPLPHIGTDPQAAEEEQDDPVVVVRDDDRRHHYDPLDYPPPDQCVVPSVNRSSLRVVLCVCPVDHDPVVCVRFPRGAYEYAYQQFRSLSSNQRNVVVVVGNHGYYHGGVVSVVVSRPDPPDPDDPPPPPPPPDDDDDDDDDDDDDDDDDDDDDDDDDDDDDDDPPDPDDDDQWDWDAPDFQEIEIEGRPVVQLSADDPVNLVNVLVSLLVLLPDPRHQEYEYAYDQAHRYQYHDCVRVVVDDPCRCVVVVPLPSNLCLLVRRLHAYEYLTHHEQEQNSLLSNLSGPAYEYAQAHKYANQCVVVVDFRDSCLLPSVCVQQNDPVSCVGGVVVDIDGSNVCCVSRVHVYHDNGSVRSVVVSVVVSVVSSLAQSLVNSLVSVLVSCPSVDDPVVSVVVNVVSVVVCVVDPRVVQVVVCVVVVHRGDYPND

Mean predicted aligned error: 17.64 Å

Solvent-accessible surface area (backbone atoms only — not comparable to full-atom values): 44094 Å² total; per-residue (Å²): 113,38,85,82,72,74,71,70,70,94,55,21,69,48,42,60,67,32,77,78,49,36,58,81,68,58,72,42,71,57,55,66,96,78,35,91,44,46,92,75,38,39,45,49,27,41,34,38,32,32,70,39,86,66,33,18,49,34,36,50,25,30,54,40,25,45,67,73,53,57,47,84,94,55,46,51,32,43,32,37,54,38,87,49,63,47,49,56,19,34,34,53,45,36,32,69,72,64,68,29,65,48,26,37,31,27,26,36,65,77,57,55,65,70,48,54,51,52,43,46,74,62,58,39,47,78,46,75,34,91,68,59,77,73,71,58,86,80,40,80,87,33,46,55,39,51,25,48,51,57,22,73,75,32,96,32,30,36,46,56,44,74,62,81,37,64,42,31,18,48,32,22,38,71,49,52,34,57,50,50,46,72,76,40,77,67,53,22,33,43,28,30,47,28,37,75,34,27,63,37,25,10,33,21,49,32,32,58,70,79,43,62,81,40,44,28,37,35,24,25,23,37,85,95,38,77,47,78,67,39,30,26,66,79,66,43,66,80,46,76,64,69,34,80,82,17,40,77,46,76,39,76,40,56,38,54,56,7,40,51,47,13,51,51,35,37,79,73,73,48,78,29,11,43,48,20,11,35,15,49,46,34,48,49,54,51,50,52,54,28,52,78,67,74,48,49,74,79,49,37,38,98,85,63,37,29,30,32,38,27,43,24,40,27,56,38,76,82,42,56,68,56,48,45,76,58,68,38,69,88,81,48,82,82,70,83,65,57,79,42,69,94,42,83,80,58,70,81,60,73,85,35,46,29,52,42,70,59,45,47,62,71,44,32,49,71,65,95,82,60,91,66,86,53,77,72,73,94,53,96,84,54,77,85,66,58,43,68,36,88,61,50,43,40,40,34,25,37,40,67,71,58,47,71,75,57,67,65,77,90,48,44,80,51,64,74,42,75,87,82,79,70,54,36,93,81,35,63,67,54,33,40,53,48,45,52,53,49,47,61,52,63,74,69,43,56,73,69,58,40,64,65,51,63,93,27,42,34,42,27,32,22,64,58,12,53,66,16,45,56,47,22,25,55,39,42,76,73,72,45,53,40,28,12,26,46,38,14,48,55,39,48,52,68,68,33,81,60,87,73,82,72,74,74,74,78,80,73,78,73,78,78,71,84,76,79,90,72,87,83,78,88,82,86,88,84,90,85,86,81,85,90,87,90,80,90,88,89,84,78,92,69,82,79,76,78,77,75,78,85,74,37,61,48,76,49,66,93,47,76,26,24,33,34,42,33,46,48,37,72,95,59,33,26,38,48,40,72,71,44,50,53,48,44,52,51,51,48,52,51,50,55,70,36,90,68,36,44,23,36,38,40,33,33,42,71,73,14,28,10,54,7,60,34,56,84,72,50,72,81,60,47,71,67,56,36,61,76,66,48,65,66,58,77,70,54,43,61,69,77,70,48,59,48,54,32,34,22,49,37,23,27,28,19,20,33,54,23,31,24,55,41,70,56,32,80,39,28,39,21,16,37,78,11,38,34,31,39,41,34,45,81,74,77,44,68,64,80,74,46,37,66,56,54,46,25,70,45,53,35,63,72,55,36,48,54,29,39,74,68,30,44,68,44,39,16,51,54,29,26,76,46,53,68,19,80,41,52,24,94,36,63,67,55,33,52,53,53,50,49,54,52,35,39,56,60,30,72,47,42,50,59,58,53,30,50,52,51,53,44,57,60,46,47,81,80,40,56,72,68,59,29,52,54,49,38,50,53,56,57,57,54,43,74,75,29,56,34,49,54,44,45,52,51,18,56,77,69,74,46,84,60,81,67,76,61,70

Secondary structure (DSSP, 8-state):
--TT----STTHHHHHH-TTTSPPPPEEEPPGGG-TTGGGTEEEEEEEGGGSTTSSTTHHHHHHHHHHH--TTT--EEEEE-SSHHHHHHHHHHHHHH---EEEEEEETTS-HHHHHHHHHTTEEEEEE-S-SS--TT-TTSHHHHHHHHHHS-TTEE---TTT-THHHHHIIIIIHHHHHHH-TT--EEEEE-SSSHHHHHHHHHHHHH-TTSEEEEEEEPTT---SS---HHHHTT--SSHHHH-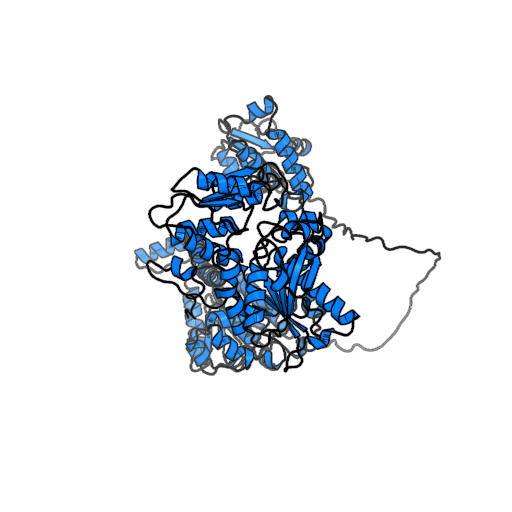SEEEEE-HHHHHHHHHHHHHTT----HHHHHHHHHHHHHHHHHHHTT-GGGG--TTS-EEEEEEE-S-SGGGHHHHHHHH-GGGS---TTGGGTTSS-SPP-GGGEE-HHHHHHHHEE--TT-S-SS---S-TT-TTS-EEPTTEEEEE-S-HHHHHH---TT-EE---S-TT---GGG-HHHHHHHHHHHHHHHHS--HHHHHHHTTSEEEEE-SSSHHHHHHHHHHHHTT-EEEEETTHHHHHHHTS--------------------------------------------------------EEEEEEETEEEEEEE--GGGTT-B-HHHHHHHHHHHHHHHH-TTEEEEEEE-BTTEEE--B-HHHHTT--HHHHHHTTTTGGGGHHHHH--S-EEEEE-BEEETHHHHHHHTSSEEEEETT-EEE-GGGGGT----SSHHHHHHHHH-HHHHHHHHHHT-EEEHHHHHHHTSSSEEESSHHHHHHHHHHHHHHHHTS-HHHHHHHHHHHHHTTTS-HHHHHHHHHHHHHHHTTSHHHHHHHHHHHTT--------